Protein AF-0000000066076385 (afdb_homodimer)

pLDDT: mean 89.03, std 14.44, range [24.59, 98.88]

Radius of gyration: 32.06 Å; Cα contacts (8 Å, |Δi|>4): 1750; chains: 2; bounding box: 71×100×72 Å

Organism: Oryza sativa subsp. japonica (NCBI:txid39947)

Nearest PDB structures (foldseek):
  7x0d-assembly1_A  TM=9.486E-01  e=8.466E-51  Capsicum annuum
  2yij-assembly1_A  TM=9.414E-01  e=3.311E-50  Arabidopsis thaliana
  7x0d-assembly2_D-2  TM=9.404E-01  e=5.990E-50  Capsicum annuum
  7x0d-assembly2_C  TM=9.406E-01  e=1.741E-49  Capsicum annuum
  2yij-assembly1_B  TM=9.239E-01  e=6.744E-50  Arabidopsis thaliana

Structure (mmCIF, N/CA/C/O backbone):
data_AF-0000000066076385-model_v1
#
loop_
_entity.id
_entity.type
_entity.pdbx_description
1 polymer 'Phospholipase A1-II 4'
#
loop_
_atom_site.group_PDB
_atom_site.id
_atom_site.type_symbol
_atom_site.label_atom_id
_atom_site.label_alt_id
_atom_site.label_comp_id
_atom_site.label_asym_id
_atom_site.label_entity_id
_atom_site.label_seq_id
_atom_site.pdbx_PDB_ins_code
_atom_site.Cartn_x
_atom_site.Cartn_y
_atom_site.Cartn_z
_atom_site.occupancy
_atom_site.B_iso_or_equiv
_atom_site.auth_seq_id
_atom_site.auth_comp_id
_atom_site.auth_asym_id
_atom_site.auth_atom_id
_atom_site.pdbx_PDB_model_num
ATOM 1 N N . MET A 1 1 ? 36.594 32.688 28.156 1 27.45 1 MET A N 1
ATOM 2 C CA . MET A 1 1 ? 35.562 32.25 27.203 1 27.45 1 MET A CA 1
ATOM 3 C C . MET A 1 1 ? 34.438 31.531 27.922 1 27.45 1 MET A C 1
ATOM 5 O O . MET A 1 1 ? 34.656 30.5 28.562 1 27.45 1 MET A O 1
ATOM 9 N N . SER A 1 2 ? 33.469 32.156 28.562 1 31.3 2 SER A N 1
ATOM 10 C CA . SER A 1 2 ? 32.5 31.672 29.516 1 31.3 2 SER A CA 1
ATOM 11 C C . SER A 1 2 ? 31.656 30.531 28.938 1 31.3 2 SER A C 1
ATOM 13 O O . SER A 1 2 ? 31.031 30.688 27.891 1 31.3 2 SER A O 1
ATOM 15 N N . THR A 1 3 ? 32.094 29.234 29.016 1 37.06 3 THR A N 1
ATOM 16 C CA . THR A 1 3 ? 31.562 27.969 28.562 1 37.06 3 THR A CA 1
ATOM 17 C C . THR A 1 3 ? 30.141 27.766 29.094 1 37.06 3 THR A C 1
ATOM 19 O O . THR A 1 3 ? 29.953 27.25 30.203 1 37.06 3 THR A O 1
ATOM 22 N N . THR A 1 4 ? 29.172 28.656 29 1 33.56 4 THR A N 1
ATOM 23 C CA . THR A 1 4 ? 27.828 28.484 29.562 1 33.56 4 THR A CA 1
ATOM 24 C C . THR A 1 4 ? 27.188 27.203 29.031 1 33.56 4 THR A C 1
ATOM 26 O O . THR A 1 4 ? 27.203 26.953 27.828 1 33.56 4 THR A O 1
ATOM 29 N N . ALA A 1 5 ? 27.062 26.281 29.734 1 50.78 5 ALA A N 1
ATOM 30 C CA . ALA A 1 5 ? 26.375 25.016 29.531 1 50.78 5 ALA A CA 1
ATOM 31 C C . ALA A 1 5 ? 25.094 25.203 28.703 1 50.78 5 ALA A C 1
ATOM 33 O O . ALA A 1 5 ? 24.359 26.172 28.922 1 50.78 5 ALA A O 1
ATOM 34 N N . PRO A 1 6 ? 24.984 24.562 27.562 1 53.53 6 PRO A N 1
ATOM 35 C CA . PRO A 1 6 ? 23.797 24.703 26.703 1 53.53 6 PRO A CA 1
ATOM 36 C C . PRO A 1 6 ? 22.5 24.703 27.5 1 53.53 6 PRO A C 1
ATOM 38 O O . PRO A 1 6 ? 22.344 23.922 28.438 1 53.53 6 PRO A O 1
ATOM 41 N N . ARG A 1 7 ? 21.75 25.828 27.422 1 64 7 ARG A N 1
ATOM 42 C CA . ARG A 1 7 ? 20.469 25.984 28.078 1 64 7 ARG A CA 1
ATOM 43 C C . ARG A 1 7 ? 19.453 24.953 27.562 1 64 7 ARG A C 1
ATOM 45 O O . ARG A 1 7 ? 19.422 24.656 26.359 1 64 7 ARG A O 1
ATOM 52 N N . ALA A 1 8 ? 18.781 24.328 28.562 1 78 8 ALA A N 1
ATOM 53 C CA . ALA A 1 8 ? 17.719 23.375 28.234 1 78 8 ALA A CA 1
ATOM 54 C C . ALA A 1 8 ? 16.641 24.031 27.375 1 78 8 ALA A C 1
ATOM 56 O O . ALA A 1 8 ? 16.438 25.25 27.422 1 78 8 ALA A O 1
ATOM 57 N N . VAL A 1 9 ? 16.141 23.391 26.391 1 85.94 9 VAL A N 1
ATOM 58 C CA . VAL A 1 9 ? 15.062 23.828 25.5 1 85.94 9 VAL A CA 1
ATOM 59 C C . VAL A 1 9 ? 13.969 24.516 26.328 1 85.94 9 VAL A C 1
ATOM 61 O O . VAL A 1 9 ? 13.445 25.562 25.922 1 85.94 9 VAL A O 1
ATOM 64 N N . ALA A 1 10 ? 13.742 24.094 27.5 1 91.75 10 ALA A N 1
ATOM 65 C CA . ALA A 1 10 ? 12.703 24.625 28.359 1 91.75 10 ALA A CA 1
ATOM 66 C C . ALA A 1 10 ? 13.031 26.047 28.797 1 91.75 10 ALA A C 1
ATOM 68 O O . ALA A 1 10 ? 12.133 26.891 28.891 1 91.75 10 ALA A O 1
ATOM 69 N N . GLU A 1 11 ? 14.266 26.281 28.938 1 93.62 11 GLU A N 1
ATOM 70 C CA . GLU A 1 11 ? 14.688 27.594 29.422 1 93.62 11 GLU A CA 1
ATOM 71 C C . GLU A 1 11 ? 14.711 28.625 28.297 1 93.62 11 GLU A C 1
ATOM 73 O O . GLU A 1 11 ? 14.562 29.828 28.531 1 93.62 11 GLU A O 1
ATOM 78 N N . ARG A 1 12 ? 14.844 28.094 27.141 1 94.69 12 ARG A N 1
ATOM 79 C CA . ARG A 1 12 ? 14.984 29 26 1 94.69 12 ARG A CA 1
ATOM 80 C C . ARG A 1 12 ? 13.719 29.016 25.156 1 94.69 12 ARG A C 1
ATOM 82 O O . ARG A 1 12 ? 13.758 29.422 23.984 1 94.69 12 ARG A O 1
ATOM 89 N N . TRP A 1 13 ? 12.586 28.609 25.766 1 95.88 13 TRP A N 1
ATOM 90 C CA . TRP A 1 13 ? 11.414 28.359 24.938 1 95.88 13 TRP A CA 1
ATOM 91 C C . TRP A 1 13 ? 10.906 29.656 24.297 1 95.88 13 TRP A C 1
ATOM 93 O O . TRP A 1 13 ? 10.414 29.656 23.172 1 95.88 13 TRP A O 1
ATOM 103 N N . ARG A 1 14 ? 11.047 30.797 24.922 1 95.94 14 ARG A N 1
ATOM 104 C CA . ARG A 1 14 ? 10.562 32.062 24.391 1 95.94 14 ARG A CA 1
ATOM 105 C C . ARG A 1 14 ? 11.344 32.469 23.141 1 95.94 14 ARG A C 1
ATOM 107 O O . ARG A 1 14 ? 10.766 32.938 22.172 1 95.94 14 ARG A O 1
ATOM 114 N N . GLU A 1 15 ? 12.641 32.219 23.234 1 96.12 15 GLU A N 1
ATOM 115 C CA . GLU A 1 15 ? 13.508 32.5 22.094 1 96.12 15 GLU A CA 1
ATOM 116 C C . GLU A 1 15 ? 13.148 31.609 20.906 1 96.12 15 GLU A C 1
ATOM 118 O O . GLU A 1 15 ? 13.031 32.094 19.766 1 96.12 15 GLU A O 1
ATOM 123 N N . LEU A 1 16 ? 12.945 30.375 21.203 1 97.19 16 LEU A N 1
ATOM 124 C CA . LEU A 1 16 ? 12.641 29.406 20.172 1 97.19 16 LEU A CA 1
ATOM 125 C C . LEU A 1 16 ? 11.242 29.641 19.594 1 97.19 16 LEU A C 1
ATOM 127 O O . LEU A 1 16 ? 10.953 29.219 18.469 1 97.19 16 LEU A O 1
ATOM 131 N N . HIS A 1 17 ? 10.43 30.328 20.391 1 97.25 17 HIS A N 1
ATOM 132 C CA . HIS A 1 17 ? 9.062 30.625 20 1 97.25 17 HIS A CA 1
ATOM 133 C C . HIS A 1 17 ? 8.977 31.953 19.266 1 97.25 17 HIS A C 1
ATOM 135 O O . HIS A 1 17 ? 7.895 32.375 18.844 1 97.25 17 HIS A O 1
ATOM 141 N N . GLY A 1 18 ? 10.094 32.625 19.031 1 97.19 18 GLY A N 1
ATOM 142 C CA . GLY A 1 18 ? 10.172 33.781 18.125 1 97.19 18 GLY A CA 1
ATOM 143 C C . GLY A 1 18 ? 10.094 35.125 18.828 1 97.19 18 GLY A C 1
ATOM 144 O O . GLY A 1 18 ? 9.734 36.125 18.219 1 97.19 18 GLY A O 1
ATOM 145 N N . GLU A 1 19 ? 10.344 35.188 20.109 1 94.06 19 GLU A N 1
ATOM 146 C CA . GLU A 1 19 ? 10.211 36.438 20.891 1 94.06 19 GLU A CA 1
ATOM 147 C C . GLU A 1 19 ? 10.93 37.594 20.203 1 94.06 19 GLU A C 1
ATOM 149 O O . GLU A 1 19 ? 10.398 38.688 20.125 1 94.06 19 GLU A O 1
ATOM 154 N N . ASP A 1 20 ? 12.094 37.438 19.641 1 94.75 20 ASP A N 1
ATOM 155 C CA . ASP A 1 20 ? 12.844 38.469 18.938 1 94.75 20 ASP A CA 1
ATOM 156 C C . ASP A 1 20 ? 12.969 38.125 17.453 1 94.75 20 ASP A C 1
ATOM 158 O O . ASP A 1 20 ? 14.031 38.312 16.844 1 94.75 20 ASP A O 1
ATOM 162 N N . HIS A 1 21 ? 11.883 37.594 16.891 1 97.19 21 HIS A N 1
ATOM 163 C CA . HIS A 1 21 ? 11.836 37.25 15.477 1 97.19 21 HIS A CA 1
ATOM 164 C C . HIS A 1 21 ? 12.992 36.312 15.094 1 97.19 21 HIS A C 1
ATOM 166 O O . HIS A 1 21 ? 13.57 36.469 14.016 1 97.19 21 HIS A O 1
ATOM 172 N N . TRP A 1 22 ? 13.422 35.531 16.062 1 97.88 22 TRP A N 1
ATOM 173 C CA . TRP A 1 22 ? 14.453 34.5 15.906 1 97.88 22 TRP A CA 1
ATOM 174 C C . TRP A 1 22 ? 15.789 35.125 15.508 1 97.88 22 TRP A C 1
ATOM 176 O O . TRP A 1 22 ? 16.594 34.5 14.805 1 97.88 22 TRP A O 1
ATOM 186 N N . LYS A 1 23 ? 15.953 36.312 15.867 1 96.25 23 LYS A N 1
ATOM 187 C CA . LYS A 1 23 ? 17.219 36.969 15.586 1 96.25 23 LYS A CA 1
ATOM 188 C C . LYS A 1 23 ? 18.391 36.125 16.109 1 96.25 23 LYS A C 1
ATOM 190 O O . LYS A 1 23 ? 18.406 35.688 17.266 1 96.25 23 LYS A O 1
ATOM 195 N N . GLY A 1 24 ? 19.359 35.812 15.164 1 95.19 24 GLY A N 1
ATOM 196 C CA . GLY A 1 24 ? 20.562 35.094 15.531 1 95.19 24 GLY A CA 1
ATOM 197 C C . GLY A 1 24 ? 20.391 33.562 15.523 1 95.19 24 GLY A C 1
ATOM 198 O O . GLY A 1 24 ? 21.344 32.844 15.719 1 95.19 24 GLY A O 1
ATOM 199 N N . LEU A 1 25 ? 19.25 33.125 15.281 1 97.06 25 LEU A N 1
ATOM 200 C CA . LEU A 1 25 ? 19 31.688 15.383 1 97.06 25 LEU A CA 1
ATOM 201 C C . LEU A 1 25 ? 18.875 31.047 14 1 97.06 25 LEU A C 1
ATOM 203 O O . LEU A 1 25 ? 18.938 29.828 13.859 1 97.06 25 LEU A O 1
ATOM 207 N N . LEU A 1 26 ? 18.797 31.844 12.969 1 97 26 LEU A N 1
ATOM 208 C CA . LEU A 1 26 ? 18.391 31.328 11.672 1 97 26 LEU A CA 1
ATOM 209 C C . LEU A 1 26 ? 19.609 30.984 10.812 1 97 26 LEU A C 1
ATOM 211 O O . LEU A 1 26 ? 19.516 30.188 9.883 1 97 26 LEU A O 1
ATOM 215 N N . ASP A 1 27 ? 20.75 31.641 11.117 1 95.38 27 ASP A N 1
ATOM 216 C CA . ASP A 1 27 ? 21.953 31.406 10.344 1 95.38 27 ASP A CA 1
ATOM 217 C C . ASP A 1 27 ? 23.203 31.672 11.18 1 95.38 27 ASP A C 1
ATOM 219 O O . ASP A 1 27 ? 23.562 32.812 11.43 1 95.38 27 ASP A O 1
ATOM 223 N N . PRO A 1 28 ? 23.938 30.656 11.508 1 94.75 28 PRO A N 1
ATOM 224 C CA . PRO A 1 28 ? 23.562 29.25 11.281 1 94.75 28 PRO A CA 1
ATOM 225 C C . PRO A 1 28 ? 22.281 28.859 12.008 1 94.75 28 PRO A C 1
ATOM 227 O O . PRO A 1 28 ? 21.953 29.438 13.055 1 94.75 28 PRO A O 1
ATOM 230 N N . LEU A 1 29 ? 21.578 27.969 11.383 1 96.75 29 LEU A N 1
ATOM 231 C CA . LEU A 1 29 ? 20.328 27.531 11.992 1 96.75 29 LEU A CA 1
ATOM 232 C C . LEU A 1 29 ? 20.578 26.797 13.305 1 96.75 29 LEU A C 1
ATOM 234 O O . LEU A 1 29 ? 21.344 25.828 13.344 1 96.75 29 LEU A O 1
ATOM 238 N N . ASP A 1 30 ? 20 27.297 14.352 1 96.31 30 ASP A N 1
ATOM 239 C CA . ASP A 1 30 ? 20.188 26.797 15.703 1 96.31 30 ASP A CA 1
ATOM 240 C C . ASP A 1 30 ? 19.641 25.375 15.844 1 96.31 30 ASP A C 1
ATOM 242 O O . ASP A 1 30 ? 18.562 25.062 15.336 1 96.31 30 ASP A O 1
ATOM 246 N N . ALA A 1 31 ? 20.359 24.531 16.609 1 95.62 31 ALA A N 1
ATOM 247 C CA . ALA A 1 31 ? 20.016 23.125 16.719 1 95.62 31 ALA A CA 1
ATOM 248 C C . ALA A 1 31 ? 18.688 22.938 17.453 1 95.62 31 ALA A C 1
ATOM 250 O O . ALA A 1 31 ? 17.859 22.109 17.062 1 95.62 31 ALA A O 1
ATOM 251 N N . ASP A 1 32 ? 18.484 23.672 18.453 1 95.88 32 ASP A N 1
ATOM 252 C CA . ASP A 1 32 ? 17.25 23.562 19.203 1 95.88 32 ASP A CA 1
ATOM 253 C C . ASP A 1 32 ? 16.062 24.094 18.406 1 95.88 32 ASP A C 1
ATOM 255 O O . ASP A 1 32 ? 14.953 23.562 18.484 1 95.88 32 ASP A O 1
ATOM 259 N N . LEU A 1 33 ? 16.297 25.156 17.656 1 97.12 33 LEU A N 1
ATOM 260 C CA . LEU A 1 33 ? 15.242 25.672 16.781 1 97.12 33 LEU A CA 1
ATOM 261 C C . LEU A 1 33 ? 14.875 24.641 15.711 1 97.12 33 LEU A C 1
ATOM 263 O O . LEU A 1 33 ? 13.688 24.438 15.422 1 97.12 33 LEU A O 1
ATOM 267 N N . ARG A 1 34 ? 15.93 23.938 15.219 1 96.94 34 ARG A N 1
ATOM 268 C CA . ARG A 1 34 ? 15.68 22.859 14.273 1 96.94 34 ARG A CA 1
ATOM 269 C C . ARG A 1 34 ? 14.711 21.828 14.859 1 96.94 34 ARG A C 1
ATOM 271 O O . ARG A 1 34 ? 13.703 21.5 14.234 1 96.94 34 ARG A O 1
ATOM 278 N N . ARG A 1 35 ? 15.023 21.438 16.016 1 95.12 35 ARG A N 1
ATOM 279 C CA . ARG A 1 35 ? 14.234 20.391 16.656 1 95.12 35 ARG A CA 1
ATOM 280 C C . ARG A 1 35 ? 12.812 20.875 16.938 1 95.12 35 ARG A C 1
ATOM 282 O O . ARG A 1 35 ? 11.852 20.125 16.781 1 95.12 35 ARG A O 1
ATOM 289 N N . SER A 1 36 ? 12.703 22.109 17.328 1 95.56 36 SER A N 1
ATOM 290 C CA . SER A 1 36 ? 11.391 22.672 17.609 1 95.56 36 SER A CA 1
ATOM 291 C C . SER A 1 36 ? 10.539 22.75 16.344 1 95.56 36 SER A C 1
ATOM 293 O O . SER A 1 36 ? 9.391 22.297 16.328 1 95.56 36 SER A O 1
ATOM 295 N N . VAL A 1 37 ? 11.117 23.25 15.258 1 97.62 37 VAL A N 1
ATOM 296 C CA . VAL A 1 37 ? 10.414 23.406 13.992 1 97.62 37 VAL A CA 1
ATOM 297 C C . VAL A 1 37 ? 10 22.031 13.453 1 97.62 37 VAL A C 1
ATOM 299 O O . VAL A 1 37 ? 8.859 21.844 13.023 1 97.62 37 VAL A O 1
ATOM 302 N N . ILE A 1 38 ? 10.875 21.109 13.547 1 96.75 38 ILE A N 1
ATOM 303 C CA . ILE A 1 38 ? 10.609 19.75 13.078 1 96.75 38 ILE A CA 1
ATOM 304 C C . ILE A 1 38 ? 9.508 19.125 13.938 1 96.75 38 ILE A C 1
ATOM 306 O O . ILE A 1 38 ? 8.617 18.438 13.414 1 96.75 38 ILE A O 1
ATOM 310 N N . GLY A 1 39 ? 9.578 19.328 15.234 1 95.5 39 GLY A N 1
ATOM 311 C CA . GLY A 1 39 ? 8.539 18.828 16.109 1 95.5 39 GLY A CA 1
ATOM 312 C C . GLY A 1 39 ? 7.148 19.312 15.727 1 95.5 39 GLY A C 1
ATOM 313 O O . GLY A 1 39 ? 6.211 18.516 15.648 1 95.5 39 GLY A O 1
ATOM 314 N N . TYR A 1 40 ? 7.016 20.594 15.523 1 97.25 40 TYR A N 1
ATOM 315 C CA . TYR A 1 40 ? 5.727 21.125 15.094 1 97.25 40 TYR A CA 1
ATOM 316 C C . TYR A 1 40 ? 5.352 20.609 13.711 1 97.25 40 TYR A C 1
ATOM 318 O O . TYR A 1 40 ? 4.18 20.344 13.438 1 97.25 40 TYR A O 1
ATOM 326 N N . GLY A 1 41 ? 6.355 20.438 12.828 1 97.19 41 GLY A N 1
ATOM 327 C CA . GLY A 1 41 ? 6.109 19.844 11.523 1 97.19 41 GLY A CA 1
ATOM 328 C C . GLY A 1 41 ? 5.543 18.438 11.617 1 97.19 41 GLY A C 1
ATOM 329 O O . GLY A 1 41 ? 4.672 18.062 10.836 1 97.19 41 GLY A O 1
ATOM 330 N N . GLU A 1 42 ? 6.066 17.719 12.57 1 96.12 42 GLU A N 1
ATOM 331 C CA . GLU A 1 42 ? 5.574 16.359 12.766 1 96.12 42 GLU A CA 1
ATOM 332 C C . GLU A 1 42 ? 4.125 16.359 13.234 1 96.12 42 GLU A C 1
ATOM 334 O O . GLU A 1 42 ? 3.348 15.469 12.867 1 96.12 42 GLU A O 1
ATOM 339 N N . LEU A 1 43 ? 3.82 17.281 14.07 1 96.69 43 LEU A N 1
ATOM 340 C CA . LEU A 1 43 ? 2.432 17.406 14.5 1 96.69 43 LEU A CA 1
ATOM 341 C C . LEU A 1 43 ? 1.526 17.734 13.32 1 96.69 43 LEU A C 1
ATOM 343 O O . LEU A 1 43 ? 0.421 17.188 13.211 1 96.69 43 LEU A O 1
ATOM 347 N N . ALA A 1 44 ? 1.991 18.531 12.414 1 96.81 44 ALA A N 1
ATOM 348 C CA . ALA A 1 44 ? 1.227 18.812 11.195 1 96.81 44 ALA A CA 1
ATOM 349 C C . ALA A 1 44 ? 1.155 17.578 10.297 1 96.81 44 ALA A C 1
ATOM 351 O O . ALA A 1 44 ? 0.097 17.266 9.75 1 96.81 44 ALA A O 1
ATOM 352 N N . GLN A 1 45 ? 2.236 16.891 10.18 1 95.81 45 GLN A N 1
ATOM 353 C CA . GLN A 1 45 ? 2.307 15.695 9.344 1 95.81 45 GLN A CA 1
ATOM 354 C C . GLN A 1 45 ? 1.312 14.633 9.812 1 95.81 45 GLN A C 1
ATOM 356 O O . GLN A 1 45 ? 0.751 13.898 9 1 95.81 45 GLN A O 1
ATOM 361 N N . ALA A 1 46 ? 1.105 14.602 11.086 1 95.44 46 ALA A N 1
ATOM 362 C CA . ALA A 1 46 ? 0.169 13.633 11.656 1 95.44 46 ALA A CA 1
ATOM 363 C C . ALA A 1 46 ? -1.23 13.82 11.078 1 95.44 46 ALA A C 1
ATOM 365 O O . ALA A 1 46 ? -1.973 12.852 10.906 1 95.44 46 ALA A O 1
ATOM 366 N N . THR A 1 47 ? -1.581 15.039 10.734 1 95.69 47 THR A N 1
ATOM 367 C CA . THR A 1 47 ? -2.891 15.289 10.141 1 95.69 47 THR A CA 1
ATOM 368 C C . THR A 1 47 ? -2.998 14.625 8.766 1 95.69 47 THR A C 1
ATOM 370 O O . THR A 1 47 ? -4.012 14 8.453 1 95.69 47 THR A O 1
ATOM 373 N N . ASN A 1 48 ? -1.959 14.766 8.039 1 92.31 48 ASN A N 1
ATOM 374 C CA . ASN A 1 48 ? -1.947 14.156 6.715 1 92.31 48 ASN A CA 1
ATOM 375 C C . ASN A 1 48 ? -1.944 12.633 6.797 1 92.31 48 ASN A C 1
ATOM 377 O O . ASN A 1 48 ? -2.633 11.961 6.023 1 92.31 48 ASN A O 1
ATOM 381 N N . ASP A 1 49 ? -1.226 12.141 7.742 1 93 49 ASP A N 1
ATOM 382 C CA . ASP A 1 49 ? -1.039 10.695 7.871 1 93 49 ASP A CA 1
ATOM 383 C C . ASP A 1 49 ? -2.324 10.016 8.336 1 93 49 ASP A C 1
ATOM 385 O O . ASP A 1 49 ? -2.541 8.836 8.062 1 93 49 ASP A O 1
ATOM 389 N N . ALA A 1 50 ? -3.191 10.758 9 1 93.81 50 ALA A N 1
ATOM 390 C CA . ALA A 1 50 ? -4.371 10.156 9.617 1 93.81 50 ALA A CA 1
ATOM 391 C C . ALA A 1 50 ? -5.621 10.43 8.781 1 93.81 50 ALA A C 1
ATOM 393 O O . ALA A 1 50 ? -6.699 9.906 9.086 1 93.81 50 ALA A O 1
ATOM 394 N N . PHE A 1 51 ? -5.516 11.141 7.723 1 94.06 51 PHE A N 1
ATOM 395 C CA . PHE A 1 51 ? -6.668 11.539 6.926 1 94.06 51 PHE A CA 1
ATOM 396 C C . PHE A 1 51 ? -7.062 10.438 5.953 1 94.06 51 PHE A C 1
ATOM 398 O O . PHE A 1 51 ? -6.207 9.867 5.277 1 94.06 51 PHE A O 1
ATOM 405 N N . ILE A 1 52 ? -8.328 10.141 5.906 1 92.88 52 ILE A N 1
ATOM 406 C CA . ILE A 1 52 ? -8.828 9.188 4.922 1 92.88 52 ILE A CA 1
ATOM 407 C C . ILE A 1 52 ? -9.156 9.914 3.619 1 92.88 52 ILE A C 1
ATOM 409 O O . ILE A 1 52 ? -10.266 10.445 3.459 1 92.88 52 ILE A O 1
ATOM 413 N N . ARG A 1 53 ? -8.273 9.852 2.736 1 90.5 53 ARG A N 1
ATOM 414 C CA . ARG A 1 53 ? -8.398 10.609 1.496 1 90.5 53 ARG A CA 1
ATOM 415 C C . ARG A 1 53 ? -8.984 9.742 0.384 1 90.5 53 ARG A C 1
ATOM 417 O O . ARG A 1 53 ? -9.344 10.258 -0.681 1 90.5 53 ARG A O 1
ATOM 424 N N . GLU A 1 54 ? -9.062 8.477 0.631 1 88.88 54 GLU A N 1
ATOM 425 C CA . GLU A 1 54 ? -9.492 7.535 -0.401 1 88.88 54 GLU A CA 1
ATOM 426 C C . GLU A 1 54 ? -11 7.625 -0.636 1 88.88 54 GLU A C 1
ATOM 428 O O . GLU A 1 54 ? -11.789 7.398 0.282 1 88.88 54 GLU A O 1
ATOM 433 N N . ALA A 1 55 ? -11.359 7.766 -1.872 1 84.19 55 ALA A N 1
ATOM 434 C CA . ALA A 1 55 ? -12.766 7.961 -2.227 1 84.19 55 ALA A CA 1
ATOM 435 C C . ALA A 1 55 ? -13.555 6.672 -2.047 1 84.19 55 ALA A C 1
ATOM 437 O O . ALA A 1 55 ? -14.773 6.707 -1.842 1 84.19 55 ALA A O 1
ATOM 438 N N . TRP A 1 56 ? -12.852 5.574 -2.123 1 86.44 56 TRP A N 1
ATOM 439 C CA . TRP A 1 56 ? -13.555 4.297 -2.006 1 86.44 56 TRP A CA 1
ATOM 440 C C . TRP A 1 56 ? -13.992 4.047 -0.566 1 86.44 56 TRP A C 1
ATOM 442 O O . TRP A 1 56 ? -14.812 3.162 -0.304 1 86.44 56 TRP A O 1
ATOM 452 N N . SER A 1 57 ? -13.453 4.746 0.344 1 91.56 57 SER A N 1
ATOM 453 C CA . SER A 1 57 ? -13.805 4.551 1.746 1 91.56 57 SER A CA 1
ATOM 454 C C . SER A 1 57 ? -15.141 5.211 2.08 1 91.56 57 SER A C 1
ATOM 456 O O . SER A 1 57 ? -15.367 6.371 1.736 1 91.56 57 SER A O 1
ATOM 458 N N . PRO A 1 58 ? -16.016 4.492 2.754 1 90.88 58 PRO A N 1
ATOM 459 C CA . PRO A 1 58 ? -17.234 5.129 3.252 1 90.88 58 PRO A CA 1
ATOM 460 C C . PRO A 1 58 ? -16.953 6.219 4.285 1 90.88 58 PRO A C 1
ATOM 462 O O . PRO A 1 58 ? -17.844 6.992 4.629 1 90.88 58 PRO A O 1
ATOM 465 N N . HIS A 1 59 ? -15.758 6.344 4.773 1 90.62 59 HIS A N 1
ATOM 466 C CA . HIS A 1 59 ? -15.383 7.305 5.809 1 90.62 59 HIS A CA 1
ATOM 467 C C . HIS A 1 59 ? -14.453 8.375 5.254 1 90.62 59 HIS A C 1
ATOM 469 O O . HIS A 1 59 ? -13.758 9.055 6.016 1 90.62 59 HIS A O 1
ATOM 475 N N . ALA A 1 60 ? -14.414 8.453 3.938 1 90.44 60 ALA A N 1
ATOM 476 C CA . ALA A 1 60 ? -13.594 9.477 3.305 1 90.44 60 ALA A CA 1
ATOM 477 C C . ALA A 1 60 ? -13.852 10.852 3.92 1 90.44 60 ALA A C 1
ATOM 479 O O . ALA A 1 60 ? -15.008 11.227 4.152 1 90.44 60 ALA A O 1
ATOM 480 N N . GLY A 1 61 ? -12.695 11.57 4.281 1 89.31 61 GLY A N 1
ATOM 481 C CA . GLY A 1 61 ? -12.836 12.898 4.859 1 89.31 61 GLY A CA 1
ATOM 482 C C . GLY A 1 61 ? -12.695 12.914 6.371 1 89.31 61 GLY A C 1
ATOM 483 O O . GLY A 1 61 ? -12.641 13.977 6.984 1 89.31 61 GLY A O 1
ATOM 484 N N . ALA A 1 62 ? -12.648 11.734 6.934 1 91.31 62 ALA A N 1
ATOM 485 C CA . ALA A 1 62 ? -12.531 11.625 8.383 1 91.31 62 ALA A CA 1
ATOM 486 C C . ALA A 1 62 ? -11.094 11.32 8.805 1 91.31 62 ALA A C 1
ATOM 488 O O . ALA A 1 62 ? -10.234 11.094 7.957 1 91.31 62 ALA A O 1
ATOM 489 N N . CYS A 1 63 ? -10.859 11.492 10.055 1 94.06 63 CYS A N 1
ATOM 490 C CA . CYS A 1 63 ? -9.633 11 10.656 1 94.06 63 CYS A CA 1
ATOM 491 C C . CYS A 1 63 ? -9.727 9.5 10.938 1 94.06 63 CYS A C 1
ATOM 493 O O . CYS A 1 63 ? -10.719 9.031 11.492 1 94.06 63 CYS A O 1
ATOM 495 N N . ARG A 1 64 ? -8.719 8.789 10.617 1 94.44 64 ARG A N 1
ATOM 496 C CA . ARG A 1 64 ? -8.688 7.34 10.758 1 94.44 64 ARG A CA 1
ATOM 497 C C . ARG A 1 64 ? -8.758 6.93 12.227 1 94.44 64 ARG A C 1
ATOM 499 O O . ARG A 1 64 ? -9.336 5.895 12.562 1 94.44 64 ARG A O 1
ATOM 506 N N . TYR A 1 65 ? -8.203 7.762 13.086 1 93.94 65 TYR A N 1
ATOM 507 C CA . TYR A 1 65 ? -7.957 7.344 14.469 1 93.94 65 TYR A CA 1
ATOM 508 C C . TYR A 1 65 ? -8.82 8.141 15.438 1 93.94 65 TYR A C 1
ATOM 510 O O . TYR A 1 65 ? -9.289 9.234 15.117 1 93.94 65 TYR A O 1
ATOM 518 N N . SER A 1 66 ? -8.93 7.527 16.609 1 92.5 66 SER A N 1
ATOM 519 C CA . SER A 1 66 ? -9.586 8.25 17.703 1 92.5 66 SER A CA 1
ATOM 520 C C . SER A 1 66 ? -8.664 9.305 18.297 1 92.5 66 SER A C 1
ATOM 522 O O . SER A 1 66 ? -7.441 9.203 18.188 1 92.5 66 SER A O 1
ATOM 524 N N . ARG A 1 67 ? -9.242 10.273 18.906 1 91.69 67 ARG A N 1
ATOM 525 C CA . ARG A 1 67 ? -8.492 11.398 19.438 1 91.69 67 ARG A CA 1
ATOM 526 C C . ARG A 1 67 ? -7.473 10.938 20.469 1 91.69 67 ARG A C 1
ATOM 528 O O . ARG A 1 67 ? -6.328 11.406 20.484 1 91.69 67 ARG A O 1
ATOM 535 N N . ASP A 1 68 ? -7.828 9.945 21.281 1 88.94 68 ASP A N 1
ATOM 536 C CA . ASP A 1 68 ? -6.996 9.516 22.406 1 88.94 68 ASP A CA 1
ATOM 537 C C . ASP A 1 68 ? -5.773 8.742 21.906 1 88.94 68 ASP A C 1
ATOM 539 O O . ASP A 1 68 ? -4.738 8.719 22.578 1 88.94 68 ASP A O 1
ATOM 543 N N . ARG A 1 69 ? -5.898 8.164 20.688 1 89.25 69 ARG A N 1
ATOM 544 C CA . ARG A 1 69 ? -4.805 7.344 20.172 1 89.25 69 ARG A CA 1
ATOM 545 C C . ARG A 1 69 ? -4.168 7.988 18.953 1 89.25 69 ARG A C 1
ATOM 547 O O . ARG A 1 69 ? -3.246 7.426 18.359 1 89.25 69 ARG A O 1
ATOM 554 N N . PHE A 1 70 ? -4.547 9.141 18.703 1 93 70 PHE A N 1
ATOM 555 C CA . PHE A 1 70 ? -4.223 9.789 17.438 1 93 70 PHE A CA 1
ATOM 556 C C . PHE A 1 70 ? -2.715 9.969 17.281 1 93 70 PHE A C 1
ATOM 558 O O . PHE A 1 70 ? -2.121 9.5 16.312 1 93 70 PHE A O 1
ATOM 565 N N . LEU A 1 71 ? -2.066 10.617 18.25 1 92.38 71 LEU A N 1
ATOM 566 C CA . LEU A 1 71 ? -0.657 10.961 18.094 1 92.38 71 LEU A CA 1
ATOM 567 C C . LEU A 1 71 ? 0.215 9.711 18.125 1 92.38 71 LEU A C 1
ATOM 569 O O . LEU A 1 71 ? 1.255 9.664 17.469 1 92.38 71 LEU A O 1
ATOM 573 N N . GLU A 1 72 ? -0.232 8.75 18.797 1 86.81 72 GLU A N 1
ATOM 574 C CA . GLU A 1 72 ? 0.492 7.48 18.812 1 86.81 72 GLU A CA 1
ATOM 575 C C . GLU A 1 72 ? 0.35 6.746 17.484 1 86.81 72 GLU A C 1
ATOM 577 O O . GLU A 1 72 ? 1.335 6.242 16.938 1 86.81 72 GLU A O 1
ATOM 582 N N . LYS A 1 73 ? -0.817 6.781 16.938 1 88.06 73 LYS A N 1
ATOM 583 C CA . LYS A 1 73 ? -1.117 5.984 15.742 1 88.06 73 LYS A CA 1
ATOM 584 C C . LYS A 1 73 ? -0.672 6.703 14.469 1 88.06 73 LYS A C 1
ATOM 586 O O . LYS A 1 73 ? -0.354 6.059 13.469 1 88.06 73 LYS A O 1
ATOM 591 N N . ALA A 1 74 ? -0.636 7.992 14.5 1 87.19 74 ALA A N 1
ATOM 592 C CA . ALA A 1 74 ? -0.217 8.758 13.328 1 87.19 74 ALA A CA 1
ATOM 593 C C . ALA A 1 74 ? 1.305 8.789 13.211 1 87.19 74 ALA A C 1
ATOM 595 O O . ALA A 1 74 ? 1.855 9.547 12.414 1 87.19 74 ALA A O 1
ATOM 596 N N . GLN A 1 75 ? 2.025 8.016 13.922 1 76.25 75 GLN A N 1
ATOM 597 C CA . GLN A 1 75 ? 3.465 7.785 13.875 1 76.25 75 GLN A CA 1
ATOM 598 C C . GLN A 1 75 ? 4.242 9.078 14.117 1 76.25 75 GLN A C 1
ATOM 600 O O . GLN A 1 75 ? 5.258 9.328 13.461 1 76.25 75 GLN A O 1
ATOM 605 N N . ALA A 1 76 ? 3.611 9.906 14.883 1 75.06 76 ALA A N 1
ATOM 606 C CA . ALA A 1 76 ? 4.418 11.008 15.406 1 75.06 76 ALA A CA 1
ATOM 607 C C . ALA A 1 76 ? 5.582 10.484 16.234 1 75.06 76 ALA A C 1
ATOM 609 O O . ALA A 1 76 ? 5.539 9.359 16.75 1 75.06 76 ALA A O 1
ATOM 610 N N . SER A 1 77 ? 6.707 11.203 16.234 1 75.69 77 SER A N 1
ATOM 611 C CA . SER A 1 77 ? 7.836 10.742 17.047 1 75.69 77 SER A CA 1
ATOM 612 C C . SER A 1 77 ? 7.41 10.43 18.469 1 75.69 77 SER A C 1
ATOM 614 O O . SER A 1 77 ? 6.445 11 18.969 1 75.69 77 SER A O 1
ATOM 616 N N . THR A 1 78 ? 8.07 9.43 18.969 1 68.5 78 THR A N 1
ATOM 617 C CA . THR A 1 78 ? 7.758 8.969 20.312 1 68.5 78 THR A CA 1
ATOM 618 C C . THR A 1 78 ? 7.867 10.109 21.312 1 68.5 78 THR A C 1
ATOM 620 O O . THR A 1 78 ? 7.082 10.188 22.266 1 68.5 78 THR A O 1
ATOM 623 N N . GLN A 1 79 ? 8.734 10.945 21.047 1 68.62 79 GLN A N 1
ATOM 624 C CA . GLN A 1 79 ? 8.922 12.07 21.953 1 68.62 79 GLN A CA 1
ATOM 625 C C . GLN A 1 79 ? 7.707 12.992 21.953 1 68.62 79 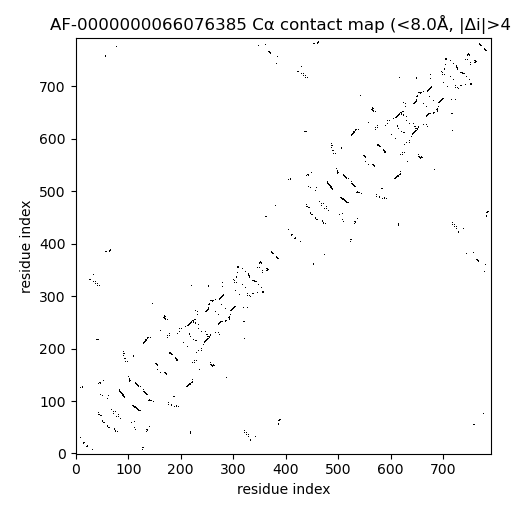GLN A C 1
ATOM 627 O O . GLN A 1 79 ? 7.25 13.438 23 1 68.62 79 GLN A O 1
ATOM 632 N N . LEU A 1 80 ? 7.074 13.109 20.828 1 76.88 80 LEU A N 1
ATOM 633 C CA . LEU A 1 80 ? 5.961 14.047 20.719 1 76.88 80 LEU A CA 1
ATOM 634 C C . LEU A 1 80 ? 4.676 13.43 21.25 1 76.88 80 LEU A C 1
ATOM 636 O O . LEU A 1 80 ? 3.854 14.125 21.859 1 76.88 80 LEU A O 1
ATOM 640 N N . ALA A 1 81 ? 4.559 12.133 21.062 1 78.31 81 ALA A N 1
ATOM 641 C CA . ALA A 1 81 ? 3.344 11.453 21.5 1 78.31 81 ALA A CA 1
ATOM 642 C C . ALA A 1 81 ? 3.182 11.539 23.016 1 78.31 81 ALA A C 1
ATOM 644 O O . ALA A 1 81 ? 2.061 11.633 23.531 1 78.31 81 ALA A O 1
ATOM 645 N N . GLY A 1 82 ? 4.16 11.695 23.75 1 86.62 82 GLY A N 1
ATOM 646 C CA . GLY A 1 82 ? 4.07 11.812 25.188 1 86.62 82 GLY A CA 1
ATOM 647 C C . GLY A 1 82 ? 4.027 13.25 25.672 1 86.62 82 GLY A C 1
ATOM 648 O O . GLY A 1 82 ? 3.568 13.523 26.781 1 86.62 82 GLY A O 1
ATOM 649 N N . LEU A 1 83 ? 4.285 14.141 24.828 1 93.62 83 LEU A N 1
ATOM 650 C CA . LEU A 1 83 ? 4.43 15.539 25.234 1 93.62 83 LEU A CA 1
ATOM 651 C C . LEU A 1 83 ? 3.125 16.297 25.031 1 93.62 83 LEU A C 1
ATOM 653 O O . LEU A 1 83 ? 2.926 17.359 25.609 1 93.62 83 LEU A O 1
ATOM 657 N N . TYR A 1 84 ? 2.242 15.742 24.188 1 95.94 84 TYR A N 1
ATOM 658 C CA . TYR A 1 84 ? 0.989 16.422 23.891 1 95.94 84 TYR A CA 1
ATOM 659 C C . TYR A 1 84 ? -0.195 15.469 24.016 1 95.94 84 TYR A C 1
ATOM 661 O O . TYR A 1 84 ? -0.043 14.258 23.844 1 95.94 84 TYR A O 1
ATOM 669 N N . GLU A 1 85 ? -1.31 15.961 24.297 1 95 85 GLU A N 1
ATOM 670 C CA . GLU A 1 85 ? -2.6 15.289 24.219 1 95 85 GLU A CA 1
ATOM 671 C C . GLU A 1 85 ? -3.562 16.031 23.312 1 95 85 GLU A C 1
ATOM 673 O O . GLU A 1 85 ? -3.645 17.266 23.359 1 95 85 GLU A O 1
ATOM 678 N N . VAL A 1 86 ? -4.227 15.32 22.453 1 96.62 86 VAL A N 1
ATOM 679 C CA . VAL A 1 86 ? -5.207 15.93 21.562 1 96.62 86 VAL A CA 1
ATOM 680 C C . VAL A 1 86 ? -6.516 16.156 22.328 1 96.62 86 VAL A C 1
ATOM 682 O O . VAL A 1 86 ? -7.082 15.227 22.891 1 96.62 86 VAL A O 1
ATOM 685 N N . THR A 1 87 ? -7.02 17.375 22.266 1 97.81 87 THR A N 1
ATOM 686 C CA . THR A 1 87 ? -8.195 17.703 23.062 1 97.81 87 THR A CA 1
ATOM 687 C C . THR A 1 87 ? -9.414 17.922 22.172 1 97.81 87 THR A C 1
ATOM 689 O O . THR A 1 87 ? -10.555 17.844 22.641 1 97.81 87 THR A O 1
ATOM 692 N N . ALA A 1 88 ? -9.156 18.188 20.875 1 97.69 88 ALA A N 1
ATOM 693 C CA . ALA A 1 88 ? -10.281 18.375 19.969 1 97.69 88 ALA A CA 1
ATOM 694 C C . ALA A 1 88 ? -9.859 18.156 18.516 1 97.69 88 ALA A C 1
ATOM 696 O O . ALA A 1 88 ? -8.742 18.5 18.125 1 97.69 88 ALA A O 1
ATOM 697 N N . PHE A 1 89 ? -10.781 17.562 17.797 1 96.81 89 PHE A N 1
ATOM 698 C CA . PHE A 1 89 ? -10.727 17.625 16.344 1 96.81 89 PHE A CA 1
ATOM 699 C C . PHE A 1 89 ? -11.57 18.781 15.812 1 96.81 89 PHE A C 1
ATOM 701 O O . PHE A 1 89 ? -12.484 19.25 16.484 1 96.81 89 PHE A O 1
ATOM 708 N N . PHE A 1 90 ? -11.195 19.266 14.641 1 96.25 90 PHE A N 1
ATOM 709 C CA . PHE A 1 90 ? -12.086 20.25 14.031 1 96.25 90 PHE A CA 1
ATOM 710 C C . PHE A 1 90 ? -12.266 19.984 12.547 1 96.25 90 PHE A C 1
ATOM 712 O O . PHE A 1 90 ? -11.422 19.328 11.922 1 96.25 90 PHE A O 1
ATOM 719 N N . TYR A 1 91 ? -13.375 20.453 12.008 1 93.12 91 TYR A N 1
ATOM 720 C CA . TYR A 1 91 ? -13.852 20.156 10.656 1 93.12 91 TYR A CA 1
ATOM 721 C C . TYR A 1 91 ? -14.156 21.438 9.898 1 93.12 91 TYR A C 1
ATOM 723 O O . TYR A 1 91 ? -14.414 22.484 10.508 1 93.12 91 TYR A O 1
ATOM 731 N N . ALA A 1 92 ? -13.969 21.344 8.641 1 90.06 92 ALA A N 1
ATOM 732 C CA . ALA A 1 92 ? -14.273 22.516 7.809 1 90.06 92 ALA A CA 1
ATOM 733 C C . ALA A 1 92 ? -14.977 22.094 6.52 1 90.06 92 ALA A C 1
ATOM 735 O O . ALA A 1 92 ? -14.898 20.938 6.109 1 90.06 92 ALA A O 1
ATOM 736 N N . THR A 1 93 ? -15.781 22.953 5.984 1 82.75 93 THR A N 1
ATOM 737 C CA . THR A 1 93 ? -16.406 22.797 4.68 1 82.75 93 THR A CA 1
ATOM 738 C C . THR A 1 93 ? -16.016 23.922 3.746 1 82.75 93 THR A C 1
ATOM 740 O O . THR A 1 93 ? -15.594 25 4.199 1 82.75 93 THR A O 1
ATOM 743 N N . ALA A 1 94 ? -15.898 23.531 2.418 1 63.94 94 ALA A N 1
ATOM 744 C CA . ALA A 1 94 ? -15.625 24.641 1.516 1 63.94 94 ALA A CA 1
ATOM 745 C C . ALA A 1 94 ? -16.922 25.344 1.104 1 63.94 94 ALA A C 1
ATOM 747 O O . ALA A 1 94 ? -17.938 24.688 0.871 1 63.94 94 ALA A O 1
ATOM 748 N N . GLY A 1 95 ? -17.391 26.344 1.748 1 56.09 95 GLY A N 1
ATOM 749 C CA . GLY A 1 95 ? -18.594 27.078 1.412 1 56.09 95 GLY A CA 1
ATOM 750 C C . GLY A 1 95 ? -18.891 27.094 -0.077 1 56.09 95 GLY A C 1
ATOM 751 O O . GLY A 1 95 ? -18.109 26.578 -0.875 1 56.09 95 GLY A O 1
ATOM 752 N N . ALA A 1 96 ? -20.188 27.375 -0.51 1 46.09 96 ALA A N 1
ATOM 753 C CA . ALA A 1 96 ? -20.75 27.453 -1.859 1 46.09 96 ALA A CA 1
ATOM 754 C C . ALA A 1 96 ? -19.734 28.047 -2.836 1 46.09 96 ALA A C 1
ATOM 756 O O . ALA A 1 96 ? -19.703 27.688 -4.012 1 46.09 96 ALA A O 1
ATOM 757 N N . GLY A 1 97 ? -18.984 29.062 -2.523 1 43.12 97 GLY A N 1
ATOM 758 C CA . GLY A 1 97 ? -18.469 30.094 -3.406 1 43.12 97 GLY A CA 1
ATOM 759 C C . GLY A 1 97 ? -17 29.922 -3.736 1 43.12 97 GLY A C 1
ATOM 760 O O . GLY A 1 97 ? -16.359 30.844 -4.242 1 43.12 97 GLY A O 1
ATOM 761 N N . GLY A 1 98 ? -16.219 28.625 -3.783 1 46.09 98 GLY A N 1
ATOM 762 C CA . GLY A 1 98 ? -14.938 28.75 -4.461 1 46.09 98 GLY A CA 1
ATOM 763 C C . GLY A 1 98 ? -13.891 27.781 -3.941 1 46.09 98 GLY A C 1
ATOM 764 O O . GLY A 1 98 ? -12.703 27.922 -4.215 1 46.09 98 GLY A O 1
ATOM 765 N N . VAL A 1 99 ? -14.047 27.25 -2.875 1 50.62 99 VAL A N 1
ATOM 766 C CA . VAL A 1 99 ? -12.883 26.438 -2.529 1 50.62 99 VAL A CA 1
ATOM 767 C C . VAL A 1 99 ? -12.781 25.25 -3.473 1 50.62 99 VAL A C 1
ATOM 769 O O . VAL A 1 99 ? -13.742 24.5 -3.643 1 50.62 99 VAL A O 1
ATOM 772 N N . PRO A 1 100 ? -11.805 25.25 -4.168 1 51.34 100 PRO A N 1
ATOM 773 C CA . PRO A 1 100 ? -11.516 24.188 -5.137 1 51.34 100 PRO A CA 1
ATOM 774 C C . PRO A 1 100 ? -11.633 22.797 -4.531 1 51.34 100 PRO A C 1
ATOM 776 O O . PRO A 1 100 ? -11.367 22.609 -3.34 1 51.34 100 PRO A O 1
ATOM 779 N N . ALA A 1 101 ? -12.18 21.938 -5.25 1 53.78 101 ALA A N 1
ATOM 780 C CA . ALA A 1 101 ? -12.344 20.484 -5.234 1 53.78 101 ALA A CA 1
ATOM 781 C C . ALA A 1 101 ? -11.125 19.797 -4.602 1 53.78 101 ALA A C 1
ATOM 783 O O . ALA A 1 101 ? -11.266 18.797 -3.902 1 53.78 101 ALA A O 1
ATOM 784 N N . PRO A 1 102 ? -10.094 20.547 -4.648 1 53.62 102 PRO A N 1
ATOM 785 C CA . PRO A 1 102 ? -8.914 19.766 -4.273 1 53.62 102 PRO A CA 1
ATOM 786 C C . PRO A 1 102 ? -8.836 19.5 -2.77 1 53.62 102 PRO A C 1
ATOM 788 O O . PRO A 1 102 ? -8.086 18.625 -2.33 1 53.62 102 PRO A O 1
ATOM 791 N N . PHE A 1 103 ? -9.711 20.156 -1.998 1 56.66 103 PHE A N 1
ATOM 792 C CA . PHE A 1 103 ? -9.602 20.094 -0.546 1 56.66 103 PHE A CA 1
ATOM 793 C C . PHE A 1 103 ? -10.477 18.969 0.008 1 56.66 103 PHE A C 1
ATOM 795 O O . PHE A 1 103 ? -10.273 18.516 1.136 1 56.66 103 PHE A O 1
ATOM 802 N N . MET A 1 104 ? -11.359 18.766 -0.843 1 57.22 104 MET A N 1
ATOM 803 C CA . MET A 1 104 ? -12.391 17.891 -0.294 1 57.22 104 MET A CA 1
ATOM 804 C C . MET A 1 104 ? -12.5 16.594 -1.095 1 57.22 104 MET A C 1
ATOM 806 O O . MET A 1 104 ? -12.383 16.609 -2.32 1 57.22 104 MET A O 1
ATOM 810 N N . VAL A 1 105 ? -12.398 15.617 -0.345 1 55.19 105 VAL A N 1
ATOM 811 C CA . VAL A 1 105 ? -12.656 14.344 -1.004 1 55.19 105 VAL A CA 1
ATOM 812 C C . VAL A 1 105 ? -14.109 14.289 -1.482 1 55.19 105 VAL A C 1
ATOM 814 O O . VAL A 1 105 ? -14.406 13.672 -2.508 1 55.19 105 VAL A O 1
ATOM 817 N N . ARG A 1 106 ? -14.969 15.016 -0.667 1 58.5 106 ARG A N 1
ATOM 818 C CA . ARG A 1 106 ? -16.375 15.078 -1.038 1 58.5 106 ARG A CA 1
ATOM 819 C C . ARG A 1 106 ? -16.875 16.516 -1.019 1 58.5 106 ARG A C 1
ATOM 821 O O . ARG A 1 106 ? -16.781 17.203 0 1 58.5 106 ARG A O 1
ATOM 828 N N . ASN A 1 107 ? -16.953 17.156 -2.162 1 56.28 107 ASN A N 1
ATOM 829 C CA . ASN A 1 107 ? -17.219 18.562 -2.424 1 56.28 107 ASN A CA 1
ATOM 830 C C . ASN A 1 107 ? -18.141 19.172 -1.37 1 56.28 107 ASN A C 1
ATOM 832 O O . ASN A 1 107 ? -17.969 20.312 -0.975 1 56.28 107 ASN A O 1
ATOM 836 N N . ARG A 1 108 ? -19.188 18.484 -1.012 1 57.31 108 ARG A N 1
ATOM 837 C CA . ARG A 1 108 ? -20.188 19.25 -0.275 1 57.31 108 ARG A CA 1
ATOM 838 C C . ARG A 1 108 ? -20.203 18.859 1.198 1 57.31 108 ARG A C 1
ATOM 840 O O . ARG A 1 108 ? -20.906 19.469 2 1 57.31 108 ARG A O 1
ATOM 847 N N . GLU A 1 109 ? -19.156 18 1.572 1 70.06 109 GLU A N 1
ATOM 848 C CA . GLU A 1 109 ? -19.281 17.547 2.953 1 70.06 109 GLU A CA 1
ATOM 849 C C . GLU A 1 109 ? -18.078 18 3.791 1 70.06 109 GLU A C 1
ATOM 851 O O . GLU A 1 109 ? -17.016 18.312 3.25 1 70.06 109 GLU A O 1
ATOM 856 N N . SER A 1 110 ? -18.375 18.328 5.023 1 82.06 110 SER A N 1
ATOM 857 C CA . SER A 1 110 ? -17.359 18.672 6.008 1 82.06 110 SER A CA 1
ATOM 858 C C . SER A 1 110 ? -16.297 17.578 6.109 1 82.06 110 SER A C 1
ATOM 860 O O . SER A 1 110 ? -16.625 16.391 6.047 1 82.06 110 SER A O 1
ATOM 862 N N . ASN A 1 111 ? -15.07 18.062 6.082 1 88.81 111 ASN A N 1
ATOM 863 C CA . ASN A 1 111 ? -13.945 17.141 6.246 1 88.81 111 ASN A CA 1
ATOM 864 C C . ASN A 1 111 ? -13.133 17.469 7.492 1 88.81 111 ASN A C 1
ATOM 866 O O . ASN A 1 111 ? -13.148 18.609 7.969 1 88.81 111 ASN A O 1
ATOM 870 N N . TRP A 1 112 ? -12.539 16.453 8.047 1 92.81 112 TRP A N 1
ATOM 871 C CA . TRP A 1 112 ? -11.578 16.641 9.125 1 92.81 112 TRP A CA 1
ATOM 872 C C . TRP A 1 112 ? -10.406 17.5 8.664 1 92.81 112 TRP A C 1
ATOM 874 O O . TRP A 1 112 ? -9.805 17.234 7.625 1 92.81 112 TRP A O 1
ATOM 884 N N . MET A 1 113 ? -10.102 18.578 9.43 1 94.31 113 MET A N 1
ATOM 885 C CA . MET A 1 113 ? -9.117 19.531 8.961 1 94.31 113 MET A CA 1
ATOM 886 C C . MET A 1 113 ? -7.969 19.672 9.953 1 94.31 113 MET A C 1
ATOM 888 O O . MET A 1 113 ? -6.984 20.359 9.688 1 94.31 113 MET A O 1
ATOM 892 N N . GLY A 1 114 ? -8.102 19.094 11.062 1 97 114 GLY A N 1
ATOM 893 C CA . GLY A 1 114 ? -7.004 19.172 12.016 1 97 114 GLY A CA 1
ATOM 894 C C . GLY A 1 114 ? -7.438 18.922 13.453 1 97 114 GLY A C 1
ATOM 895 O O . GLY A 1 114 ? -8.445 18.266 13.695 1 97 114 GLY A O 1
ATOM 896 N N . TYR A 1 115 ? -6.555 19.375 14.391 1 97.69 115 TYR A N 1
ATOM 897 C CA . TYR A 1 115 ? -6.824 19.125 15.805 1 97.69 115 TYR A CA 1
ATOM 898 C C . TYR A 1 115 ? -6.18 20.188 16.672 1 97.69 115 TYR A C 1
ATOM 900 O O . TYR A 1 115 ? -5.332 20.953 16.203 1 97.69 115 TYR A O 1
ATOM 908 N N . VAL A 1 116 ? -6.676 20.281 17.859 1 98.62 116 VAL A N 1
ATOM 909 C CA . VAL A 1 116 ? -6.062 21.047 18.938 1 98.62 116 VAL A CA 1
ATOM 910 C C . VAL A 1 116 ? -5.441 20.094 19.969 1 98.62 116 VAL A C 1
ATOM 912 O O . VAL A 1 116 ? -6.047 19.078 20.328 1 98.62 116 VAL A O 1
ATOM 915 N N . ALA A 1 117 ? -4.23 20.406 20.312 1 97.62 117 ALA A N 1
ATOM 916 C CA . ALA A 1 117 ? -3.533 19.625 21.328 1 97.62 117 ALA A CA 1
ATOM 917 C C . ALA A 1 117 ? -2.92 20.531 22.391 1 97.62 117 ALA A C 1
ATOM 919 O O . ALA A 1 117 ? -2.723 21.734 22.156 1 97.62 117 ALA A O 1
ATOM 920 N N . VAL A 1 118 ? -2.645 19.938 23.516 1 97.69 118 VAL A N 1
ATOM 921 C CA . VAL A 1 118 ? -2.043 20.703 24.609 1 97.69 118 VAL A CA 1
ATOM 922 C C . VAL A 1 118 ? -0.918 19.875 25.25 1 97.69 118 VAL A C 1
ATOM 924 O O . VAL A 1 118 ? -1.013 18.656 25.344 1 97.69 118 VAL A O 1
ATOM 927 N N . ALA A 1 119 ? 0.116 20.625 25.609 1 97.44 119 ALA A N 1
ATOM 928 C CA . ALA A 1 119 ? 1.231 19.953 26.281 1 97.44 119 ALA A CA 1
ATOM 929 C C . ALA A 1 119 ? 0.785 19.297 27.578 1 97.44 119 ALA A C 1
ATOM 931 O O . ALA A 1 119 ? 0.092 19.906 28.391 1 97.44 119 ALA A O 1
ATOM 932 N N . THR A 1 120 ? 1.158 18.031 27.766 1 96.19 120 THR A N 1
ATOM 933 C CA . THR A 1 120 ? 0.928 17.328 29.031 1 96.19 120 THR A CA 1
ATOM 934 C C . THR A 1 120 ? 1.832 17.891 30.125 1 96.19 120 THR A C 1
ATOM 936 O O . THR A 1 120 ? 2.633 18.797 29.875 1 96.19 120 THR A O 1
ATOM 939 N N . ASP A 1 121 ? 1.695 17.312 31.312 1 96.62 121 ASP A N 1
ATOM 940 C CA . ASP A 1 121 ? 2.602 17.719 32.375 1 96.62 121 ASP A CA 1
ATOM 941 C C . ASP A 1 121 ? 4.051 17.391 32.031 1 96.62 121 ASP A C 1
ATOM 943 O O . ASP A 1 121 ? 4.953 18.188 32.281 1 96.62 121 ASP A O 1
ATOM 947 N N . ALA A 1 122 ? 4.188 16.266 31.469 1 93.94 122 ALA A N 1
ATOM 948 C CA . ALA A 1 122 ? 5.516 15.906 30.984 1 93.94 122 ALA A CA 1
ATOM 949 C C . ALA A 1 122 ? 5.977 16.859 29.875 1 93.94 122 ALA A C 1
ATOM 951 O O . ALA A 1 122 ? 7.16 17.188 29.781 1 93.94 122 ALA A O 1
ATOM 952 N N . GLY A 1 123 ? 5.027 17.281 29.125 1 95.06 123 GLY A N 1
ATOM 953 C CA . GLY A 1 123 ? 5.332 18.25 28.078 1 95.06 123 GLY A CA 1
ATOM 954 C C . GLY A 1 123 ? 5.781 19.594 28.609 1 95.06 123 GLY A C 1
ATOM 955 O O . GLY A 1 123 ? 6.742 20.188 28.109 1 95.06 123 GLY A O 1
ATOM 956 N N . VAL A 1 124 ? 5.133 20 29.656 1 96.19 124 VAL A N 1
ATOM 957 C CA . VAL A 1 124 ? 5.492 21.266 30.281 1 96.19 124 VAL A CA 1
ATOM 958 C C . VAL A 1 124 ? 6.918 21.188 30.812 1 96.19 124 VAL A C 1
ATOM 960 O O . VAL A 1 124 ? 7.695 22.141 30.672 1 96.19 124 VAL A O 1
ATOM 963 N N . ALA A 1 125 ? 7.215 20.078 31.359 1 94.5 125 ALA A N 1
ATOM 964 C CA . ALA A 1 125 ? 8.562 19.891 31.891 1 94.5 125 ALA A CA 1
ATOM 965 C C . ALA A 1 125 ? 9.602 19.922 30.781 1 94.5 125 ALA A C 1
ATOM 967 O O . ALA A 1 125 ? 10.68 20.5 30.938 1 94.5 125 ALA A O 1
ATOM 968 N N . ALA A 1 126 ? 9.281 19.438 29.656 1 92.81 126 ALA A N 1
ATOM 969 C CA . ALA A 1 126 ? 10.227 19.312 28.547 1 92.81 126 ALA A CA 1
ATOM 970 C C . ALA A 1 126 ? 10.281 20.594 27.719 1 92.81 126 ALA A C 1
ATOM 972 O O . ALA A 1 126 ? 11.344 20.969 27.219 1 92.81 126 ALA A O 1
ATOM 973 N N . LEU A 1 127 ? 9.164 21.266 27.594 1 94.81 127 LEU A N 1
ATOM 974 C CA . LEU A 1 127 ? 9.047 22.375 26.656 1 94.81 127 LEU A CA 1
ATOM 975 C C . LEU A 1 127 ? 9.18 23.719 27.359 1 94.81 127 LEU A C 1
ATOM 977 O O . LEU A 1 127 ? 9.43 24.734 26.719 1 94.81 127 LEU A O 1
ATOM 981 N N . GLY A 1 128 ? 8.922 23.766 28.641 1 95.69 128 GLY A N 1
ATOM 982 C CA . GLY A 1 128 ? 9.125 24.969 29.438 1 95.69 128 GLY A CA 1
ATOM 983 C C . GLY A 1 128 ? 7.836 25.719 29.703 1 95.69 128 GLY A C 1
ATOM 984 O O . GLY A 1 128 ? 7.816 26.656 30.5 1 95.69 128 GLY A O 1
ATOM 985 N N . ARG A 1 129 ? 6.758 25.297 29.062 1 96.25 129 ARG A N 1
ATOM 986 C CA . ARG A 1 129 ? 5.465 25.953 29.234 1 96.25 129 ARG A CA 1
ATOM 987 C C . ARG A 1 129 ? 4.328 25.047 28.75 1 96.25 129 ARG A C 1
ATOM 989 O O . ARG A 1 129 ? 4.566 24.031 28.109 1 96.25 129 ARG A O 1
ATOM 996 N N . ARG A 1 130 ? 3.094 25.375 29.109 1 97 130 ARG A N 1
ATOM 997 C CA . ARG A 1 130 ? 1.89 24.734 28.578 1 97 130 ARG A CA 1
ATOM 998 C C . ARG A 1 130 ? 1.571 25.234 27.172 1 97 130 ARG A C 1
ATOM 1000 O O . ARG A 1 130 ? 0.898 26.25 27.016 1 97 130 ARG A O 1
ATOM 1007 N N . ASP A 1 131 ? 2.008 24.5 26.297 1 97.56 131 ASP A N 1
ATOM 1008 C CA . ASP A 1 131 ? 1.825 24.875 24.891 1 97.56 131 ASP A CA 1
ATOM 1009 C C . ASP A 1 131 ? 0.526 24.312 24.328 1 97.56 131 ASP A C 1
ATOM 1011 O O . ASP A 1 131 ? 0.264 23.109 24.469 1 97.56 131 ASP A O 1
ATOM 1015 N N . VAL A 1 132 ? -0.287 25.156 23.719 1 98.25 132 VAL A N 1
ATOM 1016 C CA . VAL A 1 132 ? -1.468 24.75 22.969 1 98.25 132 VAL A CA 1
ATOM 1017 C C . VAL A 1 132 ? -1.165 24.797 21.469 1 98.25 132 VAL A C 1
ATOM 1019 O O . VAL A 1 132 ? -0.706 25.812 20.953 1 98.25 132 VAL A O 1
ATOM 1022 N N . VAL A 1 133 ? -1.441 23.672 20.812 1 98.38 133 VAL A N 1
ATOM 1023 C CA . VAL A 1 133 ? -1.102 23.578 19.391 1 98.38 133 VAL A CA 1
ATOM 1024 C C . VAL A 1 133 ? -2.375 23.406 18.562 1 98.38 133 VAL A C 1
ATOM 1026 O O . VAL A 1 133 ? -3.258 22.625 18.922 1 98.38 133 VAL A O 1
ATOM 1029 N N . VAL A 1 134 ? -2.518 24.188 17.547 1 98.88 134 VAL A N 1
ATOM 1030 C CA . VAL A 1 134 ? -3.512 23.969 16.5 1 98.88 134 VAL A CA 1
ATOM 1031 C C . VAL A 1 134 ? -2.822 23.516 15.219 1 98.88 134 VAL A C 1
ATOM 1033 O O . VAL A 1 134 ? -2.064 24.266 14.602 1 98.88 134 VAL A O 1
ATOM 1036 N N . ALA A 1 135 ? -3.062 22.297 14.844 1 98.44 135 ALA A N 1
ATOM 1037 C CA . ALA A 1 135 ? -2.443 21.734 13.641 1 98.44 135 ALA A CA 1
ATOM 1038 C C . ALA A 1 135 ? -3.453 21.625 12.5 1 98.44 135 ALA A C 1
ATOM 1040 O O . ALA A 1 135 ? -4.48 20.969 12.641 1 98.44 135 ALA A O 1
ATOM 1041 N N . TRP A 1 136 ? -3.148 22.266 11.414 1 97.44 136 TRP A N 1
ATOM 1042 C CA . TRP A 1 136 ? -4.008 22.297 10.234 1 97.44 136 TRP A CA 1
ATOM 1043 C C . TRP A 1 136 ? -3.523 21.297 9.188 1 97.44 136 TRP A C 1
ATOM 1045 O O . TRP A 1 136 ? -2.324 21.219 8.906 1 97.44 136 TRP A O 1
ATOM 1055 N N . ARG A 1 137 ? -4.441 20.594 8.633 1 94.38 137 ARG A N 1
ATOM 1056 C CA . ARG A 1 137 ? -4.133 19.641 7.574 1 94.38 137 ARG A CA 1
ATOM 1057 C C . ARG A 1 137 ? -3.904 20.344 6.246 1 94.38 137 ARG A C 1
ATOM 1059 O O . ARG A 1 137 ? -4.602 21.312 5.926 1 94.38 137 ARG A O 1
ATOM 1066 N N . GLY A 1 138 ? -2.908 19.812 5.523 1 86.94 138 GLY A N 1
ATOM 1067 C CA . GLY A 1 138 ? -2.684 20.312 4.18 1 86.94 138 GLY A CA 1
ATOM 1068 C C . GLY A 1 138 ? -3.635 19.719 3.156 1 86.94 138 GLY A C 1
ATOM 1069 O O . GLY A 1 138 ? -4.586 19.031 3.516 1 86.94 138 GLY A O 1
ATOM 1070 N N . THR A 1 139 ? -3.354 20.031 1.937 1 78 139 THR A N 1
ATOM 1071 C CA . THR A 1 139 ? -4.211 19.547 0.857 1 78 139 THR A CA 1
ATOM 1072 C C . THR A 1 139 ? -3.889 18.094 0.512 1 78 139 THR A C 1
ATOM 1074 O O . THR A 1 139 ? -2.773 17.625 0.753 1 78 139 THR A O 1
ATOM 1077 N N . VAL A 1 140 ? -4.91 17.469 0.026 1 67.56 140 VAL A N 1
ATOM 1078 C CA . VAL A 1 140 ? -4.777 16.094 -0.434 1 67.56 140 VAL A CA 1
ATOM 1079 C C . VAL A 1 140 ? -4.098 16.078 -1.801 1 67.56 140 VAL A C 1
ATOM 1081 O O . VAL A 1 140 ? -3.283 15.188 -2.078 1 67.56 140 VAL A O 1
ATOM 1084 N N . ARG A 1 141 ? -4.453 17.047 -2.605 1 68.56 141 ARG A N 1
ATOM 1085 C CA . ARG A 1 141 ? -3.908 17.156 -3.957 1 68.56 141 ARG A CA 1
ATOM 1086 C C . ARG A 1 141 ? -3.268 18.516 -4.191 1 68.56 141 ARG A C 1
ATOM 1088 O O . ARG A 1 141 ? -3.82 19.344 -4.906 1 68.56 141 ARG A O 1
ATOM 1095 N N . PRO A 1 142 ? -2.131 18.766 -3.615 1 59.75 142 PRO A N 1
ATOM 1096 C CA . PRO A 1 142 ? -1.568 20.109 -3.492 1 59.75 142 PRO A CA 1
ATOM 1097 C C . PRO A 1 142 ? -1.461 20.828 -4.836 1 59.75 142 PRO A C 1
ATOM 1099 O O . PRO A 1 142 ? -1.696 22.031 -4.914 1 59.75 142 PRO A O 1
ATOM 1102 N N . MET A 1 143 ? -1.223 20.109 -5.941 1 64.38 143 MET A N 1
ATOM 1103 C CA . MET A 1 143 ? -0.817 20.844 -7.141 1 64.38 143 MET A CA 1
ATOM 1104 C C . MET A 1 143 ? -2.031 21.25 -7.969 1 64.38 143 MET A C 1
ATOM 1106 O O . MET A 1 143 ? -1.955 22.172 -8.781 1 64.38 143 MET A O 1
ATOM 1110 N N . GLU A 1 144 ? -2.977 20.609 -7.754 1 62.94 144 GLU A N 1
ATOM 1111 C CA . GLU A 1 144 ? -4.141 20.859 -8.602 1 62.94 144 GLU A CA 1
ATOM 1112 C C . GLU A 1 144 ? -4.715 22.25 -8.344 1 62.94 144 GLU A C 1
ATOM 1114 O O . GLU A 1 144 ? -5.145 22.938 -9.273 1 62.94 144 GLU A O 1
ATOM 1119 N N . TRP A 1 145 ? -4.602 22.734 -7.234 1 61.56 145 TRP A N 1
ATOM 1120 C CA . TRP A 1 145 ? -5.238 24.016 -6.914 1 61.56 145 TRP A CA 1
ATOM 1121 C C . TRP A 1 145 ? -4.422 25.188 -7.449 1 61.56 145 TRP A C 1
ATOM 1123 O O . TRP A 1 145 ? -4.961 26.266 -7.691 1 61.56 145 TRP A O 1
ATOM 1133 N N . LEU A 1 146 ? -3.172 24.875 -7.555 1 64.38 146 LEU A N 1
ATOM 1134 C CA . LEU A 1 146 ? -2.305 25.938 -8.055 1 64.38 146 LEU A CA 1
ATOM 1135 C C . LEU A 1 146 ? -2.713 26.359 -9.469 1 64.38 146 LEU A C 1
ATOM 1137 O O . LEU A 1 146 ? -2.57 27.531 -9.836 1 64.38 146 LEU A O 1
ATOM 1141 N N . ASN A 1 147 ? -3.273 25.359 -10.047 1 59.69 147 ASN A N 1
ATOM 1142 C CA . ASN A 1 147 ? -3.674 25.625 -11.422 1 59.69 147 ASN A CA 1
ATOM 1143 C C . ASN A 1 147 ? -5.008 26.359 -11.492 1 59.69 147 ASN A C 1
ATOM 1145 O O . ASN A 1 147 ? -5.297 27.047 -12.469 1 59.69 147 ASN A O 1
ATOM 1149 N N . ASP A 1 148 ? -5.809 26.016 -10.484 1 58.34 148 ASP A N 1
ATOM 1150 C CA . ASP A 1 148 ? -7.137 26.609 -10.555 1 58.34 148 ASP A CA 1
ATOM 1151 C C . ASP A 1 148 ? -7.129 28.047 -10.008 1 58.34 148 ASP A C 1
ATOM 1153 O O . ASP A 1 148 ? -6.656 28.281 -8.898 1 58.34 148 ASP A O 1
ATOM 1157 N N . LEU A 1 149 ? -6.703 29 -10.648 1 59.12 149 LEU A N 1
ATOM 1158 C CA . LEU A 1 149 ? -6.309 30.406 -10.797 1 59.12 149 LEU A CA 1
ATOM 1159 C C . LEU A 1 149 ? -7.223 31.312 -9.984 1 59.12 149 LEU A C 1
ATOM 1161 O O . LEU A 1 149 ? -7.184 32.531 -10.141 1 59.12 149 LEU A O 1
ATOM 1165 N N . ASP A 1 150 ? -8.055 30.922 -9.07 1 71.81 150 ASP A N 1
ATOM 1166 C CA . ASP A 1 150 ? -8.797 32 -8.445 1 71.81 150 ASP A CA 1
ATOM 1167 C C . ASP A 1 150 ? -8.047 32.562 -7.234 1 71.81 150 ASP A C 1
ATOM 1169 O O . ASP A 1 150 ? -8.078 31.984 -6.156 1 71.81 150 ASP A O 1
ATOM 1173 N N . PHE A 1 151 ? -7.434 33.781 -7.434 1 83.06 151 PHE A N 1
ATOM 1174 C CA . PHE A 1 151 ? -6.656 34.438 -6.387 1 83.06 151 PHE A CA 1
ATOM 1175 C C . PHE A 1 151 ? -7.352 35.688 -5.906 1 83.06 151 PHE A C 1
ATOM 1177 O O . PHE A 1 151 ? -6.691 36.688 -5.586 1 83.06 151 PHE A O 1
ATOM 1184 N N . THR A 1 152 ? -8.711 35.531 -5.848 1 88.5 152 THR A N 1
ATOM 1185 C CA . THR A 1 152 ? -9.492 36.688 -5.469 1 88.5 152 THR A CA 1
ATOM 1186 C C . THR A 1 152 ? -9.25 37.062 -4.008 1 88.5 152 THR A C 1
ATOM 1188 O O . THR A 1 152 ? -9.195 36.188 -3.141 1 88.5 152 THR A O 1
ATOM 1191 N N . LEU A 1 153 ? -9.039 38.375 -3.809 1 92.62 153 LEU A N 1
ATOM 1192 C CA . LEU A 1 153 ? -8.883 38.938 -2.467 1 92.62 153 LEU A CA 1
ATOM 1193 C C . LEU A 1 153 ? -10.219 39.438 -1.918 1 92.62 153 LEU A C 1
ATOM 1195 O O . LEU A 1 153 ? -11.016 40.031 -2.645 1 92.62 153 LEU A O 1
ATOM 1199 N N . VAL A 1 154 ? -10.445 39.125 -0.674 1 93.56 154 VAL A N 1
ATOM 1200 C CA . VAL A 1 154 ? -11.648 39.594 0.004 1 93.56 154 VAL A CA 1
ATOM 1201 C C . VAL A 1 154 ? -11.273 40.219 1.343 1 93.56 154 VAL A C 1
ATOM 1203 O O . VAL A 1 154 ? -10.203 39.938 1.889 1 93.56 154 VAL A O 1
ATOM 1206 N N . SER A 1 155 ? -12.172 41.031 1.793 1 93.56 155 SER A N 1
ATOM 1207 C CA . SER A 1 155 ? -11.922 41.75 3.051 1 93.56 155 SER A CA 1
ATOM 1208 C C . SER A 1 155 ? -11.867 40.781 4.223 1 93.56 155 SER A C 1
ATOM 1210 O O . SER A 1 155 ? -12.719 39.875 4.34 1 93.56 155 SER A O 1
ATOM 1212 N N . ALA A 1 156 ? -10.867 40.938 5.059 1 92.19 156 ALA A N 1
ATOM 1213 C CA . ALA A 1 156 ? -10.734 40.125 6.266 1 92.19 156 ALA A CA 1
ATOM 1214 C C . ALA A 1 156 ? -11.227 40.906 7.492 1 92.19 156 ALA A C 1
ATOM 1216 O O . ALA A 1 156 ? -11.031 40.438 8.625 1 92.19 156 ALA A O 1
ATOM 1217 N N . ALA A 1 157 ? -11.859 41.938 7.336 1 87.25 157 ALA A N 1
ATOM 1218 C CA . ALA A 1 157 ? -12.25 42.812 8.438 1 87.25 157 ALA A CA 1
ATOM 1219 C C . ALA A 1 157 ? -13.227 42.094 9.383 1 87.25 157 ALA A C 1
ATOM 1221 O O . ALA A 1 157 ? -13.203 42.344 10.594 1 87.25 157 ALA A O 1
ATOM 1222 N N . GLY A 1 158 ? -13.984 41.281 8.914 1 87.31 158 GLY A N 1
ATOM 1223 C CA . GLY A 1 158 ? -14.945 40.562 9.75 1 87.31 158 GLY A CA 1
ATOM 1224 C C . GLY A 1 158 ? -14.289 39.625 10.734 1 87.31 158 GLY A C 1
ATOM 1225 O O . GLY A 1 158 ? -14.852 39.344 11.797 1 87.31 158 GLY A O 1
ATOM 1226 N N . VAL A 1 159 ? -13.102 39.219 10.422 1 92.44 159 VAL A N 1
ATOM 1227 C CA . VAL A 1 159 ? -12.398 38.25 11.25 1 92.44 159 VAL A CA 1
ATOM 1228 C C . VAL A 1 159 ? -11.289 38.938 12.031 1 92.44 159 VAL A C 1
ATOM 1230 O O . VAL A 1 159 ? -11.109 38.688 13.227 1 92.44 159 VAL A O 1
ATOM 1233 N N . LEU A 1 160 ? -10.625 39.906 11.422 1 92.44 160 LEU A N 1
ATOM 1234 C CA . LEU A 1 160 ? -9.414 40.5 11.992 1 92.44 160 LEU A CA 1
ATOM 1235 C C . LEU A 1 160 ? -9.672 41.906 12.492 1 92.44 160 LEU A C 1
ATOM 1237 O O . LEU A 1 160 ? -8.805 42.531 13.125 1 92.44 160 LEU A O 1
ATOM 1241 N N . GLY A 1 161 ? -10.844 42.375 12.359 1 81 161 GLY A N 1
ATOM 1242 C CA . GLY A 1 161 ? -11.148 43.75 12.758 1 81 161 GLY A CA 1
ATOM 1243 C C . GLY A 1 161 ? -10.695 44.781 11.75 1 81 161 GLY A C 1
ATOM 1244 O O . GLY A 1 161 ? -9.742 44.531 11.008 1 81 161 GLY A O 1
ATOM 1245 N N . ALA A 1 162 ? -11.492 45.688 11.352 1 64.69 162 ALA A N 1
ATOM 1246 C CA . ALA A 1 162 ? -11.148 46.75 10.398 1 64.69 162 ALA A CA 1
ATOM 1247 C C . ALA A 1 162 ? -10.273 47.812 11.055 1 64.69 162 ALA A C 1
ATOM 1249 O O . ALA A 1 162 ? -9.398 48.406 10.398 1 64.69 162 ALA A O 1
ATOM 1250 N N . GLY A 1 163 ? -10.031 47.75 12.367 1 60.09 163 GLY A N 1
ATOM 1251 C CA . GLY A 1 163 ? -9.344 48.688 13.242 1 60.09 163 GLY A CA 1
ATOM 1252 C C . GLY A 1 163 ? -8.953 50 12.547 1 60.09 163 GLY A C 1
ATOM 1253 O O . GLY A 1 163 ? -7.902 50.562 12.844 1 60.09 163 GLY A O 1
ATOM 1254 N N . GLY A 1 164 ? -9.742 50.469 11.539 1 64.38 164 GLY A N 1
ATOM 1255 C CA . GLY A 1 164 ? -9.477 51.75 10.875 1 64.38 164 GLY A CA 1
ATOM 1256 C C . GLY A 1 164 ? -8.234 51.719 10.008 1 64.38 164 GLY A C 1
ATOM 1257 O O . GLY A 1 164 ? -7.66 52.75 9.688 1 64.38 164 GLY A O 1
ATOM 1258 N N . ARG A 1 165 ? -7.75 50.562 9.703 1 69.81 165 ARG A N 1
ATOM 1259 C CA . ARG A 1 165 ? -6.508 50.438 8.953 1 69.81 165 ARG A CA 1
ATOM 1260 C C . ARG A 1 165 ? -6.727 50.75 7.477 1 69.81 165 ARG A C 1
ATOM 1262 O O . ARG A 1 165 ? -7.793 50.469 6.922 1 69.81 165 ARG A O 1
ATOM 1269 N N . SER A 1 166 ? -5.785 51.688 6.945 1 73.44 166 SER A N 1
ATOM 1270 C CA . SER A 1 166 ? -5.684 52 5.52 1 73.44 166 SER A CA 1
ATOM 1271 C C . SER A 1 166 ? -4.336 51.531 4.961 1 73.44 166 SER A C 1
ATOM 1273 O O . SER A 1 166 ? -3.291 52.031 5.383 1 73.44 166 SER A O 1
ATOM 1275 N N . PRO A 1 167 ? -4.445 50.594 3.973 1 79.69 167 PRO A N 1
ATOM 1276 C CA . PRO A 1 167 ? -5.547 49.844 3.367 1 79.69 167 PRO A CA 1
ATOM 1277 C C . PRO A 1 167 ? -6.094 48.75 4.289 1 79.69 167 PRO A C 1
ATOM 1279 O O . PRO A 1 167 ? -5.367 48.219 5.137 1 79.69 167 PRO A O 1
ATOM 1282 N N . ALA A 1 168 ? -7.309 48.469 4.148 1 87.88 168 ALA A N 1
ATOM 1283 C CA . ALA A 1 168 ? -7.953 47.375 4.895 1 87.88 168 ALA A CA 1
ATOM 1284 C C . ALA A 1 168 ? -7.359 46.031 4.52 1 87.88 168 ALA A C 1
ATOM 1286 O O . ALA A 1 168 ? -7.039 45.781 3.355 1 87.88 168 ALA A O 1
ATOM 1287 N N . PRO A 1 169 ? -7.145 45.219 5.504 1 93.94 169 PRO A N 1
ATOM 1288 C CA . PRO A 1 169 ? -6.551 43.906 5.211 1 93.94 169 PRO A CA 1
ATOM 1289 C C . PRO A 1 169 ? -7.445 43.031 4.336 1 93.94 169 PRO A C 1
ATOM 1291 O O . PRO A 1 169 ? -8.641 42.875 4.617 1 93.94 169 PRO A O 1
ATOM 1294 N N . ARG A 1 170 ? -6.875 42.5 3.266 1 95.62 170 ARG A N 1
ATOM 1295 C CA . ARG A 1 170 ? -7.543 41.531 2.408 1 95.62 170 ARG A CA 1
ATOM 1296 C C . ARG A 1 170 ? -6.773 40.219 2.367 1 95.62 170 ARG A C 1
ATOM 1298 O O . ARG A 1 170 ? -5.547 40.219 2.453 1 95.62 170 ARG A O 1
ATOM 1305 N N . VAL A 1 171 ? -7.586 39.156 2.301 1 95.19 171 VAL A N 1
ATOM 1306 C CA . VAL A 1 171 ? -6.984 37.812 2.26 1 95.19 171 VAL A CA 1
ATOM 1307 C C . VAL A 1 171 ? -7.621 37 1.14 1 95.19 171 VAL A C 1
ATOM 1309 O O . VAL A 1 171 ? -8.648 37.375 0.582 1 95.19 171 VAL A O 1
ATOM 1312 N N . HIS A 1 172 ? -6.961 35.969 0.792 1 92.06 172 HIS A N 1
ATOM 1313 C CA . HIS A 1 172 ? -7.465 35.062 -0.237 1 92.06 172 HIS A CA 1
ATOM 1314 C C . HIS A 1 172 ? -8.844 34.531 0.125 1 92.06 172 HIS A C 1
ATOM 1316 O O . HIS A 1 172 ? -9.047 34 1.228 1 92.06 172 HIS A O 1
ATOM 1322 N N . ARG A 1 173 ? -9.773 34.562 -0.776 1 90.38 173 ARG A N 1
ATOM 1323 C CA . ARG A 1 173 ? -11.164 34.188 -0.552 1 90.38 173 ARG A CA 1
ATOM 1324 C C . ARG A 1 173 ? -11.266 32.719 -0.12 1 90.38 173 ARG A C 1
ATOM 1326 O O . ARG A 1 173 ? -12.055 32.406 0.771 1 90.38 173 ARG A O 1
ATOM 1333 N N . GLY A 1 174 ? -10.461 31.875 -0.728 1 86.56 174 GLY A N 1
ATOM 1334 C CA . GLY A 1 174 ? -10.508 30.453 -0.426 1 86.56 174 GLY A CA 1
ATOM 1335 C C . GLY A 1 174 ? -10.078 30.125 0.994 1 86.56 174 GLY A C 1
ATOM 1336 O O . GLY A 1 174 ? -10.719 29.328 1.672 1 86.56 174 GLY A O 1
ATOM 1337 N N . TRP A 1 175 ? -9 30.812 1.472 1 90.69 175 TRP A N 1
ATOM 1338 C CA . TRP A 1 175 ? -8.539 30.594 2.836 1 90.69 175 TRP A CA 1
ATOM 1339 C C . TRP A 1 175 ? -9.594 31.016 3.85 1 90.69 175 TRP A C 1
ATOM 1341 O O . TRP A 1 175 ? -9.883 30.281 4.797 1 90.69 175 TRP A O 1
ATOM 1351 N N . LEU A 1 176 ? -10.094 32.156 3.547 1 92.25 176 LEU A N 1
ATOM 1352 C CA . LEU A 1 176 ? -11.086 32.688 4.469 1 92.25 176 LEU A CA 1
ATOM 1353 C C . LEU A 1 176 ? -12.328 31.812 4.512 1 92.25 176 LEU A C 1
ATOM 1355 O O . LEU A 1 176 ? -12.898 31.594 5.582 1 92.25 176 LEU A O 1
ATOM 1359 N N . SER A 1 177 ? -12.664 31.328 3.441 1 89 177 SER A N 1
ATOM 1360 C CA . SER A 1 177 ? -13.852 30.469 3.357 1 89 177 SER A CA 1
ATOM 1361 C C . SER A 1 177 ? -13.672 29.188 4.156 1 89 177 SER A C 1
ATOM 1363 O O . SER A 1 177 ? -14.547 28.797 4.93 1 89 177 SER A O 1
ATOM 1365 N N . ILE A 1 178 ? -12.594 28.531 4.012 1 88.81 178 ILE A N 1
ATOM 1366 C CA . ILE A 1 178 ? -12.305 27.312 4.754 1 88.81 178 ILE A CA 1
ATOM 1367 C C . ILE A 1 178 ? -12.367 27.594 6.254 1 88.81 178 ILE A C 1
ATOM 1369 O O . ILE A 1 178 ? -12.898 26.781 7.02 1 88.81 178 ILE A O 1
ATOM 1373 N N . TYR A 1 179 ? -11.906 28.719 6.605 1 93.75 179 TYR A N 1
ATOM 1374 C CA . TYR A 1 179 ? -11.758 29.109 8.008 1 93.75 179 TYR A CA 1
ATOM 1375 C C . TYR A 1 179 ? -13.109 29.453 8.617 1 93.75 179 TYR A C 1
ATOM 1377 O O . TYR A 1 179 ? -13.375 29.141 9.773 1 93.75 179 TYR A O 1
ATOM 1385 N N . THR A 1 180 ? -14.07 30 7.812 1 94 180 THR A N 1
ATOM 1386 C CA . THR A 1 180 ? -15.227 30.656 8.43 1 94 180 THR A CA 1
ATOM 1387 C C . THR A 1 180 ? -16.516 29.969 7.992 1 94 180 THR A C 1
ATOM 1389 O O . THR A 1 180 ? -17.578 30.203 8.57 1 94 180 THR A O 1
ATOM 1392 N N . ALA A 1 181 ? -16.438 29.141 7.012 1 90.25 181 ALA A N 1
ATOM 1393 C CA . ALA A 1 181 ? -17.672 28.547 6.5 1 90.25 181 ALA A CA 1
ATOM 1394 C C . ALA A 1 181 ? -18.234 27.516 7.469 1 90.25 181 ALA A C 1
ATOM 1396 O O . ALA A 1 181 ? -17.469 26.75 8.07 1 90.25 181 ALA A O 1
ATOM 1397 N N . SER A 1 182 ? -19.531 27.578 7.59 1 88.75 182 SER A N 1
ATOM 1398 C CA . SER A 1 182 ? -20.234 26.562 8.367 1 88.75 182 SER A CA 1
ATOM 1399 C C . SER A 1 182 ? -21.188 25.75 7.484 1 88.75 182 SER A C 1
ATOM 1401 O O . SER A 1 182 ? -21.594 26.219 6.422 1 88.75 182 SER A O 1
ATOM 1403 N N . ASP A 1 183 ? -21.375 24.531 7.863 1 82.38 183 ASP A N 1
ATOM 1404 C CA . ASP A 1 183 ? -22.312 23.656 7.188 1 82.38 183 ASP A CA 1
ATOM 1405 C C . ASP A 1 183 ? -23.328 23.062 8.172 1 82.38 183 ASP A C 1
ATOM 1407 O O . ASP A 1 183 ? -23 22.125 8.914 1 82.38 183 ASP A O 1
ATOM 1411 N N . PRO A 1 184 ? -24.531 23.5 8.078 1 83.38 184 PRO A N 1
ATOM 1412 C CA . PRO A 1 184 ? -25.531 22.984 9.016 1 83.38 184 PRO A CA 1
ATOM 1413 C C . PRO A 1 184 ? -25.859 21.5 8.781 1 83.38 184 PRO A C 1
ATOM 1415 O O . PRO A 1 184 ? -26.406 20.844 9.664 1 83.38 184 PRO A O 1
ATOM 1418 N N . ALA A 1 185 ? -25.547 21.031 7.668 1 81.44 185 ALA A N 1
ATOM 1419 C CA . ALA A 1 185 ? -25.891 19.656 7.328 1 81.44 185 ALA A CA 1
ATOM 1420 C C . ALA A 1 185 ? -24.75 18.703 7.695 1 81.44 185 ALA A C 1
ATOM 1422 O O . ALA A 1 185 ? -24.891 17.484 7.574 1 81.44 185 ALA A O 1
ATOM 1423 N N . SER A 1 186 ? -23.688 19.281 8.188 1 82.88 186 SER A N 1
ATOM 1424 C CA . SER A 1 186 ? -22.531 18.438 8.508 1 82.88 186 SER A CA 1
ATOM 1425 C C . SER A 1 186 ? -22.859 17.469 9.641 1 82.88 186 SER A C 1
ATOM 1427 O O . SER A 1 186 ? -23.516 17.844 10.609 1 82.88 186 SER A O 1
ATOM 1429 N N . LYS A 1 187 ? -22.391 16.219 9.43 1 80.19 187 LYS A N 1
ATOM 1430 C CA . LYS A 1 187 ? -22.594 15.203 10.461 1 80.19 187 LYS A CA 1
ATOM 1431 C C . LYS A 1 187 ? -21.531 15.312 11.555 1 80.19 187 LYS A C 1
ATOM 1433 O O . LYS A 1 187 ? -21.656 14.688 12.609 1 80.19 187 LYS A O 1
ATOM 1438 N N . TYR A 1 188 ? -20.547 16.188 11.289 1 83.12 188 TYR A N 1
ATOM 1439 C CA . TYR A 1 188 ? -19.453 16.266 12.242 1 83.12 188 TYR A CA 1
ATOM 1440 C C . TYR A 1 188 ? -19.609 17.484 13.148 1 83.12 188 TYR A C 1
ATOM 1442 O O . TYR A 1 188 ? -19.484 17.375 14.367 1 83.12 188 TYR A O 1
ATOM 1450 N N . SER A 1 189 ? -19.797 18.641 12.492 1 86 189 SER A N 1
ATOM 1451 C CA . SER A 1 189 ? -19.969 19.875 13.258 1 86 189 SER A CA 1
ATOM 1452 C C . SER A 1 189 ? -20.766 20.922 12.477 1 86 189 SER A C 1
ATOM 1454 O O . SER A 1 189 ? -20.578 21.078 11.266 1 86 189 SER A O 1
ATOM 1456 N N . LYS A 1 190 ? -21.609 21.578 13.172 1 90.69 190 LYS A N 1
ATOM 1457 C CA . LYS A 1 190 ? -22.375 22.656 12.562 1 90.69 190 LYS A CA 1
ATOM 1458 C C . LYS A 1 190 ? -21.656 23.984 12.656 1 90.69 190 LYS A C 1
ATOM 1460 O O . LYS A 1 190 ? -22.094 24.984 12.078 1 90.69 190 LYS A O 1
ATOM 1465 N N . LEU A 1 191 ? -20.562 23.953 13.336 1 93.75 191 LEU A N 1
ATOM 1466 C CA . LEU A 1 191 ? -19.766 25.156 13.531 1 93.75 191 LEU A CA 1
ATOM 1467 C C . LEU A 1 191 ? -18.672 25.266 12.477 1 93.75 191 LEU A C 1
ATOM 1469 O O . LEU A 1 191 ? -18.234 24.25 11.922 1 93.75 191 LEU A O 1
ATOM 1473 N N . SER A 1 192 ? -18.25 26.516 12.195 1 94.25 192 SER A N 1
ATOM 1474 C CA . SER A 1 192 ? -17.062 26.719 11.359 1 94.25 192 SER A CA 1
ATOM 1475 C C . SER A 1 192 ? -15.797 26.25 12.062 1 94.25 192 SER A C 1
ATOM 1477 O O . SER A 1 192 ? -15.789 26.062 13.281 1 94.25 192 SER A O 1
ATOM 1479 N N . ALA A 1 193 ? -14.812 26.031 11.273 1 95.5 193 ALA A N 1
ATOM 1480 C CA . ALA A 1 193 ? -13.531 25.703 11.883 1 95.5 193 ALA A CA 1
ATOM 1481 C C . ALA A 1 193 ? -13.094 26.781 12.867 1 95.5 193 ALA A C 1
ATOM 1483 O O . ALA A 1 193 ? -12.602 26.469 13.961 1 95.5 193 ALA A O 1
ATOM 1484 N N . ARG A 1 194 ? -13.289 28.016 12.539 1 97.19 194 ARG A N 1
ATOM 1485 C CA . ARG A 1 194 ? -12.961 29.156 13.391 1 97.19 194 ARG A CA 1
ATOM 1486 C C . ARG A 1 194 ? -13.633 29.031 14.758 1 97.19 194 ARG A C 1
ATOM 1488 O O . ARG A 1 194 ? -12.977 29.156 15.789 1 97.19 194 ARG A O 1
ATOM 1495 N N . GLU A 1 195 ? -14.898 28.75 14.688 1 97.12 195 GLU A N 1
ATOM 1496 C CA . GLU A 1 195 ? -15.664 28.672 15.93 1 97.12 195 GLU A CA 1
ATOM 1497 C C . GLU A 1 195 ? -15.219 27.484 16.766 1 97.12 195 GLU A C 1
ATOM 1499 O O . GLU A 1 195 ? -15.078 27.594 17.984 1 97.12 195 GLU A O 1
ATOM 1504 N N . GLN A 1 196 ? -14.984 26.375 16.125 1 97.5 196 GLN A N 1
ATOM 1505 C CA . GLN A 1 196 ? -14.547 25.172 16.828 1 97.5 196 GLN A CA 1
ATOM 1506 C C . GLN A 1 196 ? -13.219 25.422 17.547 1 97.5 196 GLN A C 1
ATOM 1508 O O . GLN A 1 196 ? -13.078 25.094 18.734 1 97.5 196 GLN A O 1
ATOM 1513 N N . ILE A 1 197 ? -12.328 26 16.875 1 98.44 197 ILE A N 1
ATOM 1514 C CA . ILE A 1 197 ? -10.984 26.234 17.406 1 98.44 197 ILE A CA 1
ATOM 1515 C C . ILE A 1 197 ? -11.047 27.281 18.516 1 98.44 197 ILE A C 1
ATOM 1517 O O . ILE A 1 197 ? -10.43 27.125 19.562 1 98.44 197 ILE A O 1
ATOM 1521 N N . SER A 1 198 ? -11.789 28.375 18.266 1 97.81 198 SER A N 1
ATOM 1522 C CA . SER A 1 198 ? -11.922 29.438 19.25 1 97.81 198 SER A CA 1
ATOM 1523 C C . SER A 1 198 ? -12.484 28.906 20.562 1 97.81 198 SER A C 1
ATOM 1525 O O . SER A 1 198 ? -11.984 29.234 21.641 1 97.81 198 SER A O 1
ATOM 1527 N N . ASP A 1 199 ? -13.484 28.062 20.422 1 97.88 199 ASP A N 1
ATOM 1528 C CA . ASP A 1 199 ? -14.102 27.5 21.625 1 97.88 199 ASP A CA 1
ATOM 1529 C C . ASP A 1 199 ? -13.094 26.656 22.406 1 97.88 199 ASP A C 1
ATOM 1531 O O . ASP A 1 199 ? -13.008 26.766 23.625 1 97.88 199 ASP A O 1
ATOM 1535 N N . GLU A 1 200 ? -12.367 25.891 21.703 1 98.19 200 GLU A N 1
ATOM 1536 C CA . GLU A 1 200 ? -11.422 25 22.375 1 98.19 200 GLU A CA 1
ATOM 1537 C C . GLU A 1 200 ? -10.266 25.781 22.984 1 98.19 200 GLU A C 1
ATOM 1539 O O . GLU A 1 200 ? -9.828 25.469 24.094 1 98.19 200 GLU A O 1
ATOM 1544 N N . ILE A 1 201 ? -9.758 26.766 22.297 1 97.94 201 ILE A N 1
ATOM 1545 C CA . ILE A 1 201 ? -8.672 27.578 22.828 1 97.94 201 ILE A CA 1
ATOM 1546 C C . ILE A 1 201 ? -9.133 28.297 24.094 1 97.94 201 ILE A C 1
ATOM 1548 O O . ILE A 1 201 ? -8.414 28.328 25.094 1 97.94 201 ILE A O 1
ATOM 1552 N N . LYS A 1 202 ? -10.32 28.875 24.062 1 96.38 202 LYS A N 1
ATOM 1553 C CA . LYS A 1 202 ? -10.867 29.547 25.234 1 96.38 202 LYS A CA 1
ATOM 1554 C C . LYS A 1 202 ? -10.938 28.594 26.422 1 96.38 202 LYS A C 1
ATOM 1556 O O . LYS A 1 202 ? -10.539 28.953 27.531 1 96.38 202 LYS A O 1
ATOM 1561 N N . ARG A 1 203 ? -11.414 27.406 26.125 1 97.44 203 ARG A N 1
ATOM 1562 C CA . ARG A 1 203 ? -11.516 26.422 27.188 1 97.44 203 ARG A CA 1
ATOM 1563 C C . ARG A 1 203 ? -10.148 26.094 27.766 1 97.44 203 ARG A C 1
ATOM 1565 O O . ARG A 1 203 ? -9.984 26.047 29 1 97.44 203 ARG A O 1
ATOM 1572 N N . LEU A 1 204 ? -9.18 25.891 26.953 1 97.56 204 LEU A N 1
ATOM 1573 C CA . LEU A 1 204 ? -7.844 25.5 27.406 1 97.56 204 LEU A CA 1
ATOM 1574 C C . LEU A 1 204 ? -7.164 26.656 28.125 1 97.56 204 LEU A C 1
ATOM 1576 O O . LEU A 1 204 ? -6.473 26.438 29.125 1 97.56 204 LEU A O 1
ATOM 1580 N N . MET A 1 205 ? -7.332 27.891 27.656 1 95.75 205 MET A N 1
ATOM 1581 C CA . MET A 1 205 ? -6.727 29.062 28.281 1 95.75 205 MET A CA 1
ATOM 1582 C C . MET A 1 205 ? -7.305 29.281 29.672 1 95.75 205 MET A C 1
ATOM 1584 O O . MET A 1 205 ? -6.598 29.719 30.594 1 95.75 205 MET A O 1
ATOM 1588 N N . ASP A 1 206 ? -8.57 28.953 29.781 1 95.31 206 ASP A N 1
ATOM 1589 C CA . ASP A 1 206 ? -9.203 29.047 31.094 1 95.31 206 ASP A CA 1
ATOM 1590 C C . ASP A 1 206 ? -8.68 27.953 32.031 1 95.31 206 ASP A C 1
ATOM 1592 O O . ASP A 1 206 ? -8.352 28.219 33.188 1 95.31 206 ASP A O 1
ATOM 1596 N N . LYS A 1 207 ? -8.578 26.797 31.516 1 96.38 207 LYS A N 1
ATOM 1597 C CA . LYS A 1 207 ? -8.148 25.641 32.312 1 96.38 207 LYS A CA 1
ATOM 1598 C C . LYS A 1 207 ? -6.73 25.844 32.844 1 96.38 207 LYS A C 1
ATOM 1600 O O . LYS A 1 207 ? -6.43 25.469 33.969 1 96.38 207 LYS A O 1
ATOM 1605 N N . TYR A 1 208 ? -5.93 26.453 32.031 1 96.31 208 TYR A N 1
ATOM 1606 C CA . TYR A 1 208 ? -4.527 26.578 32.406 1 96.31 208 TYR A CA 1
ATOM 1607 C C . TYR A 1 208 ? -4.152 28.016 32.656 1 96.31 208 TYR A C 1
ATOM 1609 O O . TYR A 1 208 ? -3.031 28.453 32.375 1 96.31 208 TYR A O 1
ATOM 1617 N N . LYS A 1 209 ? -5 28.844 33.156 1 93.31 209 LYS A N 1
ATOM 1618 C CA . LYS A 1 209 ? -4.859 30.281 33.344 1 93.31 209 LYS A CA 1
ATOM 1619 C C . LYS A 1 209 ? -3.734 30.609 34.312 1 93.31 209 LYS A C 1
ATOM 1621 O O . LYS A 1 209 ? -3.16 31.703 34.25 1 93.31 209 LYS A O 1
ATOM 1626 N N . ASP A 1 210 ? -3.367 29.672 35.156 1 94.12 210 ASP A N 1
ATOM 1627 C CA . ASP A 1 210 ? -2.369 29.922 36.188 1 94.12 210 ASP A CA 1
ATOM 1628 C C . ASP A 1 210 ? -0.988 29.453 35.75 1 94.12 210 ASP A C 1
ATOM 1630 O O . ASP A 1 210 ? -0.033 29.484 36.531 1 94.12 210 ASP A O 1
ATOM 1634 N N . GLU A 1 211 ? -0.854 29 34.531 1 95.31 211 GLU A N 1
ATOM 1635 C CA . GLU A 1 211 ? 0.412 28.516 34 1 95.31 211 GLU A CA 1
ATOM 1636 C C . GLU A 1 211 ? 0.941 29.438 32.906 1 95.31 211 GLU A C 1
ATOM 1638 O O . GLU A 1 211 ? 0.199 30.266 32.375 1 95.31 211 GLU A O 1
ATOM 1643 N N . GLU A 1 212 ? 2.299 29.328 32.719 1 95.06 212 GLU A N 1
ATOM 1644 C CA . GLU A 1 212 ? 2.838 29.953 31.5 1 95.06 212 GLU A CA 1
ATOM 1645 C C . GLU A 1 212 ? 2.408 29.203 30.25 1 95.06 212 GLU A C 1
ATOM 1647 O O . GLU A 1 212 ? 2.596 27.984 30.156 1 95.06 212 GLU A O 1
ATOM 1652 N N . THR A 1 213 ? 1.759 29.938 29.344 1 96.56 213 THR A N 1
ATOM 1653 C CA . THR A 1 213 ? 1.185 29.266 28.172 1 96.56 213 THR A CA 1
ATOM 1654 C C . THR A 1 213 ? 1.708 29.891 26.891 1 96.56 213 THR A C 1
ATOM 1656 O O . THR A 1 213 ? 2.244 31 26.891 1 96.56 213 THR A O 1
ATOM 1659 N N . SER A 1 214 ? 1.703 29.172 25.875 1 97.5 214 SER A N 1
ATOM 1660 C CA . SER A 1 214 ? 1.873 29.609 24.5 1 97.5 214 SER A CA 1
ATOM 1661 C C . SER A 1 214 ? 0.863 28.953 23.562 1 97.5 214 SER A C 1
ATOM 1663 O O . SER A 1 214 ? 0.269 27.922 23.922 1 97.5 214 SER A O 1
ATOM 1665 N N . ILE A 1 215 ? 0.579 29.578 22.453 1 98.44 215 ILE A N 1
ATOM 1666 C CA . ILE A 1 215 ? -0.219 28.969 21.391 1 98.44 215 ILE A CA 1
ATOM 1667 C C . ILE A 1 215 ? 0.616 28.859 20.109 1 98.44 215 ILE A C 1
ATOM 1669 O O . ILE A 1 215 ? 1.231 29.828 19.672 1 98.44 215 ILE A O 1
ATOM 1673 N N . THR A 1 216 ? 0.721 27.703 19.625 1 98.75 216 THR A N 1
ATOM 1674 C CA . THR A 1 216 ? 1.421 27.453 18.375 1 98.75 216 THR A CA 1
ATOM 1675 C C . THR A 1 216 ? 0.459 26.938 17.312 1 98.75 216 THR A C 1
ATOM 1677 O O . THR A 1 216 ? -0.281 25.984 17.547 1 98.75 216 THR A O 1
ATOM 1680 N N . VAL A 1 217 ? 0.4 27.594 16.188 1 98.88 217 VAL A N 1
ATOM 1681 C CA . VAL A 1 217 ? -0.39 27.141 15.047 1 98.88 217 VAL A CA 1
ATOM 1682 C C . VAL A 1 217 ? 0.537 26.641 13.945 1 98.88 217 VAL A C 1
ATOM 1684 O O . VAL A 1 217 ? 1.538 27.281 13.625 1 98.88 217 VAL A O 1
ATOM 1687 N N . VAL A 1 218 ? 0.247 25.453 13.445 1 98.75 218 VAL A N 1
ATOM 1688 C CA . VAL A 1 218 ? 1.159 24.875 12.469 1 98.75 218 VAL A CA 1
ATOM 1689 C C . VAL A 1 218 ? 0.364 24.297 11.305 1 98.75 218 VAL A C 1
ATOM 1691 O O . VAL A 1 218 ? -0.78 23.859 11.469 1 98.75 218 VAL A O 1
ATOM 1694 N N . GLY A 1 219 ? 0.957 24.344 10.109 1 98.19 219 GLY A N 1
ATOM 1695 C CA . GLY A 1 219 ? 0.355 23.75 8.922 1 98.19 219 GLY A CA 1
ATOM 1696 C C . GLY A 1 219 ? 1.322 23.641 7.754 1 98.19 219 GLY A C 1
ATOM 1697 O O . GLY A 1 219 ? 2.438 24.172 7.816 1 98.19 219 GLY A O 1
ATOM 1698 N N . HIS A 1 220 ? 0.872 22.938 6.789 1 96.38 220 HIS A N 1
ATOM 1699 C CA . HIS A 1 220 ? 1.609 22.734 5.547 1 96.38 220 HIS A CA 1
ATOM 1700 C C . HIS A 1 220 ? 0.749 23.062 4.332 1 96.38 220 HIS A C 1
ATOM 1702 O O . HIS A 1 220 ? -0.448 22.766 4.316 1 96.38 220 HIS A O 1
ATOM 1708 N N . SER A 1 221 ? 1.39 23.734 3.344 1 93.5 221 SER A N 1
ATOM 1709 C CA . SER A 1 221 ? 0.669 24.047 2.113 1 93.5 221 SER A CA 1
ATOM 1710 C C . SER A 1 221 ? -0.573 24.875 2.393 1 93.5 221 SER A C 1
ATOM 1712 O O . SER A 1 221 ? -0.483 25.938 3.014 1 93.5 221 SER A O 1
ATOM 1714 N N . LEU A 1 222 ? -1.731 24.484 2.006 1 89.5 222 LEU A N 1
ATOM 1715 C CA . LEU A 1 222 ? -2.961 25.219 2.252 1 89.5 222 LEU A CA 1
ATOM 1716 C C . LEU A 1 222 ? -3.244 25.328 3.746 1 89.5 222 LEU A C 1
ATOM 1718 O O . LEU A 1 222 ? -3.736 26.359 4.219 1 89.5 222 LEU A O 1
ATOM 1722 N N . GLY A 1 223 ? -2.906 24.25 4.461 1 94 223 GLY A N 1
ATOM 1723 C CA . GLY A 1 223 ? -3.076 24.281 5.906 1 94 223 GLY A CA 1
ATOM 1724 C C . GLY A 1 223 ? -2.248 25.359 6.582 1 94 223 GLY A C 1
ATOM 1725 O O . GLY A 1 223 ? -2.652 25.906 7.605 1 94 223 GLY A O 1
ATOM 1726 N N . ALA A 1 224 ? -1.154 25.625 5.953 1 97.06 224 ALA A N 1
ATOM 1727 C CA . ALA A 1 224 ? -0.301 26.688 6.473 1 97.06 224 ALA A CA 1
ATOM 1728 C C . ALA A 1 224 ? -0.945 28.062 6.266 1 97.06 224 ALA A C 1
ATOM 1730 O O . ALA A 1 224 ? -0.812 28.953 7.109 1 97.06 224 ALA A O 1
ATOM 1731 N N . ALA A 1 225 ? -1.601 28.25 5.168 1 94.56 225 ALA A N 1
ATOM 1732 C CA . ALA A 1 225 ? -2.281 29.5 4.895 1 94.56 225 ALA A CA 1
ATOM 1733 C C . ALA A 1 225 ? -3.404 29.75 5.898 1 94.56 225 ALA A C 1
ATOM 1735 O O . ALA A 1 225 ? -3.5 30.844 6.477 1 94.56 225 ALA A O 1
ATOM 1736 N N . VAL A 1 226 ? -4.145 28.766 6.109 1 95.38 226 VAL A N 1
ATOM 1737 C CA . VAL A 1 226 ? -5.25 28.906 7.055 1 95.38 226 VAL A CA 1
ATOM 1738 C C . VAL A 1 226 ? -4.699 29.047 8.469 1 95.38 226 VAL A C 1
ATOM 1740 O O . VAL A 1 226 ? -5.246 29.812 9.281 1 95.38 226 VAL A O 1
ATOM 1743 N N . ALA A 1 227 ? -3.652 28.344 8.75 1 98.5 227 ALA A N 1
ATOM 1744 C CA . ALA A 1 227 ? -2.979 28.484 10.039 1 98.5 227 ALA A CA 1
ATOM 1745 C C . ALA A 1 227 ? -2.539 29.922 10.273 1 98.5 227 ALA A C 1
ATOM 1747 O O . ALA A 1 227 ? -2.664 30.438 11.383 1 98.5 227 ALA A O 1
ATOM 1748 N N . THR A 1 228 ? -2.021 30.531 9.258 1 98.44 228 THR A N 1
ATOM 1749 C CA . THR A 1 228 ? -1.593 31.922 9.344 1 98.44 228 THR A CA 1
ATOM 1750 C C . THR A 1 228 ? -2.771 32.812 9.672 1 98.44 228 THR A C 1
ATOM 1752 O O . THR A 1 228 ? -2.678 33.656 10.57 1 98.44 228 THR A O 1
ATOM 1755 N N . LEU A 1 229 ? -3.826 32.625 8.961 1 97.25 229 LEU A N 1
ATOM 1756 C CA . LEU A 1 229 ? -5.047 33.375 9.234 1 97.25 229 LEU A CA 1
ATOM 1757 C C . LEU A 1 229 ? -5.535 33.094 10.656 1 97.25 229 LEU A C 1
ATOM 1759 O O . LEU A 1 229 ? -5.914 34.031 11.367 1 97.25 229 LEU A O 1
ATOM 1763 N N . ASN A 1 230 ? -5.527 31.891 11.055 1 98.56 230 ASN A N 1
ATOM 1764 C CA . ASN A 1 230 ? -5.938 31.469 12.391 1 98.56 230 ASN A CA 1
ATOM 1765 C C . ASN A 1 230 ? -5.105 32.156 13.477 1 98.56 230 ASN A C 1
ATOM 1767 O O . ASN A 1 230 ? -5.645 32.656 14.469 1 98.56 230 ASN A O 1
ATOM 1771 N N . ALA A 1 231 ? -3.834 32.188 13.297 1 98.62 231 ALA A N 1
ATOM 1772 C CA . ALA A 1 231 ? -2.947 32.812 14.266 1 98.62 231 ALA A CA 1
ATOM 1773 C C . ALA A 1 231 ? -3.27 34.312 14.414 1 98.62 231 ALA A C 1
ATOM 1775 O O . ALA A 1 231 ? -3.357 34.812 15.531 1 98.62 231 ALA A O 1
ATOM 1776 N N . ALA A 1 232 ? -3.445 34.969 13.32 1 97.75 232 ALA A N 1
ATOM 1777 C CA . ALA A 1 232 ? -3.803 36.375 13.352 1 97.75 232 ALA A CA 1
ATOM 1778 C C . ALA A 1 232 ? -5.129 36.594 14.07 1 97.75 232 ALA A C 1
ATOM 1780 O O . ALA A 1 232 ? -5.266 37.562 14.859 1 97.75 232 ALA A O 1
ATOM 1781 N N . ASP A 1 233 ? -6.023 35.75 13.805 1 97.44 233 ASP A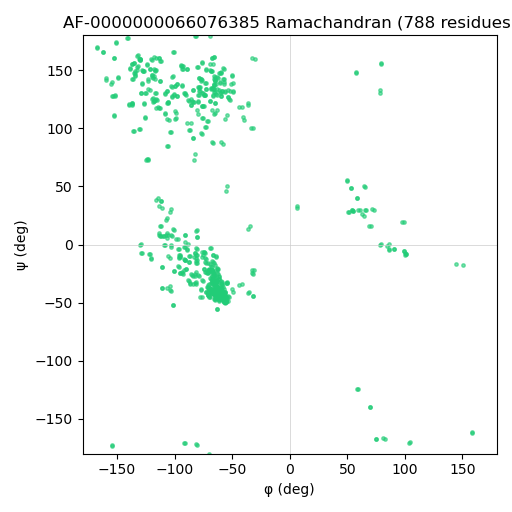 N 1
ATOM 1782 C CA . ASP A 1 233 ? -7.344 35.844 14.422 1 97.44 233 ASP A CA 1
ATOM 1783 C C . ASP A 1 233 ? -7.254 35.688 15.938 1 97.44 233 ASP A C 1
ATOM 1785 O O . ASP A 1 233 ? -7.883 36.438 16.688 1 97.44 233 ASP A O 1
ATOM 1789 N N . ILE A 1 234 ? -6.5 34.75 16.391 1 97.38 234 ILE A N 1
ATOM 1790 C CA . ILE A 1 234 ? -6.336 34.469 17.812 1 97.38 234 ILE A CA 1
ATOM 1791 C C . ILE A 1 234 ? -5.875 35.719 18.531 1 97.38 234 ILE A C 1
ATOM 1793 O O . ILE A 1 234 ? -6.426 36.094 19.578 1 97.38 234 ILE A O 1
ATOM 1797 N N . VAL A 1 235 ? -4.914 36.438 18 1 95.94 235 VAL A N 1
ATOM 1798 C CA . VAL A 1 235 ? -4.34 37.594 18.641 1 95.94 235 VAL A CA 1
ATOM 1799 C C . VAL A 1 235 ? -5.281 38.781 18.469 1 95.94 235 VAL A C 1
ATOM 1801 O O . VAL A 1 235 ? -5.551 39.531 19.438 1 95.94 235 VAL A O 1
ATOM 1804 N N . SER A 1 236 ? -5.793 38.969 17.281 1 94.12 236 SER A N 1
ATOM 1805 C CA . SER A 1 236 ? -6.648 40.094 16.969 1 94.12 236 SER A CA 1
ATOM 1806 C C . SER A 1 236 ? -7.887 40.125 17.859 1 94.12 236 SER A C 1
ATOM 1808 O O . SER A 1 236 ? -8.383 41.188 18.234 1 94.12 236 SER A O 1
ATOM 1810 N N . ASN A 1 237 ? -8.344 38.938 18.172 1 93.62 237 ASN A N 1
ATOM 1811 C CA . ASN A 1 237 ? -9.594 38.844 18.922 1 93.62 237 ASN A CA 1
ATOM 1812 C C . ASN A 1 237 ? -9.344 38.469 20.375 1 93.62 237 ASN A C 1
ATOM 1814 O O . ASN A 1 237 ? -10.289 38.125 21.109 1 93.62 237 ASN A O 1
ATOM 1818 N N . GLY A 1 238 ? -8.18 38.438 20.781 1 93.19 238 GLY A N 1
ATOM 1819 C CA . GLY A 1 238 ? -7.797 38.312 22.172 1 93.19 238 GLY A CA 1
ATOM 1820 C C . GLY A 1 238 ? -8.055 36.938 22.75 1 93.19 238 GLY A C 1
ATOM 1821 O O . GLY A 1 238 ? -8.391 36.812 23.938 1 93.19 238 GLY A O 1
ATOM 1822 N N . LEU A 1 239 ? -7.984 35.938 21.969 1 92.44 239 LEU A N 1
ATOM 1823 C CA . LEU A 1 239 ? -8.195 34.562 22.484 1 92.44 239 LEU A CA 1
ATOM 1824 C C . LEU A 1 239 ? -7.027 34.125 23.359 1 92.44 239 LEU A C 1
ATOM 1826 O O . LEU A 1 239 ? -7.141 33.156 24.109 1 92.44 239 LEU A O 1
ATOM 1830 N N . ASN A 1 240 ? -5.879 34.844 23.281 1 90.62 240 ASN A N 1
ATOM 1831 C CA . ASN A 1 240 ? -4.676 34.5 24.031 1 90.62 240 ASN A CA 1
ATOM 1832 C C . ASN A 1 240 ? -4.5 35.406 25.25 1 90.62 240 ASN A C 1
ATOM 1834 O O . ASN A 1 240 ? -3.391 35.562 25.766 1 90.62 240 ASN A O 1
ATOM 1838 N N . GLN A 1 241 ? -5.32 36.25 25.672 1 79 241 GLN A N 1
ATOM 1839 C CA . GLN A 1 241 ? -5.16 37.344 26.594 1 79 241 GLN A CA 1
ATOM 1840 C C . GLN A 1 241 ? -4.906 36.875 28.016 1 79 241 GLN A C 1
ATOM 1842 O O . GLN A 1 241 ? -4.504 37.656 28.891 1 79 241 GLN A O 1
ATOM 1847 N N . HIS A 1 242 ? -4.914 35.719 28.219 1 70.81 242 HIS A N 1
ATOM 1848 C CA . HIS A 1 242 ? -4.512 35.375 29.578 1 70.81 242 HIS A CA 1
ATOM 1849 C C . HIS A 1 242 ? -2.994 35.406 29.734 1 70.81 242 HIS A C 1
ATOM 1851 O O . HIS A 1 242 ? -2.293 34.562 29.172 1 70.81 242 HIS A O 1
ATOM 1857 N N . GLY A 1 243 ? -2.334 36.469 30.609 1 66.56 243 GLY A N 1
ATOM 1858 C CA . GLY A 1 243 ? -0.939 36.5 31.016 1 66.56 243 GLY A CA 1
ATOM 1859 C C . GLY A 1 243 ? 0.015 36.719 29.859 1 66.56 243 GLY A C 1
ATOM 1860 O O . GLY A 1 243 ? 1.168 36.312 29.906 1 66.56 243 GLY A O 1
ATOM 1861 N N . ALA A 1 244 ? -0.344 37.406 28.781 1 78.56 244 ALA A N 1
ATOM 1862 C CA . ALA A 1 244 ? 0.53 37.719 27.641 1 78.56 244 ALA A CA 1
ATOM 1863 C C . ALA A 1 244 ? 0.929 36.438 26.922 1 78.56 244 ALA A C 1
ATOM 1865 O O . ALA A 1 244 ? 2.113 36.188 26.672 1 78.56 244 ALA A O 1
ATOM 1866 N N . CYS A 1 245 ? 0.159 35.625 26.594 1 94.06 245 CYS A N 1
ATOM 1867 C CA . CYS A 1 245 ? 0.378 34.375 25.906 1 94.06 245 CYS A CA 1
ATOM 1868 C C . CYS A 1 245 ? 0.77 34.594 24.453 1 94.06 245 CYS A C 1
ATOM 1870 O O . CYS A 1 245 ? -0.042 35.094 23.656 1 94.06 245 CYS A O 1
ATOM 1872 N N . PRO A 1 246 ? 2.09 34.375 24.125 1 96.81 246 PRO A N 1
ATOM 1873 C CA . PRO A 1 246 ? 2.5 34.594 22.734 1 96.81 246 PRO A CA 1
ATOM 1874 C C . PRO A 1 246 ? 1.898 33.562 21.781 1 96.81 246 PRO A C 1
ATOM 1876 O O . PRO A 1 246 ? 1.596 32.438 22.188 1 96.81 246 PRO A O 1
ATOM 1879 N N . VAL A 1 247 ? 1.685 34.031 20.547 1 98.31 247 VAL A N 1
ATOM 1880 C CA . VAL A 1 247 ? 1.172 33.156 19.484 1 98.31 247 VAL A CA 1
ATOM 1881 C C . VAL A 1 247 ? 2.193 33.062 18.359 1 98.31 247 VAL A C 1
ATOM 1883 O O . VAL A 1 247 ? 2.674 34.094 17.859 1 98.31 247 VAL A O 1
ATOM 1886 N N . THR A 1 248 ? 2.59 31.859 18.047 1 98.75 248 THR A N 1
ATOM 1887 C CA . THR A 1 248 ? 3.535 31.656 16.953 1 98.75 248 THR A CA 1
ATOM 1888 C C . THR A 1 248 ? 2.971 30.672 15.922 1 98.75 248 THR A C 1
ATOM 1890 O O . THR A 1 248 ? 2.422 29.625 16.281 1 98.75 248 THR A O 1
ATOM 1893 N N . ALA A 1 249 ? 3.029 31.062 14.656 1 98.81 249 ALA A N 1
ATOM 1894 C CA . ALA A 1 249 ? 2.703 30.141 13.562 1 98.81 249 ALA A CA 1
ATOM 1895 C C . ALA A 1 249 ? 3.969 29.578 12.922 1 98.81 249 ALA A C 1
ATOM 1897 O O . ALA A 1 249 ? 4.938 30.312 12.695 1 98.81 249 ALA A O 1
ATOM 1898 N N . VAL A 1 250 ? 4.039 28.312 12.773 1 98.81 250 VAL A N 1
ATOM 1899 C CA . VAL A 1 250 ? 5.055 27.641 11.969 1 98.81 250 VAL A CA 1
ATOM 1900 C C . VAL A 1 250 ? 4.434 27.125 10.672 1 98.81 250 VAL A C 1
ATOM 1902 O O . VAL A 1 250 ? 3.658 26.172 10.672 1 98.81 250 VAL A O 1
ATOM 1905 N N . ALA A 1 251 ? 4.758 27.766 9.586 1 98.81 251 ALA A N 1
ATOM 1906 C CA . ALA A 1 251 ? 4.098 27.516 8.312 1 98.81 251 ALA A CA 1
ATOM 1907 C C . ALA A 1 251 ? 5.062 26.891 7.309 1 98.81 251 ALA A C 1
ATOM 1909 O O . ALA A 1 251 ? 6.07 27.5 6.938 1 98.81 251 ALA A O 1
ATOM 1910 N N . PHE A 1 252 ? 4.758 25.672 6.875 1 98.38 252 PHE A N 1
ATOM 1911 C CA . PHE A 1 252 ? 5.562 24.984 5.875 1 98.38 252 PHE A CA 1
ATOM 1912 C C . PHE A 1 252 ? 4.953 25.141 4.484 1 98.38 252 PHE A C 1
ATOM 1914 O O . PHE A 1 252 ? 3.768 24.859 4.289 1 98.38 252 PHE A O 1
ATOM 1921 N N . ALA A 1 253 ? 5.77 25.578 3.564 1 97 253 ALA A N 1
ATOM 1922 C CA . ALA A 1 253 ? 5.332 25.688 2.176 1 97 253 ALA A CA 1
ATOM 1923 C C . ALA A 1 253 ? 4.047 26.5 2.062 1 97 253 ALA A C 1
ATOM 1925 O O . ALA A 1 253 ? 3.098 26.094 1.395 1 97 253 ALA A O 1
ATOM 1926 N N . CYS A 1 254 ? 4.051 27.594 2.676 1 96.56 254 CYS A N 1
ATOM 1927 C CA . CYS A 1 254 ? 2.834 28.391 2.816 1 96.56 254 CYS A CA 1
ATOM 1928 C C . CYS A 1 254 ? 2.631 29.297 1.609 1 96.56 254 CYS A C 1
ATOM 1930 O O . CYS A 1 254 ? 3.475 30.141 1.316 1 96.56 254 CYS A O 1
ATOM 1932 N N . PRO A 1 255 ? 1.528 29.125 0.922 1 93.88 255 PRO A N 1
ATOM 1933 C CA . PRO A 1 255 ? 1.198 30.172 -0.051 1 93.88 255 PRO A CA 1
ATOM 1934 C C . PRO A 1 255 ? 0.879 31.516 0.606 1 93.88 255 PRO A C 1
ATOM 1936 O O . PRO A 1 255 ? 0.674 31.578 1.821 1 93.88 255 PRO A O 1
ATOM 1939 N N . ARG A 1 256 ? 0.952 32.531 -0.205 1 95.81 256 ARG A N 1
ATOM 1940 C CA . ARG A 1 256 ? 0.659 33.844 0.335 1 95.81 256 ARG A CA 1
ATOM 1941 C C . ARG A 1 256 ? -0.802 33.938 0.758 1 95.81 256 ARG A C 1
ATOM 1943 O O . ARG A 1 256 ? -1.689 33.406 0.085 1 95.81 256 ARG A O 1
ATOM 1950 N N . VAL A 1 257 ? -1.01 34.688 1.836 1 96.25 257 VAL A N 1
ATOM 1951 C CA . VAL A 1 257 ? -2.311 34.656 2.496 1 96.25 257 VAL A CA 1
ATOM 1952 C C . VAL A 1 257 ? -3.111 35.906 2.148 1 96.25 257 VAL A C 1
ATOM 1954 O O . VAL A 1 257 ? -4.32 35.812 1.918 1 96.25 257 VAL A O 1
ATOM 1957 N N . GLY A 1 258 ? -2.43 37.031 2.104 1 96.75 258 GLY A N 1
ATOM 1958 C CA . GLY A 1 258 ? -3.137 38.281 1.891 1 96.75 258 GLY A CA 1
ATOM 1959 C C . GLY A 1 258 ? -2.271 39.344 1.261 1 96.75 258 GLY A C 1
ATOM 1960 O O . GLY A 1 258 ? -1.166 39.062 0.793 1 96.75 258 GLY A O 1
ATOM 1961 N N . ASP A 1 259 ? -2.861 40.5 1.207 1 96.44 259 ASP A N 1
ATOM 1962 C CA . ASP A 1 259 ? -2.205 41.625 0.532 1 96.44 259 ASP A CA 1
ATOM 1963 C C . ASP A 1 259 ? -1.356 42.438 1.509 1 96.44 259 ASP A C 1
ATOM 1965 O O . ASP A 1 259 ? -1.083 42 2.623 1 96.44 259 ASP A O 1
ATOM 1969 N N . SER A 1 260 ? -0.876 43.594 1.032 1 95.12 260 SER A N 1
ATOM 1970 C CA . SER A 1 260 ? -0.027 44.438 1.853 1 95.12 260 SER A CA 1
ATOM 1971 C C . SER A 1 260 ? -0.771 44.938 3.09 1 95.12 260 SER A C 1
ATOM 1973 O O . SER A 1 260 ? -0.161 45.156 4.137 1 95.12 260 SER A O 1
ATOM 1975 N N . GLY A 1 261 ? -2.064 45.125 2.949 1 94.38 261 GLY A N 1
ATOM 1976 C CA . GLY A 1 261 ? -2.863 45.469 4.117 1 94.38 261 GLY A CA 1
ATOM 1977 C C . GLY A 1 261 ? -2.84 44.375 5.184 1 94.38 261 GLY A C 1
ATOM 1978 O O . GLY A 1 261 ? -2.744 44.688 6.375 1 94.38 261 GLY A O 1
ATOM 1979 N N . PHE A 1 262 ? -2.953 43.25 4.781 1 96.25 262 PHE A N 1
ATOM 1980 C CA . PHE A 1 262 ? -2.863 42.125 5.703 1 96.25 262 PHE A CA 1
ATOM 1981 C C . PHE A 1 262 ? -1.488 42.062 6.355 1 96.25 262 PHE A C 1
ATOM 1983 O O . PHE A 1 262 ? -1.378 41.812 7.559 1 96.25 262 PHE A O 1
ATOM 1990 N N . ARG A 1 263 ? -0.447 42.188 5.559 1 96.44 263 ARG A N 1
ATOM 1991 C CA . ARG A 1 263 ? 0.902 42.219 6.117 1 96.44 263 ARG A CA 1
ATOM 1992 C C . ARG A 1 263 ? 1.038 43.281 7.195 1 96.44 263 ARG A C 1
ATOM 1994 O O . ARG A 1 263 ? 1.598 43.031 8.266 1 96.44 263 ARG A O 1
ATOM 2001 N N . LYS A 1 264 ? 0.581 44.438 6.875 1 94.69 264 LYS A N 1
ATOM 2002 C CA . LYS A 1 264 ? 0.661 45.531 7.848 1 94.69 264 LYS A CA 1
ATOM 2003 C C . LYS A 1 264 ? -0.05 45.156 9.148 1 94.69 264 LYS A C 1
ATOM 2005 O O . LYS A 1 264 ? 0.502 45.344 10.234 1 94.69 264 LYS A O 1
ATOM 2010 N N . LEU A 1 265 ? -1.238 44.688 9 1 94.38 265 LEU A N 1
ATOM 2011 C CA . LEU A 1 265 ? -1.993 44.25 10.172 1 94.38 265 LEU A CA 1
ATOM 2012 C C . LEU A 1 265 ? -1.224 43.188 10.953 1 94.38 265 LEU A C 1
ATOM 2014 O O . LEU A 1 265 ? -1.083 43.281 12.172 1 94.38 265 LEU A O 1
ATOM 2018 N N . PHE A 1 266 ? -0.762 42.219 10.266 1 96.12 266 PHE A N 1
ATOM 2019 C CA . PHE A 1 266 ? -0.044 41.094 10.867 1 96.12 266 PHE A CA 1
ATOM 2020 C C . PHE A 1 266 ? 1.143 41.594 11.688 1 96.12 266 PHE A C 1
ATOM 2022 O O . PHE A 1 266 ? 1.343 41.188 12.82 1 96.12 266 PHE A O 1
ATOM 2029 N N . ASP A 1 267 ? 1.881 42.531 11.133 1 95 267 ASP A N 1
ATOM 2030 C CA . ASP A 1 267 ? 3.084 43.062 11.766 1 95 267 ASP A CA 1
ATOM 2031 C C . ASP A 1 267 ? 2.736 43.875 13.016 1 95 267 ASP A C 1
ATOM 2033 O O . ASP A 1 267 ? 3.559 44 13.922 1 95 267 ASP A O 1
ATOM 2037 N N . GLU A 1 268 ? 1.536 44.344 13.078 1 93.69 268 GLU A N 1
ATOM 2038 C CA . GLU A 1 268 ? 1.138 45.219 14.172 1 93.69 268 GLU A CA 1
ATOM 2039 C C . GLU A 1 268 ? 0.549 44.438 15.328 1 93.69 268 GLU A C 1
ATOM 2041 O O . GLU A 1 268 ? 0.384 44.969 16.438 1 93.69 268 GLU A O 1
ATOM 2046 N N . LEU A 1 269 ? 0.237 43.188 15.133 1 93.75 269 LEU A N 1
ATOM 2047 C CA . LEU A 1 269 ? -0.354 42.375 16.188 1 93.75 269 LEU A CA 1
ATOM 2048 C C . LEU A 1 269 ? 0.694 42 17.219 1 93.75 269 LEU A C 1
ATOM 2050 O O . LEU A 1 269 ? 1.688 41.344 16.891 1 93.75 269 LEU A O 1
ATOM 2054 N N . PRO A 1 270 ? 0.49 42.406 18.438 1 92.19 270 PRO A N 1
ATOM 2055 C CA . PRO A 1 270 ? 1.507 42.156 19.469 1 92.19 270 PRO A CA 1
ATOM 2056 C C . PRO A 1 270 ? 1.653 40.656 19.797 1 92.19 270 PRO A C 1
ATOM 2058 O O . PRO A 1 270 ? 0.652 39.969 19.922 1 92.19 270 PRO A O 1
ATOM 2061 N N . GLY A 1 271 ? 2.859 40.219 19.875 1 93.56 271 GLY A N 1
ATOM 2062 C CA . GLY A 1 271 ? 3.131 38.844 20.344 1 93.56 271 GLY A CA 1
ATOM 2063 C C . GLY A 1 271 ? 2.883 37.812 19.266 1 93.56 271 GLY A C 1
ATOM 2064 O O . GLY A 1 271 ? 2.965 36.594 19.547 1 93.56 271 GLY A O 1
ATOM 2065 N N . LEU A 1 272 ? 2.469 38.25 18.094 1 97.25 272 LEU A N 1
ATOM 2066 C CA . LEU A 1 272 ? 2.27 37.344 16.984 1 97.25 272 LEU A CA 1
ATOM 2067 C C . LEU A 1 272 ? 3.559 37.156 16.188 1 97.25 272 LEU A C 1
ATOM 2069 O O . LEU A 1 272 ? 4.215 38.125 15.836 1 97.25 272 LEU A O 1
ATOM 2073 N N . ARG A 1 273 ? 3.967 35.906 16.062 1 98.5 273 ARG A N 1
ATOM 2074 C CA . ARG A 1 273 ? 5.137 35.594 15.258 1 98.5 273 ARG A CA 1
ATOM 2075 C C . ARG A 1 273 ? 4.805 34.5 14.242 1 98.5 273 ARG A C 1
ATOM 2077 O O . ARG A 1 273 ? 3.895 33.688 14.461 1 98.5 273 ARG A O 1
ATOM 2084 N N . LEU A 1 274 ? 5.484 34.531 13.117 1 98.75 274 LEU A N 1
ATOM 2085 C CA . LEU A 1 274 ? 5.324 33.5 12.086 1 98.75 274 LEU A CA 1
ATOM 2086 C C . LEU A 1 274 ? 6.668 33.125 11.469 1 98.75 274 LEU A C 1
ATOM 2088 O O . LEU A 1 274 ? 7.422 34.031 11.047 1 98.75 274 LEU A O 1
ATOM 2092 N N . LEU A 1 275 ? 7.008 31.922 11.594 1 98.81 275 LEU A N 1
ATOM 2093 C CA . LEU A 1 275 ? 8.156 31.359 10.875 1 98.81 275 LEU A CA 1
ATOM 2094 C C . LEU A 1 275 ? 7.707 30.609 9.625 1 98.81 275 LEU A C 1
ATOM 2096 O O . LEU A 1 275 ? 7.008 29.609 9.727 1 98.81 275 LEU A O 1
ATOM 2100 N N . ARG A 1 276 ? 8.055 31.109 8.453 1 98.56 276 ARG A N 1
ATOM 2101 C CA . ARG A 1 276 ? 7.699 30.484 7.176 1 98.56 276 ARG A CA 1
ATOM 2102 C C . ARG A 1 276 ? 8.859 29.672 6.625 1 98.56 276 ARG A C 1
ATOM 2104 O O . ARG A 1 276 ? 9.852 30.234 6.152 1 98.56 276 ARG A O 1
ATOM 2111 N N . VAL A 1 277 ? 8.711 28.375 6.66 1 98.81 277 VAL A N 1
ATOM 2112 C CA . VAL A 1 277 ? 9.734 27.516 6.082 1 98.81 277 VAL A CA 1
ATOM 2113 C C . VAL A 1 277 ? 9.508 27.375 4.578 1 98.81 277 VAL A C 1
ATOM 2115 O O . VAL A 1 277 ? 8.43 26.969 4.141 1 98.81 277 VAL A O 1
ATOM 2118 N N . CYS A 1 278 ? 10.539 27.75 3.848 1 98.38 278 CYS A N 1
ATOM 2119 C CA . CYS A 1 278 ? 10.414 27.75 2.395 1 98.38 278 CYS A CA 1
ATOM 2120 C C . CYS A 1 278 ? 11.539 26.938 1.752 1 98.38 278 CYS A C 1
ATOM 2122 O O . CYS A 1 278 ? 12.719 27.234 1.964 1 98.38 278 CYS A O 1
ATOM 2124 N N . ASN A 1 279 ? 11.133 25.969 1.015 1 98 279 ASN A N 1
ATOM 2125 C CA . ASN A 1 279 ? 12.07 25.203 0.189 1 98 279 ASN A CA 1
ATOM 2126 C C . ASN A 1 279 ? 12.297 25.891 -1.161 1 98 279 ASN A C 1
ATOM 2128 O O . ASN A 1 279 ? 11.344 26.094 -1.922 1 98 279 ASN A O 1
ATOM 2132 N N . SER A 1 280 ? 13.477 26.156 -1.506 1 96.62 280 SER A N 1
ATOM 2133 C CA . SER A 1 280 ? 13.852 27.031 -2.613 1 96.62 280 SER A CA 1
ATOM 2134 C C . SER A 1 280 ? 13.172 26.594 -3.91 1 96.62 280 SER A C 1
ATOM 2136 O O . SER A 1 280 ? 12.641 27.422 -4.645 1 96.62 280 SER A O 1
ATOM 2138 N N . PRO A 1 281 ? 13.133 25.312 -4.238 1 96.62 281 PRO A N 1
ATOM 2139 C CA . PRO A 1 281 ? 12.57 24.938 -5.535 1 96.62 281 PRO A CA 1
ATOM 2140 C C . PRO A 1 281 ? 11.047 24.844 -5.516 1 96.62 281 PRO A C 1
ATOM 2142 O O . PRO A 1 281 ? 10.422 24.719 -6.57 1 96.62 281 PRO A O 1
ATOM 2145 N N . ASP A 1 282 ? 10.461 24.891 -4.387 1 95.94 282 ASP A N 1
ATOM 2146 C CA . ASP A 1 282 ? 9.008 24.812 -4.277 1 95.94 282 ASP A CA 1
ATOM 2147 C C . ASP A 1 282 ? 8.352 26.109 -4.73 1 95.94 282 ASP A C 1
ATOM 2149 O O . ASP A 1 282 ? 8.633 27.188 -4.18 1 95.94 282 ASP A O 1
ATOM 2153 N N . VAL A 1 283 ? 7.434 26.031 -5.578 1 93.69 283 VAL A N 1
ATOM 2154 C CA . VAL A 1 283 ? 6.852 27.25 -6.148 1 93.69 283 VAL A CA 1
ATOM 2155 C C . VAL A 1 283 ? 5.656 27.688 -5.309 1 93.69 283 VAL A C 1
ATOM 2157 O O . VAL A 1 283 ? 5.184 28.828 -5.438 1 93.69 283 VAL A O 1
ATOM 2160 N N . VAL A 1 284 ? 5.184 26.844 -4.441 1 93.19 284 VAL A N 1
ATOM 2161 C CA . VAL A 1 284 ? 3.916 27.047 -3.754 1 93.19 284 VAL A CA 1
ATOM 2162 C C . VAL A 1 284 ? 4.004 28.312 -2.887 1 93.19 284 VAL A C 1
ATOM 2164 O O . VAL A 1 284 ? 3.098 29.141 -2.9 1 93.19 284 VAL A O 1
ATOM 2167 N N . PRO A 1 285 ? 5.098 28.516 -2.184 1 95.5 285 PRO A N 1
ATOM 2168 C CA . PRO A 1 285 ? 5.176 29.703 -1.322 1 95.5 285 PRO A CA 1
ATOM 2169 C C . PRO A 1 285 ? 5.195 31 -2.113 1 95.5 285 PRO A C 1
ATOM 2171 O O . PRO A 1 285 ? 5.043 32.094 -1.535 1 95.5 285 PRO A O 1
ATOM 2174 N N . LYS A 1 286 ? 5.324 30.969 -3.363 1 93.31 286 LYS A N 1
ATOM 2175 C CA . LYS A 1 286 ? 5.402 32.156 -4.199 1 93.31 286 LYS A CA 1
ATOM 2176 C C . LYS A 1 286 ? 4.043 32.5 -4.797 1 93.31 286 LYS A C 1
ATOM 2178 O O . LYS A 1 286 ? 3.9 33.5 -5.488 1 93.31 286 LYS A O 1
ATOM 2183 N N . TYR A 1 287 ? 3.104 31.641 -4.516 1 89.69 287 TYR A N 1
ATOM 2184 C CA . TYR A 1 287 ? 1.765 31.859 -5.051 1 89.69 287 TYR A CA 1
ATOM 2185 C C . TYR A 1 287 ? 0.838 32.438 -3.982 1 89.69 287 TYR A C 1
ATOM 2187 O O . TYR A 1 287 ? 0.946 32.062 -2.805 1 89.69 287 TYR A O 1
ATOM 2195 N N . PRO A 1 288 ? -0.075 33.312 -4.406 1 89.75 288 PRO A N 1
ATOM 2196 C CA . PRO A 1 288 ? -0.214 33.969 -5.719 1 89.75 288 PRO A CA 1
ATOM 2197 C C . PRO A 1 288 ? 0.912 34.938 -6.016 1 89.75 288 PRO A C 1
ATOM 2199 O O . PRO A 1 288 ? 1.484 35.531 -5.094 1 89.75 288 PRO A O 1
ATOM 2202 N N . PRO A 1 289 ? 1.211 35.219 -7.285 1 87.06 289 PRO A N 1
ATOM 2203 C CA . PRO A 1 289 ? 2.4 36 -7.633 1 87.06 289 PRO A CA 1
ATOM 2204 C C . PRO A 1 289 ? 2.156 37.5 -7.578 1 87.06 289 PRO A C 1
ATOM 2206 O O . PRO A 1 289 ? 3.102 38.281 -7.422 1 87.06 289 PRO A O 1
ATOM 2209 N N . MET A 1 290 ? 0.944 37.938 -7.758 1 89.88 290 MET A N 1
ATOM 2210 C CA . MET A 1 290 ? 0.672 39.375 -7.781 1 89.88 290 MET A CA 1
ATOM 2211 C C . MET A 1 290 ? -0.366 39.75 -6.73 1 89.88 290 MET A C 1
ATOM 2213 O O . MET A 1 290 ? -1.312 39 -6.488 1 89.88 290 MET A O 1
ATOM 2217 N N . GLY A 1 291 ? -0.178 40.906 -6.105 1 92.69 291 GLY A N 1
ATOM 2218 C CA . GLY A 1 291 ? -1.175 41.469 -5.215 1 92.69 291 GLY A CA 1
ATOM 2219 C C . GLY A 1 291 ? -1.095 40.938 -3.801 1 92.69 291 GLY A C 1
ATOM 2220 O O . GLY A 1 291 ? -1.887 41.312 -2.938 1 92.69 291 GLY A O 1
ATOM 2221 N N . TYR A 1 292 ? -0.201 40.062 -3.572 1 95.5 292 TYR A N 1
ATOM 2222 C CA . TYR A 1 292 ? -0.055 39.438 -2.262 1 95.5 292 TYR A CA 1
ATOM 2223 C C . TYR A 1 292 ? 1.301 39.781 -1.648 1 95.5 292 TYR A C 1
ATOM 2225 O O . TYR A 1 292 ? 2.217 40.219 -2.35 1 95.5 292 TYR A O 1
ATOM 2233 N N . ALA A 1 293 ? 1.376 39.625 -0.363 1 96.44 293 ALA A N 1
ATOM 2234 C CA . ALA A 1 293 ? 2.604 39.938 0.358 1 96.44 293 ALA A CA 1
ATOM 2235 C C . ALA A 1 293 ? 2.982 38.812 1.327 1 96.44 293 ALA A C 1
ATOM 2237 O O . ALA A 1 293 ? 2.109 38.125 1.864 1 96.44 293 ALA A O 1
ATOM 2238 N N . ASP A 1 294 ? 4.254 38.688 1.541 1 97.25 294 ASP A N 1
ATOM 2239 C CA . ASP A 1 294 ? 4.738 37.75 2.541 1 97.25 294 ASP A CA 1
ATOM 2240 C C . ASP A 1 294 ? 4.605 38.312 3.949 1 97.25 294 ASP A C 1
ATOM 2242 O O . ASP A 1 294 ? 4.773 39.531 4.156 1 97.25 294 ASP A O 1
ATOM 2246 N N . VAL A 1 295 ? 4.293 37.469 4.859 1 97.75 295 VAL A N 1
ATOM 2247 C CA . VAL A 1 295 ? 4.262 37.875 6.262 1 97.75 295 VAL A CA 1
ATOM 2248 C C . VAL A 1 295 ? 5.246 37.031 7.066 1 97.75 295 VAL A C 1
ATOM 2250 O O . VAL A 1 295 ? 5.652 35.938 6.625 1 97.75 295 VAL A O 1
ATOM 2253 N N . GLY A 1 296 ? 5.68 37.469 8.219 1 97.75 296 GLY A N 1
ATOM 2254 C CA . GLY A 1 296 ? 6.547 36.719 9.109 1 97.75 296 GLY A CA 1
ATOM 2255 C C . GLY A 1 296 ? 7.984 36.656 8.625 1 97.75 296 GLY A C 1
ATOM 2256 O O . GLY A 1 296 ? 8.406 37.469 7.809 1 97.75 296 GLY A O 1
ATOM 2257 N N . VAL A 1 297 ? 8.727 35.75 9.289 1 98.25 297 VAL A N 1
ATOM 2258 C CA . VAL A 1 297 ? 10.141 35.562 9 1 98.25 297 VAL A CA 1
ATOM 2259 C C . VAL A 1 297 ? 10.328 34.281 8.172 1 98.25 297 VAL A C 1
ATOM 2261 O O . VAL A 1 297 ? 9.695 33.25 8.453 1 98.25 297 VAL A O 1
ATOM 2264 N N . GLU A 1 298 ? 11.164 34.375 7.168 1 97.75 298 GLU A N 1
ATOM 2265 C CA . GLU A 1 298 ? 11.398 33.219 6.309 1 97.75 298 GLU A CA 1
ATOM 2266 C C . GLU A 1 298 ? 12.578 32.406 6.805 1 97.75 298 GLU A C 1
ATOM 2268 O O . GLU A 1 298 ? 13.609 32.938 7.195 1 97.75 298 GLU A O 1
ATOM 2273 N N . LEU A 1 299 ? 12.398 31.141 6.93 1 98.25 299 LEU A N 1
ATOM 2274 C CA . LEU A 1 299 ? 13.469 30.156 7.07 1 98.25 299 LEU A CA 1
ATOM 2275 C C . LEU A 1 299 ? 13.688 29.391 5.766 1 98.25 299 LEU A C 1
ATOM 2277 O O . LEU A 1 299 ? 12.977 28.438 5.469 1 98.25 299 LEU A O 1
ATOM 2281 N N . PRO A 1 300 ? 14.695 29.859 4.992 1 97.25 300 PRO A N 1
ATOM 2282 C CA . PRO A 1 300 ? 14.938 29.203 3.703 1 97.25 300 PRO A CA 1
ATOM 2283 C C . PRO A 1 300 ? 15.695 27.891 3.842 1 97.25 300 PRO A C 1
ATOM 2285 O O . PRO A 1 300 ? 16.625 27.781 4.652 1 97.25 300 PRO A O 1
ATOM 2288 N N . VAL A 1 301 ? 15.242 26.906 3.145 1 97.56 301 VAL A N 1
ATOM 2289 C CA . VAL A 1 301 ? 15.984 25.656 2.969 1 97.56 301 VAL A CA 1
ATOM 2290 C C . VAL A 1 301 ? 16.047 25.297 1.485 1 97.56 301 VAL A C 1
ATOM 2292 O O . VAL A 1 301 ? 15.305 25.859 0.673 1 97.56 301 VAL A O 1
ATOM 2295 N N . ASP A 1 302 ? 17.031 24.453 1.147 1 97.25 302 ASP A N 1
ATOM 2296 C CA . ASP A 1 302 ? 17.188 23.969 -0.22 1 97.25 302 ASP A CA 1
ATOM 2297 C C . ASP A 1 302 ? 17.453 22.469 -0.24 1 97.25 302 ASP A C 1
ATOM 2299 O O . ASP A 1 302 ? 18.609 22.047 -0.165 1 97.25 302 ASP A O 1
ATOM 2303 N N . THR A 1 303 ? 16.422 21.719 -0.459 1 97.25 303 THR A N 1
ATOM 2304 C CA . THR A 1 303 ? 16.531 20.266 -0.36 1 97.25 303 THR A CA 1
ATOM 2305 C C . THR A 1 303 ? 17.297 19.703 -1.547 1 97.25 303 THR A C 1
ATOM 2307 O O . THR A 1 303 ? 17.766 18.562 -1.508 1 97.25 303 THR A O 1
ATOM 2310 N N . ARG A 1 304 ? 17.578 20.516 -2.664 1 97.12 304 ARG A N 1
ATOM 2311 C CA . ARG A 1 304 ? 18.375 20.062 -3.799 1 97.12 304 ARG A CA 1
ATOM 2312 C C . ARG A 1 304 ? 19.828 19.844 -3.391 1 97.12 304 ARG A C 1
ATOM 2314 O O . ARG A 1 304 ? 20.578 19.156 -4.086 1 97.12 304 ARG A O 1
ATOM 2321 N N . ARG A 1 305 ? 20.172 20.344 -2.273 1 96.88 305 ARG A N 1
ATOM 2322 C CA . ARG A 1 305 ? 21.547 20.25 -1.798 1 96.88 305 ARG A CA 1
ATOM 2323 C C . ARG A 1 305 ? 21.766 18.953 -1.021 1 96.88 305 ARG A C 1
ATOM 2325 O O . ARG A 1 305 ? 22.906 18.594 -0.705 1 96.88 305 ARG A O 1
ATOM 2332 N N . SER A 1 306 ? 20.766 18.297 -0.627 1 97.81 306 SER A N 1
ATOM 2333 C CA . SER A 1 306 ? 20.891 17.062 0.135 1 97.81 306 SER A CA 1
ATOM 2334 C C . SER A 1 306 ? 21.5 15.953 -0.71 1 97.81 306 SER A C 1
ATOM 2336 O O . SER A 1 306 ? 21 15.648 -1.796 1 97.81 306 SER A O 1
ATOM 2338 N N . PRO A 1 307 ? 22.5 15.328 -0.221 1 97.56 307 PRO A N 1
ATOM 2339 C CA . PRO A 1 307 ? 23.094 14.227 -0.982 1 97.56 307 PRO A CA 1
ATOM 2340 C C . PRO A 1 307 ? 22.234 12.961 -0.951 1 97.56 307 PRO A C 1
ATOM 2342 O O . PRO A 1 307 ? 22.5 12.016 -1.69 1 97.56 307 PRO A O 1
ATOM 2345 N N . TYR A 1 308 ? 21.188 12.953 -0.182 1 98.19 308 TYR A N 1
ATOM 2346 C CA . TYR A 1 308 ? 20.359 11.766 -0.018 1 98.19 308 TYR A CA 1
ATOM 2347 C C . TYR A 1 308 ? 19.266 11.719 -1.084 1 98.19 308 TYR A C 1
ATOM 2349 O O . TYR A 1 308 ? 18.828 10.633 -1.48 1 98.19 308 TYR A O 1
ATOM 2357 N N . LEU A 1 309 ? 18.844 12.859 -1.505 1 98.38 309 LEU A N 1
ATOM 2358 C CA . LEU A 1 309 ? 17.656 12.953 -2.357 1 98.38 309 LEU A CA 1
ATOM 2359 C C . LEU A 1 309 ? 18.047 12.844 -3.83 1 98.38 309 LEU A C 1
ATOM 2361 O O . LEU A 1 309 ? 19.141 13.227 -4.219 1 98.38 309 LEU A O 1
ATOM 2365 N N . LYS A 1 310 ? 17.094 12.328 -4.574 1 97.38 310 LYS A N 1
ATOM 2366 C CA . LYS A 1 310 ? 17.25 12.297 -6.027 1 97.38 310 LYS A CA 1
ATOM 2367 C C . LYS A 1 310 ? 17.344 13.711 -6.602 1 97.38 310 LYS A C 1
ATOM 2369 O O . LYS A 1 310 ? 16.703 14.633 -6.094 1 97.38 310 LYS A O 1
ATOM 2374 N N . SER A 1 311 ? 18.141 13.906 -7.609 1 94.62 311 SER A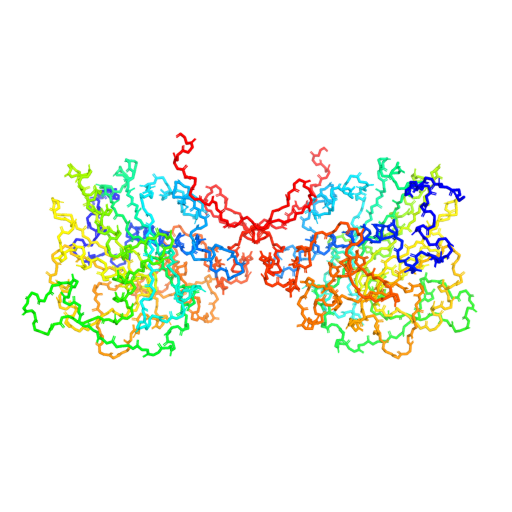 N 1
ATOM 2375 C CA . SER A 1 311 ? 18.266 15.156 -8.352 1 94.62 311 SER A CA 1
ATOM 2376 C C . SER A 1 311 ? 17.75 15.008 -9.773 1 94.62 311 SER A C 1
ATOM 2378 O O . SER A 1 311 ? 18.062 14.031 -10.453 1 94.62 311 SER A O 1
ATOM 2380 N N . PRO A 1 312 ? 17.078 16.031 -10.242 1 91.94 312 PRO A N 1
ATOM 2381 C CA . PRO A 1 312 ? 16.719 17.328 -9.656 1 91.94 312 PRO A CA 1
ATOM 2382 C C . PRO A 1 312 ? 15.508 17.25 -8.727 1 91.94 312 PRO A C 1
ATOM 2384 O O . PRO A 1 312 ? 15.219 18.203 -8 1 91.94 312 PRO A O 1
ATOM 2387 N N . GLY A 1 313 ? 14.797 16.141 -8.672 1 93.25 313 GLY A N 1
ATOM 2388 C CA . GLY A 1 313 ? 13.516 16.031 -7.984 1 93.25 313 GLY A CA 1
ATOM 2389 C C . GLY A 1 313 ? 12.352 16.547 -8.797 1 93.25 313 GLY A C 1
ATOM 2390 O O . GLY A 1 313 ? 12.43 16.641 -10.023 1 93.25 313 GLY A O 1
ATOM 2391 N N . ASN A 1 314 ? 11.281 16.719 -8.156 1 94.5 314 ASN A N 1
ATOM 2392 C CA . ASN A 1 314 ? 10.07 17.266 -8.781 1 94.5 314 ASN A CA 1
ATOM 2393 C C . ASN A 1 314 ? 9.211 18.016 -7.77 1 94.5 314 ASN A C 1
ATOM 2395 O O . ASN A 1 314 ? 9.547 18.078 -6.582 1 94.5 314 ASN A O 1
ATOM 2399 N N . GLN A 1 315 ? 8.188 18.641 -8.211 1 93.38 315 GLN A N 1
ATOM 2400 C CA . GLN A 1 315 ? 7.383 19.531 -7.375 1 93.38 315 GLN A CA 1
ATOM 2401 C C . GLN A 1 315 ? 6.762 18.781 -6.207 1 93.38 315 GLN A C 1
ATOM 2403 O O . GLN A 1 315 ? 6.625 19.328 -5.109 1 93.38 315 GLN A O 1
ATOM 2408 N N . ALA A 1 316 ? 6.312 17.531 -6.434 1 93.56 316 ALA A N 1
ATOM 2409 C CA . ALA A 1 316 ? 5.742 16.734 -5.352 1 93.56 316 ALA A CA 1
ATOM 2410 C C . ALA A 1 316 ? 6.75 16.547 -4.223 1 93.56 316 ALA A C 1
ATOM 2412 O O . ALA A 1 316 ? 6.402 16.656 -3.045 1 93.56 316 ALA A O 1
ATOM 2413 N N . VAL A 1 317 ? 7.973 16.297 -4.621 1 96.12 317 VAL A N 1
ATOM 2414 C CA . VAL A 1 317 ? 9.047 16.094 -3.656 1 96.12 317 VAL A CA 1
ATOM 2415 C C . VAL A 1 317 ? 9.383 17.406 -2.965 1 96.12 317 VAL A C 1
ATOM 2417 O O . VAL A 1 317 ? 9.5 17.469 -1.738 1 96.12 317 VAL A O 1
ATOM 2420 N N . TRP A 1 318 ? 9.484 18.484 -3.73 1 96.75 318 TRP A N 1
ATOM 2421 C CA . TRP A 1 318 ? 9.859 19.781 -3.197 1 96.75 318 TRP A CA 1
ATOM 2422 C C . TRP A 1 318 ? 8.805 20.297 -2.221 1 96.75 318 TRP A C 1
ATOM 2424 O O . TRP A 1 318 ? 9.125 21.047 -1.29 1 96.75 318 TRP A O 1
ATOM 2434 N N . HIS A 1 319 ? 7.617 19.891 -2.432 1 95.5 319 HIS A N 1
ATOM 2435 C CA . HIS A 1 319 ? 6.5 20.406 -1.649 1 95.5 319 HIS A CA 1
ATOM 2436 C C . HIS A 1 319 ? 6.188 19.484 -0.469 1 95.5 319 HIS A C 1
ATOM 2438 O O . HIS A 1 319 ? 5.402 19.844 0.411 1 95.5 319 HIS A O 1
ATOM 2444 N N . SER A 1 320 ? 6.785 18.328 -0.398 1 95.69 320 SER A N 1
ATOM 2445 C CA . SER A 1 320 ? 6.52 17.344 0.641 1 95.69 320 SER A CA 1
ATOM 2446 C C . SER A 1 320 ? 6.949 17.844 2.012 1 95.69 320 SER A C 1
ATOM 2448 O O . SER A 1 320 ? 8.086 18.297 2.184 1 95.69 320 SER A O 1
ATOM 2450 N N . LEU A 1 321 ? 6.035 17.703 2.957 1 96.88 321 LEU A N 1
ATOM 2451 C CA . LEU A 1 321 ? 6.344 18.156 4.305 1 96.88 321 LEU A CA 1
ATOM 2452 C C . LEU A 1 321 ? 7.52 17.391 4.891 1 96.88 321 LEU A C 1
ATOM 2454 O O . LEU A 1 321 ? 8.375 17.969 5.566 1 96.88 321 LEU A O 1
ATOM 2458 N N . GLU A 1 322 ? 7.586 16.109 4.645 1 97.19 322 GLU A N 1
ATOM 2459 C CA . GLU A 1 322 ? 8.719 15.305 5.105 1 97.19 322 GLU A CA 1
ATOM 2460 C C . GLU A 1 322 ? 10.031 15.812 4.516 1 97.19 322 GLU A C 1
ATOM 2462 O O . GLU A 1 322 ? 11.047 15.852 5.207 1 97.19 322 GLU A O 1
ATOM 2467 N N . CYS A 1 323 ? 9.977 16.234 3.293 1 98.12 323 CYS A N 1
ATOM 2468 C CA . CYS A 1 323 ? 11.18 16.766 2.658 1 98.12 323 CYS A CA 1
ATOM 2469 C C . CYS A 1 323 ? 11.531 18.125 3.227 1 98.12 323 CYS A C 1
ATOM 2471 O O . CYS A 1 323 ? 12.711 18.453 3.377 1 98.12 323 CYS A O 1
ATOM 2473 N N . TYR A 1 324 ? 10.531 18.906 3.523 1 98.38 324 TYR A N 1
ATOM 2474 C CA . TYR A 1 324 ? 10.773 20.172 4.191 1 98.38 324 TYR A CA 1
ATOM 2475 C C . TYR A 1 324 ? 11.508 19.969 5.512 1 98.38 324 TYR A C 1
ATOM 2477 O O . TYR A 1 324 ? 12.5 20.641 5.797 1 98.38 324 TYR A O 1
ATOM 2485 N N . MET A 1 325 ? 11.008 19.047 6.305 1 98.19 325 MET A N 1
ATOM 2486 C CA . MET A 1 325 ? 11.625 18.781 7.605 1 98.19 325 MET A CA 1
ATOM 2487 C C . MET A 1 325 ? 13.031 18.219 7.438 1 98.19 325 MET A C 1
ATOM 2489 O O . MET A 1 325 ? 13.922 18.5 8.242 1 98.19 325 MET A O 1
ATOM 2493 N N . HIS A 1 326 ? 13.234 17.422 6.387 1 98.56 326 HIS A N 1
ATOM 2494 C CA . HIS A 1 326 ? 14.578 16.984 6.027 1 98.56 326 HIS A CA 1
ATOM 2495 C C . HIS A 1 326 ? 15.484 18.172 5.734 1 98.56 326 HIS A C 1
ATOM 2497 O O . HIS A 1 326 ? 16.625 18.219 6.207 1 98.56 326 HIS A O 1
ATOM 2503 N N . GLY A 1 327 ? 14.984 19.109 5.004 1 98.62 327 GLY A N 1
ATOM 2504 C CA . GLY A 1 327 ? 15.734 20.328 4.742 1 98.62 327 GLY A CA 1
ATOM 2505 C C . GLY A 1 327 ? 16.109 21.078 6.004 1 98.62 327 GLY A C 1
ATOM 2506 O O . GLY A 1 327 ? 17.25 21.516 6.156 1 98.62 327 GLY A O 1
ATOM 2507 N N . VAL A 1 328 ? 15.156 21.203 6.891 1 98.56 328 VAL A N 1
ATOM 2508 C CA . VAL A 1 328 ? 15.398 21.906 8.148 1 98.56 328 VAL A CA 1
ATOM 2509 C C . VAL A 1 328 ? 16.469 21.172 8.945 1 98.56 328 VAL A C 1
ATOM 2511 O O . VAL A 1 328 ? 17.344 21.797 9.555 1 98.56 328 VAL A O 1
ATOM 2514 N N . ALA A 1 329 ? 16.438 19.875 8.891 1 98.19 329 ALA A N 1
ATOM 2515 C CA . ALA A 1 329 ? 17.375 19.062 9.664 1 98.19 329 ALA A CA 1
ATOM 2516 C C . ALA A 1 329 ? 18.797 19.219 9.156 1 98.19 329 ALA A C 1
ATOM 2518 O O . ALA A 1 329 ? 19.766 19.047 9.914 1 98.19 329 ALA A O 1
ATOM 2519 N N . GLY A 1 330 ? 18.938 19.656 7.855 1 98.06 330 GLY A N 1
ATOM 2520 C CA . GLY A 1 330 ? 20.281 19.562 7.316 1 98.06 330 GLY A CA 1
ATOM 2521 C C . GLY A 1 330 ? 20.781 20.844 6.695 1 98.06 330 GLY A C 1
ATOM 2522 O O . GLY A 1 330 ? 21.953 20.969 6.336 1 98.06 330 GLY A O 1
ATOM 2523 N N . ALA A 1 331 ? 19.906 21.859 6.57 1 97 331 ALA A N 1
ATOM 2524 C CA . ALA A 1 331 ? 20.281 23.109 5.898 1 97 331 ALA A CA 1
ATOM 2525 C C . ALA A 1 331 ? 21.5 23.75 6.57 1 97 331 ALA A C 1
ATOM 2527 O O . ALA A 1 331 ? 21.609 23.75 7.801 1 97 331 ALA A O 1
ATOM 2528 N N . GLN A 1 332 ? 22.391 24.344 5.719 1 96.19 332 GLN A N 1
ATOM 2529 C CA . GLN A 1 332 ? 23.609 24.984 6.238 1 96.19 332 GLN A CA 1
ATOM 2530 C C . GLN A 1 332 ? 23.562 26.5 6.047 1 96.19 332 GLN A C 1
ATOM 2532 O O . GLN A 1 332 ? 24.562 27.188 6.254 1 96.19 332 GLN A O 1
ATOM 2537 N N . GLY A 1 333 ? 22.453 27.016 5.609 1 92.94 333 GLY A N 1
ATOM 2538 C CA . GLY A 1 333 ? 22.266 28.453 5.465 1 92.94 333 GLY A CA 1
ATOM 2539 C C . GLY A 1 333 ? 23.094 29.047 4.344 1 92.94 333 GLY A C 1
ATOM 2540 O O . GLY A 1 333 ? 23.156 28.484 3.248 1 92.94 333 GLY A O 1
ATOM 2541 N N . LYS A 1 334 ? 23.641 30.203 4.609 1 89.38 334 LYS A N 1
ATOM 2542 C CA . LYS A 1 334 ? 24.359 30.984 3.615 1 89.38 334 LYS A CA 1
ATOM 2543 C C . LYS A 1 334 ? 25.656 30.297 3.205 1 89.38 334 LYS A C 1
ATOM 2545 O O . LYS A 1 334 ? 26.188 30.547 2.123 1 89.38 334 LYS A O 1
ATOM 2550 N N . ARG A 1 335 ? 26.156 29.391 4.102 1 84.75 335 ARG A N 1
ATOM 2551 C CA . ARG A 1 335 ? 27.391 28.656 3.795 1 84.75 335 ARG A CA 1
ATOM 2552 C C . ARG A 1 335 ? 27.172 27.719 2.615 1 84.75 335 ARG A C 1
ATOM 2554 O O . ARG A 1 335 ? 28.125 27.359 1.92 1 84.75 335 ARG A O 1
ATOM 2561 N N . GLY A 1 336 ? 26 27.375 2.436 1 85.12 336 GLY A N 1
ATOM 2562 C CA . GLY A 1 336 ? 25.719 26.422 1.373 1 85.12 336 GLY A CA 1
ATOM 2563 C C . GLY A 1 336 ? 26.031 24.984 1.759 1 85.12 336 GLY A C 1
ATOM 2564 O O . GLY A 1 336 ? 26.734 24.75 2.748 1 85.12 336 GLY A O 1
ATOM 2565 N N . GLY A 1 337 ? 25.406 24.031 1.107 1 91.81 337 GLY A N 1
ATOM 2566 C CA . GLY A 1 337 ? 25.625 22.609 1.388 1 91.81 337 GLY A CA 1
ATOM 2567 C C . GLY A 1 337 ? 24.5 21.984 2.193 1 91.81 337 GLY A C 1
ATOM 2568 O O . GLY A 1 337 ? 23.438 22.594 2.361 1 91.81 337 GLY A O 1
ATOM 2569 N N . PHE A 1 338 ? 24.766 20.75 2.631 1 97 338 PHE A N 1
ATOM 2570 C CA . PHE A 1 338 ? 23.781 20 3.395 1 97 338 PHE A CA 1
ATOM 2571 C C . PHE A 1 338 ? 24.469 18.984 4.297 1 97 338 PHE A C 1
ATOM 2573 O O . PHE A 1 338 ? 25.344 18.234 3.85 1 97 338 PHE A O 1
ATOM 2580 N N . LYS A 1 339 ? 24.109 19.062 5.492 1 97.19 339 LYS A N 1
ATOM 2581 C CA . LYS A 1 339 ? 24.547 18.094 6.5 1 97.19 339 LYS A CA 1
ATOM 2582 C C . LYS A 1 339 ? 23.516 17.953 7.609 1 97.19 339 LYS A C 1
ATOM 2584 O O . LYS A 1 339 ? 23.125 18.938 8.234 1 97.19 339 LYS A O 1
ATOM 2589 N N . LEU A 1 340 ? 23.141 16.75 7.879 1 96.94 340 LEU A N 1
ATOM 2590 C CA . LEU A 1 340 ? 22.172 16.547 8.953 1 96.94 340 LEU A CA 1
ATOM 2591 C C . LEU A 1 340 ? 22.766 16.969 10.297 1 96.94 340 LEU A C 1
ATOM 2593 O O . LEU A 1 340 ? 23.688 16.328 10.797 1 96.94 340 LEU A O 1
ATOM 2597 N N . GLU A 1 341 ? 22.203 18.047 10.875 1 96.56 341 GLU A N 1
ATOM 2598 C CA . GLU A 1 341 ? 22.656 18.547 12.172 1 96.56 341 GLU A CA 1
ATOM 2599 C C . GLU A 1 341 ? 21.812 17.953 13.305 1 96.56 341 GLU A C 1
ATOM 2601 O O . GLU A 1 341 ? 22.219 17.984 14.469 1 96.56 341 GLU A O 1
ATOM 2606 N N . VAL A 1 342 ? 20.641 17.562 13 1 94.81 342 VAL A N 1
ATOM 2607 C CA . VAL A 1 342 ? 19.781 16.828 13.922 1 94.81 342 VAL A CA 1
ATOM 2608 C C . VAL A 1 342 ? 19.406 15.477 13.312 1 94.81 342 VAL A C 1
ATOM 2610 O O . VAL A 1 342 ? 19.281 15.352 12.086 1 94.81 342 VAL A O 1
ATOM 2613 N N . ASP A 1 343 ? 19.188 14.57 14.219 1 91.94 343 ASP A N 1
ATOM 2614 C CA . ASP A 1 343 ? 18.891 13.211 13.766 1 91.94 343 ASP A CA 1
ATOM 2615 C C . ASP A 1 343 ? 17.469 13.102 13.234 1 91.94 343 ASP A C 1
ATOM 2617 O O . ASP A 1 343 ? 16.5 13.25 13.992 1 91.94 343 ASP A O 1
ATOM 2621 N N . ARG A 1 344 ? 17.328 12.961 11.984 1 94.25 344 ARG A N 1
ATOM 2622 C CA . ARG A 1 344 ? 16.062 12.672 11.32 1 94.25 344 ARG A CA 1
ATOM 2623 C C . ARG A 1 344 ? 16.25 11.609 10.242 1 94.25 344 ARG A C 1
ATOM 2625 O O . ARG A 1 344 ? 17.047 11.773 9.328 1 94.25 344 ARG A O 1
ATOM 2632 N N . ASP A 1 345 ? 15.555 10.594 10.391 1 95.75 345 ASP A N 1
ATOM 2633 C CA . ASP A 1 345 ? 15.695 9.445 9.5 1 95.75 345 ASP A CA 1
ATOM 2634 C C . ASP A 1 345 ? 15.43 9.836 8.047 1 95.75 345 ASP A C 1
ATOM 2636 O O . ASP A 1 345 ? 14.375 10.383 7.734 1 95.75 345 ASP A O 1
ATOM 2640 N N . VAL A 1 346 ? 16.281 9.438 7.176 1 97.38 346 VAL A N 1
ATOM 2641 C CA . VAL A 1 346 ? 16.172 9.82 5.773 1 97.38 346 VAL A CA 1
ATOM 2642 C C . VAL A 1 346 ? 15.031 9.039 5.109 1 97.38 346 VAL A C 1
ATOM 2644 O O . VAL A 1 346 ? 14.5 9.461 4.082 1 97.38 346 VAL A O 1
ATOM 2647 N N . ALA A 1 347 ? 14.633 7.914 5.68 1 97.5 347 ALA A N 1
ATOM 2648 C CA . ALA A 1 347 ? 13.562 7.102 5.098 1 97.5 347 ALA A CA 1
ATOM 2649 C C . ALA A 1 347 ? 12.242 7.863 5.078 1 97.5 347 ALA A C 1
ATOM 2651 O O . ALA A 1 347 ? 11.352 7.555 4.285 1 97.5 347 ALA A O 1
ATOM 2652 N N . LEU A 1 348 ? 12.125 8.859 5.902 1 97.25 348 LEU A N 1
ATOM 2653 C CA . LEU A 1 348 ? 10.875 9.586 6.059 1 97.25 348 LEU A CA 1
ATOM 2654 C C . LEU A 1 348 ? 10.57 10.422 4.82 1 97.25 348 LEU A C 1
ATOM 2656 O O . LEU A 1 348 ? 9.414 10.734 4.535 1 97.25 348 LEU A O 1
ATOM 2660 N N . VAL A 1 349 ? 11.578 10.734 4.055 1 98.06 349 VAL A N 1
ATOM 2661 C CA . VAL A 1 349 ? 11.344 11.57 2.883 1 98.06 349 VAL A CA 1
ATOM 2662 C C . VAL A 1 349 ? 10.562 10.781 1.834 1 98.06 349 VAL A C 1
ATOM 2664 O O . VAL A 1 349 ? 9.922 11.367 0.958 1 98.06 349 VAL A O 1
ATOM 2667 N N . ASN A 1 350 ? 10.602 9.398 1.88 1 97.88 350 ASN A N 1
ATOM 2668 C CA . ASN A 1 350 ? 9.859 8.531 0.968 1 97.88 350 ASN A CA 1
ATOM 2669 C C . ASN A 1 350 ? 8.484 8.172 1.524 1 97.88 350 ASN A C 1
ATOM 2671 O O . ASN A 1 350 ? 7.777 7.348 0.952 1 97.88 350 ASN A O 1
ATOM 2675 N N . LYS A 1 351 ? 8.109 8.773 2.578 1 96.25 351 LYS A N 1
ATOM 2676 C CA . LYS A 1 351 ? 6.863 8.391 3.244 1 96.25 351 LYS A CA 1
ATOM 2677 C C . LYS A 1 351 ? 5.672 8.508 2.297 1 96.25 351 LYS A C 1
ATOM 2679 O O . LYS A 1 351 ? 4.836 7.605 2.23 1 96.25 351 LYS A O 1
ATOM 2684 N N . ASN A 1 352 ? 5.621 9.625 1.522 1 94.75 352 ASN A N 1
ATOM 2685 C CA . ASN A 1 352 ? 4.457 9.859 0.67 1 94.75 352 ASN A CA 1
ATOM 2686 C C . ASN A 1 352 ? 4.867 10.18 -0.763 1 94.75 352 ASN A C 1
ATOM 2688 O O . ASN A 1 352 ? 4.016 10.438 -1.614 1 94.75 352 ASN A O 1
ATOM 2692 N N . VAL A 1 353 ? 6.164 10.211 -1.027 1 95.81 353 VAL A N 1
ATOM 2693 C CA . VAL A 1 353 ? 6.68 10.516 -2.357 1 95.81 353 VAL A CA 1
ATOM 2694 C C . VAL A 1 353 ? 7.879 9.625 -2.664 1 95.81 353 VAL A C 1
ATOM 2696 O O . VAL A 1 353 ? 8.227 8.742 -1.871 1 95.81 353 VAL A O 1
ATOM 2699 N N . ASP A 1 354 ? 8.43 9.742 -3.822 1 96.94 354 ASP A N 1
ATOM 2700 C CA . ASP A 1 354 ? 9.656 9.078 -4.25 1 96.94 354 ASP A CA 1
ATOM 2701 C C . ASP A 1 354 ? 10.82 10.07 -4.309 1 96.94 354 ASP A C 1
ATOM 2703 O O . ASP A 1 354 ? 11.164 10.562 -5.387 1 96.94 354 ASP A O 1
ATOM 2707 N N . ALA A 1 355 ? 11.438 10.258 -3.143 1 98.12 355 ALA A N 1
ATOM 2708 C CA . ALA A 1 355 ? 12.422 11.336 -3.049 1 98.12 355 ALA A CA 1
ATOM 2709 C C . ALA A 1 355 ? 13.836 10.781 -2.893 1 98.12 355 ALA A C 1
ATOM 2711 O O . ALA A 1 355 ? 14.797 11.352 -3.412 1 98.12 355 ALA A O 1
ATOM 2712 N N . LEU A 1 356 ? 13.977 9.742 -2.176 1 98.06 356 LEU A N 1
ATOM 2713 C CA . LEU A 1 356 ? 15.266 9.203 -1.751 1 98.06 356 LEU A CA 1
ATOM 2714 C C . LEU A 1 356 ? 15.945 8.453 -2.893 1 98.06 356 LEU A C 1
ATOM 2716 O O . LEU A 1 356 ? 15.281 7.766 -3.67 1 98.06 356 LEU A O 1
ATOM 2720 N N . LYS A 1 357 ? 17.234 8.586 -2.959 1 97.5 357 LYS A N 1
ATOM 2721 C CA . LYS A 1 357 ? 18.016 7.824 -3.939 1 97.5 357 LYS A CA 1
ATOM 2722 C C . LYS A 1 357 ? 17.797 6.324 -3.768 1 97.5 357 LYS A C 1
ATOM 2724 O O . LYS A 1 357 ? 17.625 5.84 -2.646 1 97.5 357 LYS A O 1
ATOM 2729 N N . GLU A 1 358 ? 17.922 5.566 -4.852 1 94.44 358 GLU A N 1
ATOM 2730 C CA . GLU A 1 358 ? 17.578 4.145 -4.898 1 94.44 358 GLU A CA 1
ATOM 2731 C C . GLU A 1 358 ? 18.531 3.326 -4.035 1 94.44 358 GLU A C 1
ATOM 2733 O O . GLU A 1 358 ? 18.156 2.275 -3.508 1 94.44 358 GLU A O 1
ATOM 2738 N N . GLU A 1 359 ? 19.734 3.789 -3.848 1 94.81 359 GLU A N 1
ATOM 2739 C CA . GLU A 1 359 ? 20.766 3.035 -3.143 1 94.81 359 GLU A CA 1
ATOM 2740 C C . GLU A 1 359 ? 20.375 2.822 -1.679 1 94.81 359 GLU A C 1
ATOM 2742 O O . GLU A 1 359 ? 20.938 1.951 -1.009 1 94.81 359 GLU A O 1
ATOM 2747 N N . TYR A 1 360 ? 19.422 3.607 -1.215 1 95.94 360 TYR A N 1
ATOM 2748 C CA . TYR A 1 360 ? 19.031 3.49 0.186 1 95.94 360 TYR A CA 1
ATOM 2749 C C . TYR A 1 360 ? 17.969 2.412 0.368 1 95.94 360 TYR A C 1
ATOM 2751 O O . TYR A 1 360 ? 17.625 2.053 1.498 1 95.94 360 TYR A O 1
ATOM 2759 N N . HIS A 1 361 ? 17.375 1.854 -0.661 1 95.19 361 HIS A N 1
ATOM 2760 C CA . HIS A 1 361 ? 16.469 0.716 -0.671 1 95.19 361 HIS A CA 1
ATOM 2761 C C . HIS A 1 361 ? 15.242 0.985 0.198 1 95.19 361 HIS A C 1
ATOM 2763 O O . HIS A 1 361 ? 14.828 0.127 0.984 1 95.19 361 HIS A O 1
ATOM 2769 N N . VAL A 1 362 ? 14.773 2.271 0.087 1 97.44 362 VAL A N 1
ATOM 2770 C CA . VAL A 1 362 ? 13.531 2.652 0.751 1 97.44 362 VAL A CA 1
ATOM 2771 C C . VAL A 1 362 ? 12.414 2.787 -0.281 1 97.44 362 VAL A C 1
ATOM 2773 O O . VAL A 1 362 ? 12.539 3.539 -1.249 1 97.44 362 VAL A O 1
ATOM 2776 N N . PRO A 1 363 ? 11.328 2.014 -0.074 1 97.38 363 PRO A N 1
ATOM 2777 C CA . PRO A 1 363 ? 10.242 2.084 -1.053 1 97.38 363 PRO A CA 1
ATOM 2778 C C . PRO A 1 363 ? 9.648 3.484 -1.175 1 97.38 363 PRO A C 1
ATOM 2780 O O . PRO A 1 363 ? 9.523 4.195 -0.175 1 97.38 363 PRO A O 1
ATOM 2783 N N . PRO A 1 364 ? 9.352 3.889 -2.457 1 96.69 364 PRO A N 1
ATOM 2784 C CA . PRO A 1 364 ? 8.617 5.148 -2.605 1 96.69 364 PRO A CA 1
ATOM 2785 C C . PRO A 1 364 ? 7.211 5.086 -2.021 1 96.69 364 PRO A C 1
ATOM 2787 O O . PRO A 1 364 ? 6.543 4.051 -2.117 1 96.69 364 PRO A O 1
ATOM 2790 N N . SER A 1 365 ? 6.762 6.207 -1.382 1 96.31 365 SER A N 1
ATOM 2791 C CA . SER A 1 365 ? 5.414 6.324 -0.832 1 96.31 365 SER A CA 1
ATOM 2792 C C . SER A 1 365 ? 5.062 5.113 0.025 1 96.31 365 SER A C 1
ATOM 2794 O O . SER A 1 365 ? 4.023 4.48 -0.182 1 96.31 365 SER A O 1
ATOM 2796 N N . TRP A 1 366 ? 5.922 4.879 0.991 1 96.88 366 TRP A N 1
ATOM 2797 C CA . TRP A 1 366 ? 5.836 3.598 1.687 1 96.88 366 TRP A CA 1
ATOM 2798 C C . TRP A 1 366 ? 4.738 3.627 2.744 1 96.88 366 TRP A C 1
ATOM 2800 O O . TRP A 1 366 ? 4.316 2.578 3.24 1 96.88 366 TRP A O 1
ATOM 2810 N N . SER A 1 367 ? 4.258 4.77 3.133 1 95.12 367 SER A N 1
ATOM 2811 C CA . SER A 1 367 ? 3.268 4.852 4.199 1 95.12 367 SER A CA 1
ATOM 2812 C C . SER A 1 367 ? 1.901 4.367 3.725 1 95.12 367 SER A C 1
ATOM 2814 O O . SER A 1 367 ? 1.18 5.102 3.045 1 95.12 367 SER A O 1
ATOM 2816 N N . VAL A 1 368 ? 1.563 3.139 4.094 1 94.44 368 VAL A N 1
ATOM 2817 C CA . VAL A 1 368 ? 0.301 2.521 3.703 1 94.44 368 VAL A CA 1
ATOM 2818 C C . VAL A 1 368 ? -0.16 1.554 4.789 1 94.44 368 VAL A C 1
ATOM 2820 O O . VAL A 1 368 ? 0.662 0.894 5.43 1 94.44 368 VAL A O 1
ATOM 2823 N N . GLN A 1 369 ? -1.481 1.491 5.008 1 93.38 369 GLN A N 1
ATOM 2824 C CA . GLN A 1 369 ? -2.033 0.494 5.918 1 93.38 369 GLN A CA 1
ATOM 2825 C C . GLN A 1 369 ? -1.873 -0.915 5.352 1 93.38 369 GLN A C 1
ATOM 2827 O O . GLN A 1 369 ? -1.862 -1.104 4.137 1 93.38 369 GLN A O 1
ATOM 2832 N N . ARG A 1 370 ? -1.729 -1.837 6.262 1 94.25 370 ARG A N 1
ATOM 2833 C CA . ARG A 1 370 ? -1.739 -3.229 5.82 1 94.25 370 ARG A CA 1
ATOM 2834 C C . ARG A 1 370 ? -2.986 -3.531 4.996 1 94.25 370 ARG A C 1
ATOM 2836 O O . ARG A 1 370 ? -4.105 -3.234 5.418 1 94.25 370 ARG A O 1
ATOM 2843 N N . ASP A 1 371 ? -2.732 -4.074 3.797 1 96.31 371 ASP A N 1
ATOM 2844 C CA . ASP A 1 371 ? -3.812 -4.465 2.896 1 96.31 371 ASP A CA 1
ATOM 2845 C C . ASP A 1 371 ? -4.801 -3.318 2.695 1 96.31 371 ASP A C 1
ATOM 2847 O O . ASP A 1 371 ? -6.012 -3.545 2.598 1 96.31 371 ASP A O 1
ATOM 2851 N N . LYS A 1 372 ? -4.316 -2.123 2.818 1 96.31 372 LYS A N 1
ATOM 2852 C CA . LYS A 1 372 ? -5.086 -0.892 2.645 1 96.31 372 LYS A CA 1
ATOM 2853 C C . LYS A 1 372 ? -6.324 -0.887 3.535 1 96.31 372 LYS A C 1
ATOM 2855 O O . LYS A 1 372 ? -7.391 -0.426 3.121 1 96.31 372 LYS A O 1
ATOM 2860 N N . GLY A 1 373 ? -6.23 -1.559 4.664 1 95.31 373 GLY A N 1
ATOM 2861 C CA . GLY A 1 373 ? -7.305 -1.535 5.648 1 95.31 373 GLY A CA 1
ATOM 2862 C C . GLY A 1 373 ? -8.203 -2.752 5.574 1 95.31 373 GLY A C 1
ATOM 2863 O O . GLY A 1 373 ? -9.117 -2.904 6.391 1 95.31 373 GLY A O 1
ATOM 2864 N N . MET A 1 374 ? -7.973 -3.625 4.551 1 96.31 374 MET A N 1
ATOM 2865 C CA . MET A 1 374 ? -8.758 -4.855 4.477 1 96.31 374 MET A CA 1
ATOM 2866 C C . MET A 1 374 ? -8.328 -5.84 5.559 1 96.31 374 MET A C 1
ATOM 2868 O O . MET A 1 374 ? -7.129 -6.062 5.758 1 96.31 374 MET A O 1
ATOM 2872 N N . VAL A 1 375 ? -9.336 -6.402 6.227 1 94.44 375 VAL A N 1
ATOM 2873 C CA . VAL A 1 375 ? -9.07 -7.363 7.293 1 94.44 375 VAL A CA 1
ATOM 2874 C C . VAL A 1 375 ? -9.898 -8.625 7.074 1 94.44 375 VAL A C 1
ATOM 2876 O O . VAL A 1 375 ? -11.102 -8.547 6.793 1 94.44 375 VAL A O 1
ATOM 2879 N N . ARG A 1 376 ? -9.211 -9.742 7.148 1 92.94 376 ARG A N 1
ATOM 2880 C CA . ARG A 1 376 ? -9.914 -11.016 7.016 1 92.94 376 ARG A CA 1
ATOM 2881 C C . ARG A 1 376 ? -10.602 -11.406 8.32 1 92.94 376 ARG A C 1
ATOM 2883 O O . ARG A 1 376 ? -9.961 -11.469 9.367 1 92.94 376 ARG A O 1
ATOM 2890 N N . GLY A 1 377 ? -11.883 -11.602 8.242 1 90.44 377 GLY A N 1
ATOM 2891 C CA . GLY A 1 377 ? -12.641 -12.031 9.406 1 90.44 377 GLY A CA 1
ATOM 2892 C C . GLY A 1 377 ? -12.562 -13.523 9.664 1 90.44 377 GLY A C 1
ATOM 2893 O O . GLY A 1 377 ? -11.969 -14.258 8.867 1 90.44 377 GLY A O 1
ATOM 2894 N N . ALA A 1 378 ? -13.203 -13.969 10.703 1 87 378 ALA A N 1
ATOM 2895 C CA . ALA A 1 378 ? -13.227 -15.375 11.086 1 87 378 ALA A CA 1
ATOM 2896 C C . ALA A 1 378 ? -13.953 -16.219 10.047 1 87 378 ALA A C 1
ATOM 2898 O O . ALA A 1 378 ? -13.656 -17.406 9.875 1 87 378 ALA A O 1
ATOM 2899 N N . ASP A 1 379 ? -14.867 -15.57 9.359 1 86.88 379 ASP A N 1
ATOM 2900 C CA . ASP A 1 379 ? -15.648 -16.266 8.336 1 86.88 379 ASP A CA 1
ATOM 2901 C C . ASP A 1 379 ? -14.852 -16.391 7.035 1 86.88 379 ASP A C 1
ATOM 2903 O O . ASP A 1 379 ? -15.344 -16.969 6.062 1 86.88 379 ASP A O 1
ATOM 2907 N N . GLY A 1 380 ? -13.648 -15.812 6.988 1 87.06 380 GLY A N 1
ATOM 2908 C CA . GLY A 1 380 ? -12.797 -15.9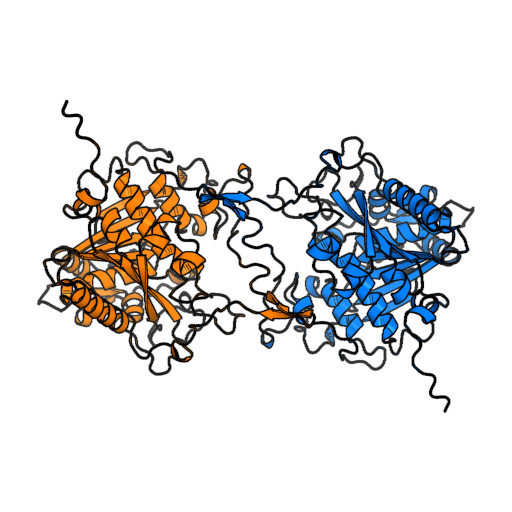06 5.812 1 87.06 380 GLY A CA 1
ATOM 2909 C C . GLY A 1 380 ? -13.008 -14.773 4.828 1 87.06 380 GLY A C 1
ATOM 2910 O O . GLY A 1 380 ? -12.273 -14.641 3.852 1 87.06 380 GLY A O 1
ATOM 2911 N N . HIS A 1 381 ? -13.977 -13.938 5.141 1 93.44 381 HIS A N 1
ATOM 2912 C CA . HIS A 1 381 ? -14.273 -12.828 4.242 1 93.44 381 HIS A CA 1
ATOM 2913 C C . HIS A 1 381 ? -13.508 -11.57 4.652 1 93.44 381 HIS A C 1
ATOM 2915 O O . HIS A 1 381 ? -13.18 -11.398 5.828 1 93.44 381 HIS A O 1
ATOM 2921 N N . TRP A 1 382 ? -13.25 -10.82 3.684 1 95 382 TRP A N 1
ATOM 2922 C CA . TRP A 1 382 ? -12.492 -9.594 3.893 1 95 382 TRP A CA 1
ATOM 2923 C C . TRP A 1 382 ? -13.414 -8.391 4.008 1 95 382 TRP A C 1
ATOM 2925 O O . TRP A 1 382 ? -14.406 -8.289 3.279 1 95 382 TRP A O 1
ATOM 2935 N N . LYS A 1 383 ? -13.07 -7.551 4.953 1 95.12 383 LYS A N 1
ATOM 2936 C CA . LYS A 1 383 ? -13.836 -6.32 5.164 1 95.12 383 LYS A CA 1
ATOM 2937 C C . LYS A 1 383 ? -12.906 -5.125 5.344 1 95.12 383 LYS A C 1
ATOM 2939 O O . LYS A 1 383 ? -11.805 -5.262 5.879 1 95.12 383 LYS A O 1
ATOM 2944 N N . LEU A 1 384 ? -13.359 -4.004 4.859 1 95.62 384 LEU A N 1
ATOM 2945 C CA . LEU A 1 384 ? -12.594 -2.775 5.016 1 95.62 384 LEU A CA 1
ATOM 2946 C C . LEU A 1 384 ? -12.719 -2.232 6.434 1 95.62 384 LEU A C 1
ATOM 2948 O O . LEU A 1 384 ? -13.828 -1.979 6.91 1 95.62 384 LEU A O 1
ATOM 2952 N N . MET A 1 385 ? -11.609 -2.127 7.129 1 93.5 385 MET A N 1
ATOM 2953 C CA . MET A 1 385 ? -11.539 -1.547 8.469 1 93.5 385 MET A CA 1
ATOM 2954 C C . MET A 1 385 ? -10.547 -0.392 8.508 1 93.5 385 MET A C 1
ATOM 2956 O O . MET A 1 385 ? -9.508 -0.484 9.164 1 93.5 385 MET A O 1
ATOM 2960 N N . ASP A 1 386 ? -10.945 0.721 7.91 1 92.06 386 ASP A N 1
ATOM 2961 C CA . ASP A 1 386 ? -9.992 1.816 7.781 1 92.06 386 ASP A CA 1
ATOM 2962 C C . ASP A 1 386 ? -10.359 2.977 8.703 1 92.06 386 ASP A C 1
ATOM 2964 O O . ASP A 1 386 ? -9.766 4.055 8.617 1 92.06 386 ASP A O 1
ATOM 2968 N N . TYR A 1 387 ? -11.336 2.799 9.547 1 92.31 387 TYR A N 1
ATOM 2969 C CA . TYR A 1 387 ? -11.812 3.852 10.438 1 92.31 387 TYR A CA 1
ATOM 2970 C C . TYR A 1 387 ? -12.07 3.307 11.836 1 92.31 387 TYR A C 1
ATOM 2972 O O . TYR A 1 387 ? -12.805 2.336 12.008 1 92.31 387 TYR A O 1
ATOM 2980 N N . GLU A 1 388 ? -11.43 3.803 12.844 1 87.12 388 GLU A N 1
ATOM 2981 C CA . GLU A 1 388 ? -11.578 3.357 14.227 1 87.12 388 GLU A CA 1
ATOM 2982 C C . GLU A 1 388 ? -12.812 3.98 14.875 1 87.12 388 GLU A C 1
ATOM 2984 O O . GLU A 1 388 ? -13.445 3.369 15.742 1 87.12 388 GLU A O 1
ATOM 2989 N N . GLY A 1 389 ? -13.391 4.926 14.367 1 72.38 389 GLY A N 1
ATOM 2990 C CA . GLY A 1 389 ? -14.539 5.605 14.945 1 72.38 389 GLY A CA 1
ATOM 2991 C C . GLY A 1 389 ? -14.266 6.172 16.328 1 72.38 389 GLY A C 1
ATOM 2992 O O . GLY A 1 389 ? -13.25 5.848 16.938 1 72.38 389 GLY A O 1
ATOM 2993 N N . GLU A 1 390 ? -14.836 7.266 16.797 1 62.12 390 GLU A N 1
ATOM 2994 C CA . GLU A 1 390 ? -14.773 7.809 18.156 1 62.12 390 GLU A CA 1
ATOM 2995 C C . GLU A 1 390 ? -15.5 6.906 19.141 1 62.12 390 GLU A C 1
ATOM 2997 O O . GLU A 1 390 ? -16.625 6.461 18.875 1 62.12 390 GLU A O 1
ATOM 3002 N N . GLU A 1 391 ? -14.836 5.895 19.734 1 49.91 391 GLU A N 1
ATOM 3003 C CA . GLU A 1 391 ? -15.609 5.258 20.797 1 49.91 391 GLU A CA 1
ATOM 3004 C C . GLU A 1 391 ? -16.5 6.27 21.516 1 49.91 391 GLU A C 1
ATOM 3006 O O . GLU A 1 391 ? -16.047 7.367 21.859 1 49.91 391 GLU A O 1
ATOM 3011 N N . SER A 1 392 ? -17.703 6.344 21.234 1 41.22 392 SER A N 1
ATOM 3012 C CA . SER A 1 392 ? -18.609 7.133 22.062 1 41.22 392 SER A CA 1
ATOM 3013 C C . SER A 1 392 ? -18.281 6.961 23.547 1 41.22 392 SER A C 1
ATOM 3015 O O . SER A 1 392 ? -18.047 5.844 24 1 41.22 392 SER A O 1
ATOM 3017 N N . SER A 1 393 ? -17.719 7.91 24.219 1 33.5 393 SER A N 1
ATOM 3018 C CA . SER A 1 393 ? -17.703 8.008 25.672 1 33.5 393 SER A CA 1
ATOM 3019 C C . SER A 1 393 ? -18.969 7.43 26.297 1 33.5 393 SER A C 1
ATOM 3021 O O . SER A 1 393 ? -19.094 7.352 27.516 1 33.5 393 SER A O 1
ATOM 3023 N N . GLN A 1 394 ? -20.141 7.297 25.734 1 30.33 394 GLN A N 1
ATOM 3024 C CA . GLN A 1 394 ? -21.266 6.898 26.578 1 30.33 394 GLN A CA 1
ATOM 3025 C C . GLN A 1 394 ? -21.141 5.449 27.031 1 30.33 394 GLN A C 1
ATOM 3027 O O . GLN A 1 394 ? -21.906 4.98 27.875 1 30.33 394 GLN A O 1
ATOM 3032 N N . ASP A 1 395 ? -20.609 4.543 26.281 1 28.53 395 ASP A N 1
ATOM 3033 C CA . ASP A 1 395 ? -20.75 3.25 26.953 1 28.53 395 ASP A CA 1
ATOM 3034 C C . ASP A 1 395 ? -19.688 3.059 28.016 1 28.53 395 ASP A C 1
ATOM 3036 O O . ASP A 1 395 ? -19.438 1.937 28.469 1 28.53 395 ASP A O 1
ATOM 3040 N N . LYS A 1 396 ? -18.844 4.016 28.359 1 24.64 396 LYS A N 1
ATOM 3041 C CA . LYS A 1 396 ? -18.438 3.844 29.75 1 24.64 396 LYS A CA 1
ATOM 3042 C C . LYS A 1 396 ? -19.484 4.453 30.703 1 24.64 396 LYS A C 1
ATOM 3044 O O . LYS A 1 396 ? -20.047 5.512 30.406 1 24.64 396 LYS A O 1
ATOM 3049 N N . MET B 1 1 ? -36 -42.969 -6.824 1 28.02 1 MET B N 1
ATOM 3050 C CA . MET B 1 1 ? -35.062 -41.875 -7.047 1 28.02 1 MET B CA 1
ATOM 3051 C C . MET B 1 1 ? -33.938 -41.906 -6.012 1 28.02 1 MET B C 1
ATOM 3053 O O . MET B 1 1 ? -34.188 -41.75 -4.812 1 28.02 1 MET B O 1
ATOM 3057 N N . SER B 1 2 ? -32.906 -42.781 -6.121 1 32.41 2 SER B N 1
ATOM 3058 C CA . SER B 1 2 ? -31.938 -43.188 -5.125 1 32.41 2 SER B CA 1
ATOM 3059 C C . SER B 1 2 ? -31.141 -42 -4.605 1 32.41 2 SER B C 1
ATOM 3061 O O . SER B 1 2 ? -30.516 -41.281 -5.387 1 32.41 2 SER B O 1
ATOM 3063 N N . THR B 1 3 ? -31.594 -41.281 -3.557 1 37.56 3 THR B N 1
ATOM 3064 C CA . THR B 1 3 ? -31.094 -40.094 -2.836 1 37.56 3 THR B CA 1
ATOM 3065 C C . THR B 1 3 ? -29.672 -40.344 -2.342 1 37.56 3 THR B C 1
ATOM 3067 O O . THR B 1 3 ? -29.469 -40.781 -1.21 1 37.56 3 THR B O 1
ATOM 3070 N N . THR B 1 4 ? -28.734 -40.875 -3.1 1 36.28 4 THR B N 1
ATOM 3071 C CA . THR B 1 4 ? -27.391 -41.156 -2.609 1 36.28 4 THR B CA 1
ATOM 3072 C C . THR B 1 4 ? -26.75 -39.906 -2.01 1 36.28 4 THR B C 1
ATOM 3074 O O . THR B 1 4 ? -26.719 -38.875 -2.639 1 36.28 4 THR B O 1
ATOM 3077 N N . ALA B 1 5 ? -26.578 -39.906 -0.837 1 49.59 5 ALA B N 1
ATOM 3078 C CA . ALA B 1 5 ? -25.922 -38.875 -0.033 1 49.59 5 ALA B CA 1
ATOM 3079 C C . ALA B 1 5 ? -24.641 -38.406 -0.72 1 49.59 5 ALA B C 1
ATOM 3081 O O . ALA B 1 5 ? -23.875 -39.188 -1.257 1 49.59 5 ALA B O 1
ATOM 3082 N N . PRO B 1 6 ? -24.562 -37.094 -1.086 1 57 6 PRO B N 1
ATOM 3083 C CA . PRO B 1 6 ? -23.359 -36.562 -1.747 1 57 6 PRO B CA 1
ATOM 3084 C C . PRO B 1 6 ? -22.078 -37.188 -1.214 1 57 6 PRO B C 1
ATOM 3086 O O . PRO B 1 6 ? -21.938 -37.375 -0.004 1 57 6 PRO B O 1
ATOM 3089 N N . ARG B 1 7 ? -21.312 -37.781 -2 1 64.31 7 ARG B N 1
ATOM 3090 C CA . ARG B 1 7 ? -20.031 -38.375 -1.684 1 64.31 7 ARG B CA 1
ATOM 3091 C C . ARG B 1 7 ? -19.031 -37.344 -1.227 1 64.31 7 ARG B C 1
ATOM 3093 O O . ARG B 1 7 ? -18.969 -36.25 -1.789 1 64.31 7 ARG B O 1
ATOM 3100 N N . ALA B 1 8 ? -18.406 -37.75 -0.167 1 78.56 8 ALA B N 1
ATOM 3101 C CA . ALA B 1 8 ? -17.344 -36.906 0.356 1 78.56 8 ALA B CA 1
ATOM 3102 C C . ALA B 1 8 ? -16.281 -36.656 -0.699 1 78.56 8 ALA B C 1
ATOM 3104 O O . ALA B 1 8 ? -16.062 -37.469 -1.592 1 78.56 8 ALA B O 1
ATOM 3105 N N . VAL B 1 9 ? -15.742 -35.5 -0.827 1 86.44 9 VAL B N 1
ATOM 3106 C CA . VAL B 1 9 ? -14.672 -35.094 -1.732 1 86.44 9 VAL B CA 1
ATOM 3107 C C . VAL B 1 9 ? -13.57 -36.156 -1.722 1 86.44 9 VAL B C 1
ATOM 3109 O O . VAL B 1 9 ? -13.039 -36.531 -2.775 1 86.44 9 VAL B O 1
ATOM 3112 N N . ALA B 1 10 ? -13.328 -36.75 -0.636 1 91.81 10 ALA B N 1
ATOM 3113 C CA . ALA B 1 10 ? -12.281 -37.75 -0.482 1 91.81 10 ALA B CA 1
ATOM 3114 C C . ALA B 1 10 ? -12.602 -39.031 -1.287 1 91.81 10 ALA B C 1
ATOM 3116 O O . ALA B 1 10 ? -11.711 -39.625 -1.876 1 91.81 10 ALA B O 1
ATOM 3117 N N . GLU B 1 11 ? -13.844 -39.281 -1.376 1 93.69 11 GLU B N 1
ATOM 3118 C CA . GLU B 1 11 ? -14.266 -40.5 -2.061 1 93.69 11 GLU B CA 1
ATOM 3119 C C . GLU B 1 11 ? -14.289 -40.281 -3.574 1 93.69 11 GLU B C 1
ATOM 3121 O O . GLU B 1 11 ? -14.133 -41.25 -4.332 1 93.69 11 GLU B O 1
ATOM 3126 N N . ARG B 1 12 ? -14.445 -39.094 -3.924 1 94.69 12 ARG B N 1
ATOM 3127 C CA . ARG B 1 12 ? -14.586 -38.812 -5.352 1 94.69 12 ARG B CA 1
ATOM 3128 C C . ARG B 1 12 ? -13.328 -38.156 -5.91 1 94.69 12 ARG B C 1
ATOM 3130 O O . ARG B 1 12 ? -13.367 -37.531 -6.973 1 94.69 12 ARG B O 1
ATOM 3137 N N . TRP B 1 13 ? -12.195 -38.375 -5.199 1 95.94 13 TRP B N 1
ATOM 3138 C CA . TRP B 1 13 ? -11.023 -37.562 -5.551 1 95.94 13 TRP B CA 1
ATOM 3139 C C . TRP B 1 13 ? -10.516 -37.938 -6.945 1 95.94 13 TRP B C 1
ATOM 3141 O O . TRP B 1 13 ? -10.031 -37.062 -7.676 1 95.94 13 TRP B O 1
ATOM 3151 N N . ARG B 1 14 ? -10.656 -39.125 -7.41 1 96 14 ARG B N 1
ATOM 3152 C CA . ARG B 1 14 ? -10.164 -39.531 -8.719 1 96 14 ARG B CA 1
ATOM 3153 C C . ARG B 1 14 ? -10.953 -38.844 -9.836 1 96 14 ARG B C 1
ATOM 3155 O O . ARG B 1 14 ? -10.375 -38.438 -10.836 1 96 14 ARG B O 1
ATOM 3162 N N . GLU B 1 15 ? -12.25 -38.781 -9.594 1 96.19 15 GLU B N 1
ATOM 3163 C CA . GLU B 1 15 ? -13.117 -38.094 -10.547 1 96.19 15 GLU B CA 1
ATOM 3164 C C . GLU B 1 15 ? -12.758 -36.594 -10.641 1 96.19 15 GLU B C 1
ATOM 3166 O O . GLU B 1 15 ? -12.641 -36.062 -11.734 1 96.19 15 GLU B O 1
ATOM 3171 N N . LEU B 1 16 ? -12.562 -36.031 -9.508 1 97.25 16 LEU B N 1
ATOM 3172 C CA . LEU B 1 16 ? -12.258 -34.625 -9.438 1 97.25 16 LEU B CA 1
ATOM 3173 C C . LEU B 1 16 ? -10.859 -34.344 -9.984 1 97.25 16 LEU B C 1
ATOM 3175 O O . LEU B 1 16 ? -10.57 -33.219 -10.398 1 97.25 16 LEU B O 1
ATOM 3179 N N . HIS B 1 17 ? -10.039 -35.375 -9.984 1 97.25 17 HIS B N 1
ATOM 3180 C CA . HIS B 1 17 ? -8.664 -35.281 -10.469 1 97.25 17 HIS B CA 1
ATOM 3181 C C . HIS B 1 17 ? -8.586 -35.562 -11.969 1 97.25 17 HIS B C 1
ATOM 3183 O O . HIS B 1 17 ? -7.504 -35.531 -12.555 1 97.25 17 HIS B O 1
ATOM 3189 N N . GLY B 1 18 ? -9.711 -35.844 -12.641 1 97.25 18 GLY B N 1
ATOM 3190 C CA . GLY B 1 18 ? -9.789 -35.875 -14.086 1 97.25 18 GLY B CA 1
ATOM 3191 C C . GLY B 1 18 ? -9.711 -37.281 -14.648 1 97.25 18 GLY B C 1
ATOM 3192 O O . GLY B 1 18 ? -9.352 -37.469 -15.812 1 97.25 18 GLY B O 1
ATOM 3193 N N . GLU B 1 19 ? -9.961 -38.344 -13.883 1 94.12 19 GLU B N 1
ATOM 3194 C CA . GLU B 1 19 ? -9.82 -39.719 -14.32 1 94.12 19 GLU B CA 1
ATOM 3195 C C . GLU B 1 19 ? -10.539 -39.969 -15.648 1 94.12 19 GLU B C 1
ATOM 3197 O O . GLU B 1 19 ? -10.008 -40.625 -16.547 1 94.12 19 GLU B O 1
ATOM 3202 N N . ASP B 1 20 ? -11.695 -39.406 -15.891 1 94.75 20 ASP B N 1
ATOM 3203 C CA . ASP B 1 20 ? -12.445 -39.531 -17.141 1 94.75 20 ASP B CA 1
ATOM 3204 C C . ASP B 1 20 ? -12.578 -38.188 -17.844 1 94.75 20 ASP B C 1
ATOM 3206 O O . ASP B 1 20 ? -13.641 -37.875 -18.375 1 94.75 20 ASP B O 1
ATOM 3210 N N . HIS B 1 21 ? -11.492 -37.406 -17.781 1 97.19 21 HIS B N 1
ATOM 3211 C CA . HIS B 1 21 ? -11.445 -36.094 -18.438 1 97.19 21 HIS B CA 1
ATOM 3212 C C . HIS B 1 21 ? -12.609 -35.219 -17.984 1 97.19 21 HIS B C 1
ATOM 3214 O O . HIS B 1 21 ? -13.188 -34.5 -18.797 1 97.19 21 HIS B O 1
ATOM 3220 N N . TRP B 1 22 ? -13.047 -35.469 -16.75 1 97.94 22 TRP B N 1
ATOM 3221 C CA . TRP B 1 22 ? -14.078 -34.656 -16.078 1 97.94 22 TRP B CA 1
ATOM 3222 C C . TRP B 1 22 ? -15.406 -34.781 -16.812 1 97.94 22 TRP B C 1
ATOM 3224 O O . TRP B 1 22 ? -16.203 -33.844 -16.797 1 97.94 22 TRP B O 1
ATOM 3234 N N . LYS B 1 23 ? -15.57 -35.812 -17.484 1 96.31 23 LYS B N 1
ATOM 3235 C CA . LYS B 1 23 ? -16.844 -36.031 -18.156 1 96.31 23 LYS B CA 1
ATOM 3236 C C . LYS B 1 23 ? -18.016 -35.875 -17.188 1 96.31 23 LYS B C 1
ATOM 3238 O O . LYS B 1 23 ? -18.016 -36.5 -16.125 1 96.31 23 LYS B O 1
ATOM 3243 N N . GLY B 1 24 ? -18.984 -34.969 -17.531 1 95.31 24 GLY B N 1
ATOM 3244 C CA . GLY B 1 24 ? -20.188 -34.781 -16.75 1 95.31 24 GLY B CA 1
ATOM 3245 C C . GLY B 1 24 ? -20.016 -33.781 -15.609 1 95.31 24 GLY B C 1
ATOM 3246 O O . GLY B 1 24 ? -20.969 -33.469 -14.906 1 95.31 24 GLY B O 1
ATOM 3247 N N . LEU B 1 25 ? -18.875 -33.312 -15.414 1 97.19 25 LEU B N 1
ATOM 3248 C CA . LEU B 1 25 ? -18.609 -32.438 -14.258 1 97.19 25 LEU B CA 1
ATOM 3249 C C . LEU B 1 25 ? -18.5 -30.984 -14.68 1 97.19 25 LEU B C 1
ATOM 3251 O O . LEU B 1 25 ? -18.547 -30.094 -13.836 1 97.19 25 LEU B O 1
ATOM 3255 N N . LEU B 1 26 ? -18.422 -30.719 -15.945 1 97 26 LEU B N 1
ATOM 3256 C CA . LEU B 1 26 ? -18.016 -29.391 -16.406 1 97 26 LEU B CA 1
ATOM 3257 C C . LEU B 1 26 ? -19.234 -28.531 -16.703 1 97 26 LEU B C 1
ATOM 3259 O O . LEU B 1 26 ? -19.156 -27.297 -16.688 1 97 26 LEU B O 1
ATOM 3263 N N . ASP B 1 27 ? -20.375 -29.188 -17 1 95.44 27 ASP B N 1
ATOM 3264 C CA . ASP B 1 27 ? -21.594 -28.438 -17.312 1 95.44 27 ASP B CA 1
ATOM 3265 C C . ASP B 1 27 ? -22.844 -29.25 -16.969 1 95.44 27 ASP B C 1
ATOM 3267 O O . ASP B 1 27 ? -23.203 -30.188 -17.688 1 95.44 27 ASP B O 1
ATOM 3271 N N . PRO B 1 28 ? -23.562 -28.844 -15.992 1 94.75 28 PRO B N 1
ATOM 3272 C CA . PRO B 1 28 ? -23.188 -27.75 -15.078 1 94.75 28 PRO B CA 1
ATOM 3273 C C . PRO B 1 28 ? -21.906 -28.047 -14.305 1 94.75 28 PRO B C 1
ATOM 3275 O O . PRO B 1 28 ? -21.578 -29.219 -14.078 1 94.75 28 PRO B O 1
ATOM 3278 N N . LEU B 1 29 ? -21.203 -27.016 -14.031 1 96.75 29 LEU B N 1
ATOM 3279 C CA . LEU B 1 29 ? -19.938 -27.188 -13.305 1 96.75 29 LEU B CA 1
ATOM 3280 C C . LEU B 1 29 ? -20.203 -27.719 -11.898 1 96.75 29 LEU B C 1
ATOM 3282 O O . LEU B 1 29 ? -20.953 -27.125 -11.133 1 96.75 29 LEU B O 1
ATOM 3286 N N . ASP B 1 30 ? -19.625 -28.828 -11.609 1 96.31 30 ASP B N 1
ATOM 3287 C CA . ASP B 1 30 ? -19.812 -29.531 -10.344 1 96.31 30 ASP B CA 1
ATOM 3288 C C . ASP B 1 30 ? -19.266 -28.719 -9.172 1 96.31 30 ASP B C 1
ATOM 3290 O O . ASP B 1 30 ? -18.188 -28.125 -9.266 1 96.31 30 ASP B O 1
ATOM 3294 N N . ALA B 1 31 ? -19.984 -28.75 -8.047 1 95.69 31 ALA B N 1
ATOM 3295 C CA . ALA B 1 31 ? -19.641 -27.922 -6.895 1 95.69 31 ALA B CA 1
ATOM 3296 C C . ALA B 1 31 ? -18.312 -28.359 -6.285 1 95.69 31 ALA B C 1
ATOM 3298 O O . ALA B 1 31 ? -17.5 -27.516 -5.891 1 95.69 31 ALA B O 1
ATOM 3299 N N . ASP B 1 32 ? -18.109 -29.594 -6.184 1 95.88 32 ASP B N 1
ATOM 3300 C CA . ASP B 1 32 ? -16.875 -30.109 -5.609 1 95.88 32 ASP B CA 1
ATOM 3301 C C . ASP B 1 32 ? -15.688 -29.828 -6.535 1 95.88 32 ASP B C 1
ATOM 3303 O O . ASP B 1 32 ? -14.578 -29.547 -6.07 1 95.88 32 ASP B O 1
ATOM 3307 N N . LEU B 1 33 ? -15.914 -29.953 -7.828 1 97.12 33 LEU B N 1
ATOM 3308 C CA . LEU B 1 33 ? -14.859 -29.609 -8.781 1 97.12 33 LEU B CA 1
ATOM 3309 C C . LEU B 1 33 ? -14.492 -28.141 -8.695 1 97.12 33 LEU B C 1
ATOM 3311 O O . LEU B 1 33 ? -13.312 -27.781 -8.727 1 97.12 33 LEU B O 1
ATOM 3315 N N . ARG B 1 34 ? -15.555 -27.297 -8.484 1 97 34 ARG B N 1
ATOM 3316 C CA . ARG B 1 34 ? -15.297 -25.875 -8.273 1 97 34 ARG B CA 1
ATOM 3317 C C . ARG B 1 34 ? -14.328 -25.656 -7.113 1 97 34 ARG B C 1
ATOM 3319 O O . ARG B 1 34 ? -13.32 -24.969 -7.262 1 97 34 ARG B O 1
ATOM 3326 N N . ARG B 1 35 ? -14.641 -26.281 -6.066 1 95.19 35 ARG B N 1
ATOM 3327 C CA . ARG B 1 35 ? -13.852 -26.109 -4.855 1 95.19 35 ARG B CA 1
ATOM 3328 C C . ARG B 1 35 ? -12.43 -26.625 -5.043 1 95.19 35 ARG B C 1
ATOM 3330 O O . ARG B 1 35 ? -11.469 -26.016 -4.57 1 95.19 35 ARG B O 1
ATOM 3337 N N . SER B 1 36 ? -12.328 -27.719 -5.723 1 95.56 36 SER B N 1
ATOM 3338 C CA . SER B 1 36 ? -11.016 -28.312 -5.973 1 95.56 36 SER B CA 1
ATOM 3339 C C . SER B 1 36 ? -10.164 -27.406 -6.852 1 95.56 36 SER B C 1
ATOM 3341 O O . SER B 1 36 ? -9.016 -27.094 -6.516 1 95.56 36 SER B O 1
ATOM 3343 N N . VAL B 1 37 ? -10.742 -26.891 -7.93 1 97.69 37 VAL B N 1
ATOM 3344 C CA . VAL B 1 37 ? -10.039 -26.031 -8.867 1 97.69 37 VAL B CA 1
ATOM 3345 C C . VAL B 1 37 ? -9.625 -24.734 -8.172 1 97.69 37 VAL B C 1
ATOM 3347 O O . VAL B 1 37 ? -8.484 -24.281 -8.305 1 97.69 37 VAL B O 1
ATOM 3350 N N . ILE B 1 38 ? -10.508 -24.188 -7.406 1 96.81 38 ILE B N 1
ATOM 3351 C CA . ILE B 1 38 ? -10.234 -22.953 -6.672 1 96.81 38 ILE B CA 1
ATOM 3352 C C . ILE B 1 38 ? -9.133 -23.203 -5.641 1 96.81 38 ILE B C 1
ATOM 3354 O O . ILE B 1 38 ? -8.25 -22.359 -5.465 1 96.81 38 ILE B O 1
ATOM 3358 N N . GLY B 1 39 ? -9.203 -24.328 -4.969 1 95.56 39 GLY B N 1
ATOM 3359 C CA . GLY B 1 39 ? -8.164 -24.672 -4.012 1 95.56 39 GLY B CA 1
ATOM 3360 C C . GLY B 1 39 ? -6.777 -24.688 -4.621 1 95.56 39 GLY B C 1
ATOM 3361 O O . GLY B 1 39 ? -5.84 -24.109 -4.07 1 95.56 39 GLY B O 1
ATOM 3362 N N . TYR B 1 40 ? -6.641 -25.375 -5.73 1 97.25 40 TYR B N 1
ATOM 3363 C CA . TYR B 1 40 ? -5.352 -25.391 -6.414 1 97.25 40 TYR B CA 1
ATOM 3364 C C . TYR B 1 40 ? -4.98 -24 -6.914 1 97.25 40 TYR B C 1
ATOM 3366 O O . TYR B 1 40 ? -3.807 -23.625 -6.895 1 97.25 40 TYR B O 1
ATOM 3374 N N . GLY B 1 41 ? -5.988 -23.219 -7.363 1 97.25 41 GLY B N 1
ATOM 3375 C CA . GLY B 1 41 ? -5.742 -21.828 -7.746 1 97.25 41 GLY B CA 1
ATOM 3376 C C . GLY B 1 41 ? -5.176 -21 -6.617 1 97.25 41 GLY B C 1
ATOM 3377 O O . GLY B 1 41 ? -4.305 -20.156 -6.84 1 97.25 41 GLY B O 1
ATOM 3378 N N . GLU B 1 42 ? -5.688 -21.25 -5.449 1 96.12 42 GLU B N 1
ATOM 3379 C CA . GLU B 1 42 ? -5.195 -20.516 -4.281 1 96.12 42 GLU B CA 1
ATOM 3380 C C . GLU B 1 42 ? -3.744 -20.875 -3.979 1 96.12 42 GLU B C 1
ATOM 3382 O O . GLU B 1 42 ? -2.969 -20.031 -3.539 1 96.12 42 GLU B O 1
ATOM 3387 N N . LEU B 1 43 ? -3.438 -22.109 -4.16 1 96.75 43 LEU B N 1
ATOM 3388 C CA . LEU B 1 43 ? -2.049 -22.531 -3.982 1 96.75 43 LEU B CA 1
ATOM 3389 C C . LEU B 1 43 ? -1.144 -21.828 -4.992 1 96.75 43 LEU B C 1
ATOM 3391 O O . LEU B 1 43 ? -0.038 -21.406 -4.652 1 96.75 43 LEU B O 1
ATOM 3395 N N . ALA B 1 44 ? -1.606 -21.656 -6.191 1 96.88 44 ALA B N 1
ATOM 3396 C CA . ALA B 1 44 ? -0.845 -20.906 -7.188 1 96.88 44 ALA B CA 1
ATOM 3397 C C . ALA B 1 44 ? -0.777 -19.438 -6.828 1 96.88 44 ALA B C 1
ATOM 3399 O O . ALA B 1 44 ? 0.28 -18.812 -6.945 1 96.88 44 ALA B O 1
ATOM 3400 N N . GLN B 1 45 ? -1.863 -18.891 -6.371 1 95.88 45 GLN B N 1
ATOM 3401 C CA . GLN B 1 45 ? -1.938 -17.484 -5.996 1 95.88 45 GLN B CA 1
ATOM 3402 C C . GLN B 1 45 ? -0.944 -17.156 -4.887 1 95.88 45 GLN B C 1
ATOM 3404 O O . GLN B 1 45 ? -0.387 -16.062 -4.848 1 95.88 45 GLN B O 1
ATOM 3409 N N . ALA B 1 46 ? -0.729 -18.094 -4.035 1 95.62 46 ALA B N 1
ATOM 3410 C CA . ALA B 1 46 ? 0.208 -17.906 -2.934 1 95.62 46 ALA B CA 1
ATOM 3411 C C . ALA B 1 46 ? 1.607 -17.578 -3.451 1 95.62 46 ALA B C 1
ATOM 3413 O O . ALA B 1 46 ? 2.348 -16.828 -2.82 1 95.62 46 ALA B O 1
ATOM 3414 N N . THR B 1 47 ? 1.964 -18.109 -4.602 1 95.75 47 THR B N 1
ATOM 3415 C CA . THR B 1 47 ? 3.271 -17.812 -5.176 1 95.75 47 THR B CA 1
ATOM 3416 C C . THR B 1 47 ? 3.373 -16.344 -5.559 1 95.75 47 THR B C 1
ATOM 3418 O O . THR B 1 47 ? 4.383 -15.695 -5.285 1 95.75 47 THR B O 1
ATOM 3421 N N . ASN B 1 48 ? 2.33 -15.883 -6.129 1 92.31 48 ASN B N 1
ATOM 3422 C CA . ASN B 1 48 ? 2.314 -14.477 -6.527 1 92.31 48 ASN B CA 1
ATOM 3423 C C . ASN B 1 48 ? 2.309 -13.555 -5.316 1 92.31 48 ASN B C 1
ATOM 3425 O O . ASN B 1 48 ? 2.994 -12.531 -5.309 1 92.31 48 ASN B O 1
ATOM 3429 N N . ASP B 1 49 ? 1.589 -13.953 -4.328 1 93.12 49 ASP B N 1
ATOM 3430 C CA . ASP B 1 49 ? 1.401 -13.117 -3.146 1 93.12 49 ASP B CA 1
ATOM 3431 C C . ASP B 1 49 ? 2.688 -13.023 -2.328 1 93.12 49 ASP B C 1
ATOM 3433 O O . ASP B 1 49 ? 2.9 -12.047 -1.603 1 93.12 49 ASP B O 1
ATOM 3437 N N . ALA B 1 50 ? 3.559 -14.008 -2.467 1 93.94 50 ALA B N 1
ATOM 3438 C CA . ALA B 1 50 ? 4.738 -14.086 -1.609 1 93.94 50 ALA B CA 1
ATOM 3439 C C . ALA B 1 50 ? 5.988 -13.633 -2.355 1 93.94 50 ALA B C 1
ATOM 3441 O O . ALA B 1 50 ? 7.066 -13.523 -1.766 1 93.94 50 ALA B O 1
ATOM 3442 N N . PHE B 1 51 ? 5.875 -13.273 -3.58 1 94.12 51 PHE B N 1
ATOM 3443 C CA . PHE B 1 51 ? 7.027 -12.922 -4.406 1 94.12 51 PHE B CA 1
ATOM 3444 C C . PHE B 1 51 ? 7.422 -11.469 -4.195 1 94.12 51 PHE B C 1
ATOM 3446 O O . PHE B 1 51 ? 6.566 -10.578 -4.199 1 94.12 51 PHE B O 1
ATOM 3453 N N . ILE B 1 52 ? 8.688 -11.242 -4 1 92.94 52 ILE B N 1
ATOM 3454 C CA . ILE B 1 52 ? 9.195 -9.875 -3.912 1 92.94 52 ILE B CA 1
ATOM 3455 C C . ILE B 1 52 ? 9.523 -9.352 -5.312 1 92.94 52 ILE B C 1
ATOM 3457 O O . ILE B 1 52 ? 10.625 -9.57 -5.816 1 92.94 52 ILE B O 1
ATOM 3461 N N . ARG B 1 53 ? 8.633 -8.641 -5.816 1 90.69 53 ARG B N 1
ATOM 3462 C CA . ARG B 1 53 ? 8.758 -8.188 -7.199 1 90.69 53 ARG B CA 1
ATOM 3463 C C . ARG B 1 53 ? 9.344 -6.785 -7.266 1 90.69 53 ARG B C 1
ATOM 3465 O O . ARG B 1 53 ? 9.695 -6.301 -8.344 1 90.69 53 ARG B O 1
ATOM 3472 N N . GLU B 1 54 ? 9.422 -6.141 -6.141 1 89 54 GLU B N 1
ATOM 3473 C CA . GLU B 1 54 ? 9.844 -4.746 -6.094 1 89 54 GLU B CA 1
ATOM 3474 C C . GLU B 1 54 ? 11.352 -4.617 -6.32 1 89 54 GLU B C 1
ATOM 3476 O O . GLU B 1 54 ? 12.148 -5.168 -5.559 1 89 54 GLU B O 1
ATOM 3481 N N . ALA B 1 55 ? 11.695 -3.77 -7.238 1 84.31 55 ALA B N 1
ATOM 3482 C CA . ALA B 1 55 ? 13.102 -3.617 -7.621 1 84.31 55 ALA B CA 1
ATOM 3483 C C . ALA B 1 55 ? 13.898 -2.924 -6.52 1 84.31 55 ALA B C 1
ATOM 3485 O O . ALA B 1 55 ? 15.117 -3.098 -6.422 1 84.31 55 ALA B O 1
ATOM 3486 N N . TRP B 1 56 ? 13.195 -2.168 -5.734 1 86.62 56 TRP B N 1
ATOM 3487 C CA . TRP B 1 56 ? 13.898 -1.434 -4.688 1 86.62 56 TRP B CA 1
ATOM 3488 C C . TRP B 1 56 ? 14.336 -2.369 -3.566 1 86.62 56 TRP B C 1
ATOM 3490 O O . TRP B 1 56 ? 15.156 -1.998 -2.723 1 86.62 56 TRP B O 1
ATOM 3500 N N . SER B 1 57 ? 13.812 -3.525 -3.508 1 91.69 57 SER B N 1
ATOM 3501 C CA . SER B 1 57 ? 14.164 -4.465 -2.449 1 91.69 57 SER B CA 1
ATOM 3502 C C . SER B 1 57 ? 15.492 -5.148 -2.736 1 91.69 57 SER B C 1
ATOM 3504 O O . SER B 1 57 ? 15.719 -5.637 -3.844 1 91.69 57 SER B O 1
ATOM 3506 N N . PRO B 1 58 ? 16.375 -5.191 -1.742 1 90.81 58 PRO B N 1
ATOM 3507 C CA . PRO B 1 58 ? 17.594 -5.98 -1.907 1 90.81 58 PRO B CA 1
ATOM 3508 C C . PRO B 1 58 ? 17.312 -7.473 -2.068 1 90.81 58 PRO B C 1
ATOM 3510 O O . PRO B 1 58 ? 18.219 -8.234 -2.439 1 90.81 58 PRO B O 1
ATOM 3513 N N . HIS B 1 59 ? 16.109 -7.93 -1.85 1 90.75 59 HIS B N 1
ATOM 3514 C CA . HIS B 1 59 ? 15.742 -9.336 -1.912 1 90.75 59 HIS B CA 1
ATOM 3515 C C . HIS B 1 59 ? 14.805 -9.609 -3.084 1 90.75 59 HIS B C 1
ATOM 3517 O O . HIS B 1 59 ? 14.117 -10.633 -3.109 1 90.75 59 HIS B O 1
ATOM 3523 N N . ALA B 1 60 ? 14.766 -8.648 -3.99 1 90.56 60 ALA B N 1
ATOM 3524 C CA . ALA B 1 60 ? 13.938 -8.836 -5.18 1 90.56 60 ALA B CA 1
ATOM 3525 C C . ALA B 1 60 ? 14.203 -10.188 -5.828 1 90.56 60 ALA B C 1
ATOM 3527 O O . ALA B 1 60 ? 15.359 -10.609 -5.965 1 90.56 60 ALA B O 1
ATOM 3528 N N . GLY B 1 61 ? 13.055 -10.938 -6.148 1 89.31 61 GLY B N 1
ATOM 3529 C CA . GLY B 1 61 ? 13.188 -12.234 -6.789 1 89.31 61 GLY B CA 1
ATOM 3530 C C . GLY B 1 61 ? 13.055 -13.398 -5.82 1 89.31 61 GLY B C 1
ATOM 3531 O O . GLY B 1 61 ? 13 -14.555 -6.234 1 89.31 61 GLY B O 1
ATOM 3532 N N . ALA B 1 62 ? 13 -13.062 -4.555 1 91.38 62 ALA B N 1
ATOM 3533 C CA . ALA B 1 62 ? 12.891 -14.102 -3.531 1 91.38 62 ALA B CA 1
ATOM 3534 C C . ALA B 1 62 ? 11.461 -14.227 -3.029 1 91.38 62 ALA B C 1
ATOM 3536 O O . ALA B 1 62 ? 10.594 -13.43 -3.396 1 91.38 62 ALA B O 1
ATOM 3537 N N . CYS B 1 63 ? 11.219 -15.297 -2.346 1 94.06 63 CYS B N 1
ATOM 3538 C CA . CYS B 1 63 ? 9.992 -15.43 -1.573 1 94.06 63 CYS B CA 1
ATOM 3539 C C . CYS B 1 63 ? 10.086 -14.672 -0.254 1 94.06 63 CYS B C 1
ATOM 3541 O O . CYS B 1 63 ? 11.078 -14.789 0.464 1 94.06 63 CYS B O 1
ATOM 3543 N N . ARG B 1 64 ? 9.086 -13.961 0.081 1 94.5 64 ARG B N 1
ATOM 3544 C CA . ARG B 1 64 ? 9.055 -13.125 1.278 1 94.5 64 ARG B CA 1
ATOM 3545 C C . ARG B 1 64 ? 9.125 -13.977 2.541 1 94.5 64 ARG B C 1
ATOM 3547 O O . ARG B 1 64 ? 9.711 -13.562 3.545 1 94.5 64 ARG B O 1
ATOM 3554 N N . TYR B 1 65 ? 8.578 -15.172 2.461 1 94.19 65 TYR B N 1
ATOM 3555 C CA . TYR B 1 65 ? 8.328 -15.953 3.672 1 94.19 65 TYR B CA 1
ATOM 3556 C C . TYR B 1 65 ? 9.195 -17.203 3.705 1 94.19 65 TYR B C 1
ATOM 3558 O O . TYR B 1 65 ? 9.672 -17.672 2.664 1 94.19 65 TYR B O 1
ATOM 3566 N N . SER B 1 66 ? 9.305 -17.703 4.938 1 92.56 66 SER B N 1
ATOM 3567 C CA . SER B 1 66 ? 9.961 -19 5.094 1 92.56 66 SER B CA 1
ATOM 3568 C C . SER B 1 66 ? 9.039 -20.141 4.672 1 92.56 66 SER B C 1
ATOM 3570 O O . SER B 1 66 ? 7.816 -19.984 4.684 1 92.56 66 SER B O 1
ATOM 3572 N N . ARG B 1 67 ? 9.617 -21.219 4.328 1 91.75 67 ARG B N 1
ATOM 3573 C CA . ARG B 1 67 ? 8.867 -22.359 3.811 1 91.75 67 ARG B CA 1
ATOM 3574 C C . ARG B 1 67 ? 7.844 -22.859 4.832 1 91.75 67 ARG B C 1
ATOM 3576 O O . ARG B 1 67 ? 6.703 -23.156 4.477 1 91.75 67 ARG B O 1
ATOM 3583 N N . ASP B 1 68 ? 8.203 -22.844 6.105 1 88.94 68 ASP B N 1
ATOM 3584 C CA . ASP B 1 68 ? 7.371 -23.422 7.152 1 88.94 68 ASP B CA 1
ATOM 3585 C C . ASP B 1 68 ? 6.145 -22.547 7.426 1 88.94 68 ASP B C 1
ATOM 3587 O O . ASP B 1 68 ? 5.117 -23.047 7.887 1 88.94 68 ASP B O 1
ATOM 3591 N N . ARG B 1 69 ? 6.27 -21.234 7.086 1 89.19 69 ARG B N 1
ATOM 3592 C CA . ARG B 1 69 ? 5.172 -20.328 7.375 1 89.19 69 ARG B CA 1
ATOM 3593 C C . ARG B 1 69 ? 4.539 -19.797 6.09 1 89.19 69 ARG B C 1
ATOM 3595 O O . ARG B 1 69 ? 3.619 -18.984 6.133 1 89.19 69 ARG B O 1
ATOM 3602 N N . PHE B 1 70 ? 4.926 -20.359 5.047 1 92.88 70 PHE B N 1
ATOM 3603 C CA . PHE B 1 70 ? 4.605 -19.812 3.732 1 92.88 70 PHE B CA 1
ATOM 3604 C C . PHE B 1 70 ? 3.102 -19.812 3.494 1 92.88 70 PHE B C 1
ATOM 3606 O O . PHE B 1 70 ? 2.508 -18.766 3.23 1 92.88 70 PHE B O 1
ATOM 3613 N N . LEU B 1 71 ? 2.438 -20.969 3.611 1 92.69 71 LEU B N 1
ATOM 3614 C CA . LEU B 1 71 ? 1.03 -21.078 3.242 1 92.69 71 LEU B CA 1
ATOM 3615 C C . LEU B 1 71 ? 0.154 -20.281 4.203 1 92.69 71 LEU B C 1
ATOM 3617 O O . LEU B 1 71 ? -0.874 -19.719 3.799 1 92.69 71 LEU B O 1
ATOM 3621 N N . GLU B 1 72 ? 0.585 -20.172 5.379 1 87.38 72 GLU B N 1
ATOM 3622 C CA . GLU B 1 72 ? -0.147 -19.375 6.348 1 87.38 72 GLU B CA 1
ATOM 3623 C C . GLU B 1 72 ? 0.004 -17.875 6.055 1 87.38 72 GLU B C 1
ATOM 3625 O O . GLU B 1 72 ? -0.982 -17.141 6.047 1 87.38 72 GLU B O 1
ATOM 3630 N N . LYS B 1 73 ? 1.19 -17.469 5.695 1 88.44 73 LYS B N 1
ATOM 3631 C CA . LYS B 1 73 ? 1.494 -16.062 5.535 1 88.44 73 LYS B CA 1
ATOM 3632 C C . LYS B 1 73 ? 1.043 -15.547 4.164 1 88.44 73 LYS B C 1
ATOM 3634 O O . LYS B 1 73 ? 0.722 -14.367 4.008 1 88.44 73 LYS B O 1
ATOM 3639 N N . ALA B 1 74 ? 1.002 -16.422 3.217 1 87.69 74 ALA B N 1
ATOM 3640 C CA . ALA B 1 74 ? 0.57 -16.016 1.878 1 87.69 74 ALA B CA 1
ATOM 3641 C C . ALA B 1 74 ? -0.953 -15.969 1.785 1 87.69 74 ALA B C 1
ATOM 3643 O O . ALA B 1 74 ? -1.511 -15.852 0.692 1 87.69 74 ALA B O 1
ATOM 3644 N N . GLN B 1 75 ? -1.659 -16.047 2.838 1 77 75 GLN B N 1
ATOM 3645 C CA . GLN B 1 75 ? -3.1 -15.867 2.998 1 77 75 GLN B CA 1
ATOM 3646 C C . GLN B 1 75 ? -3.875 -16.891 2.17 1 77 75 GLN B C 1
ATOM 3648 O O . GLN B 1 75 ? -4.898 -16.562 1.565 1 77 75 GLN B O 1
ATOM 3653 N N . ALA B 1 76 ? -3.24 -18 2.023 1 76 76 ALA B N 1
ATOM 3654 C CA . ALA B 1 76 ? -4.047 -19.109 1.521 1 76 76 ALA B CA 1
ATOM 3655 C C . ALA B 1 76 ? -5.211 -19.422 2.459 1 76 76 ALA B C 1
ATOM 3657 O O . ALA B 1 76 ? -5.164 -19.078 3.646 1 76 76 ALA B O 1
ATOM 3658 N N . SER B 1 77 ? -6.34 -19.875 1.897 1 76.19 77 SER B N 1
ATOM 3659 C CA . SER B 1 77 ? -7.477 -20.188 2.762 1 76.19 77 SER B CA 1
ATOM 3660 C C . SER B 1 77 ? -7.059 -21.078 3.922 1 76.19 77 SER B C 1
ATOM 3662 O O . SER B 1 77 ? -6.094 -21.844 3.814 1 76.19 77 SER B O 1
ATOM 3664 N N . THR B 1 78 ? -7.73 -20.812 5 1 68.75 78 THR B N 1
ATOM 3665 C CA . THR B 1 78 ? -7.434 -21.547 6.227 1 68.75 78 THR B CA 1
ATOM 3666 C C . THR B 1 78 ? -7.535 -23.047 5.996 1 68.75 78 THR B C 1
ATOM 3668 O O . THR B 1 78 ? -6.75 -23.828 6.551 1 68.75 78 THR B O 1
ATOM 3671 N N . GLN B 1 79 ? -8.391 -23.375 5.176 1 68.75 79 GLN B N 1
ATOM 3672 C CA . GLN B 1 79 ? -8.57 -24.797 4.898 1 68.75 79 GLN B CA 1
ATOM 3673 C C . GLN B 1 79 ? -7.355 -25.375 4.195 1 68.75 79 GLN B C 1
ATOM 3675 O O . GLN B 1 79 ? -6.906 -26.484 4.527 1 68.75 79 GLN B O 1
ATOM 3680 N N . LEU B 1 80 ? -6.703 -24.594 3.406 1 76.69 80 LEU B N 1
ATOM 3681 C CA . LEU B 1 80 ? -5.586 -25.109 2.617 1 76.69 80 LEU B CA 1
ATOM 3682 C C . LEU B 1 80 ? -4.297 -25.109 3.432 1 76.69 80 LEU B C 1
ATOM 3684 O O . LEU B 1 80 ? -3.471 -26.016 3.297 1 76.69 80 LEU B O 1
ATOM 3688 N N . ALA B 1 81 ? -4.176 -24.109 4.293 1 78.12 81 ALA B N 1
ATOM 3689 C CA . ALA B 1 81 ? -2.961 -23.984 5.094 1 78.12 81 ALA B CA 1
ATOM 3690 C C . ALA B 1 81 ? -2.785 -25.203 6.012 1 78.12 81 ALA B C 1
ATOM 3692 O O . ALA B 1 81 ? -1.661 -25.641 6.258 1 78.12 81 ALA B O 1
ATOM 3693 N N . GLY B 1 82 ? -3.764 -25.859 6.371 1 86.5 82 GLY B N 1
ATOM 3694 C CA . GLY B 1 82 ? -3.66 -27.031 7.223 1 86.5 82 GLY B CA 1
ATOM 3695 C C . GLY B 1 82 ? -3.617 -28.344 6.445 1 86.5 82 GLY B C 1
ATOM 3696 O O . GLY B 1 82 ? -3.162 -29.359 6.961 1 86.5 82 GLY B O 1
ATOM 3697 N N . LEU B 1 83 ? -3.871 -28.281 5.215 1 93.62 83 LEU B N 1
ATOM 3698 C CA . LEU B 1 83 ? -4.016 -29.5 4.418 1 93.62 83 LEU B CA 1
ATOM 3699 C C . LEU B 1 83 ? -2.715 -29.828 3.695 1 93.62 83 LEU B C 1
ATOM 3701 O O . LEU B 1 83 ? -2.518 -30.969 3.256 1 93.62 83 LEU B O 1
ATOM 3705 N N . TYR B 1 84 ? -1.832 -28.828 3.58 1 95.94 84 TYR B N 1
ATOM 3706 C CA . TYR B 1 84 ? -0.581 -29.047 2.861 1 95.94 84 TYR B CA 1
ATOM 3707 C C . TYR B 1 84 ? 0.604 -28.516 3.666 1 95.94 84 TYR B C 1
ATOM 3709 O O . TYR B 1 84 ? 0.455 -27.609 4.48 1 95.94 84 TYR B O 1
ATOM 3717 N N . GLU B 1 85 ? 1.715 -29.062 3.479 1 95.06 85 GLU B N 1
ATOM 3718 C CA . GLU B 1 85 ? 3.006 -28.578 3.943 1 95.06 85 GLU B CA 1
ATOM 3719 C C . GLU B 1 85 ? 3.967 -28.359 2.777 1 95.06 85 GLU B C 1
ATOM 3721 O O . GLU B 1 85 ? 4.051 -29.188 1.874 1 95.06 85 GLU B O 1
ATOM 3726 N N . VAL B 1 86 ? 4.621 -27.234 2.768 1 96.69 86 VAL B N 1
ATOM 3727 C CA . VAL B 1 86 ? 5.602 -26.953 1.724 1 96.69 86 VAL B CA 1
ATOM 3728 C C . VAL B 1 86 ? 6.91 -27.672 2.033 1 96.69 86 VAL B C 1
ATOM 3730 O O . VAL B 1 86 ? 7.48 -27.5 3.111 1 96.69 86 VAL B O 1
ATOM 3733 N N . THR B 1 87 ? 7.414 -28.406 1.074 1 97.88 87 THR B N 1
ATOM 3734 C CA . THR B 1 87 ? 8.594 -29.234 1.339 1 97.88 87 THR B CA 1
ATOM 3735 C C . THR B 1 87 ? 9.812 -28.688 0.596 1 97.88 87 THR B C 1
ATOM 3737 O O . THR B 1 87 ? 10.945 -28.984 0.951 1 97.88 87 THR B O 1
ATOM 3740 N N . ALA B 1 88 ? 9.547 -27.859 -0.443 1 97.69 88 ALA B N 1
ATOM 3741 C CA . ALA B 1 88 ? 10.672 -27.297 -1.182 1 97.69 88 ALA B CA 1
ATOM 3742 C C . ALA B 1 88 ? 10.242 -26.047 -1.95 1 97.69 88 ALA B C 1
ATOM 3744 O O . ALA B 1 88 ? 9.125 -25.984 -2.465 1 97.69 88 ALA B O 1
ATOM 3745 N N . PHE B 1 89 ? 11.148 -25.109 -1.957 1 96.88 89 PHE B N 1
ATOM 3746 C CA . PHE B 1 89 ? 11.102 -24.047 -2.943 1 96.88 89 PHE B CA 1
ATOM 3747 C C . PHE B 1 89 ? 11.938 -24.391 -4.168 1 96.88 89 PHE B C 1
ATOM 3749 O O . PHE B 1 89 ? 12.852 -25.203 -4.082 1 96.88 89 PHE B O 1
ATOM 3756 N N . PHE B 1 90 ? 11.57 -23.812 -5.301 1 96.25 90 PHE B N 1
ATOM 3757 C CA . PHE B 1 90 ? 12.453 -23.984 -6.445 1 96.25 90 PHE B CA 1
ATOM 3758 C C . PHE B 1 90 ? 12.633 -22.672 -7.203 1 96.25 90 PHE B C 1
ATOM 3760 O O . PHE B 1 90 ? 11.789 -21.781 -7.109 1 96.25 90 PHE B O 1
ATOM 3767 N N . TYR B 1 91 ? 13.75 -22.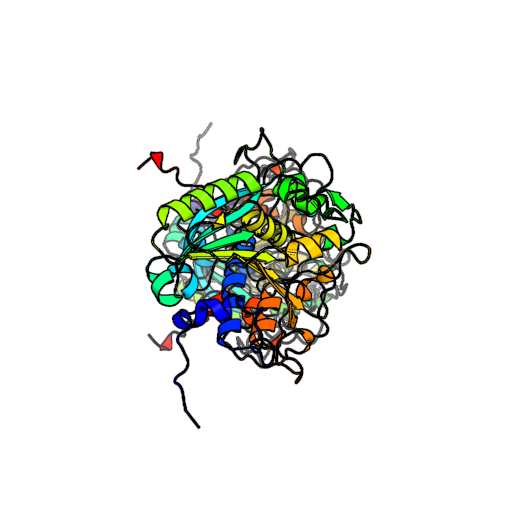578 -7.91 1 93.06 91 TYR B N 1
ATOM 3768 C CA . TYR B 1 91 ? 14.219 -21.359 -8.562 1 93.06 91 TYR B CA 1
ATOM 3769 C C . TYR B 1 91 ? 14.531 -21.609 -10.031 1 93.06 91 TYR B C 1
ATOM 3771 O O . TYR B 1 91 ? 14.789 -22.75 -10.43 1 93.06 91 TYR B O 1
ATOM 3779 N N . ALA B 1 92 ? 14.344 -20.594 -10.781 1 90 92 ALA B N 1
ATOM 3780 C CA . ALA B 1 92 ? 14.648 -20.703 -12.211 1 90 92 ALA B CA 1
ATOM 3781 C C . ALA B 1 92 ? 15.344 -19.453 -12.727 1 90 92 ALA B C 1
ATOM 3783 O O . ALA B 1 92 ? 15.266 -18.391 -12.109 1 90 92 ALA B O 1
ATOM 3784 N N . THR B 1 93 ? 16.141 -19.594 -13.719 1 82.81 93 THR B N 1
ATOM 3785 C CA . THR B 1 93 ? 16.781 -18.5 -14.445 1 82.81 93 THR B CA 1
ATOM 3786 C C . THR B 1 93 ? 16.375 -18.516 -15.914 1 82.81 93 THR B C 1
ATOM 3788 O O . THR B 1 93 ? 15.969 -19.562 -16.438 1 82.81 93 THR B O 1
ATOM 3791 N N . ALA B 1 94 ? 16.266 -17.25 -16.469 1 64.19 94 ALA B N 1
ATOM 3792 C CA . ALA B 1 94 ? 15.992 -17.281 -17.906 1 64.19 94 ALA B CA 1
ATOM 3793 C C . ALA B 1 94 ? 17.281 -17.438 -18.703 1 64.19 94 ALA B C 1
ATOM 3795 O O . ALA B 1 94 ? 18.312 -16.859 -18.344 1 64.19 94 ALA B O 1
ATOM 3796 N N . GLY B 1 95 ? 17.734 -18.578 -19.047 1 56.38 95 GLY B N 1
ATOM 3797 C CA . GLY B 1 95 ? 18.953 -18.797 -19.828 1 56.38 95 GLY B CA 1
ATOM 3798 C C . GLY B 1 95 ? 19.219 -17.703 -20.828 1 56.38 95 GLY B C 1
ATOM 3799 O O . GLY B 1 95 ? 18.453 -16.75 -20.938 1 56.38 95 GLY B O 1
ATOM 3800 N N . ALA B 1 96 ? 20.516 -17.562 -21.328 1 45.88 96 ALA B N 1
ATOM 3801 C CA . ALA B 1 96 ? 21.062 -16.594 -22.281 1 45.88 96 ALA B CA 1
ATOM 3802 C C . ALA B 1 96 ? 20.031 -16.25 -23.359 1 45.88 96 ALA B C 1
ATOM 3804 O O . ALA B 1 96 ? 20.016 -15.141 -23.875 1 45.88 96 ALA B O 1
ATOM 3805 N N . GLY B 1 97 ? 19.281 -17.156 -23.875 1 43.22 97 GLY B N 1
ATOM 3806 C CA . GLY B 1 97 ? 18.75 -17.172 -25.219 1 43.22 97 GLY B CA 1
ATOM 3807 C C . GLY B 1 97 ? 17.281 -16.781 -25.297 1 43.22 97 GLY B C 1
ATOM 3808 O O . GLY B 1 97 ? 16.609 -17.062 -26.281 1 43.22 97 GLY B O 1
ATOM 3809 N N . GLY B 1 98 ? 16.562 -15.82 -24.375 1 45.84 98 GLY B N 1
ATOM 3810 C CA . GLY B 1 98 ? 15.289 -15.32 -24.875 1 45.84 98 GLY B CA 1
ATOM 3811 C C . GLY B 1 98 ? 14.25 -15.133 -23.781 1 45.84 98 GLY B C 1
ATOM 3812 O O . GLY B 1 98 ? 13.055 -15.016 -24.078 1 45.84 98 GLY B O 1
ATOM 3813 N N . VAL B 1 99 ? 14.391 -15.656 -22.688 1 50.69 99 VAL B N 1
ATOM 3814 C CA . VAL B 1 99 ? 13.242 -15.406 -21.828 1 50.69 99 VAL B CA 1
ATOM 3815 C C . VAL B 1 99 ? 13.117 -13.906 -21.547 1 50.69 99 VAL B C 1
ATOM 3817 O O . VAL B 1 99 ? 14.078 -13.273 -21.109 1 50.69 99 VAL B O 1
ATOM 3820 N N . PRO B 1 100 ? 12.117 -13.398 -21.984 1 51.5 100 PRO B N 1
ATOM 3821 C CA . PRO B 1 100 ? 11.82 -11.969 -21.828 1 51.5 100 PRO B CA 1
ATOM 3822 C C . PRO B 1 100 ? 11.945 -11.492 -20.375 1 51.5 100 PRO B C 1
ATOM 3824 O O . PRO B 1 100 ? 11.703 -12.266 -19.453 1 51.5 100 PRO B O 1
ATOM 3827 N N . ALA B 1 101 ? 12.492 -10.398 -20.234 1 53.78 101 ALA B N 1
ATOM 3828 C CA . ALA B 1 101 ? 12.648 -9.453 -19.141 1 53.78 101 ALA B CA 1
ATOM 3829 C C . ALA B 1 101 ? 11.445 -9.492 -18.203 1 53.78 101 ALA B C 1
ATOM 3831 O O . ALA B 1 101 ? 11.602 -9.359 -16.984 1 53.78 101 ALA B O 1
ATOM 3832 N N . PRO B 1 102 ? 10.406 -9.961 -18.766 1 53.41 102 PRO B N 1
ATOM 3833 C CA . PRO B 1 102 ? 9.234 -9.75 -17.922 1 53.41 102 PRO B CA 1
ATOM 3834 C C . PRO B 1 102 ? 9.172 -10.727 -16.75 1 53.41 102 PRO B C 1
ATOM 3836 O O . PRO B 1 102 ? 8.422 -10.508 -15.789 1 53.41 102 PRO B O 1
ATOM 3839 N N . PHE B 1 103 ? 10.031 -11.773 -16.75 1 56.19 103 PHE B N 1
ATOM 3840 C CA . PHE B 1 103 ? 9.938 -12.828 -15.742 1 56.19 103 PHE B CA 1
ATOM 3841 C C . PHE B 1 103 ? 10.828 -12.508 -14.539 1 56.19 103 PHE B C 1
ATOM 3843 O O . PHE B 1 103 ? 10.625 -13.055 -13.453 1 56.19 103 PHE B O 1
ATOM 3850 N N . MET B 1 104 ? 11.703 -11.703 -14.938 1 57.06 104 MET B N 1
ATOM 3851 C CA . MET B 1 104 ? 12.75 -11.547 -13.93 1 57.06 104 MET B CA 1
ATOM 3852 C C . MET B 1 104 ? 12.836 -10.094 -13.461 1 57.06 104 MET B C 1
ATOM 3854 O O . MET B 1 104 ? 12.688 -9.172 -14.258 1 57.06 104 MET B O 1
ATOM 3858 N N . VAL B 1 105 ? 12.727 -10.039 -12.211 1 54.66 105 VAL B N 1
ATOM 3859 C CA . VAL B 1 105 ? 12.984 -8.711 -11.656 1 54.66 105 VAL B CA 1
ATOM 3860 C C . VAL B 1 105 ? 14.43 -8.305 -11.938 1 54.66 105 VAL B C 1
ATOM 3862 O O . VAL B 1 105 ? 14.719 -7.125 -12.133 1 54.66 105 VAL B O 1
ATOM 3865 N N . ARG B 1 106 ? 15.289 -9.398 -11.961 1 58.03 106 ARG B N 1
ATOM 3866 C CA . ARG B 1 106 ? 16.703 -9.156 -12.25 1 58.03 106 ARG B CA 1
ATOM 3867 C C . ARG B 1 106 ? 17.203 -10.102 -13.336 1 58.03 106 ARG B C 1
ATOM 3869 O O . ARG B 1 106 ? 17.109 -11.32 -13.203 1 58.03 106 ARG B O 1
ATOM 3876 N N . ASN B 1 107 ? 17.281 -9.648 -14.57 1 56.25 107 ASN B N 1
ATOM 3877 C CA . ASN B 1 107 ? 17.547 -10.367 -15.812 1 56.25 107 ASN B CA 1
ATOM 3878 C C . ASN B 1 107 ? 18.469 -11.562 -15.586 1 56.25 107 ASN B C 1
ATOM 3880 O O . ASN B 1 107 ? 18.297 -12.609 -16.219 1 56.25 107 ASN B O 1
ATOM 3884 N N . ARG B 1 108 ? 19.516 -11.375 -14.828 1 57 108 ARG B N 1
ATOM 3885 C CA . ARG B 1 108 ? 20.516 -12.43 -14.938 1 57 108 ARG B CA 1
ATOM 3886 C C . ARG B 1 108 ? 20.516 -13.312 -13.695 1 57 108 ARG B C 1
ATOM 3888 O O . ARG B 1 108 ? 21.203 -14.336 -13.648 1 57 108 ARG B O 1
ATOM 3895 N N . GLU B 1 109 ? 19.5 -13.031 -12.781 1 69.38 109 GLU B N 1
ATOM 3896 C CA . GLU B 1 109 ? 19.625 -13.789 -11.539 1 69.38 109 GLU B CA 1
ATOM 3897 C C . GLU B 1 109 ? 18.438 -14.727 -11.344 1 69.38 109 GLU B C 1
ATOM 3899 O O . GLU B 1 109 ? 17.375 -14.508 -11.922 1 69.38 109 GLU B O 1
ATOM 3904 N N . SER B 1 110 ? 18.734 -15.883 -10.82 1 81.81 110 SER B N 1
ATOM 3905 C CA . SER B 1 110 ? 17.719 -16.859 -10.445 1 81.81 110 SER B CA 1
ATOM 3906 C C . SER B 1 110 ? 16.656 -16.234 -9.547 1 81.81 110 SER B C 1
ATOM 3908 O O . SER B 1 110 ? 16.969 -15.414 -8.68 1 81.81 110 SER B O 1
ATOM 3910 N N . ASN B 1 111 ? 15.43 -16.516 -9.938 1 88.69 111 ASN B N 1
ATOM 3911 C CA . ASN B 1 111 ? 14.305 -16.047 -9.141 1 88.69 111 ASN B CA 1
ATOM 3912 C C . ASN B 1 111 ? 13.492 -17.219 -8.578 1 88.69 111 ASN B C 1
ATOM 3914 O O . ASN B 1 111 ? 13.508 -18.312 -9.141 1 88.69 111 ASN B O 1
ATOM 3918 N N . TRP B 1 112 ? 12.906 -16.953 -7.438 1 92.81 112 TRP B N 1
ATOM 3919 C CA . TRP B 1 112 ? 11.945 -17.906 -6.883 1 92.81 112 TRP B CA 1
ATOM 3920 C C . TRP B 1 112 ? 10.773 -18.125 -7.832 1 92.81 112 TRP B C 1
ATOM 3922 O O . TRP B 1 112 ? 10.164 -17.156 -8.297 1 92.81 112 TRP B O 1
ATOM 3932 N N . MET B 1 113 ? 10.477 -19.391 -8.156 1 94.31 113 MET B N 1
ATOM 3933 C CA . MET B 1 113 ? 9.484 -19.656 -9.188 1 94.31 113 MET B CA 1
ATOM 3934 C C . MET B 1 113 ? 8.336 -20.5 -8.648 1 94.31 113 MET B C 1
ATOM 3936 O O . MET B 1 113 ? 7.352 -20.734 -9.344 1 94.31 113 MET B O 1
ATOM 3940 N N . GLY B 1 114 ? 8.469 -20.984 -7.484 1 97 114 GLY B N 1
ATOM 3941 C CA . GLY B 1 114 ? 7.375 -21.766 -6.93 1 97 114 GLY B CA 1
ATOM 3942 C C . GLY B 1 114 ? 7.812 -22.703 -5.816 1 97 114 GLY B C 1
ATOM 3943 O O . GLY B 1 114 ? 8.82 -22.453 -5.152 1 97 114 GLY B O 1
ATOM 3944 N N . TYR B 1 115 ? 6.938 -23.703 -5.543 1 97.75 115 TYR B N 1
ATOM 3945 C CA . TYR B 1 115 ? 7.211 -24.609 -4.438 1 97.75 115 TYR B CA 1
ATOM 3946 C C . TYR B 1 115 ? 6.566 -25.969 -4.684 1 97.75 115 TYR B C 1
ATOM 3948 O O . TYR B 1 115 ? 5.715 -26.109 -5.566 1 97.75 115 TYR B O 1
ATOM 3956 N N . VAL B 1 116 ? 7.062 -26.938 -3.996 1 98.62 116 VAL B N 1
ATOM 3957 C CA . VAL B 1 116 ? 6.449 -28.25 -3.881 1 98.62 116 VAL B CA 1
ATOM 3958 C C . VAL B 1 116 ? 5.832 -28.422 -2.494 1 98.62 116 VAL B C 1
ATOM 3960 O O . VAL B 1 116 ? 6.434 -28.031 -1.489 1 98.62 116 VAL B O 1
ATOM 3963 N N . ALA B 1 117 ? 4.625 -28.891 -2.506 1 97.69 117 ALA B N 1
ATOM 3964 C CA . ALA B 1 117 ? 3.928 -29.156 -1.251 1 97.69 117 ALA B CA 1
ATOM 3965 C C . ALA B 1 117 ? 3.316 -30.547 -1.25 1 97.69 117 ALA B C 1
ATOM 3967 O O . ALA B 1 117 ? 3.121 -31.156 -2.311 1 97.69 117 ALA B O 1
ATOM 3968 N N . VAL B 1 118 ? 3.045 -31.031 -0.067 1 97.69 118 VAL B N 1
ATOM 3969 C CA . VAL B 1 118 ? 2.445 -32.344 0.069 1 97.69 118 VAL B CA 1
ATOM 3970 C C . VAL B 1 118 ? 1.321 -32.312 1.102 1 97.69 118 VAL B C 1
ATOM 3972 O O . VAL B 1 118 ? 1.416 -31.594 2.1 1 97.69 118 VAL B O 1
ATOM 3975 N N . ALA B 1 119 ? 0.284 -33.062 0.782 1 97.44 119 ALA B N 1
ATOM 3976 C CA . ALA B 1 119 ? -0.832 -33.156 1.723 1 97.44 119 ALA B CA 1
ATOM 3977 C C . ALA B 1 119 ? -0.382 -33.719 3.066 1 97.44 119 ALA B C 1
ATOM 3979 O O . ALA B 1 119 ? 0.312 -34.719 3.117 1 97.44 119 ALA B O 1
ATOM 3980 N N . THR B 1 120 ? -0.75 -33.031 4.148 1 96.19 120 THR B N 1
ATOM 3981 C CA . THR B 1 120 ? -0.519 -33.531 5.496 1 96.19 120 THR B CA 1
ATOM 3982 C C . THR B 1 120 ? -1.423 -34.75 5.785 1 96.19 120 THR B C 1
ATOM 3984 O O . THR B 1 120 ? -2.225 -35.125 4.938 1 96.19 120 THR B O 1
ATOM 3987 N N . ASP B 1 121 ? -1.281 -35.281 6.988 1 96.56 121 ASP B N 1
ATOM 3988 C CA . ASP B 1 121 ? -2.188 -36.344 7.371 1 96.56 121 ASP B CA 1
ATOM 3989 C C . ASP B 1 121 ? -3.635 -35.875 7.395 1 96.56 121 ASP B C 1
ATOM 3991 O O . ASP B 1 121 ? -4.539 -36.562 6.945 1 96.56 121 ASP B O 1
ATOM 3995 N N . ALA B 1 122 ? -3.773 -34.719 7.879 1 93.88 122 ALA B N 1
ATOM 3996 C CA . ALA B 1 122 ? -5.102 -34.125 7.848 1 93.88 122 ALA B CA 1
ATOM 3997 C C . ALA B 1 122 ? -5.566 -33.875 6.414 1 93.88 122 ALA B C 1
ATOM 3999 O O . ALA B 1 122 ? -6.75 -34.031 6.105 1 93.88 122 ALA B O 1
ATOM 4000 N N . GLY B 1 123 ? -4.613 -33.594 5.59 1 95.06 123 GLY B N 1
ATOM 4001 C CA . GLY B 1 123 ? -4.922 -33.406 4.18 1 95.06 123 GLY B CA 1
ATOM 4002 C C . GLY B 1 123 ? -5.371 -34.688 3.504 1 95.06 123 GLY B C 1
ATOM 4003 O O . GLY B 1 123 ? -6.332 -34.688 2.732 1 95.06 123 GLY B O 1
ATOM 4004 N N . VAL B 1 124 ? -4.727 -35.75 3.871 1 96.19 124 VAL B N 1
ATOM 4005 C CA . VAL B 1 124 ? -5.086 -37.031 3.301 1 96.19 124 VAL B CA 1
ATOM 4006 C C . VAL B 1 124 ? -6.512 -37.406 3.709 1 96.19 124 VAL B C 1
ATOM 4008 O O . VAL B 1 124 ? -7.289 -37.906 2.893 1 96.19 124 VAL B O 1
ATOM 4011 N N . ALA B 1 125 ? -6.805 -37.094 4.898 1 94.5 125 ALA B N 1
ATOM 4012 C CA . ALA B 1 125 ? -8.148 -37.406 5.395 1 94.5 125 ALA B CA 1
ATOM 4013 C C . ALA B 1 125 ? -9.195 -36.562 4.648 1 94.5 125 ALA B C 1
ATOM 4015 O O . ALA B 1 125 ? -10.273 -37.062 4.32 1 94.5 125 ALA B O 1
ATOM 4016 N N . ALA B 1 126 ? -8.875 -35.375 4.293 1 92.81 126 ALA B N 1
ATOM 4017 C CA . ALA B 1 126 ? -9.82 -34.469 3.676 1 92.81 126 ALA B CA 1
ATOM 4018 C C . ALA B 1 126 ? -9.875 -34.656 2.164 1 92.81 126 ALA B C 1
ATOM 4020 O O . ALA B 1 126 ? -10.938 -34.531 1.553 1 92.81 126 ALA B O 1
ATOM 4021 N N . LEU B 1 127 ? -8.758 -35 1.566 1 94.81 127 LEU B N 1
ATOM 4022 C CA . LEU B 1 127 ? -8.641 -35 0.112 1 94.81 127 LEU B CA 1
ATOM 4023 C C . LEU B 1 127 ? -8.773 -36.406 -0.45 1 94.81 127 LEU B C 1
ATOM 4025 O O . LEU B 1 127 ? -9.023 -36.594 -1.645 1 94.81 127 LEU B O 1
ATOM 4029 N N . GLY B 1 128 ? -8.516 -37.406 0.341 1 95.62 128 GLY B N 1
ATOM 4030 C CA . GLY B 1 128 ? -8.719 -38.812 -0.065 1 95.62 128 GLY B CA 1
ATOM 4031 C C . GLY B 1 128 ? -7.43 -39.5 -0.466 1 95.62 128 GLY B C 1
ATOM 4032 O O . GLY B 1 128 ? -7.41 -40.719 -0.661 1 95.62 128 GLY B O 1
ATOM 4033 N N . ARG B 1 129 ? -6.352 -38.719 -0.558 1 96.25 129 ARG B N 1
ATOM 4034 C CA . ARG B 1 129 ? -5.062 -39.281 -0.943 1 96.25 129 ARG B CA 1
ATOM 4035 C C . ARG B 1 129 ? -3.922 -38.344 -0.574 1 96.25 129 ARG B C 1
ATOM 4037 O O . ARG B 1 129 ? -4.156 -37.188 -0.21 1 96.25 129 ARG B O 1
ATOM 4044 N N . ARG B 1 130 ? -2.695 -38.812 -0.586 1 97 130 ARG B N 1
ATOM 4045 C CA . ARG B 1 130 ? -1.49 -38 -0.438 1 97 130 ARG B CA 1
ATOM 4046 C C . ARG B 1 130 ? -1.172 -37.25 -1.728 1 97 130 ARG B C 1
ATOM 4048 O O . ARG B 1 130 ? -0.499 -37.781 -2.613 1 97 130 ARG B O 1
ATOM 4055 N N . ASP B 1 131 ? -1.606 -36.125 -1.741 1 97.56 131 ASP B N 1
ATOM 4056 C CA . ASP B 1 131 ? -1.425 -35.312 -2.938 1 97.56 131 ASP B CA 1
ATOM 4057 C C . ASP B 1 131 ? -0.128 -34.5 -2.861 1 97.56 131 ASP B C 1
ATOM 4059 O O . ASP B 1 131 ? 0.135 -33.812 -1.863 1 97.56 131 ASP B O 1
ATOM 4063 N N . VAL B 1 132 ? 0.682 -34.562 -3.898 1 98.25 132 VAL B N 1
ATOM 4064 C CA . VAL B 1 132 ? 1.861 -33.719 -4.082 1 98.25 132 VAL B CA 1
ATOM 4065 C C . VAL B 1 132 ? 1.555 -32.625 -5.082 1 98.25 132 VAL B C 1
ATOM 4067 O O . VAL B 1 132 ? 1.09 -32.875 -6.191 1 98.25 132 VAL B O 1
ATOM 4070 N N . VAL B 1 133 ? 1.834 -31.391 -4.664 1 98.38 133 VAL B N 1
ATOM 4071 C CA . VAL B 1 133 ? 1.49 -30.234 -5.504 1 98.38 133 VAL B CA 1
ATOM 4072 C C . VAL B 1 133 ? 2.762 -29.5 -5.922 1 98.38 133 VAL B C 1
ATOM 4074 O O . VAL B 1 133 ? 3.646 -29.266 -5.098 1 98.38 133 VAL B O 1
ATOM 4077 N N . VAL B 1 134 ? 2.898 -29.219 -7.168 1 98.88 134 VAL B N 1
ATOM 4078 C CA . VAL B 1 134 ? 3.891 -28.281 -7.684 1 98.88 134 VAL B CA 1
ATOM 4079 C C . VAL B 1 134 ? 3.197 -27.016 -8.156 1 98.88 134 VAL B C 1
ATOM 4081 O O . VAL B 1 134 ? 2.438 -27.031 -9.133 1 98.88 134 VAL B O 1
ATOM 4084 N N . ALA B 1 135 ? 3.438 -25.938 -7.48 1 98.44 135 ALA B N 1
ATOM 4085 C CA . ALA B 1 135 ? 2.814 -24.656 -7.832 1 98.44 135 ALA B CA 1
ATOM 4086 C C . ALA B 1 135 ? 3.824 -23.719 -8.484 1 98.44 135 ALA B C 1
ATOM 4088 O O . ALA B 1 135 ? 4.852 -23.391 -7.887 1 98.44 135 ALA B O 1
ATOM 4089 N N . TRP B 1 136 ? 3.52 -23.312 -9.672 1 97.44 136 TRP B N 1
ATOM 4090 C CA . TRP B 1 136 ? 4.379 -22.422 -10.453 1 97.44 136 TRP B CA 1
ATOM 4091 C C . TRP B 1 136 ? 3.893 -20.984 -10.375 1 97.44 136 TRP B C 1
ATOM 4093 O O . TRP B 1 136 ? 2.693 -20.719 -10.492 1 97.44 136 TRP B O 1
ATOM 4103 N N . ARG B 1 137 ? 4.805 -20.109 -10.195 1 94.44 137 ARG B N 1
ATOM 4104 C CA . ARG B 1 137 ? 4.496 -18.672 -10.156 1 94.44 137 ARG B CA 1
ATOM 4105 C C . ARG B 1 137 ? 4.258 -18.125 -11.555 1 94.44 137 ARG B C 1
ATOM 4107 O O . ARG B 1 137 ? 4.953 -18.5 -12.5 1 94.44 137 ARG B O 1
ATOM 4114 N N . GLY B 1 138 ? 3.279 -17.219 -11.609 1 87 138 GLY B N 1
ATOM 4115 C CA . GLY B 1 138 ? 3.053 -16.516 -12.867 1 87 138 GLY B CA 1
ATOM 4116 C C . GLY B 1 138 ? 4.008 -15.359 -13.078 1 87 138 GLY B C 1
ATOM 4117 O O . GLY B 1 138 ? 4.961 -15.188 -12.312 1 87 138 GLY B O 1
ATOM 4118 N N . THR B 1 139 ? 3.73 -14.625 -14.086 1 78.25 139 THR B N 1
ATOM 4119 C CA . THR B 1 139 ? 4.594 -13.5 -14.422 1 78.25 139 THR B CA 1
ATOM 4120 C C . THR B 1 139 ? 4.273 -12.289 -13.547 1 78.25 139 THR B C 1
ATOM 4122 O O . THR B 1 139 ? 3.164 -12.172 -13.023 1 78.25 139 THR B O 1
ATOM 4125 N N . VAL B 1 140 ? 5.297 -11.508 -13.383 1 68.06 140 VAL B N 1
ATOM 4126 C CA . VAL B 1 140 ? 5.172 -10.258 -12.633 1 68.06 140 VAL B CA 1
ATOM 4127 C C . VAL B 1 140 ? 4.488 -9.203 -13.5 1 68.06 140 VAL B C 1
ATOM 4129 O O . VAL B 1 140 ? 3.672 -8.422 -13.008 1 68.06 140 VAL B O 1
ATOM 4132 N N . ARG B 1 141 ? 4.852 -9.219 -14.766 1 68.81 141 ARG B N 1
ATOM 4133 C CA . ARG B 1 141 ? 4.309 -8.258 -15.711 1 68.81 141 ARG B CA 1
ATOM 4134 C C . ARG B 1 141 ? 3.654 -8.961 -16.891 1 68.81 141 ARG B C 1
ATOM 4136 O O . ARG B 1 141 ? 4.203 -8.969 -18 1 68.81 141 ARG B O 1
ATOM 4143 N N . PRO B 1 142 ? 2.512 -9.547 -16.703 1 60.03 142 PRO B N 1
ATOM 4144 C CA . PRO B 1 142 ? 1.931 -10.516 -17.641 1 60.03 142 PRO B CA 1
ATOM 4145 C C . PRO B 1 142 ? 1.819 -9.969 -19.062 1 60.03 142 PRO B C 1
ATOM 4147 O O . PRO B 1 142 ? 2.041 -10.711 -20.031 1 60.03 142 PRO B O 1
ATOM 4150 N N . MET B 1 143 ? 1.585 -8.664 -19.25 1 64.25 143 MET B N 1
ATOM 4151 C CA . MET B 1 143 ? 1.182 -8.242 -20.578 1 64.25 143 MET B CA 1
ATOM 4152 C C . MET B 1 143 ? 2.398 -7.879 -21.422 1 64.25 143 MET B C 1
ATOM 4154 O O . MET B 1 143 ? 2.322 -7.855 -22.656 1 64.25 143 MET B O 1
ATOM 4158 N N . GLU B 1 144 ? 3.354 -7.629 -20.812 1 63.12 144 GLU B N 1
ATOM 4159 C CA . GLU B 1 144 ? 4.52 -7.164 -21.547 1 63.12 144 GLU B CA 1
ATOM 4160 C C . GLU B 1 144 ? 5.086 -8.273 -22.438 1 63.12 144 GLU B C 1
ATOM 4162 O O . GLU B 1 144 ? 5.523 -8.016 -23.562 1 63.12 144 GLU B O 1
ATOM 4167 N N . TRP B 1 145 ? 4.969 -9.422 -22.078 1 61.56 145 TRP B N 1
ATOM 4168 C CA . TRP B 1 145 ? 5.598 -10.5 -22.828 1 61.56 145 TRP B CA 1
ATOM 4169 C C . TRP B 1 145 ? 4.777 -10.844 -24.078 1 61.56 145 TRP B C 1
ATOM 4171 O O . TRP B 1 145 ? 5.316 -11.367 -25.047 1 61.56 145 TRP B O 1
ATOM 4181 N N . LEU B 1 146 ? 3.525 -10.562 -23.922 1 64.44 146 LEU B N 1
ATOM 4182 C CA . LEU B 1 146 ? 2.66 -10.859 -25.047 1 64.44 146 LEU B CA 1
ATOM 4183 C C . LEU B 1 146 ? 3.076 -10.055 -26.281 1 64.44 146 LEU B C 1
ATOM 4185 O O . LEU B 1 146 ? 2.945 -10.523 -27.406 1 64.44 146 LEU B O 1
ATOM 4189 N N . ASN B 1 147 ? 3.633 -8.961 -25.891 1 59.88 147 ASN B N 1
ATOM 4190 C CA . ASN B 1 147 ? 4.031 -8.07 -26.969 1 59.88 147 ASN B CA 1
ATOM 4191 C C . ASN B 1 147 ? 5.371 -8.484 -27.578 1 59.88 147 ASN B C 1
ATOM 4193 O O . ASN B 1 147 ? 5.652 -8.188 -28.734 1 59.88 147 ASN B O 1
ATOM 4197 N N . ASP B 1 148 ? 6.199 -9.008 -26.672 1 58.03 148 ASP B N 1
ATOM 4198 C CA . ASP B 1 148 ? 7.531 -9.32 -27.188 1 58.03 148 ASP B CA 1
ATOM 4199 C C . ASP B 1 148 ? 7.543 -10.68 -27.891 1 58.03 148 ASP B C 1
ATOM 4201 O O . ASP B 1 148 ? 7.191 -11.695 -27.297 1 58.03 148 ASP B O 1
ATOM 4205 N N . LEU B 1 149 ? 7.02 -10.867 -29 1 58.94 149 LEU B N 1
ATOM 4206 C CA . LEU B 1 149 ? 6.574 -11.695 -30.109 1 58.94 149 LEU B CA 1
ATOM 4207 C C . LEU B 1 149 ? 7.512 -12.875 -30.312 1 58.94 149 LEU B C 1
ATOM 4209 O O . LEU B 1 149 ? 7.434 -13.57 -31.328 1 58.94 149 LEU B O 1
ATOM 4213 N N . ASP B 1 150 ? 8.406 -13.32 -29.469 1 71.94 150 ASP B N 1
ATOM 4214 C CA . ASP B 1 150 ? 9.148 -14.492 -29.906 1 71.94 150 ASP B CA 1
ATOM 4215 C C . ASP B 1 150 ? 8.406 -15.781 -29.562 1 71.94 150 ASP B C 1
ATOM 4217 O O . ASP B 1 150 ? 8.438 -16.219 -28.406 1 71.94 150 ASP B O 1
ATOM 4221 N N . PHE B 1 151 ? 7.789 -16.406 -30.625 1 83.06 151 PHE B N 1
ATOM 4222 C CA . PHE B 1 151 ? 7.012 -17.625 -30.438 1 83.06 151 PHE B CA 1
ATOM 4223 C C . PHE B 1 151 ? 7.707 -18.812 -31.094 1 83.06 151 PHE B C 1
ATOM 4225 O O . PHE B 1 151 ? 7.047 -19.703 -31.641 1 83.06 151 PHE B O 1
ATOM 4232 N N . THR B 1 152 ? 9.062 -18.75 -30.953 1 88.5 152 THR B N 1
ATOM 4233 C CA . THR B 1 152 ? 9.844 -19.797 -31.609 1 88.5 152 THR B CA 1
ATOM 4234 C C . THR B 1 152 ? 9.602 -21.141 -30.938 1 88.5 152 THR B C 1
ATOM 4236 O O . THR B 1 152 ? 9.555 -21.234 -29.703 1 88.5 152 THR B O 1
ATOM 4239 N N . LEU B 1 153 ? 9.398 -22.156 -31.828 1 92.75 153 LEU B N 1
ATOM 4240 C CA . LEU B 1 153 ? 9.242 -23.531 -31.375 1 92.75 153 LEU B CA 1
ATOM 4241 C C . LEU B 1 153 ? 10.578 -24.266 -31.391 1 92.75 153 LEU B C 1
ATOM 4243 O O . LEU B 1 153 ? 11.375 -24.094 -32.312 1 92.75 153 LEU B O 1
ATOM 4247 N N . VAL B 1 154 ? 10.805 -25.016 -30.344 1 93.62 154 VAL B N 1
ATOM 4248 C CA . VAL B 1 154 ? 12 -25.828 -30.266 1 93.62 154 VAL B CA 1
ATOM 4249 C C . VAL B 1 154 ? 11.625 -27.266 -29.891 1 93.62 154 VAL B C 1
ATOM 4251 O O . VAL B 1 154 ? 10.562 -27.5 -29.312 1 93.62 154 VAL B O 1
ATOM 4254 N N . SER B 1 155 ? 12.531 -28.141 -30.219 1 93.56 155 SER B N 1
ATOM 4255 C CA . SER B 1 155 ? 12.273 -29.547 -29.938 1 93.56 155 SER B CA 1
ATOM 4256 C C . SER B 1 155 ? 12.234 -29.812 -28.438 1 93.56 155 SER B C 1
ATOM 4258 O O . SER B 1 155 ? 13.086 -29.328 -27.688 1 93.56 155 SER B O 1
ATOM 4260 N N . ALA B 1 156 ? 11.234 -30.562 -28.031 1 92.19 156 ALA B N 1
ATOM 4261 C CA . ALA B 1 156 ? 11.109 -30.953 -26.625 1 92.19 156 ALA B CA 1
ATOM 4262 C C . ALA B 1 156 ? 11.586 -32.375 -26.406 1 92.19 156 ALA B C 1
ATOM 4264 O O . ALA B 1 156 ? 11.391 -32.969 -25.344 1 92.19 156 ALA B O 1
ATOM 4265 N N . ALA B 1 157 ? 12.234 -32.938 -27.297 1 87.62 157 ALA B N 1
ATOM 4266 C CA . ALA B 1 157 ? 12.617 -34.344 -27.25 1 87.62 157 ALA B CA 1
ATOM 4267 C C . ALA B 1 157 ? 13.594 -34.594 -26.109 1 87.62 157 ALA B C 1
ATOM 4269 O O . ALA B 1 157 ? 13.578 -35.688 -25.516 1 87.62 157 ALA B O 1
ATOM 4270 N N . GLY B 1 158 ? 14.359 -33.719 -25.781 1 87.56 158 GLY B N 1
ATOM 4271 C CA . GLY B 1 158 ? 15.312 -33.875 -24.703 1 87.56 158 GLY B CA 1
ATOM 4272 C C . GLY B 1 158 ? 14.664 -34.031 -23.344 1 87.56 158 GLY B C 1
ATOM 4273 O O . GLY B 1 158 ? 15.227 -34.656 -22.438 1 87.56 158 GLY B O 1
ATOM 4274 N N . VAL B 1 159 ? 13.484 -33.5 -23.234 1 92.38 159 VAL B N 1
ATOM 4275 C CA . VAL B 1 159 ? 12.773 -33.531 -21.953 1 92.38 159 VAL B CA 1
ATOM 4276 C C . VAL B 1 159 ? 11.672 -34.562 -21.969 1 92.38 159 VAL B C 1
ATOM 4278 O O . VAL B 1 159 ? 11.5 -35.312 -21.016 1 92.38 159 VAL B O 1
ATOM 4281 N N . LEU B 1 160 ? 11 -34.75 -23.109 1 92.44 160 LEU B N 1
ATOM 4282 C CA . LEU B 1 160 ? 9.789 -35.562 -23.188 1 92.44 160 LEU B CA 1
ATOM 4283 C C . LEU B 1 160 ? 10.055 -36.844 -23.922 1 92.44 160 LEU B C 1
ATOM 4285 O O . LEU B 1 160 ? 9.188 -37.719 -23.984 1 92.44 160 LEU B O 1
ATOM 4289 N N . GLY B 1 161 ? 11.219 -37.062 -24.375 1 80.88 161 GLY B N 1
ATOM 4290 C CA . GLY B 1 161 ? 11.539 -38.25 -25.156 1 80.88 161 GLY B CA 1
ATOM 4291 C C . GLY B 1 161 ? 11.078 -38.125 -26.594 1 80.88 161 GLY B C 1
ATOM 4292 O O . GLY B 1 161 ? 10.117 -37.438 -26.906 1 80.88 161 GLY B O 1
ATOM 4293 N N . ALA B 1 162 ? 11.867 -38.438 -27.547 1 64.88 162 ALA B N 1
ATOM 4294 C CA . ALA B 1 162 ? 11.523 -38.406 -28.969 1 64.88 162 ALA B CA 1
ATOM 4295 C C . ALA B 1 162 ? 10.648 -39.594 -29.359 1 64.88 162 ALA B C 1
ATOM 4297 O O . ALA B 1 162 ? 9.773 -39.469 -30.219 1 64.88 162 ALA B O 1
ATOM 4298 N N . GLY B 1 163 ? 10.414 -40.562 -28.453 1 60.19 163 GLY B N 1
ATOM 4299 C CA . GLY B 1 163 ? 9.727 -41.844 -28.594 1 60.19 163 GLY B CA 1
ATOM 4300 C C . GLY B 1 163 ? 9.336 -42.156 -30.016 1 60.19 163 GLY B C 1
ATOM 4301 O O . GLY B 1 163 ? 8.289 -42.75 -30.266 1 60.19 163 GLY B O 1
ATOM 4302 N N . GLY B 1 164 ? 10.133 -41.719 -31.047 1 64.75 164 GLY B N 1
ATOM 4303 C CA . GLY B 1 164 ? 9.867 -42.031 -32.438 1 64.75 164 GLY B CA 1
ATOM 4304 C C . GLY B 1 164 ? 8.617 -41.344 -32.969 1 64.75 164 GLY B C 1
ATOM 4305 O O . GLY B 1 164 ? 8.055 -41.781 -34 1 64.75 164 GLY B O 1
ATOM 4306 N N . ARG B 1 165 ? 8.125 -40.375 -32.312 1 69.69 165 ARG B N 1
ATOM 4307 C CA . ARG B 1 165 ? 6.883 -39.719 -32.688 1 69.69 165 ARG B CA 1
ATOM 4308 C C . ARG B 1 165 ? 7.102 -38.812 -33.906 1 69.69 165 ARG B C 1
ATOM 4310 O O . ARG B 1 165 ? 8.164 -38.188 -34.031 1 69.69 165 ARG B O 1
ATOM 4317 N N . SER B 1 166 ? 6.168 -39 -34.938 1 73.31 166 SER B N 1
ATOM 4318 C CA . SER B 1 166 ? 6.066 -38.125 -36.094 1 73.31 166 SER B CA 1
ATOM 4319 C C . SER B 1 166 ? 4.723 -37.406 -36.125 1 73.31 166 SER B C 1
ATOM 4321 O O . SER B 1 166 ? 3.674 -38.031 -36.219 1 73.31 166 SER B O 1
ATOM 4323 N N . PRO B 1 167 ? 4.844 -36.031 -36.031 1 79.75 167 PRO B N 1
ATOM 4324 C CA . PRO B 1 167 ? 5.941 -35.062 -35.844 1 79.75 167 PRO B CA 1
ATOM 4325 C C . PRO B 1 167 ? 6.488 -35.062 -34.438 1 79.75 167 PRO B C 1
ATOM 4327 O O . PRO B 1 167 ? 5.758 -35.375 -33.469 1 79.75 167 PRO B O 1
ATOM 4330 N N . ALA B 1 168 ? 7.695 -34.75 -34.312 1 87.88 168 ALA B N 1
ATOM 4331 C CA . ALA B 1 168 ? 8.336 -34.625 -33 1 87.88 168 ALA B CA 1
ATOM 4332 C C . ALA B 1 168 ? 7.738 -33.469 -32.219 1 87.88 168 ALA B C 1
ATOM 4334 O O . ALA B 1 168 ? 7.414 -32.406 -32.781 1 87.88 168 ALA B O 1
ATOM 4335 N N . PRO B 1 169 ? 7.508 -33.688 -30.969 1 93.94 169 PRO B N 1
ATOM 4336 C CA . PRO B 1 169 ? 6.91 -32.594 -30.156 1 93.94 169 PRO B CA 1
ATOM 4337 C C . PRO B 1 169 ? 7.801 -31.375 -30.062 1 93.94 169 PRO B C 1
ATOM 4339 O O . PRO B 1 169 ? 8.992 -31.484 -29.766 1 93.94 169 PRO B O 1
ATOM 4342 N N . ARG B 1 170 ? 7.242 -30.203 -30.375 1 95.62 170 ARG B N 1
ATOM 4343 C CA . ARG B 1 170 ? 7.91 -28.922 -30.188 1 95.62 170 ARG B CA 1
ATOM 4344 C C . ARG B 1 170 ? 7.141 -28.047 -29.203 1 95.62 170 ARG B C 1
ATOM 4346 O O . ARG B 1 170 ? 5.91 -28.109 -29.141 1 95.62 170 ARG B O 1
ATOM 4353 N N . VAL B 1 171 ? 7.945 -27.297 -28.438 1 95.19 171 VAL B N 1
ATOM 4354 C CA . VAL B 1 171 ? 7.344 -26.406 -27.453 1 95.19 171 VAL B CA 1
ATOM 4355 C C . VAL B 1 171 ? 7.973 -25.016 -27.547 1 95.19 171 VAL B C 1
ATOM 4357 O O . VAL B 1 171 ? 9.008 -24.844 -28.203 1 95.19 171 VAL B O 1
ATOM 4360 N N . HIS B 1 172 ? 7.32 -24.078 -27 1 92.06 172 HIS B N 1
ATOM 4361 C CA . HIS B 1 172 ? 7.824 -22.719 -26.969 1 92.06 172 HIS B CA 1
ATOM 4362 C C . HIS B 1 172 ? 9.203 -22.641 -26.328 1 92.06 172 HIS B C 1
ATOM 4364 O O . HIS B 1 172 ? 9.406 -23.156 -25.234 1 92.06 172 HIS B O 1
ATOM 4370 N N . ARG B 1 173 ? 10.141 -21.984 -26.953 1 90.44 173 ARG B N 1
ATOM 4371 C CA . ARG B 1 173 ? 11.531 -21.906 -26.516 1 90.44 173 ARG B CA 1
ATOM 4372 C C . ARG B 1 173 ? 11.633 -21.297 -25.125 1 90.44 173 ARG B C 1
ATOM 4374 O O . ARG B 1 173 ? 12.422 -21.75 -24.297 1 90.44 173 ARG B O 1
ATOM 4381 N N . GLY B 1 174 ? 10.828 -20.281 -24.875 1 86.56 174 GLY B N 1
ATOM 4382 C CA . GLY B 1 174 ? 10.875 -19.578 -23.594 1 86.56 174 GLY B CA 1
ATOM 4383 C C . GLY B 1 174 ? 10.453 -20.453 -22.422 1 86.56 174 GLY B C 1
ATOM 4384 O O . GLY B 1 174 ? 11.102 -20.453 -21.375 1 86.56 174 GLY B O 1
ATOM 4385 N N . TRP B 1 175 ? 9.375 -21.266 -22.641 1 90.62 175 TRP B N 1
ATOM 4386 C CA . TRP B 1 175 ? 8.906 -22.156 -21.578 1 90.62 175 TRP B CA 1
ATOM 4387 C C . TRP B 1 175 ? 9.961 -23.203 -21.234 1 90.62 175 TRP B C 1
ATOM 4389 O O . TRP B 1 175 ? 10.25 -23.453 -20.062 1 90.62 175 TRP B O 1
ATOM 4399 N N . LEU B 1 176 ? 10.461 -23.719 -22.312 1 92.25 176 LEU B N 1
ATOM 4400 C CA . LEU B 1 176 ? 11.453 -24.766 -22.125 1 92.25 176 LEU B CA 1
ATOM 4401 C C . LEU B 1 176 ? 12.695 -24.234 -21.422 1 92.25 176 LEU B C 1
ATOM 4403 O O . LEU B 1 176 ? 13.273 -24.906 -20.562 1 92.25 176 LEU B O 1
ATOM 4407 N N . SER B 1 177 ? 13.047 -23.094 -21.75 1 88.88 177 SER B N 1
ATOM 4408 C CA . SER B 1 177 ? 14.227 -22.484 -21.156 1 88.88 177 SER B CA 1
ATOM 4409 C C . SER B 1 177 ? 14.047 -22.25 -19.656 1 88.88 177 SER B C 1
ATOM 4411 O O . SER B 1 177 ? 14.93 -22.594 -18.859 1 88.88 177 SER B O 1
ATOM 4413 N N . ILE B 1 178 ? 12.969 -21.719 -19.25 1 88.69 178 ILE B N 1
ATOM 4414 C CA . ILE B 1 178 ? 12.688 -21.484 -17.844 1 88.69 178 ILE B CA 1
ATOM 4415 C C . ILE B 1 178 ? 12.742 -22.797 -17.078 1 88.69 178 ILE B C 1
ATOM 4417 O O . ILE B 1 178 ? 13.273 -22.859 -15.969 1 88.69 178 ILE B O 1
ATOM 4421 N N . TYR B 1 179 ? 12.281 -23.812 -17.719 1 93.81 179 TYR B N 1
ATOM 4422 C CA . TYR B 1 179 ? 12.133 -25.125 -17.094 1 93.81 179 TYR B CA 1
ATOM 4423 C C . TYR B 1 179 ? 13.484 -25.828 -16.969 1 93.81 179 TYR B C 1
ATOM 4425 O O . TYR B 1 179 ? 13.75 -26.484 -15.969 1 93.81 179 TYR B O 1
ATOM 4433 N N . THR B 1 180 ? 14.445 -25.562 -17.906 1 94 180 THR B N 1
ATOM 4434 C CA . THR B 1 180 ? 15.602 -26.453 -18 1 94 180 THR B CA 1
ATOM 4435 C C . THR B 1 180 ? 16.891 -25.672 -17.766 1 94 180 THR B C 1
ATOM 4437 O O . THR B 1 180 ? 17.953 -26.266 -17.562 1 94 180 THR B O 1
ATOM 4440 N N . ALA B 1 181 ? 16.812 -24.391 -17.766 1 90.19 181 ALA B N 1
ATOM 4441 C CA . ALA B 1 181 ? 18.047 -23.609 -17.656 1 90.19 181 ALA B CA 1
ATOM 4442 C C . ALA B 1 181 ? 18.594 -23.672 -16.234 1 90.19 181 ALA B C 1
ATOM 4444 O O . ALA B 1 181 ? 17.844 -23.641 -15.266 1 90.19 181 ALA B O 1
ATOM 4445 N N . SER B 1 182 ? 19.891 -23.797 -16.203 1 88.62 182 SER B N 1
ATOM 4446 C CA . SER B 1 182 ? 20.594 -23.734 -14.922 1 88.62 182 SER B CA 1
ATOM 4447 C C . SER B 1 182 ? 21.547 -22.547 -14.883 1 88.62 182 SER B C 1
ATOM 4449 O O . SER B 1 182 ? 21.969 -22.047 -15.93 1 88.62 182 SER B O 1
ATOM 4451 N N . ASP B 1 183 ? 21.734 -22.031 -13.703 1 81.94 183 ASP B N 1
ATOM 4452 C CA . ASP B 1 183 ? 22.688 -20.938 -13.477 1 81.94 183 ASP B CA 1
ATOM 4453 C C . ASP B 1 183 ? 23.688 -21.312 -12.383 1 81.94 183 ASP B C 1
ATOM 4455 O O . ASP B 1 183 ? 23.359 -21.266 -11.195 1 81.94 183 ASP B O 1
ATOM 4459 N N . PRO B 1 184 ? 24.906 -21.531 -12.781 1 83 184 PRO B N 1
ATOM 4460 C CA . PRO B 1 184 ? 25.906 -21.906 -11.781 1 83 184 PRO B CA 1
ATOM 4461 C C . PRO B 1 184 ? 26.234 -20.766 -10.805 1 83 184 PRO B C 1
ATOM 4463 O O . PRO B 1 184 ? 26.766 -21.016 -9.727 1 83 184 PRO B O 1
ATOM 4466 N N . ALA B 1 185 ? 25.938 -19.609 -11.18 1 81 185 ALA B N 1
ATOM 4467 C CA . ALA B 1 185 ? 26.266 -18.469 -10.352 1 81 185 ALA B CA 1
ATOM 4468 C C . ALA B 1 185 ? 25.125 -18.125 -9.391 1 81 185 ALA B C 1
ATOM 4470 O O . ALA B 1 185 ? 25.266 -17.25 -8.539 1 81 185 ALA B O 1
ATOM 4471 N N . SER B 1 186 ? 24.047 -18.875 -9.5 1 82.44 186 SER B N 1
ATOM 4472 C CA . SER B 1 186 ? 22.906 -18.562 -8.656 1 82.44 186 SER B CA 1
ATOM 4473 C C . SER B 1 186 ? 23.234 -18.797 -7.184 1 82.44 186 SER B C 1
ATOM 4475 O O . SER B 1 186 ? 23.891 -19.781 -6.832 1 82.44 186 SER B O 1
ATOM 4477 N N . LYS B 1 187 ? 22.75 -17.828 -6.363 1 79.69 187 LYS B N 1
ATOM 4478 C CA . LYS B 1 187 ? 22.953 -17.969 -4.922 1 79.69 187 LYS B CA 1
ATOM 4479 C C . LYS B 1 187 ? 21.906 -18.875 -4.297 1 79.69 187 LYS B C 1
ATOM 4481 O O . LYS B 1 187 ? 22.016 -19.25 -3.133 1 79.69 187 LYS B O 1
ATOM 4486 N N . TYR B 1 188 ? 20.922 -19.25 -5.125 1 82.94 188 TYR B N 1
ATOM 4487 C CA . TYR B 1 188 ? 19.812 -20.031 -4.574 1 82.94 188 TYR B CA 1
ATOM 4488 C C . TYR B 1 188 ? 19.969 -21.5 -4.914 1 82.94 188 TYR B C 1
ATOM 4490 O O . TYR B 1 188 ? 19.859 -22.359 -4.039 1 82.94 188 TYR B O 1
ATOM 4498 N N . SER B 1 189 ? 20.172 -21.766 -6.234 1 85.69 189 SER B N 1
ATOM 4499 C CA . SER B 1 189 ? 20.328 -23.141 -6.676 1 85.69 189 SER B CA 1
ATOM 4500 C C . SER B 1 189 ? 21.125 -23.219 -7.973 1 85.69 189 SER B C 1
ATOM 4502 O O . SER B 1 189 ? 20.938 -22.406 -8.875 1 85.69 189 SER B O 1
ATOM 4504 N N . LYS B 1 190 ? 21.984 -24.172 -8.023 1 90.44 190 LYS B N 1
ATOM 4505 C CA . LYS B 1 190 ? 22.75 -24.391 -9.234 1 90.44 190 LYS B CA 1
ATOM 4506 C C . LYS B 1 190 ? 22.031 -25.344 -10.188 1 90.44 190 LYS B C 1
ATOM 4508 O O . LYS B 1 190 ? 22.469 -25.562 -11.32 1 90.44 190 LYS B O 1
ATOM 4513 N N . LEU B 1 191 ? 20.938 -25.828 -9.727 1 93.69 191 LEU B N 1
ATOM 4514 C CA . LEU B 1 191 ? 20.141 -26.766 -10.516 1 93.69 191 LEU B CA 1
ATOM 4515 C C . LEU B 1 191 ? 19.047 -26.031 -11.281 1 93.69 191 LEU B C 1
ATOM 4517 O O . LEU B 1 191 ? 18.609 -24.953 -10.867 1 93.69 191 LEU B O 1
ATOM 4521 N N . SER B 1 192 ? 18.609 -26.641 -12.422 1 94.25 192 SER B N 1
ATOM 4522 C CA . SER B 1 192 ? 17.422 -26.141 -13.117 1 94.25 192 SER B CA 1
ATOM 4523 C C . SER B 1 192 ? 16.172 -26.359 -12.297 1 94.25 192 SER B C 1
ATOM 4525 O O . SER B 1 192 ? 16.156 -27.172 -11.367 1 94.25 192 SER B O 1
ATOM 4527 N N . ALA B 1 193 ? 15.18 -25.625 -12.641 1 95.5 193 ALA B N 1
ATOM 4528 C CA . ALA B 1 193 ? 13.898 -25.875 -11.992 1 95.5 193 ALA B CA 1
ATOM 4529 C C . ALA B 1 193 ? 13.461 -27.328 -12.172 1 95.5 193 ALA B C 1
ATOM 4531 O O . ALA B 1 193 ? 12.977 -27.953 -11.227 1 95.5 193 ALA B O 1
ATOM 4532 N N . ARG B 1 194 ? 13.656 -27.875 -13.336 1 97.25 194 ARG B N 1
ATOM 4533 C CA . ARG B 1 194 ? 13.328 -29.266 -13.648 1 97.25 194 ARG B CA 1
ATOM 4534 C C . ARG B 1 194 ? 14.008 -30.219 -12.672 1 97.25 194 ARG B C 1
ATOM 4536 O O . ARG B 1 194 ? 13.352 -31.094 -12.094 1 97.25 194 ARG B O 1
ATOM 4543 N N . GLU B 1 195 ? 15.266 -29.984 -12.508 1 97.12 195 GLU B N 1
ATOM 4544 C CA . GLU B 1 195 ? 16.031 -30.875 -11.641 1 97.12 195 GLU B CA 1
ATOM 4545 C C . GLU B 1 195 ? 15.586 -30.75 -10.18 1 97.12 195 GLU B C 1
ATOM 4547 O O . GLU B 1 195 ? 15.445 -31.75 -9.484 1 97.12 195 GLU B O 1
ATOM 4552 N N . GLN B 1 196 ? 15.367 -29.547 -9.766 1 97.44 196 GLN B N 1
ATOM 4553 C CA . GLN B 1 196 ? 14.922 -29.297 -8.398 1 97.44 196 GLN B CA 1
ATOM 4554 C C . GLN B 1 196 ? 13.602 -30 -8.109 1 97.44 196 GLN B C 1
ATOM 4556 O O . GLN B 1 196 ? 13.461 -30.688 -7.094 1 97.44 196 GLN B O 1
ATOM 4561 N N . ILE B 1 197 ? 12.703 -29.875 -8.992 1 98.5 197 ILE B N 1
ATOM 4562 C CA . ILE B 1 197 ? 11.367 -30.438 -8.828 1 98.5 197 ILE B CA 1
ATOM 4563 C C . ILE B 1 197 ? 11.43 -31.953 -8.914 1 98.5 197 ILE B C 1
ATOM 4565 O O . ILE B 1 197 ? 10.812 -32.656 -8.102 1 98.5 197 ILE B O 1
ATOM 4569 N N . SER B 1 198 ? 12.172 -32.469 -9.906 1 97.75 198 SER B N 1
ATOM 4570 C CA . SER B 1 198 ? 12.312 -33.906 -10.078 1 97.75 198 SER B CA 1
ATOM 4571 C C . SER B 1 198 ? 12.875 -34.562 -8.82 1 97.75 198 SER B C 1
ATOM 4573 O O . SER B 1 198 ? 12.375 -35.594 -8.383 1 97.75 198 SER B O 1
ATOM 4575 N N . ASP B 1 199 ? 13.875 -33.906 -8.266 1 97.88 199 ASP B N 1
ATOM 4576 C CA . ASP B 1 199 ? 14.492 -34.438 -7.059 1 97.88 199 ASP B CA 1
ATOM 4577 C C . ASP B 1 199 ? 13.492 -34.5 -5.91 1 97.88 199 ASP B C 1
ATOM 4579 O O . ASP B 1 199 ? 13.406 -35.5 -5.199 1 97.88 199 ASP B O 1
ATOM 4583 N N . GLU B 1 200 ? 12.758 -33.5 -5.781 1 98.19 200 GLU B N 1
ATOM 4584 C CA . GLU B 1 200 ? 11.812 -33.406 -4.664 1 98.19 200 GLU B CA 1
ATOM 4585 C C . GLU B 1 200 ? 10.656 -34.375 -4.855 1 98.19 200 GLU B C 1
ATOM 4587 O O . GLU B 1 200 ? 10.219 -35.031 -3.9 1 98.19 200 GLU B O 1
ATOM 4592 N N . ILE B 1 201 ? 10.148 -34.5 -6.062 1 97.94 201 ILE B N 1
ATOM 4593 C CA . ILE B 1 201 ? 9.062 -35.438 -6.34 1 97.94 201 ILE B CA 1
ATOM 4594 C C . ILE B 1 201 ? 9.523 -36.875 -6.074 1 97.94 201 ILE B C 1
ATOM 4596 O O . ILE B 1 201 ? 8.812 -37.656 -5.441 1 97.94 201 ILE B O 1
ATOM 4600 N N . LYS B 1 202 ? 10.719 -37.188 -6.531 1 96.44 202 LYS B N 1
ATOM 4601 C CA . LYS B 1 202 ? 11.266 -38.531 -6.281 1 96.44 202 LYS B CA 1
ATOM 4602 C C . LYS B 1 202 ? 11.336 -38.812 -4.785 1 96.44 202 LYS B C 1
ATOM 4604 O O . LYS B 1 202 ? 10.938 -39.906 -4.34 1 96.44 202 LYS B O 1
ATOM 4609 N N . ARG B 1 203 ? 11.812 -37.844 -4.074 1 97.5 203 ARG B N 1
ATOM 4610 C CA . ARG B 1 203 ? 11.922 -38 -2.629 1 97.5 203 ARG B CA 1
ATOM 4611 C C . ARG B 1 203 ? 10.555 -38.25 -2.002 1 97.5 203 ARG B C 1
ATOM 4613 O O . ARG B 1 203 ? 10.391 -39.156 -1.178 1 97.5 203 ARG B O 1
ATOM 4620 N N . LEU B 1 204 ? 9.578 -37.469 -2.369 1 97.56 204 LEU B N 1
ATOM 4621 C CA . LEU B 1 204 ? 8.25 -37.562 -1.784 1 97.56 204 LEU B CA 1
ATOM 4622 C C . LEU B 1 204 ? 7.566 -38.875 -2.191 1 97.56 204 LEU B C 1
ATOM 4624 O O . LEU B 1 204 ? 6.879 -39.5 -1.382 1 97.56 204 LEU B O 1
ATOM 4628 N N . MET B 1 205 ? 7.734 -39.312 -3.449 1 95.75 205 MET B N 1
ATOM 4629 C CA . MET B 1 205 ? 7.133 -40.562 -3.926 1 95.75 205 MET B CA 1
ATOM 4630 C C . MET B 1 205 ? 7.715 -41.75 -3.193 1 95.75 205 MET B C 1
ATOM 4632 O O . MET B 1 205 ? 7.004 -42.75 -2.934 1 95.75 205 MET B O 1
ATOM 4636 N N . ASP B 1 206 ? 8.984 -41.625 -2.877 1 95.38 206 ASP B N 1
ATOM 4637 C CA . ASP B 1 206 ? 9.609 -42.688 -2.094 1 95.38 206 ASP B CA 1
ATOM 4638 C C . ASP B 1 206 ? 9.094 -42.688 -0.656 1 95.38 206 ASP B C 1
ATOM 4640 O O . ASP B 1 206 ? 8.766 -43.75 -0.109 1 95.38 206 ASP B O 1
ATOM 4644 N N . LYS B 1 207 ? 8.992 -41.562 -0.103 1 96.38 207 LYS B N 1
ATOM 4645 C CA . LYS B 1 207 ? 8.562 -41.406 1.284 1 96.38 207 LYS B CA 1
ATOM 4646 C C . LYS B 1 207 ? 7.145 -41.969 1.475 1 96.38 207 LYS B C 1
ATOM 4648 O O . LYS B 1 207 ? 6.844 -42.594 2.498 1 96.38 207 LYS B O 1
ATOM 4653 N N . TYR B 1 208 ? 6.344 -41.719 0.488 1 96.31 208 TYR B N 1
ATOM 4654 C CA . TYR B 1 208 ? 4.938 -42.094 0.642 1 96.31 208 TYR B CA 1
ATOM 4655 C C . TYR B 1 208 ? 4.566 -43.25 -0.286 1 96.31 208 TYR B C 1
ATOM 4657 O O . TYR B 1 208 ? 3.441 -43.281 -0.79 1 96.31 208 TYR B O 1
ATOM 4665 N N . LYS B 1 209 ? 5.414 -44.125 -0.596 1 93.38 209 LYS B N 1
ATOM 4666 C CA . LYS B 1 209 ? 5.277 -45.188 -1.574 1 93.38 209 LYS B CA 1
ATOM 4667 C C . LYS B 1 209 ? 4.152 -46.156 -1.187 1 93.38 209 LYS B C 1
ATOM 4669 O O . LYS B 1 209 ? 3.576 -46.844 -2.045 1 93.38 209 LYS B O 1
ATOM 4674 N N . ASP B 1 210 ? 3.773 -46.188 0.059 1 94.12 210 ASP B N 1
ATOM 4675 C CA . ASP B 1 210 ? 2.777 -47.156 0.542 1 94.12 210 ASP B CA 1
ATOM 4676 C C . ASP B 1 210 ? 1.396 -46.5 0.62 1 94.12 210 ASP B C 1
ATOM 4678 O O . ASP B 1 210 ? 0.44 -47.125 1.088 1 94.12 210 ASP B O 1
ATOM 4682 N N . GLU B 1 211 ? 1.27 -45.281 0.176 1 95.31 211 GLU B N 1
ATOM 4683 C CA . GLU B 1 211 ? 0.001 -44.562 0.2 1 95.31 211 GLU B CA 1
ATOM 4684 C C . GLU B 1 211 ? -0.527 -44.344 -1.212 1 95.31 211 GLU B C 1
ATOM 4686 O O . GLU B 1 211 ? 0.218 -44.438 -2.188 1 95.31 211 GLU B O 1
ATOM 4691 N N . GLU B 1 212 ? -1.884 -44.125 -1.272 1 95.06 212 GLU B N 1
ATOM 4692 C CA . GLU B 1 212 ? -2.422 -43.594 -2.531 1 95.06 212 GLU B CA 1
ATOM 4693 C C . GLU B 1 212 ? -1.995 -42.156 -2.77 1 95.06 212 GLU B C 1
ATOM 4695 O O . GLU B 1 212 ? -2.189 -41.312 -1.909 1 95.06 212 GLU B O 1
ATOM 4700 N N . THR B 1 213 ? -1.351 -41.938 -3.908 1 96.56 213 THR B N 1
ATOM 4701 C CA . THR B 1 213 ? -0.778 -40.625 -4.152 1 96.56 213 THR B CA 1
ATOM 4702 C C . THR B 1 213 ? -1.306 -40.031 -5.461 1 96.56 213 THR B C 1
ATOM 4704 O O . THR B 1 213 ? -1.842 -40.781 -6.297 1 96.56 213 THR B O 1
ATOM 4707 N N . SER B 1 214 ? -1.312 -38.812 -5.57 1 97.5 214 SER B N 1
ATOM 4708 C CA . SER B 1 214 ? -1.484 -38.062 -6.805 1 97.5 214 SER B CA 1
ATOM 4709 C C . SER B 1 214 ? -0.477 -36.906 -6.895 1 97.5 214 SER B C 1
ATOM 4711 O O . SER B 1 214 ? 0.113 -36.531 -5.891 1 97.5 214 SER B O 1
ATOM 4713 N N . ILE B 1 215 ? -0.183 -36.469 -8.102 1 98.44 215 ILE B N 1
ATOM 4714 C CA . ILE B 1 215 ? 0.612 -35.25 -8.32 1 98.44 215 ILE B CA 1
ATOM 4715 C C . ILE B 1 215 ? -0.224 -34.219 -9.055 1 98.44 215 ILE B C 1
ATOM 4717 O O . ILE B 1 215 ? -0.837 -34.5 -10.086 1 98.44 215 ILE B O 1
ATOM 4721 N N . THR B 1 216 ? -0.334 -33.094 -8.492 1 98.75 216 THR B N 1
ATOM 4722 C CA . THR B 1 216 ? -1.035 -31.984 -9.125 1 98.75 216 THR B CA 1
ATOM 4723 C C . THR B 1 216 ? -0.074 -30.828 -9.414 1 98.75 216 THR B C 1
ATOM 4725 O O . THR B 1 216 ? 0.668 -30.406 -8.523 1 98.75 216 THR B O 1
ATOM 4728 N N . VAL B 1 217 ? -0.02 -30.406 -10.633 1 98.88 217 VAL B N 1
ATOM 4729 C CA . VAL B 1 217 ? 0.768 -29.25 -11.031 1 98.88 217 VAL B CA 1
ATOM 4730 C C . VAL B 1 217 ? -0.16 -28.078 -11.367 1 98.88 217 VAL B C 1
ATOM 4732 O O . VAL B 1 217 ? -1.166 -28.25 -12.055 1 98.88 217 VAL B O 1
ATOM 4735 N N . VAL B 1 218 ? 0.122 -26.938 -10.789 1 98.75 218 VAL B N 1
ATOM 4736 C CA . VAL B 1 218 ? -0.792 -25.812 -10.969 1 98.75 218 VAL B CA 1
ATOM 4737 C C . VAL B 1 218 ? 0.001 -24.547 -11.289 1 98.75 218 VAL B C 1
ATOM 4739 O O . VAL B 1 218 ? 1.146 -24.391 -10.852 1 98.75 218 VAL B O 1
ATOM 4742 N N . GLY B 1 219 ? -0.59 -23.656 -12.094 1 98.19 219 GLY B N 1
ATOM 4743 C CA . GLY B 1 219 ? 0.009 -22.375 -12.414 1 98.19 219 GLY B CA 1
ATOM 4744 C C . GLY B 1 219 ? -0.958 -21.422 -13.086 1 98.19 219 GLY B C 1
ATOM 4745 O O . GLY B 1 219 ? -2.072 -21.797 -13.445 1 98.19 219 GLY B O 1
ATOM 4746 N N . HIS B 1 220 ? -0.504 -20.219 -13.164 1 96.44 220 HIS B N 1
ATOM 4747 C CA . HIS B 1 220 ? -1.246 -19.141 -13.812 1 96.44 220 HIS B CA 1
ATOM 4748 C C . HIS B 1 220 ? -0.388 -18.422 -14.852 1 96.44 220 HIS B C 1
ATOM 4750 O O . HIS B 1 220 ? 0.807 -18.219 -14.641 1 96.44 220 HIS B O 1
ATOM 4756 N N . SER B 1 221 ? -1.025 -18.109 -16.016 1 93.5 221 SER B N 1
ATOM 4757 C CA . SER B 1 221 ? -0.307 -17.375 -17.047 1 93.5 221 SER B CA 1
ATOM 4758 C C . SER B 1 221 ? 0.935 -18.125 -17.5 1 93.5 221 SER B C 1
ATOM 4760 O O . SER B 1 221 ? 0.845 -19.281 -17.906 1 93.5 221 SER B O 1
ATOM 4762 N N . LEU B 1 222 ? 2.096 -17.562 -17.453 1 89.44 222 LEU B N 1
ATOM 4763 C CA . LEU B 1 222 ? 3.324 -18.234 -17.859 1 89.44 222 LEU B CA 1
ATOM 4764 C C . LEU B 1 222 ? 3.611 -19.438 -16.969 1 89.44 222 LEU B C 1
ATOM 4766 O O . LEU B 1 222 ? 4.102 -20.469 -17.453 1 89.44 222 LEU B O 1
ATOM 4770 N N . GLY B 1 223 ? 3.275 -19.297 -15.688 1 94.06 223 GLY B N 1
ATOM 4771 C CA . GLY B 1 223 ? 3.447 -20.422 -14.773 1 94.06 223 GLY B CA 1
ATOM 4772 C C . GLY B 1 223 ? 2.619 -21.625 -15.156 1 94.06 223 GLY B C 1
ATOM 4773 O O . GLY B 1 223 ? 3.027 -22.766 -14.914 1 94.06 223 GLY B O 1
ATOM 4774 N N . ALA B 1 224 ? 1.525 -21.328 -15.766 1 97.06 224 ALA B N 1
ATOM 4775 C CA . ALA B 1 224 ? 0.673 -22.422 -16.234 1 97.06 224 ALA B CA 1
ATOM 4776 C C . ALA B 1 224 ? 1.315 -23.156 -17.422 1 97.06 224 ALA B C 1
ATOM 4778 O O . ALA B 1 224 ? 1.185 -24.375 -17.547 1 97.06 224 ALA B O 1
ATOM 4779 N N . ALA B 1 225 ? 1.97 -22.422 -18.266 1 94.5 225 ALA B N 1
ATOM 4780 C CA . ALA B 1 225 ? 2.65 -23.031 -19.406 1 94.5 225 ALA B CA 1
ATOM 4781 C C . ALA B 1 225 ? 3.775 -23.953 -18.953 1 94.5 225 ALA B C 1
ATOM 4783 O O . ALA B 1 225 ? 3.873 -25.094 -19.406 1 94.5 225 ALA B O 1
ATOM 4784 N N . VAL B 1 226 ? 4.516 -23.484 -18.062 1 95.38 226 VAL B N 1
ATOM 4785 C CA . VAL B 1 226 ? 5.621 -24.281 -17.547 1 95.38 226 VAL B CA 1
ATOM 4786 C C . VAL B 1 226 ? 5.074 -25.469 -16.75 1 95.38 226 VAL B C 1
ATOM 4788 O O . VAL B 1 226 ? 5.621 -26.562 -16.797 1 95.38 226 VAL B O 1
ATOM 4791 N N . ALA B 1 227 ? 4.023 -25.219 -16.016 1 98.5 227 ALA B N 1
ATOM 4792 C CA . ALA B 1 227 ? 3.354 -26.281 -15.297 1 98.5 227 ALA B CA 1
ATOM 4793 C C . ALA B 1 227 ? 2.916 -27.406 -16.234 1 98.5 227 ALA B C 1
ATOM 4795 O O . ALA B 1 227 ? 3.043 -28.578 -15.922 1 98.5 227 ALA B O 1
ATOM 4796 N N . THR B 1 228 ? 2.402 -27.031 -17.359 1 98.44 228 THR B N 1
ATOM 4797 C CA . THR B 1 228 ? 1.974 -27.984 -18.359 1 98.44 228 THR B CA 1
ATOM 4798 C C . THR B 1 228 ? 3.152 -28.828 -18.844 1 98.44 228 THR B C 1
ATOM 4800 O O . THR B 1 228 ? 3.062 -30.062 -18.906 1 98.44 228 THR B O 1
ATOM 4803 N N . LEU B 1 229 ? 4.203 -28.141 -19.141 1 97.31 229 LEU B N 1
ATOM 4804 C CA . LEU B 1 229 ? 5.422 -28.844 -19.547 1 97.31 229 LEU B CA 1
ATOM 4805 C C . LEU B 1 229 ? 5.914 -29.75 -18.422 1 97.31 229 LEU B C 1
ATOM 4807 O O . LEU B 1 229 ? 6.297 -30.891 -18.672 1 97.31 229 LEU B O 1
ATOM 4811 N N . ASN B 1 230 ? 5.91 -29.281 -17.234 1 98.56 230 ASN B N 1
ATOM 4812 C CA . ASN B 1 230 ? 6.324 -30.016 -16.047 1 98.56 230 ASN B CA 1
ATOM 4813 C C . ASN B 1 230 ? 5.496 -31.281 -15.875 1 98.56 230 ASN B C 1
ATOM 4815 O O . ASN B 1 230 ? 6.039 -32.375 -15.602 1 98.56 230 ASN B O 1
ATOM 4819 N N . ALA B 1 231 ? 4.215 -31.188 -16 1 98.62 231 ALA B N 1
ATOM 4820 C CA . ALA B 1 231 ? 3.33 -32.344 -15.867 1 98.62 231 ALA B CA 1
ATOM 4821 C C . ALA B 1 231 ? 3.652 -33.406 -16.906 1 98.62 231 ALA B C 1
ATOM 4823 O O . ALA B 1 231 ? 3.742 -34.594 -16.578 1 98.62 231 ALA B O 1
ATOM 4824 N N . ALA B 1 232 ? 3.832 -33 -18.125 1 97.69 232 ALA B N 1
ATOM 4825 C CA . ALA B 1 232 ? 4.191 -33.938 -19.188 1 97.69 232 ALA B CA 1
ATOM 4826 C C . ALA B 1 232 ? 5.52 -34.625 -18.875 1 97.69 232 ALA B C 1
ATOM 4828 O O . ALA B 1 232 ? 5.66 -35.812 -19.094 1 97.69 232 ALA B O 1
ATOM 4829 N N . ASP B 1 233 ? 6.418 -33.844 -18.406 1 97.44 233 ASP B N 1
ATOM 4830 C CA . ASP B 1 233 ? 7.738 -34.375 -18.078 1 97.44 233 ASP B CA 1
ATOM 4831 C C . ASP B 1 233 ? 7.652 -35.438 -16.969 1 97.44 233 ASP B C 1
ATOM 4833 O O . ASP B 1 233 ? 8.281 -36.5 -17.062 1 97.44 233 ASP B O 1
ATOM 4837 N N . ILE B 1 234 ? 6.887 -35.188 -15.961 1 97.44 234 ILE B N 1
ATOM 4838 C CA . ILE B 1 234 ? 6.727 -36.094 -14.828 1 97.44 234 ILE B CA 1
ATOM 4839 C C . ILE B 1 234 ? 6.27 -37.438 -15.32 1 97.44 234 ILE B C 1
ATOM 4841 O O . ILE B 1 234 ? 6.824 -38.469 -14.93 1 97.44 234 ILE B O 1
ATOM 4845 N N . VAL B 1 235 ? 5.309 -37.5 -16.188 1 95.94 235 VAL B N 1
ATOM 4846 C CA . VAL B 1 235 ? 4.738 -38.75 -16.672 1 95.94 235 VAL B CA 1
ATOM 4847 C C . VAL B 1 235 ? 5.68 -39.406 -17.688 1 95.94 235 VAL B C 1
ATOM 4849 O O . VAL B 1 235 ? 5.953 -40.594 -17.625 1 95.94 235 VAL B O 1
ATOM 4852 N N . SER B 1 236 ? 6.188 -38.594 -18.609 1 94.12 236 SER B N 1
ATOM 4853 C CA . SER B 1 236 ? 7.043 -39.094 -19.672 1 94.12 236 SER B CA 1
ATOM 4854 C C . SER B 1 236 ? 8.281 -39.781 -19.109 1 94.12 236 SER B C 1
ATOM 4856 O O . SER B 1 236 ? 8.781 -40.75 -19.688 1 94.12 236 SER B O 1
ATOM 4858 N N . ASN B 1 237 ? 8.742 -39.25 -18 1 93.62 2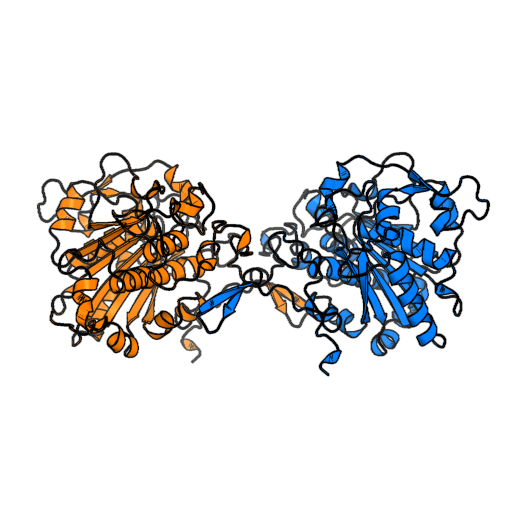37 ASN B N 1
ATOM 4859 C CA . ASN B 1 237 ? 9.992 -39.781 -17.453 1 93.62 237 ASN B CA 1
ATOM 4860 C C . ASN B 1 237 ? 9.75 -40.625 -16.203 1 93.62 237 ASN B C 1
ATOM 4862 O O . ASN B 1 237 ? 10.688 -40.969 -15.484 1 93.62 237 ASN B O 1
ATOM 4866 N N . GLY B 1 238 ? 8.578 -40.906 -15.922 1 93.12 238 GLY B N 1
ATOM 4867 C CA . GLY B 1 238 ? 8.195 -41.906 -14.938 1 93.12 238 GLY B CA 1
ATOM 4868 C C . GLY B 1 238 ? 8.445 -41.438 -13.508 1 93.12 238 GLY B C 1
ATOM 4869 O O . GLY B 1 238 ? 8.766 -42.25 -12.641 1 93.12 238 GLY B O 1
ATOM 4870 N N . LEU B 1 239 ? 8.383 -40.188 -13.242 1 92.5 239 LEU B N 1
ATOM 4871 C CA . LEU B 1 239 ? 8.586 -39.688 -11.883 1 92.5 239 LEU B CA 1
ATOM 4872 C C . LEU B 1 239 ? 7.418 -40.094 -10.984 1 92.5 239 LEU B C 1
ATOM 4874 O O . LEU B 1 239 ? 7.531 -40.031 -9.758 1 92.5 239 LEU B O 1
ATOM 4878 N N . ASN B 1 240 ? 6.273 -40.5 -11.586 1 90.81 240 ASN B N 1
ATOM 4879 C CA . ASN B 1 240 ? 5.07 -40.844 -10.836 1 90.81 240 ASN B CA 1
ATOM 4880 C C . ASN B 1 240 ? 4.891 -42.375 -10.742 1 90.81 240 ASN B C 1
ATOM 4882 O O . ASN B 1 240 ? 3.783 -42.844 -10.516 1 90.81 240 ASN B O 1
ATOM 4886 N N . GLN B 1 241 ? 5.707 -43.219 -11.102 1 79.06 241 GLN B N 1
ATOM 4887 C CA . GLN B 1 241 ? 5.551 -44.656 -11.375 1 79.06 241 GLN B CA 1
ATOM 4888 C C . GLN B 1 241 ? 5.289 -45.438 -10.086 1 79.06 241 GLN B C 1
ATOM 4890 O O . GLN B 1 241 ? 4.871 -46.594 -10.125 1 79.06 241 GLN B O 1
ATOM 4895 N N . HIS B 1 242 ? 5.309 -44.812 -9.055 1 70.62 242 HIS B N 1
ATOM 4896 C CA . HIS B 1 242 ? 4.906 -45.656 -7.922 1 70.62 242 HIS B CA 1
ATOM 4897 C C . HIS B 1 242 ? 3.391 -45.781 -7.848 1 70.62 242 HIS B C 1
ATOM 4899 O O . HIS B 1 242 ? 2.686 -44.812 -7.598 1 70.62 242 HIS B O 1
ATOM 4905 N N . GLY B 1 243 ? 2.725 -47.125 -8.047 1 66.31 243 GLY B N 1
ATOM 4906 C CA . GLY B 1 243 ? 1.333 -47.469 -7.801 1 66.31 243 GLY B CA 1
ATOM 4907 C C . GLY B 1 243 ? 0.369 -46.75 -8.719 1 66.31 243 GLY B C 1
ATOM 4908 O O . GLY B 1 243 ? -0.782 -46.5 -8.352 1 66.31 243 GLY B O 1
ATOM 4909 N N . ALA B 1 244 ? 0.7 -46.375 -9.961 1 78.56 244 ALA B N 1
ATOM 4910 C CA . ALA B 1 244 ? -0.185 -45.688 -10.906 1 78.56 244 ALA B CA 1
ATOM 4911 C C . ALA B 1 244 ? -0.569 -44.312 -10.406 1 78.56 244 ALA B C 1
ATOM 4913 O O . ALA B 1 244 ? -1.753 -43.969 -10.352 1 78.56 244 ALA B O 1
ATOM 4914 N N . CYS B 1 245 ? 0.216 -43.531 -10.023 1 93.75 245 CYS B N 1
ATOM 4915 C CA . CYS B 1 245 ? 0.011 -42.188 -9.508 1 93.75 245 CYS B CA 1
ATOM 4916 C C . CYS B 1 245 ? -0.378 -41.25 -10.633 1 93.75 245 CYS B C 1
ATOM 4918 O O . CYS B 1 245 ? 0.437 -40.938 -11.508 1 93.75 245 CYS B O 1
ATOM 4920 N N . PRO B 1 246 ? -1.702 -40.844 -10.672 1 96.81 246 PRO B N 1
ATOM 4921 C CA . PRO B 1 246 ? -2.111 -39.938 -11.734 1 96.81 246 PRO B CA 1
ATOM 4922 C C . PRO B 1 246 ? -1.51 -38.531 -11.57 1 96.81 246 PRO B C 1
ATOM 4924 O O . PRO B 1 246 ? -1.204 -38.125 -10.453 1 96.81 246 PRO B O 1
ATOM 4927 N N . VAL B 1 247 ? -1.294 -37.875 -12.711 1 98.31 247 VAL B N 1
ATOM 4928 C CA . VAL B 1 247 ? -0.784 -36.531 -12.742 1 98.31 247 VAL B CA 1
ATOM 4929 C C . VAL B 1 247 ? -1.806 -35.594 -13.406 1 98.31 247 VAL B C 1
ATOM 4931 O O . VAL B 1 247 ? -2.287 -35.875 -14.5 1 98.31 247 VAL B O 1
ATOM 4934 N N . THR B 1 248 ? -2.207 -34.562 -12.688 1 98.75 248 THR B N 1
ATOM 4935 C CA . THR B 1 248 ? -3.154 -33.625 -13.242 1 98.75 248 THR B CA 1
ATOM 4936 C C . THR B 1 248 ? -2.596 -32.188 -13.156 1 98.75 248 THR B C 1
ATOM 4938 O O . THR B 1 248 ? -2.045 -31.797 -12.125 1 98.75 248 THR B O 1
ATOM 4941 N N . ALA B 1 249 ? -2.654 -31.469 -14.273 1 98.81 249 ALA B N 1
ATOM 4942 C CA . ALA B 1 249 ? -2.33 -30.047 -14.281 1 98.81 249 ALA B CA 1
ATOM 4943 C C . ALA B 1 249 ? -3.596 -29.188 -14.273 1 98.81 249 ALA B C 1
ATOM 4945 O O . ALA B 1 249 ? -4.562 -29.5 -14.977 1 98.81 249 ALA B O 1
ATOM 4946 N N . VAL B 1 250 ? -3.668 -28.266 -13.391 1 98.81 250 VAL B N 1
ATOM 4947 C CA . VAL B 1 250 ? -4.684 -27.219 -13.398 1 98.81 250 VAL B CA 1
ATOM 4948 C C . VAL B 1 250 ? -4.062 -25.906 -13.859 1 98.81 250 VAL B C 1
ATOM 4950 O O . VAL B 1 250 ? -3.287 -25.281 -13.125 1 98.81 250 VAL B O 1
ATOM 4953 N N . ALA B 1 251 ? -4.387 -25.5 -15.047 1 98.81 251 ALA B N 1
ATOM 4954 C CA . ALA B 1 251 ? -3.727 -24.359 -15.688 1 98.81 251 ALA B CA 1
ATOM 4955 C C . ALA B 1 251 ? -4.691 -23.188 -15.859 1 98.81 251 ALA B C 1
ATOM 4957 O O . ALA B 1 251 ? -5.695 -23.312 -16.562 1 98.81 251 ALA B O 1
ATOM 4958 N N . PHE B 1 252 ? -4.383 -22.062 -15.203 1 98.38 252 PHE B N 1
ATOM 4959 C CA . PHE B 1 252 ? -5.195 -20.859 -15.328 1 98.38 252 PHE B CA 1
ATOM 4960 C C . PHE B 1 252 ? -4.586 -19.906 -16.344 1 98.38 252 PHE B C 1
ATOM 4962 O O . PHE B 1 252 ? -3.398 -19.578 -16.266 1 98.38 252 PHE B O 1
ATOM 4969 N N . ALA B 1 253 ? -5.398 -19.484 -17.281 1 97 253 ALA B N 1
ATOM 4970 C CA . ALA B 1 253 ? -4.961 -18.5 -18.266 1 97 253 ALA B CA 1
ATOM 4971 C C . ALA B 1 253 ? -3.678 -18.938 -18.953 1 97 253 ALA B C 1
ATOM 4973 O O . ALA B 1 253 ? -2.73 -18.156 -19.078 1 97 253 ALA B O 1
ATOM 4974 N N . CYS B 1 254 ? -3.67 -20.125 -19.391 1 96.56 254 CYS B N 1
ATOM 4975 C CA . CYS B 1 254 ? -2.455 -20.734 -19.906 1 96.56 254 CYS B CA 1
ATOM 4976 C C . CYS B 1 254 ? -2.256 -20.406 -21.375 1 96.56 254 CYS B C 1
ATOM 4978 O O . CYS B 1 254 ? -3.102 -20.734 -22.203 1 96.56 254 CYS B O 1
ATOM 4980 N N . PRO B 1 255 ? -1.153 -19.766 -21.688 1 93.88 255 PRO B N 1
ATOM 4981 C CA . PRO B 1 255 ? -0.826 -19.688 -23.109 1 93.88 255 PRO B CA 1
ATOM 4982 C C . PRO B 1 255 ? -0.506 -21.062 -23.719 1 93.88 255 PRO B C 1
ATOM 4984 O O . PRO B 1 255 ? -0.3 -22.031 -22.969 1 93.88 255 PRO B O 1
ATOM 4987 N N . ARG B 1 256 ? -0.582 -21.109 -25 1 95.81 256 ARG B N 1
ATOM 4988 C CA . ARG B 1 256 ? -0.291 -22.375 -25.672 1 95.81 256 ARG B CA 1
ATOM 4989 C C . ARG B 1 256 ? 1.17 -22.781 -25.469 1 95.81 256 ARG B C 1
ATOM 4991 O O . ARG B 1 256 ? 2.059 -21.922 -25.5 1 95.81 256 ARG B O 1
ATOM 4998 N N . VAL B 1 257 ? 1.373 -24.078 -25.344 1 96.25 257 VAL B N 1
ATOM 4999 C CA . VAL B 1 257 ? 2.674 -24.547 -24.875 1 96.25 257 VAL B CA 1
ATOM 5000 C C . VAL B 1 257 ? 3.475 -25.094 -26.062 1 96.25 257 VAL B C 1
ATOM 5002 O O . VAL B 1 257 ? 4.684 -24.875 -26.156 1 96.25 257 VAL B O 1
ATOM 5005 N N . GLY B 1 258 ? 2.797 -25.781 -26.953 1 96.75 258 GLY B N 1
ATOM 5006 C CA . GLY B 1 258 ? 3.504 -26.422 -28.031 1 96.75 258 GLY B CA 1
ATOM 5007 C C . GLY B 1 258 ? 2.637 -26.641 -29.266 1 96.75 258 GLY B C 1
ATOM 5008 O O . GLY B 1 258 ? 1.529 -26.109 -29.359 1 96.75 258 GLY B O 1
ATOM 5009 N N . ASP B 1 259 ? 3.225 -27.359 -30.188 1 96.5 259 ASP B N 1
ATOM 5010 C CA . ASP B 1 259 ? 2.566 -27.562 -31.484 1 96.5 259 ASP B CA 1
ATOM 5011 C C . ASP B 1 259 ? 1.722 -28.844 -31.469 1 96.5 259 ASP B C 1
ATOM 5013 O O . ASP B 1 259 ? 1.445 -29.391 -30.391 1 96.5 259 ASP B O 1
ATOM 5017 N N . SER B 1 260 ? 1.239 -29.234 -32.625 1 95.19 260 SER B N 1
ATOM 5018 C CA . SER B 1 260 ? 0.391 -30.406 -32.75 1 95.19 260 SER B CA 1
ATOM 5019 C C . SER B 1 260 ? 1.134 -31.672 -32.344 1 95.19 260 SER B C 1
ATOM 5021 O O . SER B 1 260 ? 0.525 -32.625 -31.828 1 95.19 260 SER B O 1
ATOM 5023 N N . GLY B 1 261 ? 2.436 -31.688 -32.562 1 94.44 261 GLY B N 1
ATOM 5024 C CA . GLY B 1 261 ? 3.234 -32.781 -32.062 1 94.44 261 GLY B CA 1
ATOM 5025 C C . GLY B 1 261 ? 3.211 -32.906 -30.547 1 94.44 261 GLY B C 1
ATOM 5026 O O . GLY B 1 261 ? 3.117 -34 -30 1 94.44 261 GLY B O 1
ATOM 5027 N N . PHE B 1 262 ? 3.32 -31.859 -29.938 1 96.31 262 PHE B N 1
ATOM 5028 C CA . PHE B 1 262 ? 3.229 -31.828 -28.484 1 96.31 262 PHE B CA 1
ATOM 5029 C C . PHE B 1 262 ? 1.854 -32.281 -28.016 1 96.31 262 PHE B C 1
ATOM 5031 O O . PHE B 1 262 ? 1.745 -33.062 -27.062 1 96.31 262 PHE B O 1
ATOM 5038 N N . ARG B 1 263 ? 0.813 -31.766 -28.641 1 96.44 263 ARG B N 1
ATOM 5039 C CA . ARG B 1 263 ? -0.535 -32.188 -28.281 1 96.44 263 ARG B CA 1
ATOM 5040 C C . ARG B 1 263 ? -0.671 -33.719 -28.391 1 96.44 263 ARG B C 1
ATOM 5042 O O . ARG B 1 263 ? -1.227 -34.375 -27.5 1 96.44 263 ARG B O 1
ATOM 5049 N N . LYS B 1 264 ? -0.217 -34.219 -29.484 1 94.62 264 LYS B N 1
ATOM 5050 C CA . LYS B 1 264 ? -0.296 -35.656 -29.688 1 94.62 264 LYS B CA 1
ATOM 5051 C C . LYS B 1 264 ? 0.415 -36.406 -28.562 1 94.62 264 LYS B C 1
ATOM 5053 O O . LYS B 1 264 ? -0.137 -37.344 -28 1 94.62 264 LYS B O 1
ATOM 5058 N N . LEU B 1 265 ? 1.603 -36 -28.297 1 94.38 265 LEU B N 1
ATOM 5059 C CA . LEU B 1 265 ? 2.357 -36.625 -27.219 1 94.38 265 LEU B CA 1
ATOM 5060 C C . LEU B 1 265 ? 1.59 -36.531 -25.906 1 94.38 265 LEU B C 1
ATOM 5062 O O . LEU B 1 265 ? 1.452 -37.531 -25.188 1 94.38 265 LEU B O 1
ATOM 5066 N N . PHE B 1 266 ? 1.135 -35.375 -25.609 1 96.12 266 PHE B N 1
ATOM 5067 C CA . PHE B 1 266 ? 0.419 -35.094 -24.359 1 96.12 266 PHE B CA 1
ATOM 5068 C C . PHE B 1 266 ? -0.766 -36.062 -24.203 1 96.12 266 PHE B C 1
ATOM 5070 O O . PHE B 1 266 ? -0.962 -36.656 -23.141 1 96.12 266 PHE B O 1
ATOM 5077 N N . ASP B 1 267 ? -1.507 -36.219 -25.266 1 94.94 267 ASP B N 1
ATOM 5078 C CA . ASP B 1 267 ? -2.709 -37.062 -25.266 1 94.94 267 ASP B CA 1
ATOM 5079 C C . ASP B 1 267 ? -2.361 -38.531 -25.078 1 94.94 267 ASP B C 1
ATOM 5081 O O . ASP B 1 267 ? -3.182 -39.312 -24.594 1 94.94 267 ASP B O 1
ATOM 5085 N N . GLU B 1 268 ? -1.164 -38.875 -25.406 1 93.62 268 GLU B N 1
ATOM 5086 C CA . GLU B 1 268 ? -0.765 -40.281 -25.375 1 93.62 268 GLU B CA 1
ATOM 5087 C C . GLU B 1 268 ? -0.174 -40.656 -24.016 1 93.62 268 GLU B C 1
ATOM 5089 O O . GLU B 1 268 ? -0.009 -41.844 -23.703 1 93.62 268 GLU B O 1
ATOM 5094 N N . LEU B 1 269 ? 0.142 -39.719 -23.203 1 93.75 269 LEU B N 1
ATOM 5095 C CA . LEU B 1 269 ? 0.737 -40 -21.906 1 93.75 269 LEU B CA 1
ATOM 5096 C C . LEU B 1 269 ? -0.309 -40.531 -20.922 1 93.75 269 LEU B C 1
ATOM 5098 O O . LEU B 1 269 ? -1.303 -39.844 -20.641 1 93.75 269 LEU B O 1
ATOM 5102 N N . PRO B 1 270 ? -0.106 -41.719 -20.453 1 92.12 270 PRO B N 1
ATOM 5103 C CA . PRO B 1 270 ? -1.123 -42.344 -19.594 1 92.12 270 PRO B CA 1
ATOM 5104 C C . PRO B 1 270 ? -1.27 -41.625 -18.25 1 92.12 270 PRO B C 1
ATOM 5106 O O . PRO B 1 270 ? -0.269 -41.25 -17.625 1 92.12 270 PRO B O 1
ATOM 5109 N N . GLY B 1 271 ? -2.48 -41.375 -17.844 1 93.5 271 GLY B N 1
ATOM 5110 C CA . GLY B 1 271 ? -2.754 -40.844 -16.516 1 93.5 271 GLY B CA 1
ATOM 5111 C C . GLY B 1 271 ? -2.51 -39.375 -16.406 1 93.5 271 GLY B C 1
ATOM 5112 O O . GLY B 1 271 ? -2.598 -38.781 -15.32 1 93.5 271 GLY B O 1
ATOM 5113 N N . LEU B 1 272 ? -2.084 -38.75 -17.516 1 97.25 272 LEU B N 1
ATOM 5114 C CA . LEU B 1 272 ? -1.887 -37.312 -17.531 1 97.25 272 LEU B CA 1
ATOM 5115 C C . LEU B 1 272 ? -3.176 -36.594 -17.906 1 97.25 272 LEU B C 1
ATOM 5117 O O . LEU B 1 272 ? -3.83 -36.969 -18.891 1 97.25 272 LEU B O 1
ATOM 5121 N N . ARG B 1 273 ? -3.59 -35.719 -17.062 1 98.5 273 ARG B N 1
ATOM 5122 C CA . ARG B 1 273 ? -4.762 -34.875 -17.328 1 98.5 273 ARG B CA 1
ATOM 5123 C C . ARG B 1 273 ? -4.434 -33.406 -17.156 1 98.5 273 ARG B C 1
ATOM 5125 O O . ARG B 1 273 ? -3.523 -33.031 -16.406 1 98.5 273 ARG B O 1
ATOM 5132 N N . LEU B 1 274 ? -5.102 -32.562 -17.906 1 98.75 274 LEU B N 1
ATOM 5133 C CA . LEU B 1 274 ? -4.945 -31.109 -17.781 1 98.75 274 LEU B CA 1
ATOM 5134 C C . LEU B 1 274 ? -6.293 -30.406 -17.906 1 98.75 274 LEU B C 1
ATOM 5136 O O . LEU B 1 274 ? -7.043 -30.656 -18.859 1 98.75 274 LEU B O 1
ATOM 5140 N N . LEU B 1 275 ? -6.637 -29.703 -16.906 1 98.81 275 LEU B N 1
ATOM 5141 C CA . LEU B 1 275 ? -7.785 -28.797 -16.953 1 98.81 275 LEU B CA 1
ATOM 5142 C C . LEU B 1 275 ? -7.336 -27.359 -17.188 1 98.81 275 LEU B C 1
ATOM 5144 O O . LEU B 1 275 ? -6.641 -26.781 -16.344 1 98.81 275 LEU B O 1
ATOM 5148 N N . ARG B 1 276 ? -7.688 -26.781 -18.312 1 98.56 276 ARG B N 1
ATOM 5149 C CA . ARG B 1 276 ? -7.336 -25.406 -18.672 1 98.56 276 ARG B CA 1
ATOM 5150 C C . ARG B 1 276 ? -8.5 -24.453 -18.406 1 98.56 276 ARG B C 1
ATOM 5152 O O . ARG B 1 276 ? -9.492 -24.469 -19.125 1 98.56 276 ARG B O 1
ATOM 5159 N N . VAL B 1 277 ? -8.352 -23.656 -17.391 1 98.81 277 VAL B N 1
ATOM 5160 C CA . VAL B 1 277 ? -9.375 -22.656 -17.109 1 98.81 277 VAL B CA 1
ATOM 5161 C C . VAL B 1 277 ? -9.148 -21.422 -17.984 1 98.81 277 VAL B C 1
ATOM 5163 O O . VAL B 1 277 ? -8.07 -20.828 -17.953 1 98.81 277 VAL B O 1
ATOM 5166 N N . CYS B 1 278 ? -10.18 -21.109 -18.734 1 98.38 278 CYS B N 1
ATOM 5167 C CA . CYS B 1 278 ? -10.055 -20 -19.688 1 98.38 278 CYS B CA 1
ATOM 5168 C C . CYS B 1 278 ? -11.172 -19 -19.484 1 98.38 278 CYS B C 1
ATOM 5170 O O . CYS B 1 278 ? -12.352 -19.344 -19.578 1 98.38 278 CYS B O 1
ATOM 5172 N N . ASN B 1 279 ? -10.766 -17.797 -19.203 1 98 279 ASN B N 1
ATOM 5173 C CA . ASN B 1 279 ? -11.703 -16.672 -19.172 1 98 279 ASN B CA 1
ATOM 5174 C C . ASN B 1 279 ? -11.93 -16.078 -20.562 1 98 279 ASN B C 1
ATOM 5176 O O . ASN B 1 279 ? -10.977 -15.641 -21.203 1 98 279 ASN B O 1
ATOM 5180 N N . SER B 1 280 ? -13.094 -16.016 -20.984 1 96.62 280 SER B N 1
ATOM 5181 C CA . SER B 1 280 ? -13.469 -15.734 -22.375 1 96.62 280 SER B CA 1
ATOM 5182 C C . SER B 1 280 ? -12.797 -14.469 -22.875 1 96.62 280 SER B C 1
ATOM 5184 O O . SER B 1 280 ? -12.258 -14.445 -23.984 1 96.62 280 SER B O 1
ATOM 5186 N N . PRO B 1 281 ? -12.766 -13.375 -22.125 1 96.62 281 PRO B N 1
ATOM 5187 C CA . PRO B 1 281 ? -12.203 -12.141 -22.672 1 96.62 281 PRO B CA 1
ATOM 5188 C C . PRO B 1 281 ? -10.68 -12.102 -22.594 1 96.62 281 PRO B C 1
ATOM 5190 O O . PRO B 1 281 ? -10.047 -11.211 -23.188 1 96.62 281 PRO B O 1
ATOM 5193 N N . ASP B 1 282 ? -10.094 -12.984 -21.891 1 95.88 282 ASP B N 1
ATOM 5194 C CA . ASP B 1 282 ? -8.641 -13.016 -21.766 1 95.88 282 ASP B CA 1
ATOM 5195 C C . ASP B 1 282 ? -7.984 -13.516 -23.047 1 95.88 282 ASP B C 1
ATOM 5197 O O . ASP B 1 282 ? -8.273 -14.617 -23.5 1 95.88 282 ASP B O 1
ATOM 5201 N N . VAL B 1 283 ? -7.062 -12.812 -23.531 1 93.62 283 VAL B N 1
ATOM 5202 C CA . VAL B 1 283 ? -6.477 -13.164 -24.828 1 93.62 283 VAL B CA 1
ATOM 5203 C C . VAL B 1 283 ? -5.281 -14.094 -24.625 1 93.62 283 VAL B C 1
ATOM 5205 O O . VAL B 1 283 ? -4.812 -14.727 -25.562 1 93.62 283 VAL B O 1
ATOM 5208 N N . VAL B 1 284 ? -4.816 -14.203 -23.406 1 93.25 284 VAL B N 1
ATOM 5209 C CA . VAL B 1 284 ? -3.551 -14.867 -23.125 1 93.25 284 VAL B CA 1
ATOM 5210 C C . VAL B 1 284 ? -3.639 -16.344 -23.516 1 93.25 284 VAL B C 1
ATOM 5212 O O . VAL B 1 284 ? -2.73 -16.875 -24.156 1 93.25 284 VAL B O 1
ATOM 5215 N N . PRO B 1 285 ? -4.73 -17.016 -23.219 1 95.5 285 PRO B N 1
ATOM 5216 C CA . PRO B 1 285 ? -4.809 -18.438 -23.562 1 95.5 285 PRO B CA 1
ATOM 5217 C C . PRO B 1 285 ? -4.836 -18.672 -25.078 1 95.5 285 PRO B C 1
ATOM 5219 O O . PRO B 1 285 ? -4.68 -19.812 -25.516 1 95.5 285 PRO B O 1
ATOM 5222 N N . LYS B 1 286 ? -4.969 -17.703 -25.859 1 93.31 286 LYS B N 1
ATOM 5223 C CA . LYS B 1 286 ? -5.051 -17.828 -27.312 1 93.31 286 LYS B CA 1
ATOM 5224 C C . LYS B 1 286 ? -3.691 -17.594 -27.953 1 93.31 286 LYS B C 1
ATOM 5226 O O . LYS B 1 286 ? -3.553 -17.734 -29.172 1 93.31 286 LYS B O 1
ATOM 5231 N N . TYR B 1 287 ? -2.74 -17.25 -27.125 1 89.75 287 TYR B N 1
ATOM 5232 C CA . TYR B 1 287 ? -1.401 -16.984 -27.641 1 89.75 287 TYR B CA 1
ATOM 5233 C C . TYR B 1 287 ? -0.474 -18.156 -27.375 1 89.75 287 TYR B C 1
ATOM 5235 O O . TYR B 1 287 ? -0.582 -18.828 -26.344 1 89.75 287 TYR B O 1
ATOM 5243 N N . PRO B 1 288 ? 0.441 -18.422 -28.328 1 89.81 288 PRO B N 1
ATOM 5244 C CA . PRO B 1 288 ? 0.576 -17.844 -29.656 1 89.81 288 PRO B CA 1
ATOM 5245 C C . PRO B 1 288 ? -0.551 -18.25 -30.609 1 89.81 288 PRO B C 1
ATOM 5247 O O . PRO B 1 288 ? -1.122 -19.328 -30.453 1 89.81 288 PRO B O 1
ATOM 5250 N N . PRO B 1 289 ? -0.861 -17.469 -31.641 1 86.94 289 PRO B N 1
ATOM 5251 C CA . PRO B 1 289 ? -2.053 -17.703 -32.438 1 86.94 289 PRO B CA 1
ATOM 5252 C C . PRO B 1 289 ? -1.813 -18.719 -33.562 1 86.94 289 PRO B C 1
ATOM 5254 O O . PRO B 1 289 ? -2.762 -19.328 -34.062 1 86.94 289 PRO B O 1
ATOM 5257 N N . MET B 1 290 ? -0.592 -18.875 -34.031 1 90 290 MET B N 1
ATOM 5258 C CA . MET B 1 290 ? -0.321 -19.781 -35.125 1 90 290 MET B CA 1
ATOM 5259 C C . MET B 1 290 ? 0.721 -20.828 -34.75 1 90 290 MET B C 1
ATOM 5261 O O . MET B 1 290 ? 1.668 -20.516 -34 1 90 290 MET B O 1
ATOM 5265 N N . GLY B 1 291 ? 0.525 -22.031 -35.188 1 92.75 291 GLY B N 1
ATOM 5266 C CA . GLY B 1 291 ? 1.526 -23.078 -35.062 1 92.75 291 GLY B CA 1
ATOM 5267 C C . GLY B 1 291 ? 1.445 -23.812 -33.719 1 92.75 291 GLY B C 1
ATOM 5268 O O . GLY B 1 291 ? 2.238 -24.719 -33.469 1 92.75 291 GLY B O 1
ATOM 5269 N N . TYR B 1 292 ? 0.562 -23.438 -32.938 1 95.5 292 TYR B N 1
ATOM 5270 C CA . TYR B 1 292 ? 0.417 -24.031 -31.609 1 95.5 292 TYR B CA 1
ATOM 5271 C C . TYR B 1 292 ? -0.937 -24.719 -31.469 1 95.5 292 TYR B C 1
ATOM 5273 O O . TYR B 1 292 ? -1.851 -24.469 -32.25 1 95.5 292 TYR B O 1
ATOM 5281 N N . ALA B 1 293 ? -1.016 -25.578 -30.516 1 96.44 293 ALA B N 1
ATOM 5282 C CA . ALA B 1 293 ? -2.24 -26.344 -30.297 1 96.44 293 ALA B CA 1
ATOM 5283 C C . ALA B 1 293 ? -2.617 -26.359 -28.812 1 96.44 293 ALA B C 1
ATOM 5285 O O . ALA B 1 293 ? -1.743 -26.328 -27.938 1 96.44 293 ALA B O 1
ATOM 5286 N N . ASP B 1 294 ? -3.895 -26.438 -28.578 1 97.25 294 ASP B N 1
ATOM 5287 C CA . ASP B 1 294 ? -4.379 -26.594 -27.219 1 97.25 294 ASP B CA 1
ATOM 5288 C C . ASP B 1 294 ? -4.242 -28.031 -26.734 1 97.25 294 ASP B C 1
ATOM 5290 O O . ASP B 1 294 ? -4.43 -28.969 -27.516 1 97.25 294 ASP B O 1
ATOM 5294 N N . VAL B 1 295 ? -3.92 -28.172 -25.484 1 97.75 295 VAL B N 1
ATOM 5295 C CA . VAL B 1 295 ? -3.887 -29.5 -24.875 1 97.75 295 VAL B CA 1
ATOM 5296 C C . VAL B 1 295 ? -4.875 -29.562 -23.719 1 97.75 295 VAL B C 1
ATOM 5298 O O . VAL B 1 295 ? -5.281 -28.531 -23.188 1 97.75 295 VAL B O 1
ATOM 5301 N N . GLY B 1 296 ? -5.309 -30.734 -23.328 1 97.75 296 GLY B N 1
ATOM 5302 C CA . GLY B 1 296 ? -6.176 -30.938 -22.172 1 97.75 296 GLY B CA 1
ATOM 5303 C C . GLY B 1 296 ? -7.609 -30.516 -22.438 1 97.75 296 GLY B C 1
ATOM 5304 O O . GLY B 1 296 ? -8.039 -30.438 -23.578 1 97.75 296 GLY B O 1
ATOM 5305 N N . VAL B 1 297 ? -8.359 -30.438 -21.312 1 98.25 297 VAL B N 1
ATOM 5306 C CA . VAL B 1 297 ? -9.773 -30.094 -21.344 1 98.25 297 VAL B CA 1
ATOM 5307 C C . VAL B 1 297 ? -9.961 -28.641 -20.922 1 98.25 297 VAL B C 1
ATOM 5309 O O . VAL B 1 297 ? -9.328 -28.188 -19.969 1 98.25 297 VAL B O 1
ATOM 5312 N N . GLU B 1 298 ? -10.797 -27.938 -21.656 1 97.69 298 GLU B N 1
ATOM 5313 C CA . GLU B 1 298 ? -11.031 -26.531 -21.328 1 97.69 298 GLU B CA 1
ATOM 5314 C C . GLU B 1 298 ? -12.211 -26.375 -20.375 1 97.69 298 GLU B C 1
ATOM 5316 O O . GLU B 1 298 ? -13.242 -27.031 -20.531 1 97.69 298 GLU B O 1
ATOM 5321 N N . LEU B 1 299 ? -12.031 -25.656 -19.328 1 98.25 299 LEU B N 1
ATOM 5322 C CA . LEU B 1 299 ? -13.102 -25.125 -18.484 1 98.25 299 LEU B CA 1
ATOM 5323 C C . LEU B 1 299 ? -13.32 -23.641 -18.75 1 98.25 299 LEU B C 1
ATOM 5325 O O . LEU B 1 299 ? -12.609 -22.797 -18.219 1 98.25 299 LEU B O 1
ATOM 5329 N N . PRO B 1 300 ? -14.32 -23.344 -19.609 1 97.25 300 PRO B N 1
ATOM 5330 C CA . PRO B 1 300 ? -14.562 -21.938 -19.938 1 97.25 300 PRO B CA 1
ATOM 5331 C C . PRO B 1 300 ? -15.32 -21.203 -18.844 1 97.25 300 PRO B C 1
ATOM 5333 O O . PRO B 1 300 ? -16.25 -21.75 -18.234 1 97.25 300 PRO B O 1
ATOM 5336 N N . VAL B 1 301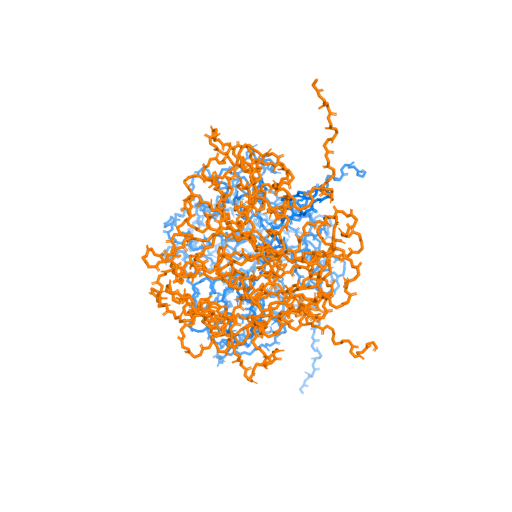 ? -14.867 -20.031 -18.547 1 97.56 301 VAL B N 1
ATOM 5337 C CA . VAL B 1 301 ? -15.609 -19.094 -17.703 1 97.56 301 VAL B CA 1
ATOM 5338 C C . VAL B 1 301 ? -15.68 -17.734 -18.391 1 97.56 301 VAL B C 1
ATOM 5340 O O . VAL B 1 301 ? -14.93 -17.469 -19.344 1 97.56 301 VAL B O 1
ATOM 5343 N N . ASP B 1 302 ? -16.656 -16.922 -17.969 1 97.25 302 ASP B N 1
ATOM 5344 C CA . ASP B 1 302 ? -16.812 -15.57 -18.484 1 97.25 302 ASP B CA 1
ATOM 5345 C C . ASP B 1 302 ? -17.094 -14.586 -17.359 1 97.25 302 ASP B C 1
ATOM 5347 O O . ASP B 1 302 ? -18.234 -14.367 -16.984 1 97.25 302 ASP B O 1
ATOM 5351 N N . THR B 1 303 ? -16.047 -13.93 -16.938 1 97.25 303 THR B N 1
ATOM 5352 C CA . THR B 1 303 ? -16.156 -13.062 -15.766 1 97.25 303 THR B CA 1
ATOM 5353 C C . THR B 1 303 ? -16.938 -11.789 -16.094 1 97.25 303 THR B C 1
ATOM 5355 O O . THR B 1 303 ? -17.391 -11.078 -15.203 1 97.25 303 THR B O 1
ATOM 5358 N N . ARG B 1 304 ? -17.203 -11.469 -17.438 1 96.94 304 ARG B N 1
ATOM 5359 C CA . ARG B 1 304 ? -18.016 -10.312 -17.828 1 96.94 304 ARG B CA 1
ATOM 5360 C C . ARG B 1 304 ? -19.469 -10.477 -17.391 1 96.94 304 ARG B C 1
ATOM 5362 O O . ARG B 1 304 ? -20.203 -9.5 -17.312 1 96.94 304 ARG B O 1
ATOM 5369 N N . ARG B 1 305 ? -19.797 -11.656 -17.062 1 96.88 305 ARG B N 1
ATOM 5370 C CA . ARG B 1 305 ? -21.172 -11.953 -16.672 1 96.88 305 ARG B CA 1
ATOM 5371 C C . ARG B 1 305 ? -21.391 -11.711 -15.188 1 96.88 305 ARG B C 1
ATOM 5373 O O . ARG B 1 305 ? -22.531 -11.727 -14.711 1 96.88 305 ARG B O 1
ATOM 5380 N N . SER B 1 306 ? -20.391 -11.594 -14.438 1 97.75 306 SER B N 1
ATOM 5381 C CA . SER B 1 306 ? -20.516 -11.375 -13 1 97.75 306 SER B CA 1
ATOM 5382 C C . SER B 1 306 ? -21.125 -10.016 -12.703 1 97.75 306 SER B C 1
ATOM 5384 O O . SER B 1 306 ? -20.641 -8.984 -13.172 1 97.75 306 SER B O 1
ATOM 5386 N N . PRO B 1 307 ? -22.125 -9.977 -11.922 1 97.56 307 PRO B N 1
ATOM 5387 C CA . PRO B 1 307 ? -22.719 -8.68 -11.57 1 97.56 307 PRO B CA 1
ATOM 5388 C C . PRO B 1 307 ? -21.859 -7.887 -10.586 1 97.56 307 PRO B C 1
ATOM 5390 O O . PRO B 1 307 ? -22.141 -6.707 -10.336 1 97.56 307 PRO B O 1
ATOM 5393 N N . TYR B 1 308 ? -20.828 -8.461 -10.078 1 98.19 308 TYR B N 1
ATOM 5394 C CA . TYR B 1 308 ? -19.984 -7.82 -9.062 1 98.19 308 TYR B CA 1
ATOM 5395 C C . TYR B 1 308 ? -18.906 -6.977 -9.719 1 98.19 308 TYR B C 1
ATOM 5397 O O . TYR B 1 308 ? -18.469 -5.973 -9.148 1 98.19 308 TYR B O 1
ATOM 5405 N N . LEU B 1 309 ? -18.484 -7.395 -10.859 1 98.38 309 LEU B N 1
ATOM 5406 C CA . LEU B 1 309 ? -17.297 -6.805 -11.484 1 98.38 309 LEU B CA 1
ATOM 5407 C C . LEU B 1 309 ? -17.688 -5.613 -12.359 1 98.38 309 LEU B C 1
ATOM 5409 O O . LEU B 1 309 ? -18.781 -5.562 -12.898 1 98.38 309 LEU B O 1
ATOM 5413 N N . LYS B 1 310 ? -16.734 -4.719 -12.445 1 97.38 310 LYS B N 1
ATOM 5414 C CA . LYS B 1 310 ? -16.891 -3.59 -13.359 1 97.38 310 LYS B CA 1
ATOM 5415 C C . LYS B 1 310 ? -16.984 -4.062 -14.805 1 97.38 310 LYS B C 1
ATOM 5417 O O . LYS B 1 310 ? -16.344 -5.043 -15.188 1 97.38 310 LYS B O 1
ATOM 5422 N N . SER B 1 311 ? -17.781 -3.422 -15.617 1 94.62 311 SER B N 1
ATOM 5423 C CA . SER B 1 311 ? -17.906 -3.666 -17.047 1 94.62 311 SER B CA 1
ATOM 5424 C C . SER B 1 311 ? -17.391 -2.48 -17.859 1 94.62 311 SER B C 1
ATOM 5426 O O . SER B 1 311 ? -17.703 -1.328 -17.547 1 94.62 311 SER B O 1
ATOM 5428 N N . PRO B 1 312 ? -16.734 -2.803 -18.922 1 92 312 PRO B N 1
ATOM 5429 C CA . PRO B 1 312 ? -16.391 -4.09 -19.531 1 92 312 PRO B CA 1
ATOM 5430 C C . PRO B 1 312 ? -15.172 -4.742 -18.875 1 92 312 PRO B C 1
ATOM 5432 O O . PRO B 1 312 ? -14.883 -5.914 -19.125 1 92 312 PRO B O 1
ATOM 5435 N N . GLY B 1 313 ? -14.438 -4.066 -18 1 93.12 313 GLY B N 1
ATOM 5436 C CA . GLY B 1 313 ? -13.164 -4.527 -17.484 1 93.12 313 GLY B CA 1
ATOM 5437 C C . GLY B 1 313 ? -12 -4.238 -18.406 1 93.12 313 GLY B C 1
ATOM 5438 O O . GLY B 1 313 ? -12.086 -3.361 -19.281 1 93.12 313 GLY B O 1
ATOM 5439 N N . ASN B 1 314 ? -10.922 -4.824 -18.125 1 94.44 314 ASN B N 1
ATOM 5440 C CA . ASN B 1 314 ? -9.719 -4.703 -18.938 1 94.44 314 ASN B CA 1
ATOM 5441 C C . ASN B 1 314 ? -8.852 -5.957 -18.859 1 94.44 314 ASN B C 1
ATOM 5443 O O . ASN B 1 314 ? -9.188 -6.898 -18.125 1 94.44 314 ASN B O 1
ATOM 5447 N N . GLN B 1 315 ? -7.832 -6.035 -19.625 1 93.38 315 GLN B N 1
ATOM 5448 C CA . GLN B 1 315 ? -7.023 -7.242 -19.766 1 93.38 315 GLN B CA 1
ATOM 5449 C C . GLN B 1 315 ? -6.398 -7.637 -18.422 1 93.38 315 GLN B C 1
ATOM 5451 O O . GLN B 1 315 ? -6.262 -8.828 -18.125 1 93.38 315 GLN B O 1
ATOM 5456 N N . ALA B 1 316 ? -5.949 -6.66 -17.625 1 93.5 316 ALA B N 1
ATOM 5457 C CA . ALA B 1 316 ? -5.383 -6.965 -16.312 1 93.5 316 ALA B CA 1
ATOM 5458 C C . ALA B 1 316 ? -6.391 -7.703 -15.43 1 93.5 316 ALA B C 1
ATOM 5460 O O . ALA B 1 316 ? -6.039 -8.672 -14.75 1 93.5 316 ALA B O 1
ATOM 5461 N N . VAL B 1 317 ? -7.609 -7.242 -15.508 1 96.12 317 VAL B N 1
ATOM 5462 C CA . VAL B 1 317 ? -8.68 -7.84 -14.719 1 96.12 317 VAL B CA 1
ATOM 5463 C C . VAL B 1 317 ? -9.023 -9.219 -15.273 1 96.12 317 VAL B C 1
ATOM 5465 O O . VAL B 1 317 ? -9.141 -10.188 -14.523 1 96.12 317 VAL B O 1
ATOM 5468 N N . TRP B 1 318 ? -9.117 -9.328 -16.594 1 96.75 318 TRP B N 1
ATOM 5469 C CA . TRP B 1 318 ? -9.492 -10.586 -17.25 1 96.75 318 TRP B CA 1
ATOM 5470 C C . TRP B 1 318 ? -8.438 -11.656 -17 1 96.75 318 TRP B C 1
ATOM 5472 O O . TRP B 1 318 ? -8.75 -12.852 -16.969 1 96.75 318 TRP B O 1
ATOM 5482 N N . HIS B 1 319 ? -7.25 -11.234 -16.812 1 95.5 319 HIS B N 1
ATOM 5483 C CA . HIS B 1 319 ? -6.129 -12.164 -16.703 1 95.5 319 HIS B CA 1
ATOM 5484 C C . HIS B 1 319 ? -5.816 -12.469 -15.242 1 95.5 319 HIS B C 1
ATOM 5486 O O . HIS B 1 319 ? -5.023 -13.367 -14.945 1 95.5 319 HIS B O 1
ATOM 5492 N N . SER B 1 320 ? -6.418 -11.758 -14.32 1 95.62 320 SER B N 1
ATOM 5493 C CA . SER B 1 320 ? -6.152 -11.906 -12.891 1 95.62 320 SER B CA 1
ATOM 5494 C C . SER B 1 320 ? -6.582 -13.281 -12.391 1 95.62 320 SER B C 1
ATOM 5496 O O . SER B 1 320 ? -7.715 -13.711 -12.625 1 95.62 320 SER B O 1
ATOM 5498 N N . LEU B 1 321 ? -5.668 -13.906 -11.672 1 96.88 321 LEU B N 1
ATOM 5499 C CA . LEU B 1 321 ? -5.973 -15.234 -11.148 1 96.88 321 LEU B CA 1
ATOM 5500 C C . LEU B 1 321 ? -7.152 -15.18 -10.18 1 96.88 321 LEU B C 1
ATOM 5502 O O . LEU B 1 321 ? -8.008 -16.062 -10.188 1 96.88 321 LEU B O 1
ATOM 5506 N N . GLU B 1 322 ? -7.219 -14.164 -9.359 1 97.25 322 GLU B N 1
ATOM 5507 C CA . GLU B 1 322 ? -8.352 -14 -8.445 1 97.25 322 GLU B CA 1
ATOM 5508 C C . GLU B 1 322 ? -9.664 -13.883 -9.211 1 97.25 322 GLU B C 1
ATOM 5510 O O . GLU B 1 322 ? -10.68 -14.438 -8.797 1 97.25 322 GLU B O 1
ATOM 5515 N N . CYS B 1 323 ? -9.617 -13.211 -10.32 1 98.12 323 CYS B N 1
ATOM 5516 C CA . CYS B 1 323 ? -10.812 -13.078 -11.133 1 98.12 323 CYS B CA 1
ATOM 5517 C C . CYS B 1 323 ? -11.172 -14.398 -11.805 1 98.12 323 CYS B C 1
ATOM 5519 O O . CYS B 1 323 ? -12.352 -14.727 -11.953 1 98.12 323 CYS B O 1
ATOM 5521 N N . TYR B 1 324 ? -10.164 -15.125 -12.211 1 98.38 324 TYR B N 1
ATOM 5522 C CA . TYR B 1 324 ? -10.406 -16.453 -12.75 1 98.38 324 TYR B CA 1
ATOM 5523 C C . TYR B 1 324 ? -11.133 -17.328 -11.734 1 98.38 324 TYR B C 1
ATOM 5525 O O . TYR B 1 324 ? -12.125 -17.984 -12.062 1 98.38 324 TYR B O 1
ATOM 5533 N N . MET B 1 325 ? -10.648 -17.344 -10.516 1 98.25 325 MET B N 1
ATOM 5534 C CA . MET B 1 325 ? -11.258 -18.172 -9.477 1 98.25 325 MET B CA 1
ATOM 5535 C C . MET B 1 325 ? -12.664 -17.672 -9.156 1 98.25 325 MET B C 1
ATOM 5537 O O . MET B 1 325 ? -13.555 -18.469 -8.852 1 98.25 325 MET B O 1
ATOM 5541 N N . HIS B 1 326 ? -12.867 -16.344 -9.227 1 98.56 326 HIS B N 1
ATOM 5542 C CA . HIS B 1 326 ? -14.211 -15.789 -9.117 1 98.56 326 HIS B CA 1
ATOM 5543 C C . HIS B 1 326 ? -15.117 -16.344 -10.219 1 98.56 326 HIS B C 1
ATOM 5545 O O . HIS B 1 326 ? -16.266 -16.734 -9.945 1 98.56 326 HIS B O 1
ATOM 5551 N N . GLY B 1 327 ? -14.625 -16.391 -11.406 1 98.56 327 GLY B N 1
ATOM 5552 C CA . GLY B 1 327 ? -15.367 -16.984 -12.508 1 98.56 327 GLY B CA 1
ATOM 5553 C C . GLY B 1 327 ? -15.742 -18.438 -12.266 1 98.56 327 GLY B C 1
ATOM 5554 O O . GLY B 1 327 ? -16.891 -18.828 -12.492 1 98.56 327 GLY B O 1
ATOM 5555 N N . VAL B 1 328 ? -14.789 -19.188 -11.781 1 98.56 328 VAL B N 1
ATOM 5556 C CA . VAL B 1 328 ? -15.031 -20.609 -11.492 1 98.56 328 VAL B CA 1
ATOM 5557 C C . VAL B 1 328 ? -16.109 -20.734 -10.422 1 98.56 328 VAL B C 1
ATOM 5559 O O . VAL B 1 328 ? -16.969 -21.609 -10.5 1 98.56 328 VAL B O 1
ATOM 5562 N N . ALA B 1 329 ? -16.078 -19.859 -9.477 1 98.19 329 ALA B N 1
ATOM 5563 C CA . ALA B 1 329 ? -17 -19.906 -8.344 1 98.19 329 ALA B CA 1
ATOM 5564 C C . ALA B 1 329 ? -18.438 -19.641 -8.797 1 98.19 329 ALA B C 1
ATOM 5566 O O . ALA B 1 329 ? -19.391 -20.078 -8.164 1 98.19 329 ALA B O 1
ATOM 5567 N N . GLY B 1 330 ? -18.578 -18.922 -9.969 1 98.06 330 GLY B N 1
ATOM 5568 C CA . GLY B 1 330 ? -19.922 -18.453 -10.242 1 98.06 330 GLY B CA 1
ATOM 5569 C C . GLY B 1 330 ? -20.422 -18.812 -11.625 1 98.06 330 GLY B C 1
ATOM 5570 O O . GLY B 1 330 ? -21.594 -18.625 -11.945 1 98.06 330 GLY B O 1
ATOM 5571 N N . ALA B 1 331 ? -19.562 -19.375 -12.492 1 97 331 ALA B N 1
ATOM 5572 C CA . ALA B 1 331 ? -19.938 -19.672 -13.875 1 97 331 ALA B CA 1
ATOM 5573 C C . ALA B 1 331 ? -21.141 -20.594 -13.93 1 97 331 ALA B C 1
ATOM 5575 O O . ALA B 1 331 ? -21.25 -21.531 -13.141 1 97 331 ALA B O 1
ATOM 5576 N N . GLN B 1 332 ? -22.047 -20.344 -14.93 1 96.12 332 GLN B N 1
ATOM 5577 C CA . GLN B 1 332 ? -23.25 -21.156 -15.078 1 96.12 332 GLN B CA 1
ATOM 5578 C C . GLN B 1 332 ? -23.203 -21.984 -16.359 1 96.12 332 GLN B C 1
ATOM 5580 O O . GLN B 1 332 ? -24.203 -22.594 -16.734 1 96.12 332 GLN B O 1
ATOM 5585 N N . GLY B 1 333 ? -22.094 -21.984 -17.031 1 92.81 333 GLY B N 1
ATOM 5586 C CA . GLY B 1 333 ? -21.906 -22.812 -18.219 1 92.81 333 GLY B CA 1
ATOM 5587 C C . GLY B 1 333 ? -22.734 -22.344 -19.406 1 92.81 333 GLY B C 1
ATOM 5588 O O . GLY B 1 333 ? -22.797 -21.141 -19.688 1 92.81 333 GLY B O 1
ATOM 5589 N N . LYS B 1 334 ? -23.281 -23.297 -20.109 1 89.06 334 LYS B N 1
ATOM 5590 C CA . LYS B 1 334 ? -24 -23.047 -21.359 1 89.06 334 LYS B CA 1
ATOM 5591 C C . LYS B 1 334 ? -25.297 -22.281 -21.094 1 89.06 334 LYS B C 1
ATOM 5593 O O . LYS B 1 334 ? -25.828 -21.625 -22 1 89.06 334 LYS B O 1
ATOM 5598 N N . ARG B 1 335 ? -25.781 -22.375 -19.812 1 84.62 335 ARG B N 1
ATOM 5599 C CA . ARG B 1 335 ? -27.016 -21.672 -19.469 1 84.62 335 ARG B CA 1
ATOM 5600 C C . ARG B 1 335 ? -26.797 -20.156 -19.516 1 84.62 335 ARG B C 1
ATOM 5602 O O . ARG B 1 335 ? -27.75 -19.391 -19.688 1 84.62 335 ARG B O 1
ATOM 5609 N N . GLY B 1 336 ? -25.625 -19.797 -19.375 1 85.19 336 GLY B N 1
ATOM 5610 C CA . GLY B 1 336 ? -25.359 -18.375 -19.344 1 85.19 336 GLY B CA 1
ATOM 5611 C C . GLY B 1 336 ? -25.672 -17.734 -18 1 85.19 336 GLY B C 1
ATOM 5612 O O . GLY B 1 336 ? -26.391 -18.312 -17.188 1 85.19 336 GLY B O 1
ATOM 5613 N N . GLY B 1 337 ? -25.016 -16.609 -17.688 1 91.88 337 GLY B N 1
ATOM 5614 C CA . GLY B 1 337 ? -25.234 -15.906 -16.422 1 91.88 337 GLY B CA 1
ATOM 5615 C C . GLY B 1 337 ? -24.109 -16.125 -15.43 1 91.88 337 GLY B C 1
ATOM 5616 O O . GLY B 1 337 ? -23.062 -16.656 -15.773 1 91.88 337 GLY B O 1
ATOM 5617 N N . PHE B 1 338 ? -24.391 -15.664 -14.211 1 97 338 PHE B N 1
ATOM 5618 C CA . PHE B 1 338 ? -23.406 -15.758 -13.141 1 97 338 PHE B CA 1
ATOM 5619 C C . PHE B 1 338 ? -24.094 -15.781 -11.773 1 97 338 PHE B C 1
ATOM 5621 O O . PHE B 1 338 ? -24.969 -14.961 -11.5 1 97 338 PHE B O 1
ATOM 5628 N N . LYS B 1 339 ? -23.734 -16.734 -11.062 1 97.12 339 LYS B N 1
ATOM 5629 C CA . LYS B 1 339 ? -24.172 -16.875 -9.68 1 97.12 339 LYS B CA 1
ATOM 5630 C C . LYS B 1 339 ? -23.141 -17.625 -8.844 1 97.12 339 LYS B C 1
ATOM 5632 O O . LYS B 1 339 ? -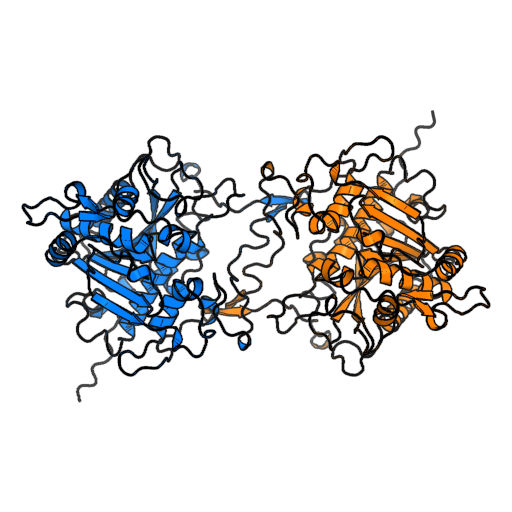22.75 -18.75 -9.195 1 97.12 339 LYS B O 1
ATOM 5637 N N . LEU B 1 340 ? -22.781 -17.047 -7.75 1 96.94 340 LEU B N 1
ATOM 5638 C CA . LEU B 1 340 ? -21.797 -17.734 -6.902 1 96.94 340 LEU B CA 1
ATOM 5639 C C . LEU B 1 340 ? -22.391 -19.031 -6.344 1 96.94 340 LEU B C 1
ATOM 5641 O O . LEU B 1 340 ? -23.312 -19 -5.527 1 96.94 340 LEU B O 1
ATOM 5645 N N . GLU B 1 341 ? -21.844 -20.172 -6.801 1 96.56 341 GLU B N 1
ATOM 5646 C CA . GLU B 1 341 ? -22.281 -21.484 -6.336 1 96.56 341 GLU B CA 1
ATOM 5647 C C . GLU B 1 341 ? -21.438 -21.953 -5.156 1 96.56 341 GLU B C 1
ATOM 5649 O O . GLU B 1 341 ? -21.859 -22.844 -4.414 1 96.56 341 GLU B O 1
ATOM 5654 N N . VAL B 1 342 ? -20.266 -21.469 -5.062 1 94.81 342 VAL B N 1
ATOM 5655 C CA . VAL B 1 342 ? -19.406 -21.703 -3.912 1 94.81 342 VAL B CA 1
ATOM 5656 C C . VAL B 1 342 ? -19.016 -20.359 -3.275 1 94.81 342 VAL B C 1
ATOM 5658 O O . VAL B 1 342 ? -18.906 -19.359 -3.969 1 94.81 342 VAL B O 1
ATOM 5661 N N . ASP B 1 343 ? -18.797 -20.453 -2 1 91.94 343 ASP B N 1
ATOM 5662 C CA . ASP B 1 343 ? -18.516 -19.234 -1.258 1 91.94 343 ASP B CA 1
ATOM 5663 C C . ASP B 1 343 ? -17.094 -18.766 -1.517 1 91.94 343 ASP B C 1
ATOM 5665 O O . ASP B 1 343 ? -16.125 -19.438 -1.15 1 91.94 343 ASP B O 1
ATOM 5669 N N . ARG B 1 344 ? -16.969 -17.719 -2.215 1 94.31 344 ARG B N 1
ATOM 5670 C CA . ARG B 1 344 ? -15.695 -17.031 -2.42 1 94.31 344 ARG B CA 1
ATOM 5671 C C . ARG B 1 344 ? -15.867 -15.516 -2.309 1 94.31 344 ARG B C 1
ATOM 5673 O O . ARG B 1 344 ? -16.672 -14.922 -3.027 1 94.31 344 ARG B O 1
ATOM 5680 N N . ASP B 1 345 ? -15.18 -14.961 -1.435 1 95.81 345 ASP B N 1
ATOM 5681 C CA . ASP B 1 345 ? -15.32 -13.547 -1.13 1 95.81 345 ASP B CA 1
ATOM 5682 C C . ASP B 1 345 ? -15.055 -12.688 -2.367 1 95.81 345 ASP B C 1
ATOM 5684 O O . ASP B 1 345 ? -14 -12.805 -2.996 1 95.81 345 ASP B O 1
ATOM 5688 N N . VAL B 1 346 ? -15.898 -11.773 -2.633 1 97.44 346 VAL B N 1
ATOM 5689 C CA . VAL B 1 346 ? -15.789 -10.953 -3.836 1 97.44 346 VAL B CA 1
ATOM 5690 C C . VAL B 1 346 ? -14.656 -9.945 -3.67 1 97.44 346 VAL B C 1
ATOM 5692 O O . VAL B 1 346 ? -14.125 -9.43 -4.656 1 97.44 346 VAL B O 1
ATOM 5695 N N . ALA B 1 347 ? -14.258 -9.656 -2.438 1 97.56 347 ALA B N 1
ATOM 5696 C CA . ALA B 1 347 ? -13.195 -8.688 -2.193 1 97.56 347 ALA B CA 1
ATOM 5697 C C . ALA B 1 347 ? -11.867 -9.164 -2.787 1 97.56 347 ALA B C 1
ATOM 5699 O O . ALA B 1 347 ? -10.984 -8.352 -3.066 1 97.56 347 ALA B O 1
ATOM 5700 N N . LEU B 1 348 ? -11.758 -10.438 -3.021 1 97.38 348 LEU B N 1
ATOM 5701 C CA . LEU B 1 348 ? -10.5 -11.031 -3.479 1 97.38 348 LEU B CA 1
ATOM 5702 C C . LEU B 1 348 ? -10.203 -10.625 -4.922 1 97.38 348 LEU B C 1
ATOM 5704 O O . LEU B 1 348 ? -9.047 -10.602 -5.336 1 97.38 348 LEU B O 1
ATOM 5708 N N . VAL B 1 349 ? -11.211 -10.242 -5.648 1 98.12 349 VAL B N 1
ATOM 5709 C CA . VAL B 1 349 ? -10.969 -9.891 -7.047 1 98.12 349 VAL B CA 1
ATOM 5710 C C . VAL B 1 349 ? -10.188 -8.578 -7.125 1 98.12 349 VAL B C 1
ATOM 5712 O O . VAL B 1 349 ? -9.555 -8.289 -8.141 1 98.12 349 VAL B O 1
ATOM 5715 N N . ASN B 1 350 ? -10.219 -7.719 -6.039 1 97.81 350 ASN B N 1
ATOM 5716 C CA . ASN B 1 350 ? -9.477 -6.461 -5.969 1 97.81 350 ASN B CA 1
ATOM 5717 C C . ASN B 1 350 ? -8.102 -6.648 -5.34 1 97.81 350 ASN B C 1
ATOM 5719 O O . ASN B 1 350 ? -7.395 -5.676 -5.078 1 97.81 350 ASN B O 1
ATOM 5723 N N . LYS B 1 351 ? -7.727 -7.848 -5.121 1 96.25 351 LYS B N 1
ATOM 5724 C CA . LYS B 1 351 ? -6.484 -8.102 -4.398 1 96.25 351 LYS B CA 1
ATOM 5725 C C . LYS B 1 351 ? -5.297 -7.457 -5.102 1 96.25 351 LYS B C 1
ATOM 5727 O O . LYS B 1 351 ? -4.457 -6.828 -4.457 1 96.25 351 LYS B O 1
ATOM 5732 N N . ASN B 1 352 ? -5.238 -7.594 -6.449 1 94.75 352 ASN B N 1
ATOM 5733 C CA . ASN B 1 352 ? -4.082 -7.09 -7.18 1 94.75 352 ASN B CA 1
ATOM 5734 C C . ASN B 1 352 ? -4.496 -6.211 -8.352 1 94.75 352 ASN B C 1
ATOM 5736 O O . ASN B 1 352 ? -3.646 -5.734 -9.109 1 94.75 352 ASN B O 1
ATOM 5740 N N . VAL B 1 353 ? -5.801 -6.023 -8.539 1 95.75 353 VAL B N 1
ATOM 5741 C CA . VAL B 1 353 ? -6.324 -5.211 -9.633 1 95.75 353 VAL B CA 1
ATOM 5742 C C . VAL B 1 353 ? -7.523 -4.402 -9.148 1 95.75 353 VAL B C 1
ATOM 5744 O O . VAL B 1 353 ? -7.871 -4.441 -7.965 1 95.75 353 VAL B O 1
ATOM 5747 N N . ASP B 1 354 ? -8.062 -3.596 -9.992 1 96.88 354 ASP B N 1
ATOM 5748 C CA . ASP B 1 354 ? -9.289 -2.842 -9.766 1 96.88 354 ASP B CA 1
ATOM 5749 C C . ASP B 1 354 ? -10.453 -3.436 -10.555 1 96.88 354 ASP B C 1
ATOM 5751 O O . ASP B 1 354 ? -10.805 -2.936 -11.625 1 96.88 354 ASP B O 1
ATOM 5755 N N . ALA B 1 355 ? -11.078 -4.449 -9.945 1 98.12 355 ALA B N 1
ATOM 5756 C CA . ALA B 1 355 ? -12.062 -5.223 -10.703 1 98.12 355 ALA B CA 1
ATOM 5757 C C . ALA B 1 355 ? -13.477 -4.98 -10.172 1 98.12 355 ALA B C 1
ATOM 5759 O O . ALA B 1 355 ? -14.438 -4.957 -10.945 1 98.12 355 ALA B O 1
ATOM 5760 N N . LEU B 1 356 ? -13.609 -4.855 -8.922 1 98.06 356 LEU B N 1
ATOM 5761 C CA . LEU B 1 356 ? -14.898 -4.836 -8.234 1 98.06 356 LEU B CA 1
ATOM 5762 C C . LEU B 1 356 ? -15.578 -3.479 -8.398 1 98.06 356 LEU B C 1
ATOM 5764 O O . LEU B 1 356 ? -14.914 -2.439 -8.375 1 98.06 356 LEU B O 1
ATOM 5768 N N . LYS B 1 357 ? -16.859 -3.512 -8.539 1 97.5 357 LYS B N 1
ATOM 5769 C CA . LYS B 1 357 ? -17.641 -2.275 -8.594 1 97.5 357 LYS B CA 1
ATOM 5770 C C . LYS B 1 357 ? -17.422 -1.436 -7.34 1 97.5 357 LYS B C 1
ATOM 5772 O O . LYS B 1 357 ? -17.266 -1.978 -6.246 1 97.5 357 LYS B O 1
ATOM 5777 N N . GLU B 1 358 ? -17.562 -0.121 -7.453 1 94.31 358 GLU B N 1
ATOM 5778 C CA . GLU B 1 358 ? -17.234 0.835 -6.398 1 94.31 358 GLU B CA 1
ATOM 5779 C C . GLU B 1 358 ? -18.188 0.706 -5.215 1 94.31 358 GLU B C 1
ATOM 5781 O O . GLU B 1 358 ? -17.812 0.986 -4.074 1 94.31 358 GLU B O 1
ATOM 5786 N N . GLU B 1 359 ? -19.359 0.257 -5.449 1 94.81 359 GLU B N 1
ATOM 5787 C CA . GLU B 1 359 ? -20.391 0.206 -4.414 1 94.81 359 GLU B CA 1
ATOM 5788 C C . GLU B 1 359 ? -20.016 -0.77 -3.305 1 94.81 359 GLU B C 1
ATOM 5790 O O . GLU B 1 359 ? -20.578 -0.717 -2.207 1 94.81 359 GLU B O 1
ATOM 5795 N N . TYR B 1 360 ? -19.047 -1.62 -3.609 1 96 360 TYR B N 1
ATOM 5796 C CA . TYR B 1 360 ? -18.656 -2.613 -2.615 1 96 360 TYR B CA 1
ATOM 5797 C C . TYR B 1 360 ? -17.594 -2.053 -1.675 1 96 360 TYR B C 1
ATOM 5799 O O . TYR B 1 360 ? -17.25 -2.684 -0.671 1 96 360 TYR B O 1
ATOM 5807 N N . HIS B 1 361 ? -17 -0.91 -1.923 1 95.12 361 HIS B N 1
ATOM 5808 C CA . HIS B 1 361 ? -16.078 -0.164 -1.064 1 95.12 361 HIS B CA 1
ATOM 5809 C C . HIS B 1 361 ? -14.852 -0.998 -0.709 1 95.12 361 HIS B C 1
ATOM 5811 O O . HIS B 1 361 ? -14.445 -1.04 0.452 1 95.12 361 HIS B O 1
ATOM 5817 N N . VAL B 1 362 ? -14.383 -1.751 -1.761 1 97.44 362 VAL B N 1
ATOM 5818 C CA . VAL B 1 362 ? -13.141 -2.502 -1.625 1 97.44 362 VAL B CA 1
ATOM 5819 C C . VAL B 1 362 ? -12.031 -1.802 -2.402 1 97.44 362 VAL B C 1
ATOM 5821 O O . VAL B 1 362 ? -12.164 -1.557 -3.604 1 97.44 362 VAL B O 1
ATOM 5824 N N . PRO B 1 363 ? -10.945 -1.449 -1.678 1 97.38 363 PRO B N 1
ATOM 5825 C CA . PRO B 1 363 ? -9.867 -0.745 -2.369 1 97.38 363 PRO B CA 1
ATOM 5826 C C . PRO B 1 363 ? -9.266 -1.562 -3.512 1 97.38 363 PRO B C 1
ATOM 5828 O O . PRO B 1 363 ? -9.133 -2.783 -3.398 1 97.38 363 PRO B O 1
ATOM 5831 N N . PRO B 1 364 ? -8.969 -0.853 -4.648 1 96.62 364 PRO B N 1
ATOM 5832 C CA . PRO B 1 364 ? -8.234 -1.56 -5.699 1 96.62 364 PRO B CA 1
ATOM 5833 C C . PRO B 1 364 ? -6.824 -1.949 -5.27 1 96.62 364 PRO B C 1
ATOM 5835 O O . PRO B 1 364 ? -6.164 -1.197 -4.551 1 96.62 364 PRO B O 1
ATOM 5838 N N . SER B 1 365 ? -6.367 -3.156 -5.707 1 96.25 365 SER B N 1
ATOM 5839 C CA . SER B 1 365 ? -5.02 -3.643 -5.438 1 96.25 365 SER B CA 1
ATOM 5840 C C . SER B 1 365 ? -4.668 -3.514 -3.957 1 96.25 365 SER B C 1
ATOM 5842 O O . SER B 1 365 ? -3.633 -2.943 -3.605 1 96.25 365 SER B O 1
ATOM 5844 N N . TRP B 1 366 ? -5.527 -4.098 -3.148 1 96.88 366 TRP B N 1
ATOM 5845 C CA . TRP B 1 366 ? -5.441 -3.803 -1.722 1 96.88 366 TRP B CA 1
ATOM 5846 C C . TRP B 1 366 ? -4.348 -4.633 -1.059 1 96.88 366 TRP B C 1
ATOM 5848 O O . TRP B 1 366 ? -3.924 -4.336 0.061 1 96.88 366 TRP B O 1
ATOM 5858 N N . SER B 1 367 ? -3.865 -5.672 -1.685 1 95.06 367 SER B N 1
ATOM 5859 C CA . SER B 1 367 ? -2.875 -6.543 -1.06 1 95.06 367 SER B CA 1
ATOM 5860 C C . SER B 1 367 ? -1.509 -5.867 -0.997 1 95.06 367 SER B C 1
ATOM 5862 O O . SER B 1 367 ? -0.785 -5.824 -1.994 1 95.06 367 SER B O 1
ATOM 5864 N N . VAL B 1 368 ? -1.174 -5.352 0.176 1 94.44 368 VAL B N 1
ATOM 5865 C CA . VAL B 1 368 ? 0.09 -4.656 0.395 1 94.44 368 VAL B CA 1
ATOM 5866 C C . VAL B 1 368 ? 0.548 -4.859 1.837 1 94.44 368 VAL B C 1
ATOM 5868 O O . VAL B 1 368 ? -0.274 -4.922 2.754 1 94.44 368 VAL B O 1
ATOM 5871 N N . GLN B 1 369 ? 1.869 -4.977 2.025 1 93.5 369 GLN B N 1
ATOM 5872 C CA . GLN B 1 369 ? 2.42 -5.023 3.375 1 93.5 369 GLN B CA 1
ATOM 5873 C C . GLN B 1 369 ? 2.264 -3.68 4.082 1 93.5 369 GLN B C 1
ATOM 5875 O O . GLN B 1 369 ? 2.252 -2.631 3.434 1 93.5 369 GLN B O 1
ATOM 5880 N N . ARG B 1 370 ? 2.121 -3.77 5.371 1 94.25 370 ARG B N 1
ATOM 5881 C CA . ARG B 1 370 ? 2.129 -2.527 6.141 1 94.25 370 ARG B CA 1
ATOM 5882 C C . ARG B 1 370 ? 3.373 -1.701 5.828 1 94.25 370 ARG B C 1
ATOM 5884 O O . ARG B 1 370 ? 4.492 -2.213 5.875 1 94.25 370 ARG B O 1
ATOM 5891 N N . ASP B 1 371 ? 3.115 -0.445 5.469 1 96.31 371 ASP B N 1
ATOM 5892 C CA . ASP B 1 371 ? 4.188 0.499 5.176 1 96.31 371 ASP B CA 1
ATOM 5893 C C . ASP B 1 371 ? 5.18 -0.088 4.176 1 96.31 371 ASP B C 1
ATOM 5895 O O . ASP B 1 371 ? 6.387 0.14 4.277 1 96.31 371 ASP B O 1
ATOM 5899 N N . LYS B 1 372 ? 4.699 -0.965 3.344 1 96.38 372 LYS B N 1
ATOM 5900 C CA . LYS B 1 372 ? 5.465 -1.63 2.295 1 96.38 372 LYS B CA 1
ATOM 5901 C C . LYS B 1 372 ? 6.707 -2.311 2.867 1 96.38 372 LYS B C 1
ATOM 5903 O O . LYS B 1 372 ? 7.773 -2.289 2.25 1 96.38 372 LYS B O 1
ATOM 5908 N N . GLY B 1 373 ? 6.621 -2.73 4.105 1 95.38 373 GLY B N 1
ATOM 5909 C CA . GLY B 1 373 ? 7.691 -3.492 4.723 1 95.38 373 GLY B CA 1
ATOM 5910 C C . GLY B 1 373 ? 8.594 -2.648 5.609 1 95.38 373 GLY B C 1
ATOM 5911 O O . GLY B 1 373 ? 9.508 -3.17 6.246 1 95.38 373 GLY B O 1
ATOM 5912 N N . MET B 1 374 ? 8.359 -1.306 5.617 1 96.31 374 MET B N 1
ATOM 5913 C CA . MET B 1 374 ? 9.141 -0.452 6.508 1 96.31 374 MET B CA 1
ATOM 5914 C C . MET B 1 374 ? 8.703 -0.636 7.957 1 96.31 374 MET B C 1
ATOM 5916 O O . MET B 1 374 ? 7.508 -0.634 8.258 1 96.31 374 MET B O 1
ATOM 5920 N N . VAL B 1 375 ? 9.711 -0.788 8.828 1 94.44 375 VAL B N 1
ATOM 5921 C CA . VAL B 1 375 ? 9.453 -0.981 10.25 1 94.44 375 VAL B CA 1
ATOM 5922 C C . VAL B 1 375 ? 10.281 -0 11.07 1 94.44 375 VAL B C 1
ATOM 5924 O O . VAL B 1 375 ? 11.484 0.158 10.828 1 94.44 375 VAL B O 1
ATOM 5927 N N . ARG B 1 376 ? 9.594 0.668 11.969 1 92.94 376 ARG B N 1
ATOM 5928 C CA . ARG B 1 376 ? 10.297 1.593 12.852 1 92.94 376 ARG B CA 1
ATOM 5929 C C . ARG B 1 376 ? 10.984 0.846 13.992 1 92.94 376 ARG B C 1
ATOM 5931 O O . ARG B 1 376 ? 10.336 0.089 14.719 1 92.94 376 ARG B O 1
ATOM 5938 N N . GLY B 1 377 ? 12.266 1.038 14.102 1 90.38 377 GLY B N 1
ATOM 5939 C CA . GLY B 1 377 ? 13.016 0.417 15.18 1 90.38 377 GLY B CA 1
ATOM 5940 C C . GLY B 1 377 ? 12.938 1.192 16.484 1 90.38 377 GLY B C 1
ATOM 5941 O O . GLY B 1 377 ? 12.352 2.275 16.531 1 90.38 377 GLY B O 1
ATOM 5942 N N . ALA B 1 378 ? 13.578 0.679 17.5 1 86.94 378 ALA B N 1
ATOM 5943 C CA . ALA B 1 378 ? 13.602 1.298 18.828 1 86.94 378 ALA B CA 1
ATOM 5944 C C . ALA B 1 378 ? 14.336 2.635 18.797 1 86.94 378 ALA B C 1
ATOM 5946 O O . ALA B 1 378 ? 14.039 3.531 19.594 1 86.94 378 ALA B O 1
ATOM 5947 N N . ASP B 1 379 ? 15.25 2.738 17.844 1 86.81 379 ASP B N 1
ATOM 5948 C CA . ASP B 1 379 ? 16.031 3.965 17.719 1 86.81 379 ASP B CA 1
ATOM 5949 C C . ASP B 1 379 ? 15.25 5.043 16.969 1 86.81 379 ASP B C 1
ATOM 5951 O O . ASP B 1 379 ? 15.75 6.152 16.781 1 86.81 379 ASP B O 1
ATOM 5955 N N . GLY B 1 380 ? 14.039 4.707 16.5 1 87 380 GLY B N 1
ATOM 5956 C CA . GLY B 1 380 ? 13.188 5.668 15.812 1 87 380 GLY B CA 1
ATOM 5957 C C . GLY B 1 380 ? 13.406 5.684 14.312 1 87 380 GLY B C 1
ATOM 5958 O O . GLY B 1 380 ? 12.672 6.355 13.578 1 87 380 GLY B O 1
ATOM 5959 N N . HIS B 1 381 ? 14.367 4.898 13.875 1 93.38 381 HIS B N 1
ATOM 5960 C CA . HIS B 1 381 ? 14.664 4.859 12.445 1 93.38 381 HIS B CA 1
ATOM 5961 C C . HIS B 1 381 ? 13.898 3.738 11.75 1 93.38 381 HIS B C 1
ATOM 5963 O O . HIS B 1 381 ? 13.555 2.734 12.383 1 93.38 381 HIS B O 1
ATOM 5969 N N . TRP B 1 382 ? 13.648 4 10.547 1 95 382 TRP B N 1
ATOM 5970 C CA . TRP B 1 382 ? 12.883 3.049 9.75 1 95 382 TRP B CA 1
ATOM 5971 C C . TRP B 1 382 ? 13.812 2.178 8.906 1 95 382 TRP B C 1
ATOM 5973 O O . TRP B 1 382 ? 14.805 2.662 8.359 1 95 382 TRP B O 1
ATOM 5983 N N . LYS B 1 383 ? 13.461 0.911 8.883 1 95.25 383 LYS B N 1
ATOM 5984 C CA . LYS B 1 383 ? 14.219 -0.047 8.086 1 95.25 383 LYS B CA 1
ATOM 5985 C C . LYS B 1 383 ? 13.297 -0.958 7.289 1 95.25 383 LYS B C 1
ATOM 5987 O O . LYS B 1 383 ? 12.195 -1.279 7.738 1 95.25 383 LYS B O 1
ATOM 5992 N N . LEU B 1 384 ? 13.75 -1.303 6.113 1 95.69 384 LEU B N 1
ATOM 5993 C CA . LEU B 1 384 ? 12.977 -2.217 5.277 1 95.69 384 LEU B CA 1
ATOM 5994 C C . LEU B 1 384 ? 13.102 -3.65 5.781 1 95.69 384 LEU B C 1
ATOM 5996 O O . LEU B 1 384 ? 14.211 -4.176 5.902 1 95.69 384 LEU B O 1
ATOM 6000 N N . MET B 1 385 ? 12 -4.242 6.148 1 93.62 385 MET B N 1
ATOM 6001 C CA . MET B 1 385 ? 11.922 -5.641 6.57 1 93.62 385 MET B CA 1
ATOM 6002 C C . MET B 1 385 ? 10.922 -6.414 5.719 1 93.62 385 MET B C 1
ATOM 6004 O O . MET B 1 385 ? 9.883 -6.844 6.211 1 93.62 385 MET B O 1
ATOM 6008 N N . ASP B 1 386 ? 11.328 -6.691 4.477 1 92.19 386 ASP B N 1
ATOM 6009 C CA . ASP B 1 386 ? 10.367 -7.301 3.559 1 92.19 386 ASP B CA 1
ATOM 6010 C C . ASP B 1 386 ? 10.734 -8.75 3.266 1 92.19 386 ASP B C 1
ATOM 6012 O O . ASP B 1 386 ? 10.148 -9.383 2.379 1 92.19 386 ASP B O 1
ATOM 6016 N N . TYR B 1 387 ? 11.719 -9.281 3.953 1 92.38 387 TYR B N 1
ATOM 6017 C CA . TYR B 1 387 ? 12.195 -10.633 3.723 1 92.38 387 TYR B CA 1
ATOM 6018 C C . TYR B 1 387 ? 12.453 -11.352 5.043 1 92.38 387 TYR B C 1
ATOM 6020 O O . TYR B 1 387 ? 13.195 -10.859 5.891 1 92.38 387 TYR B O 1
ATOM 6028 N N . GLU B 1 388 ? 11.805 -12.438 5.328 1 87.25 388 GLU B N 1
ATOM 6029 C CA . GLU B 1 388 ? 11.961 -13.203 6.562 1 87.25 388 GLU B CA 1
ATOM 6030 C C . GLU B 1 388 ? 13.195 -14.102 6.504 1 87.25 388 GLU B C 1
ATOM 6032 O O . GLU B 1 388 ? 13.828 -14.367 7.527 1 87.25 388 GLU B O 1
ATOM 6037 N N . GLY B 1 389 ? 13.789 -14.32 5.453 1 72.31 389 GLY B N 1
ATOM 6038 C CA . GLY B 1 389 ? 14.938 -15.195 5.309 1 72.31 389 GLY B CA 1
ATOM 6039 C C . GLY B 1 389 ? 14.664 -16.625 5.758 1 72.31 389 GLY B C 1
ATOM 6040 O O . GLY B 1 389 ? 13.656 -16.891 6.406 1 72.31 389 GLY B O 1
ATOM 6041 N N . GLU B 1 390 ? 15.227 -17.672 5.219 1 61.78 390 GLU B N 1
ATOM 6042 C CA . GLU B 1 390 ? 15.164 -19.062 5.68 1 61.78 390 GLU B CA 1
ATOM 6043 C C . GLU B 1 390 ? 15.883 -19.234 7.016 1 61.78 390 GLU B C 1
ATOM 6045 O O . GLU B 1 390 ? 17 -18.734 7.191 1 61.78 390 GLU B O 1
ATOM 6050 N N . GLU B 1 391 ? 15.211 -19.016 8.172 1 49.69 391 GLU B N 1
ATOM 6051 C CA . GLU B 1 391 ? 15.969 -19.406 9.352 1 49.69 391 GLU B CA 1
ATOM 6052 C C . GLU B 1 391 ? 16.891 -20.594 9.047 1 49.69 391 GLU B C 1
ATOM 6054 O O . GLU B 1 391 ? 16.453 -21.578 8.43 1 49.69 391 GLU B O 1
ATOM 6059 N N . SER B 1 392 ? 18.078 -20.406 8.828 1 41.31 392 SER B N 1
ATOM 6060 C CA . SER B 1 392 ? 19 -21.547 8.773 1 41.31 392 SER B CA 1
ATOM 6061 C C . SER B 1 392 ? 18.672 -22.562 9.859 1 41.31 392 SER B C 1
ATOM 6063 O O . SER B 1 392 ? 18.359 -22.203 10.992 1 41.31 392 SER B O 1
ATOM 6065 N N . SER B 1 393 ? 18.156 -23.734 9.562 1 33.66 393 SER B N 1
ATOM 6066 C CA . SER B 1 393 ? 18.125 -24.906 10.422 1 33.66 393 SER B CA 1
ATOM 6067 C C . SER B 1 393 ? 19.344 -24.969 11.336 1 33.66 393 SER B C 1
ATOM 6069 O O . SER B 1 393 ? 19.438 -25.844 12.203 1 33.66 393 SER B O 1
ATOM 6071 N N . GLN B 1 394 ? 20.531 -24.422 11.125 1 30.48 394 GLN B N 1
ATOM 6072 C CA . GLN B 1 394 ? 21.641 -24.781 12.016 1 30.48 394 GLN B CA 1
ATOM 6073 C C . GLN B 1 394 ? 21.453 -24.172 13.398 1 30.48 394 GLN B C 1
ATOM 6075 O O . GLN B 1 394 ? 22.188 -24.484 14.328 1 30.48 394 GLN B O 1
ATOM 6080 N N . ASP B 1 395 ? 20.906 -23 13.57 1 28.59 395 ASP B N 1
ATOM 6081 C CA . ASP B 1 395 ? 21 -22.641 14.977 1 28.59 395 ASP B CA 1
ATOM 6082 C C . ASP B 1 395 ? 19.906 -23.312 15.797 1 28.59 395 ASP B C 1
ATOM 6084 O O . ASP B 1 395 ? 19.609 -22.906 16.922 1 28.59 395 ASP B O 1
ATOM 6088 N N . LYS B 1 396 ? 19.078 -24.203 15.289 1 24.59 396 LYS B N 1
ATOM 6089 C CA . LYS B 1 396 ? 18.641 -25.141 16.328 1 24.59 396 LYS B CA 1
ATOM 6090 C C . LYS B 1 396 ? 19.688 -26.219 16.562 1 24.59 396 LYS B C 1
ATOM 6092 O O . LYS B 1 396 ? 20.312 -26.703 15.617 1 24.59 396 LYS B O 1
#

Secondary structure (DSSP, 8-state):
--------TTTTHHHHTTTTTTTTTBTTBPHHHHHHHHHHHHHHHHHHHHB---TTSTTTTSBSS-GGGHHHHTT--HHHHHHEEEEEEEEE---TTT--GGG-SSTTS-EEEEEEEEE-HHHHHHHSSEEEEEEE---SSHHHHHHS----EEE-HHHH--TT-SSPPEEEHHHHHHHH---TT-SS-SS-HHHHHHHHHHHHHHHTTTS-EEEEEEEETHHHHHHHHHHHHHHHTTTTTTTT--EEEEEESPPP-B-HHHHHHHHHSTTEEEEEEEETT--GGG-S-SS-B--SEEEEE-GGG-TTB-SS--HHHHH-HHHHHHHHHHB-GGG--B--SS---GGGGGSSS--B-GGG---TT----GGGGEEE-TTS-EEE--------GGG-/--------TTTTHHHHTTTTTTTTTBTTBPHHHHHHHHHHHHHHHHHHHHB---TTSTTTTSBSS-GGGHHHHTT--HHHHHHEEEEEEEEE---TTT--GGG-SSTTS-EEEEEEEEE-HHHHHHHSSEEEEEEE---SSHHHHHHS----EEE-HHHH--TT-SSPPEEEHHHHHHHH---TT-SS-SS-HHHHHHHHHHHHHHHTTTS-EEEEEEEETHHHHHHHHHHHHHHHTTTTTTTT--EEEEEESPPP-B-HHHHHHHHHSTTEEEEEEEETT--GGG-S-SS-B--SEEEEE-GGG-TTB-SS--HHHHH-HHHHHHHHHHB-GGG--B--SS---GGGGGSSS--B-GGG---TT----GGGGEEE-TTS-EEE--------GGG-

Sequence (792 aa):
MSTTAPRAVAERWRELHGEDHWKGLLDPLDADLRRSVIGYGELAQATNDAFIREAWSPHAGACRYSRDRFLEKAQASTQLAGLYEVTAFFYATAGAGGVPAPFMVRNRESNWMGYVAVATDAGVAALGRRDVVVAWRGTVRPMEWLNDLDFTLVSAAGVLGAGGRSPAPRVHRGWLSIYTASDPASKYSKLSAREQISDEIKRLMDKYKDEETSITVVGHSLGAAVATLNAADIVSNGLNQHGACPVTAVAFACPRVGDSGFRKLFDELPGLRLLRVCNSPDVVPKYPPMGYADVGVELPVDTRRSPYLKSPGNQAVWHSLECYMHGVAGAQGKRGGFKLEVDRDVALVNKNVDALKEEYHVPPSWSVQRDKGMVRGADGHWKLMDYEGEESSQDKMSTTAPRAVAERWRELHGEDHWKGLLDPLDADLRRSVIGYGELAQATNDAFIREAWSPHAGACRYSRDRFLEKAQASTQLAGLYEVTAFFYATAGAGGVPAPFMVRNRESNWMGYVAVATDAGVAALGRRDVVVAWRGTVRPMEWLNDLDFTLVSAAGVLGAGGRSPAPRVHRGWLSIYTASDPASKYSKLSAREQISDEIKRLMDKYKDEETSITVVGHSLGAAVATLNAADIVSNGLNQHGACPVTAVAFACPRVGDSGFRKLFDELPGLRLLRVCNSPDVVPKYPPMGYADVGVELPVDTRRSPYLKSPGNQAVWHSLECYMHGVAGAQGKRGGFKLEVDRDVALVNKNVDALKEEYHVPPSWSVQRDKGMVRGADGHWKLMDYEGEESSQDK

Foldseek 3Di:
DPPPDDDALLVCLCLLQCVPLVPPCQAQPPPSNLVVLLLLLLLQQLQVQQAQCDLVDPQHQEGQDAQQCSCVVSPRPPVNNQFKGWDDWFWFAQPPPDQDPQAGSDNGAIHTFWTKMWTDPVNCVRNNWIEIETHTHATPRQVVVVPVPQQDWDAPCVQQNQVVDVPGWIWGPRLVRRQAPADCVYPPDRGHRVVRVLVVLLVVCVVQLVIQYEYEYEYAQSRLLNSLVSQSSCQSVVSQVRPLHAYEYEYELYAFTTAVNNQVSQVPRPRYAYEYEAAVVACSNCPPVPRTDDHHHYNYFHLCQDPFWDPPDDNCLSRDSLSSSQRSQFGNPPVDHTDRPDDDDPLSSQCQARIGDCVVVRDHNPSADDVNQWDQDPVRDIDHSSHPDHPPVPVD/DPPPDPDALLVCLCLLQCVPLVPPCQAQPPPSNLVVLLLLLLLQQLQVQQAQCDLVDPQHQEGQDAQQCSCVVSCRPPVNNQFKGWDDWFWFAQPPPDQDPQAGSDNGAIGTFWTKMWTDPVNCVRNNWIEIETHTHATPRQVVVVPVPQQDWDAPCVQQNQVVDVPGWIWGPRLVRRQAPADCPYPPDRGHRLVRVLVVLLVVCVVQLVIQYEYEYEYAQSRLLNSLVSQSSCQSVVSQVRPLHAYEYEYELYAFTTAPNNQVSQVPRPRYAYEYEAAPVACSNCPPVPRTDDHHHYNYFHLCQDPFWDPPDDNCLSRDSLSSSQRSQFGNPPVDHTDRPDDDDPLSSQCQARIGDCVVVRDHNPSADDVNQWDQDPVRDIDRSSHPDHPPPPVD

Solvent-accessible surface area (backbone atoms only — not comparable to full-atom values): 41324 Å² total; per-residue (Å²): 131,87,81,71,71,84,74,55,61,28,77,43,33,56,53,67,54,28,72,65,76,39,69,82,36,65,66,62,56,34,69,67,46,38,52,51,55,40,51,49,48,39,56,18,46,25,38,58,65,30,44,33,69,48,78,54,43,95,59,46,28,33,56,27,54,28,62,92,47,30,49,64,71,33,66,33,55,73,71,54,38,62,24,40,44,56,79,41,75,37,37,29,25,50,43,97,84,62,47,61,60,48,70,34,75,47,68,89,46,57,24,59,36,33,36,34,30,34,36,33,72,66,13,23,68,57,46,50,34,40,36,34,36,40,28,23,27,45,53,81,42,66,68,60,48,70,67,58,71,81,78,51,71,34,79,38,35,91,66,51,52,52,86,82,47,88,61,59,34,26,24,32,46,48,47,51,32,36,39,59,21,56,37,80,81,34,92,85,48,57,50,15,27,49,54,49,49,52,53,50,46,46,51,51,49,60,74,45,59,91,51,61,48,35,39,38,25,18,12,30,34,62,11,9,28,39,22,50,53,49,48,50,32,37,56,61,66,49,61,40,62,70,88,76,30,38,36,25,26,45,21,33,39,28,31,45,45,22,16,63,27,28,33,53,51,53,73,66,41,77,60,54,33,36,43,32,37,37,41,67,84,30,63,53,46,55,30,61,82,71,80,49,32,81,66,67,44,78,46,76,26,50,55,83,47,34,87,58,42,45,83,87,64,49,67,72,45,45,61,29,64,51,35,47,44,50,17,57,30,13,47,42,48,92,77,50,58,54,51,73,77,47,95,67,60,71,59,51,37,11,33,80,32,79,30,55,37,71,89,70,41,62,57,58,41,22,66,44,51,43,24,66,22,48,42,72,45,95,85,67,39,64,43,74,61,66,62,64,53,69,74,65,72,71,84,105,130,86,80,69,71,83,74,54,62,27,78,43,33,56,53,67,55,28,75,65,75,39,69,80,36,64,66,62,57,35,69,67,46,37,51,51,53,39,52,50,47,40,56,19,46,26,38,58,66,28,45,32,68,50,78,54,42,96,58,47,28,32,58,27,55,29,62,92,48,29,50,62,71,33,65,34,55,72,72,52,38,62,23,40,44,59,78,41,76,37,38,29,25,51,44,95,86,60,48,59,60,47,69,34,76,47,68,89,46,56,23,58,37,32,35,34,29,35,36,32,75,66,14,22,68,58,47,51,31,41,37,33,35,39,27,22,27,46,52,81,42,69,67,59,47,70,67,59,70,80,77,50,69,34,78,37,34,91,66,50,52,51,86,82,47,85,60,59,33,26,25,33,45,49,49,52,30,36,37,60,20,57,37,80,80,34,91,84,48,57,50,15,27,48,54,49,51,51,54,51,45,45,51,51,48,60,75,46,60,92,51,62,47,36,37,38,24,19,12,30,34,61,11,9,29,39,23,49,52,49,49,50,31,36,56,61,67,49,60,39,63,69,89,75,30,40,35,26,26,45,22,34,39,28,32,45,44,21,17,62,28,28,34,52,51,53,73,64,41,78,60,56,35,36,42,32,37,37,40,67,85,30,64,52,45,56,30,60,81,69,79,47,33,80,65,67,44,79,46,75,26,51,54,82,46,35,86,59,42,45,81,85,65,49,65,72,45,45,61,28,65,50,35,47,44,49,16,57,30,13,46,41,49,92,75,51,58,53,50,73,77,46,97,65,58,71,59,49,37,12,34,82,33,79,29,54,37,72,90,70,40,63,58,57,41,21,67,44,52,43,24,67,23,46,41,72,45,95,88,69,38,62,42,73,59,66,61,64,53,69,75,66,73,72,84,107

InterPro domains:
  IPR002921 Fungal lipase-type domain [PF01764] (133-290)
  IPR029058 Alpha/Beta hydrolase fold [G3DSA:3.40.50.1820] (12-396)
  IPR029058 Alpha/Beta hydrolase fold [SSF53474] (105-314)
  IPR033556 Phospholipase A1-II [PTHR31828] (10-386)